Protein AF-A0A1E3JL50-F1 (afdb_monomer)

InterPro domains:
  IPR012908 GPI inositol-deacylase PGAP1-like alpha/beta domain [PF07819] (330-552)
  IPR021867 S-adenosylmethionine-dependent methyltransferase Bmt2-like [PF11968] (70-241)
  IPR029058 Alpha/Beta hydrolase fold [G3DSA:3.40.50.1820] (331-553)
  IPR029058 Alpha/Beta hydrolase fold [SSF53474] (331-548)
  IPR029063 S-adenosyl-L-methionine-dependent methyltransferase superfamily [SSF53335] (150-244)
  IPR039529 GPI inositol-deacylase [PTHR15495] (253-560)
  IPR056824 GPI inositol-deacylase, transmembrane domain [PF25140] (822-1119)

Nearest PDB structures (foldseek):
  8k9t-assembly1_A  TM=7.770E-01  e=9.477E-48  Thermochaetoides thermophila DSM 1495
  8k9r-assembly1_A  TM=7.714E-01  e=1.806E-47  Thermochaetoides thermophila DSM 1495
  8k9q-assembly1_A  TM=7.915E-01  e=1.194E-46  Thermochaetoides thermophila DSM 1495
  4qes-assembly1_A  TM=4.962E-01  e=5.708E-03  Kitasatospora aureofaciens
  1bro-assembly1_A  TM=5.068E-01  e=2.381E-02  Kitasatospora aureofaciens

Mean predicted aligned error: 16.33 Å

Solvent-accessible surface area (backbone atoms only — not comparable to full-atom values): 60916 Å² total; per-residue (Å²): 140,87,84,90,82,88,85,81,89,82,87,87,89,86,82,88,79,95,73,83,77,82,74,83,80,79,52,71,68,57,41,52,48,52,52,54,50,51,57,51,43,55,54,50,42,55,50,33,51,52,50,43,76,69,47,90,45,72,73,59,32,52,56,36,51,53,55,36,53,54,42,53,48,55,42,49,75,61,44,38,71,65,35,48,51,56,42,49,62,60,40,39,34,82,92,58,77,37,55,69,57,58,57,53,54,50,47,36,63,73,70,63,55,68,97,53,78,39,40,30,37,32,44,59,47,90,60,75,61,77,52,68,92,40,86,48,50,50,72,48,38,26,13,74,78,50,94,45,91,79,27,45,65,43,55,76,90,74,54,76,74,49,92,46,72,86,68,25,19,47,29,40,35,36,57,56,44,71,81,66,53,85,46,74,67,59,39,52,50,50,57,48,51,54,55,60,42,34,34,99,50,95,81,43,44,78,46,78,44,74,67,64,57,67,36,75,68,38,96,87,42,38,61,69,57,48,52,53,51,37,44,73,76,66,43,80,91,87,79,89,87,79,68,94,65,69,78,72,56,68,66,58,59,53,48,32,51,52,53,40,50,51,37,22,52,48,24,52,52,52,50,49,51,30,49,54,39,26,53,54,46,48,58,79,46,34,44,71,19,58,24,86,64,87,74,51,79,43,75,47,74,66,84,62,99,62,78,60,91,79,75,83,57,51,48,28,36,57,37,40,64,96,75,52,69,98,63,84,72,83,44,44,46,31,42,32,31,37,25,51,53,25,50,40,70,55,49,46,45,26,53,38,36,33,54,53,55,57,70,46,46,76,48,101,83,38,92,50,74,93,57,50,53,72,41,39,30,28,36,28,62,80,38,43,54,42,64,68,33,50,67,53,32,55,53,48,9,56,50,50,51,56,45,54,61,54,57,49,54,64,33,67,84,48,58,81,93,72,37,69,77,50,35,33,40,42,15,29,26,53,17,28,56,20,51,53,64,33,34,45,72,75,53,16,74,39,32,68,33,36,39,25,38,47,21,49,65,68,46,70,87,53,46,64,51,68,63,43,59,55,52,52,53,49,39,52,50,41,51,72,70,63,42,50,48,39,36,40,31,42,25,27,31,83,23,10,70,71,48,50,50,40,25,30,42,73,84,65,47,94,92,43,59,82,43,49,40,36,35,19,33,21,37,17,56,47,33,41,28,31,21,27,71,70,42,58,45,41,19,37,39,52,16,44,53,53,21,50,53,54,37,56,52,54,58,48,82,92,56,68,62,54,57,57,47,41,37,60,38,69,41,56,87,62,73,90,55,77,81,66,92,46,53,75,46,78,42,85,41,79,37,87,84,54,53,42,30,25,38,38,29,55,60,86,63,60,59,37,47,28,43,22,40,84,85,68,59,66,44,79,52,69,52,40,52,44,76,40,79,43,70,91,55,51,92,50,74,61,32,39,64,83,48,25,74,47,68,83,30,31,27,30,41,30,47,31,70,52,87,64,52,51,32,35,39,38,41,26,21,71,72,70,69,59,72,91,55,60,46,75,24,34,45,46,81,44,79,34,74,49,46,57,49,67,65,58,94,85,67,68,52,45,21,29,37,42,40,34,28,58,59,45,76,37,35,56,51,44,29,31,37,36,40,52,42,63,56,79,67,60,82,58,67,29,36,38,38,41,46,29,58,62,51,85,80,43,62,98,33,57,49,49,29,46,60,42,61,51,52,96,60,81,52,76,41,82,44,66,36,36,36,82,39,45,70,49,42,88,71,79,94,54,69,24,52,47,36,38,39,41,35,36,67,53,15,39,70,42,36,42,38,48,45,81,36,74,65,48,31,45,20,45,45,60,69,73,38,47,48,36,68,56,29,36,26,44,17,47,38,30,49,30,42,37,46,25,54,53,42,25,70,76,70,74,46,50,50,45,55,62,55,27,44,39,49,38,62,71,60,46,47,64,54,51,51,53,50,54,48,51,49,46,54,49,32,34,76,37,39,89,48,87,68,38,31,39,33,44,76,13,67,52,57,76,87,52,50,66,51,53,58,50,52,56,54,35,26,47,8,46,40,34,40,54,50,51,49,54,52,50,53,34,50,52,49,43,50,52,55,68,71,40,76,64,63,57,59,62,52,57,57,62,69,69,68,69,82,79,92,68,87,85,76,87,84,78,77,83,68,76,67,66,61,52,58,51,52,50,50,51,52,49,49,38,51,50,36,18,55,75,45,57,27,52,58,46,49,52,50,37,45,51,51,53,47,51,50,61,41,67,54,64,96,76,66,86,85,55,76,51,39,75,33,48,50,62,42,54,50,48,44,52,56,53,44,42,78,75,36,47,56,53,44,51,44,50,51,52,38,50,73,72,76,39,86,76,85,55,56,43,72,64,23,34,66,61,28,34,37,51,52,50,43,50,54,37,60,78,67,66,40,48,74,55,94,46,69,69,44,53,49,50,32,45,52,33,27,51,48,38,25,48,46,24,53,40,34,12,36,62,48,37,37,56,48,64,62,38,52,43,52,29,42,43,34,45,41,63,32,40,106

Sequence (1121 aa):
MGPRVKRTKKQPISISSSAIRPSPTVSHKLTQAKIATFHTLLKKRATLRRQLDSSSSATASEAVSSSLRDVELEIAELGGLDGYQKASTLGQAKERGGDSSKVLVDWIKTMGYGKGDISLLEIGALRPNNYSSHKWIHNTPIDLHSQHPDILEQDFFERPLPASEYEAFDIVSCSLVLNFVDEPLRRGEMLYAMRSQLKQRDSSLLFLVLPLPCLRNSRYLTIPAFVQLMKVVGFDLVQERYKPNGKQPLRRRKYSWAVIVSFGCLAIALSWVAFSIYQEDVRVSGSWGCEMSWMSPSYAPLQWPQRPMRQRYGLYRYLEQGIDTDSPPRGHPVIFVPGNAGSYQQVRSIASAASRQHQHQGGPTAVHSKSNHIDFYTVDFNEEFSAFHAQTLREQSKFLQLSIERVLAEYGHLPEHSKPTQVTFVSHSMGGIATLLALDSKWASMVDAVVTLSTPHMMPPVTIEYDMDAIYTTISRYSQLGIHPPIVSICGGISDTQIVSESCVLSNTPGSEERRLTAFTSAIPMVWTGVDHQAMVWCHQVRWTVASLLLDWANANGVDRIDFARERLVGPRAAPLSLPDGNILTFPISSATSPTMTLLRRRTDALSLQECDERGNCVPVEFRSDLLPLPRNTSAPFPSPGEGVNLDDAILSSDLNITVSKGTLEVRSVQGAKKDWVVFGRHVYRSVRGGSWEREENDENVTHYTLRFTSPLSNSLLTYDLEASIGQCEGQYPIIKHTSISVPSLQDTALEARFYPITSIPSVLRLHSHVPLGPFLSSEHVRGVEIEVFQSPTCPIQKIRMSPWHMGVLGKIVTRYRMVAMAWPVGWASAVVLRQVASFHGTGTIPSYDQALTDVAVDWLPKSLVGIVLMGFLQTALSSYGRSHTLILGNTDLAFIPLLFFFWVWSFGVTCLVWCCVLVTVSLYRKLLATLPLRWISSTERNRIKPSEGPEEPHRRPSTGRSNATVLGVIALIAIASFFVPHEVVHVAAFMILWTISANEDCASPTAPSLSAALPGILVILAVLLPFKAPHLLVWGRNLYSHRERPVYFMENLWYAGPPIAVVALFLRGAVYRRRTSRLLLCKVSLIWLSFSVALAGGRWTWIIPPLANLFICTLVGLLW

Secondary structure (DSSP, 8-state):
-------------------PPPPP---HHHHHHHHHHHHHHHHHHHHHHHHHHH---HHHHHHHHHHHHHHHHHHHHTTHHHHHHHHHHHHTSTTTT--THHHHHHHHHHTT--SS-EEEEEET-S-TTTTTT-TTEEEEEEESS-SSTTSEE--GGGPPPPSSTTTSBSEEEEES-GGG---HHHHHHHHHHHHHTB-SSTT-EEEEE--THHHHS-SS--HHHHHHHHHHHT---------SS----HHHHHHHHHHHHHHHHHHHHHHHHHHHHHHHHHHHHS-TT-------EEEEEPP-SS--SS--SEEEEEEETTTS-SSPP-SEEEEEE--TT--GGGGHHHHHHHHHHHHTTTSTT--SSS---EEEEEEE-TT--TTS-HHHHHHHHHHHHHHHHHHHHGGGGS-GGGS---EEEEEETHHHHHHHHH--HHHHTTEEEEEEES---SS-S----HHHHHHHHHHHHHHHTT-SPPEEEEE-GGG-SSS-HHHHSPPPPTT-GGGEEEEETTTSTTT-----TTGGGT-HHHHHHHHHHHHHHHH-SSS-HHHHHHHHHT--S---------EEEEEEEE-SS-SEEEEEEETT--EEEEEEETT--EEEPPEEEEEEE--S-TTSPSSPTT-SSSGGGEEEEEEEE---SEEEEEEEESS---GGG-EEEEEEEEEESSSEEE--TT-TTEEEEEEEEEEEE--TT-EEEEEEEE-S--SPPPEEEEEPPPPGGGTTT---EEEEE--SS--EEEEE---S--TTS-----EEEEEEEE--TTS-EEEEEEEE-TTHHHHHHHHHSHHHHHHHHHHHHHHHHHHHHHHHHHHS-PPPHHHHHHHIIIIIHHHHHHHHHHHHHHHHHTTTSTTGGGSTTS---GGGHHHHHHHHHHHHHHHHHHHHHHHHHHHHHHHHHHHSTHHHHHHHHHTT-PPP--PPPP-PPPPTHHHHHHHHHHHHHHHHHHHHS-HHHHHHHHHHHHHHHHHHS-TT-TT-TTTTTTHHHHHHHHHHHHHHHHHHHHHHHHHHHTT-PPP--HHHHHHHHHHHHHHHHHHHTT------HHHHHHHHHHHHHHHHHHHHHTTT-GGGHHHHHHHHHHHHHHHH-

pLDDT: mean 80.34, std 16.09, range [27.34, 98.69]

Foldseek 3Di:
DDDDDDDDDDDDDDDDDDDDDDDPDDDLVRLVVLLVLLLVLLLLLLVLVVQLVPDPDPVSNVVSVVVNVVSVVVCVVCVHPVSNLVSVVSCCDPVRPHDCLVVVVVVCVVVVAPPAAFEEEEEQDSDLCSCVVPPSYNYQAEYCDHPDPNHHNDDLLPDDQDPDLVQAGLEYEDAAPLSSPNDPVVSLVSLLSRVSRHRPDPSRYYHYHHDPCVAVVDPPHHPVNVQVSNVVSPDHDDDDDDDPDPDPDPVLVVVLVVLLVVLLVVLVVLVVLLVVLLVVVLVQQAQFAFAFADFAKDWAWFDDPDDPVDPQKTKTWIDTPPQGDPDQDQFAEEEEFEAQLGALCLQGQLLRLLSVLQVCDPPPPNPDDNFTRYTYMTMGNVNFGCLQDLVSLVVLLVVVLVVLVRRQVSQVPDDPVRRQQAYEYEYAECRLLSPLLNQDQVSQVRYAEYEYFLYQLAARLDQLDPCRVVSSVSSVVCLLVVRHAQYEFEHLAPSALSRHQLRRDDFDDVPCVLRYFYAYQCQFALRNGRHYRSSRSGGNSNSNLSSVLVRVVSHDDPDRSVQSVLCRRRHNPFDQDDDDAADKDKDWAAQPDDQKKKKKAQPPWDKWKWWAEPVGDTDTWGKDKDKDFQDPDQPDFPPHHPGRNDSRRIMIIIITRHPYNTTIMIIGTDPPDDPQGIAMAHEEEDEDEAFKDFDDPPRARYFKYKYKYFAAFAAQLWKKWKWWAKDQADHAFKKKKWWADEDPSCPSHRINIHIHGDDNDTDTRIDGNDYSDAFLRQDDGDGITIMMMGDHSRMDIGMMGMDIPVSSSSSSCVSRFVLLLLQQLLLLLLQLLLQQLVCCLPPVAGAASSSSLSCCSVPVLVVVLVVLLVLLQVLLVCSVPDSSCQWFRSDNDPVCSVVSVVSSSSSSSVLSVLLVVLVVVLVVVLVVVVPDCVVVVVVVVVVVDDDDDDDDDDDDDPDPVPVVVLVVVLVVVLQCCLFPNALLVLLVVLLVLLSVLLSPDDPPDPPANALNRSSSSVSSSSSSCNVSSVSVVVSCVSCVVVVHDDGRPNVVRSLRNSLSSLSSSLVVVSFGFDNDPVLSVQLSVLSVCLSVCSSINSRPNVNVNSNSSSSNSVSVSVRRD

Organism: NCBI:txid1296118

Radius of gyration: 44.15 Å; Cα contacts (8 Å, |Δi|>4): 1923; chains: 1; bounding box: 108×101×129 Å

Structure (mmCIF, N/CA/C/O backbone):
data_AF-A0A1E3JL50-F1
#
_entry.id   AF-A0A1E3JL50-F1
#
loop_
_atom_site.group_PDB
_atom_site.id
_atom_site.type_symbol
_atom_site.label_atom_id
_atom_site.label_alt_id
_atom_site.label_comp_id
_atom_site.label_asym_id
_atom_site.label_entity_id
_atom_site.label_seq_id
_atom_site.pdbx_PDB_ins_code
_atom_site.Cartn_x
_atom_site.Cartn_y
_atom_site.Cartn_z
_atom_site.occupancy
_atom_site.B_iso_or_equiv
_atom_site.auth_seq_id
_atom_site.auth_comp_id
_atom_site.auth_asym_id
_atom_site.auth_atom_id
_atom_site.pdbx_PDB_model_num
ATOM 1 N N . MET A 1 1 ? -28.908 59.997 -0.693 1.00 44.28 1 MET A N 1
ATOM 2 C CA . MET A 1 1 ? -28.664 61.073 0.301 1.00 44.28 1 MET A CA 1
ATOM 3 C C . MET A 1 1 ? -29.831 61.040 1.287 1.00 44.28 1 MET A C 1
ATOM 5 O O . MET A 1 1 ? -30.943 60.923 0.812 1.00 44.28 1 MET A O 1
ATOM 9 N N . GLY A 1 2 ? -29.704 61.044 2.615 1.00 29.81 2 GLY A N 1
ATOM 10 C CA . GLY A 1 2 ? -28.594 61.430 3.491 1.00 29.81 2 GLY A CA 1
ATOM 11 C C . GLY A 1 2 ? -28.466 60.543 4.759 1.00 29.81 2 GLY A C 1
ATOM 12 O O . GLY A 1 2 ? -28.848 59.378 4.702 1.00 29.81 2 GLY A O 1
ATOM 13 N N . PRO A 1 3 ? -27.836 61.015 5.855 1.00 38.12 3 PRO A N 1
ATOM 14 C CA . PRO A 1 3 ? -26.657 60.343 6.415 1.00 38.12 3 PRO A CA 1
ATOM 15 C C . PRO A 1 3 ? -26.763 59.845 7.877 1.00 38.12 3 PRO A C 1
ATOM 17 O O . PRO A 1 3 ? -27.666 60.193 8.632 1.00 38.12 3 PRO A O 1
ATOM 20 N N . ARG A 1 4 ? -25.758 59.037 8.262 1.00 42.03 4 ARG A N 1
ATOM 21 C CA . ARG A 1 4 ? -25.415 58.525 9.611 1.00 42.03 4 ARG A CA 1
ATOM 22 C C . ARG A 1 4 ? -25.401 59.600 10.710 1.00 42.03 4 ARG A C 1
ATOM 24 O O . ARG A 1 4 ? -24.739 60.611 10.513 1.00 42.03 4 ARG A O 1
ATOM 31 N N . VAL A 1 5 ? -25.863 59.263 11.928 1.00 33.06 5 VAL A N 1
ATOM 32 C CA . VAL A 1 5 ? -25.364 59.861 13.194 1.00 33.06 5 VAL A CA 1
ATOM 33 C C . VAL A 1 5 ? -25.366 58.844 14.359 1.00 33.06 5 VAL A C 1
ATOM 35 O O . VAL A 1 5 ? -26.352 58.156 14.610 1.00 33.06 5 VAL A O 1
ATOM 38 N N . LYS A 1 6 ? -24.229 58.769 15.073 1.00 35.62 6 LYS A N 1
ATOM 39 C CA . LYS A 1 6 ? -23.977 58.039 16.337 1.00 35.62 6 LYS A CA 1
ATOM 40 C C . LYS A 1 6 ? -24.788 58.631 17.503 1.00 35.62 6 LYS A C 1
ATOM 42 O O . LYS A 1 6 ? -24.921 59.846 17.582 1.00 35.62 6 LYS A O 1
ATOM 47 N N . ARG A 1 7 ? -25.189 57.824 18.496 1.00 30.83 7 ARG A N 1
ATOM 48 C CA . ARG A 1 7 ? -25.632 58.338 19.809 1.00 30.83 7 ARG A CA 1
ATOM 49 C C . ARG A 1 7 ? -24.779 57.806 20.961 1.00 30.83 7 ARG A C 1
ATOM 51 O O . ARG A 1 7 ? -24.675 56.606 21.189 1.00 30.83 7 ARG A O 1
ATOM 58 N N . THR A 1 8 ? -24.159 58.758 21.647 1.00 29.41 8 THR A N 1
ATOM 59 C CA . THR A 1 8 ? -23.376 58.685 22.882 1.00 29.41 8 THR A CA 1
ATOM 60 C C . THR A 1 8 ? -24.264 58.555 24.129 1.00 29.41 8 THR A C 1
ATOM 62 O O . THR A 1 8 ? -25.455 58.866 24.106 1.00 29.41 8 THR A O 1
ATOM 65 N N . LYS A 1 9 ? -23.649 58.068 25.218 1.00 28.77 9 LYS A N 1
ATOM 66 C CA . LYS A 1 9 ? -24.218 57.822 26.556 1.00 28.77 9 LYS A CA 1
ATOM 67 C C . LYS A 1 9 ? -24.944 59.037 27.153 1.00 28.77 9 LYS A C 1
ATOM 69 O O . LYS A 1 9 ? -24.432 60.150 27.095 1.00 28.77 9 LYS A O 1
ATOM 74 N N . LYS A 1 10 ? -26.042 58.772 27.870 1.00 30.16 10 LYS A N 1
ATOM 75 C CA . LYS A 1 10 ? -26.590 59.653 28.912 1.00 30.16 10 LYS A CA 1
ATOM 76 C C . LYS A 1 10 ? -26.315 59.047 30.293 1.00 30.16 10 LYS A C 1
ATOM 78 O O . LYS A 1 10 ? -26.640 57.885 30.519 1.00 30.16 10 LYS A O 1
ATOM 83 N N . GLN A 1 11 ? -25.738 59.838 31.193 1.00 34.06 11 GLN A N 1
ATOM 84 C CA . GLN A 1 11 ? -25.909 59.676 32.640 1.00 34.06 11 GLN A CA 1
ATOM 85 C C . GLN A 1 11 ? -27.118 60.503 33.099 1.00 34.06 11 GLN A C 1
ATOM 87 O O . GLN A 1 11 ? -27.425 61.518 32.468 1.00 34.06 11 GLN A O 1
ATOM 92 N N . PRO A 1 12 ? -27.738 60.136 34.229 1.00 31.05 12 PRO A N 1
ATOM 93 C CA . PRO A 1 12 ? -28.327 61.119 35.125 1.00 31.05 12 PRO A CA 1
ATOM 94 C C . PRO A 1 12 ? -27.688 61.092 36.522 1.00 31.05 12 PRO A C 1
ATOM 96 O O . PRO A 1 12 ? -27.324 60.046 37.057 1.00 31.05 12 PRO A O 1
ATOM 99 N N . ILE A 1 13 ? -27.591 62.299 37.071 1.00 31.27 13 ILE A N 1
ATOM 100 C CA . ILE A 1 13 ? -27.150 62.707 38.406 1.00 31.27 13 ILE A CA 1
ATOM 101 C C . ILE A 1 13 ? -28.367 62.708 39.343 1.00 31.27 13 ILE A C 1
ATOM 103 O O . ILE A 1 13 ? -29.385 63.281 38.962 1.00 31.27 13 ILE A O 1
ATOM 107 N N . SER A 1 14 ? -28.247 62.167 40.562 1.00 28.64 14 SER A N 1
ATOM 108 C CA . SER A 1 14 ? -28.666 62.831 41.816 1.00 28.64 14 SER A CA 1
ATOM 109 C C . SER A 1 14 ? -28.402 61.963 43.058 1.00 28.64 14 SER A C 1
ATOM 111 O O . SER A 1 14 ? -28.164 60.760 42.986 1.00 28.64 14 SER A O 1
ATOM 113 N N . ILE A 1 15 ? -28.349 62.654 44.193 1.00 30.27 15 ILE A N 1
ATOM 114 C CA . ILE A 1 15 ? -27.695 62.330 45.459 1.00 30.27 15 ILE A CA 1
ATOM 115 C C . ILE A 1 15 ? -28.694 61.761 46.491 1.00 30.27 15 ILE A C 1
ATOM 117 O O . ILE A 1 15 ? -29.836 62.195 46.568 1.00 30.27 15 ILE A O 1
ATOM 121 N N . SER A 1 16 ? -28.200 60.788 47.266 1.00 27.73 16 SER A N 1
ATOM 122 C CA . SER A 1 16 ? -28.607 60.270 48.589 1.00 27.73 16 SER A CA 1
ATOM 123 C C . SER A 1 16 ? -30.089 60.234 49.018 1.00 27.73 16 SER A C 1
ATOM 125 O O . SER A 1 16 ? -30.647 61.214 49.503 1.00 27.73 16 SER A O 1
ATOM 127 N N . SER A 1 17 ? -30.620 59.014 49.119 1.00 27.34 17 SER A N 1
ATOM 128 C CA . SER A 1 17 ? -31.232 58.533 50.366 1.00 27.34 17 SER A CA 1
ATOM 129 C C . SER A 1 17 ? -30.736 57.105 50.620 1.00 27.34 17 SER A C 1
ATOM 131 O O . SER A 1 17 ? -30.533 56.318 49.695 1.00 27.34 17 SER A O 1
ATOM 133 N N . SER A 1 18 ? -30.406 56.808 51.870 1.00 36.69 18 SER A N 1
ATOM 134 C CA . SER A 1 18 ? -29.817 55.553 52.331 1.00 36.69 18 SER A CA 1
ATOM 135 C C . SER A 1 18 ? -30.733 54.351 52.068 1.00 36.69 18 SER A C 1
ATOM 137 O O . SER A 1 18 ? -31.648 54.085 52.845 1.00 36.69 18 SER A O 1
ATOM 139 N N . ALA A 1 19 ? -30.455 53.588 51.008 1.00 30.62 19 ALA A N 1
ATOM 140 C CA . ALA A 1 19 ? -31.019 52.258 50.801 1.00 30.62 19 ALA A CA 1
ATOM 141 C C . ALA A 1 19 ? -29.966 51.197 51.151 1.00 30.62 19 ALA A C 1
ATOM 143 O O . ALA A 1 19 ? -28.906 51.094 50.530 1.00 30.62 19 ALA A O 1
ATOM 144 N N . ILE A 1 20 ? -30.276 50.433 52.194 1.00 33.53 20 ILE A N 1
ATOM 145 C CA . ILE A 1 20 ? -29.542 49.273 52.698 1.00 33.53 20 ILE A CA 1
ATOM 146 C C . ILE A 1 20 ? -29.178 48.342 51.527 1.00 33.53 20 ILE A C 1
ATOM 148 O O . ILE A 1 20 ? -30.050 47.873 50.796 1.00 33.53 20 ILE A O 1
ATOM 152 N N . ARG A 1 21 ? -27.879 48.067 51.341 1.00 28.89 21 ARG A N 1
ATOM 153 C CA . ARG A 1 21 ? -27.400 47.052 50.387 1.00 28.89 21 ARG A CA 1
ATOM 154 C C . ARG A 1 21 ? -27.999 45.685 50.765 1.00 28.89 21 ARG A C 1
ATOM 156 O O . ARG A 1 21 ? -27.825 45.282 51.916 1.00 28.89 21 ARG A O 1
ATOM 163 N N . PRO A 1 22 ? -28.621 44.927 49.841 1.00 34.72 22 PRO A N 1
ATOM 164 C CA . PRO A 1 22 ? -28.932 43.530 50.104 1.00 34.72 22 PRO A CA 1
ATOM 165 C C . PRO A 1 22 ? -27.617 42.762 50.277 1.00 34.72 22 PRO A C 1
ATOM 167 O O . PRO A 1 22 ? -26.689 42.879 49.472 1.00 34.72 22 PRO A O 1
ATOM 170 N N . SER A 1 23 ? -27.525 42.013 51.370 1.00 33.00 23 SER A N 1
ATOM 171 C CA . SER A 1 23 ? -26.392 41.159 51.707 1.00 33.00 23 SER A CA 1
ATOM 172 C C . SER A 1 23 ? -26.113 40.128 50.597 1.00 33.00 23 SER A C 1
ATOM 174 O O . SER A 1 23 ? -27.034 39.690 49.902 1.00 33.00 23 SER A O 1
ATOM 176 N N . PRO A 1 24 ? -24.847 39.717 50.391 1.00 38.84 24 PRO A N 1
ATOM 177 C CA . PRO A 1 24 ? -24.501 38.753 49.353 1.00 38.84 24 PRO A CA 1
ATOM 178 C C . PRO A 1 24 ? -25.195 37.411 49.627 1.00 38.84 24 PRO A C 1
ATOM 180 O O . PRO A 1 24 ? -24.937 36.750 50.632 1.00 38.84 24 PRO A O 1
ATOM 183 N N . THR A 1 25 ? -26.073 36.981 48.718 1.00 52.56 25 THR A N 1
ATOM 184 C CA . THR A 1 25 ? -26.732 35.670 48.783 1.00 52.56 25 THR A CA 1
ATOM 185 C C . THR A 1 25 ? -25.696 34.547 48.786 1.00 52.56 25 THR A C 1
ATOM 187 O O . THR A 1 25 ? -25.030 34.296 47.781 1.00 52.56 25 THR A O 1
ATOM 190 N N . VAL A 1 26 ? -25.593 33.830 49.908 1.00 60.91 26 VAL A N 1
ATOM 191 C CA . VAL A 1 26 ? -24.710 32.666 50.081 1.00 60.91 26 VAL A CA 1
ATOM 192 C C . VAL A 1 26 ? -24.965 31.626 48.978 1.00 60.91 26 VAL A C 1
ATOM 194 O O . VAL A 1 26 ? -26.115 31.266 48.692 1.00 60.91 26 VAL A O 1
ATOM 197 N N . SER A 1 27 ? -23.881 31.154 48.350 1.00 60.78 27 SER A N 1
ATOM 198 C CA . SER A 1 27 ? -23.880 30.149 47.276 1.00 60.78 27 SER A CA 1
ATOM 199 C C . SER A 1 27 ? -24.475 28.811 47.741 1.00 60.78 27 SER A C 1
ATOM 201 O O . SER A 1 27 ? -24.118 28.302 48.800 1.00 60.78 27 SER A O 1
ATOM 203 N N . HIS A 1 28 ? -25.318 28.190 46.905 1.00 59.94 28 HIS A N 1
ATOM 204 C CA . HIS A 1 28 ? -25.947 26.883 47.166 1.00 59.94 28 HIS A CA 1
ATOM 205 C C . HIS A 1 28 ? -24.932 25.779 47.519 1.00 59.94 28 HIS A C 1
ATOM 207 O O . HIS A 1 28 ? -25.198 24.939 48.375 1.00 59.94 28 HIS A O 1
ATOM 213 N N . LYS A 1 29 ? -23.748 25.784 46.888 1.00 61.97 29 LYS A N 1
ATOM 214 C CA . LYS A 1 29 ? -22.677 24.824 47.208 1.00 61.97 29 LYS A CA 1
ATOM 215 C C . LYS A 1 29 ? -22.096 25.062 48.599 1.00 61.97 29 LYS A C 1
ATOM 217 O O . LYS A 1 29 ? -21.778 24.098 49.280 1.00 61.97 29 LYS A O 1
ATOM 222 N N . LEU A 1 30 ? -21.975 26.325 49.008 1.00 68.38 30 LEU A N 1
ATOM 223 C CA . LEU A 1 30 ? -21.442 26.695 50.316 1.00 68.38 30 LEU A CA 1
ATOM 224 C C . LEU A 1 30 ? -22.412 26.281 51.433 1.00 68.38 30 LEU A C 1
ATOM 226 O O . LEU A 1 30 ? -21.987 25.719 52.432 1.00 68.38 30 LEU A O 1
ATOM 230 N N . THR A 1 31 ? -23.720 26.485 51.233 1.00 68.25 31 THR A N 1
ATOM 231 C CA . THR A 1 31 ? -24.768 26.054 52.175 1.00 68.25 31 THR A CA 1
ATOM 232 C C . THR A 1 31 ? -24.826 24.528 52.309 1.00 68.25 31 THR A C 1
ATOM 234 O O . THR A 1 31 ? -24.857 24.015 53.423 1.00 68.25 31 THR A O 1
ATOM 237 N N . GLN A 1 32 ? -24.771 23.786 51.195 1.00 66.00 32 GLN A N 1
ATOM 238 C CA . GLN A 1 32 ? -24.735 22.318 51.231 1.00 66.00 32 GLN A CA 1
ATOM 239 C C . GLN A 1 32 ? -23.451 21.768 51.859 1.00 66.00 32 GLN A C 1
ATOM 241 O O . GLN A 1 32 ? -23.518 20.795 52.606 1.00 66.00 32 GLN A O 1
ATOM 246 N N . ALA A 1 33 ? -22.299 22.386 51.581 1.00 71.06 33 ALA A N 1
ATOM 247 C CA . ALA A 1 33 ? -21.037 22.019 52.212 1.00 71.06 33 ALA A CA 1
ATOM 248 C C . ALA A 1 33 ? -21.100 22.242 53.728 1.00 71.06 33 ALA A C 1
ATOM 250 O O . ALA A 1 33 ? -20.786 21.321 54.469 1.00 71.06 33 ALA A O 1
ATOM 251 N N . LYS A 1 34 ? -21.609 23.396 54.188 1.00 77.12 34 LYS A N 1
ATOM 252 C CA . LYS A 1 34 ? -21.817 23.670 55.621 1.00 77.12 34 LYS A CA 1
ATOM 253 C C . LYS A 1 34 ? -22.694 22.609 56.294 1.00 77.12 34 LYS A C 1
ATOM 255 O O . LYS A 1 34 ? -22.301 22.078 57.325 1.00 77.12 34 LYS A O 1
ATOM 260 N N . ILE A 1 35 ? -23.827 22.246 55.685 1.00 70.69 35 ILE A N 1
ATOM 261 C CA . ILE A 1 35 ? -24.718 21.188 56.196 1.00 70.69 35 ILE A CA 1
ATOM 262 C C . ILE A 1 35 ? -23.990 19.834 56.274 1.00 70.69 35 ILE A C 1
ATOM 264 O O . ILE A 1 35 ? -24.055 19.150 57.293 1.00 70.69 35 ILE A O 1
ATOM 268 N N . ALA A 1 36 ? -23.267 19.445 55.220 1.00 69.19 36 ALA A N 1
ATOM 269 C CA . ALA A 1 36 ? -22.540 18.175 55.180 1.00 69.19 36 ALA A CA 1
ATOM 270 C C . ALA A 1 36 ? -21.392 18.109 56.206 1.00 69.19 36 ALA A C 1
ATOM 272 O O . ALA A 1 36 ? -21.210 17.077 56.860 1.00 69.19 36 ALA A O 1
ATOM 273 N N . THR A 1 37 ? -20.645 19.203 56.377 1.00 77.06 37 THR A N 1
ATOM 274 C CA . THR A 1 37 ? -19.599 19.322 57.400 1.00 77.06 37 THR A CA 1
ATOM 275 C C . THR A 1 37 ? -20.203 19.195 58.796 1.00 77.06 37 THR A C 1
ATOM 277 O O . THR A 1 37 ? -19.724 18.383 59.584 1.00 77.06 37 THR A O 1
ATOM 280 N N . PHE A 1 38 ? -21.321 19.875 59.068 1.00 80.00 38 PHE A N 1
ATOM 281 C CA . PHE A 1 38 ? -22.009 19.808 60.360 1.00 80.00 38 PHE A CA 1
ATOM 282 C C . PHE A 1 38 ? -22.409 18.371 60.739 1.00 80.00 38 PHE A C 1
ATOM 284 O O . PHE A 1 38 ? -22.104 17.901 61.834 1.00 80.00 38 PHE A O 1
ATOM 291 N N . HIS A 1 39 ? -22.992 17.610 59.804 1.00 70.44 39 HIS A N 1
ATOM 292 C CA . HIS A 1 39 ? -23.312 16.192 60.025 1.00 70.44 39 HIS A CA 1
ATOM 293 C C . HIS A 1 39 ? -22.078 15.316 60.281 1.00 70.44 39 HIS A C 1
ATOM 295 O O . HIS A 1 39 ? -22.137 14.362 61.061 1.00 70.44 39 HIS A O 1
ATOM 301 N N . THR A 1 40 ? -20.963 15.620 59.617 1.00 78.31 40 THR A N 1
ATOM 302 C CA . THR A 1 40 ? -19.707 14.879 59.786 1.00 78.31 40 THR A CA 1
ATOM 303 C C . THR A 1 40 ? -19.134 15.108 61.183 1.00 78.31 40 THR A C 1
ATOM 305 O O . THR A 1 40 ? -18.757 14.147 61.856 1.00 78.31 40 THR A O 1
ATOM 308 N N . LEU A 1 41 ? -19.143 16.360 61.645 1.00 81.88 41 LEU A N 1
ATOM 309 C CA . LEU A 1 41 ? -18.651 16.741 62.965 1.00 81.88 41 LEU A CA 1
ATOM 310 C C . LEU A 1 41 ? -19.523 16.187 64.091 1.00 81.88 41 LEU A C 1
ATOM 312 O O . LEU A 1 41 ? -18.980 15.617 65.032 1.00 81.88 41 LEU A O 1
ATOM 316 N N . LEU A 1 42 ? -20.855 16.226 63.966 1.00 78.94 42 LEU A N 1
ATOM 317 C CA . LEU A 1 42 ? -21.753 15.608 64.953 1.00 78.94 42 LEU A CA 1
ATOM 318 C C . LEU A 1 42 ? -21.488 14.106 65.118 1.00 78.94 42 LEU A C 1
ATOM 320 O O . LEU A 1 42 ? -21.431 13.595 66.237 1.00 78.94 42 LEU A O 1
ATOM 324 N N . LYS A 1 43 ? -21.256 13.392 64.009 1.00 74.69 43 LYS A N 1
ATOM 325 C CA . LYS A 1 43 ? -20.923 11.963 64.049 1.00 74.69 43 LYS A CA 1
ATOM 326 C C . LYS A 1 43 ? -19.553 11.708 64.682 1.00 74.69 43 LYS A C 1
ATOM 328 O O . LYS A 1 43 ? -19.397 10.745 65.438 1.00 74.69 43 LYS A O 1
ATOM 333 N N . LYS A 1 44 ? -18.564 12.555 64.377 1.00 80.00 44 LYS A N 1
ATOM 334 C CA . LYS A 1 44 ? -17.222 12.482 64.971 1.00 80.00 44 LYS A CA 1
ATOM 335 C C . LYS A 1 44 ? -17.286 12.741 66.482 1.00 80.00 44 LYS A C 1
ATOM 337 O O . LYS A 1 44 ? -16.750 11.937 67.236 1.00 80.00 44 LYS A O 1
ATOM 342 N N . ARG A 1 45 ? -18.048 13.752 66.921 1.00 83.88 45 ARG A N 1
ATOM 343 C CA . ARG A 1 45 ? -18.312 14.072 68.335 1.00 83.88 45 ARG A CA 1
ATOM 344 C C . ARG A 1 45 ? -18.907 12.883 69.091 1.00 83.88 45 ARG A C 1
ATOM 346 O O . ARG A 1 45 ? -18.368 12.482 70.114 1.00 83.88 45 ARG A O 1
ATOM 353 N N . ALA A 1 46 ? -19.964 12.267 68.557 1.00 75.56 46 ALA A N 1
ATOM 354 C CA . ALA A 1 46 ? -20.601 11.103 69.183 1.00 75.56 46 ALA A CA 1
ATOM 355 C C . ALA A 1 46 ? -19.670 9.877 69.273 1.00 75.56 46 ALA A C 1
ATOM 357 O O . ALA A 1 46 ? -19.756 9.091 70.212 1.00 75.56 46 ALA A O 1
ATOM 358 N N . THR A 1 47 ? -18.768 9.708 68.300 1.00 80.94 47 THR A N 1
ATOM 359 C CA . THR A 1 47 ? -17.778 8.617 68.311 1.00 80.94 47 THR A CA 1
ATOM 360 C C . THR A 1 47 ? -16.709 8.853 69.376 1.00 80.94 47 THR A C 1
ATOM 362 O O . THR A 1 47 ? -16.384 7.931 70.117 1.00 80.94 47 THR A O 1
ATOM 365 N N . LEU A 1 48 ? -16.198 10.083 69.470 1.00 83.88 48 LEU A N 1
ATOM 366 C CA . LEU A 1 48 ? -15.181 10.465 70.450 1.00 83.88 48 LEU A CA 1
ATOM 367 C C . LEU A 1 48 ? -15.714 10.397 71.886 1.00 83.88 48 LEU A C 1
ATOM 369 O O . LEU A 1 48 ? -15.010 9.889 72.747 1.00 83.88 48 LEU A O 1
ATOM 373 N N . ARG A 1 49 ? -16.970 10.800 72.135 1.00 82.06 49 ARG A N 1
ATOM 374 C CA . ARG A 1 49 ? -17.617 10.631 73.453 1.00 82.06 49 ARG A CA 1
ATOM 375 C C . ARG A 1 49 ? -17.663 9.165 73.882 1.00 82.06 49 ARG A C 1
ATOM 377 O O . ARG A 1 49 ? -17.163 8.831 74.942 1.00 82.06 49 ARG A O 1
ATOM 384 N N . ARG A 1 50 ? -18.109 8.265 72.998 1.00 78.88 50 ARG A N 1
ATOM 385 C CA . ARG A 1 50 ? -18.099 6.820 73.287 1.00 78.88 50 ARG A CA 1
ATOM 386 C C . ARG A 1 50 ? -16.698 6.262 73.526 1.00 78.88 50 ARG A C 1
ATOM 388 O O . ARG A 1 50 ? -16.516 5.396 74.374 1.00 78.88 50 ARG A O 1
ATOM 395 N N . GLN A 1 51 ? -15.707 6.725 72.767 1.00 81.31 51 GLN A N 1
ATOM 396 C CA . GLN A 1 51 ? -14.317 6.328 72.993 1.00 81.31 51 GLN A CA 1
ATOM 397 C C . GLN A 1 51 ? -13.826 6.794 74.362 1.00 81.31 51 GLN A C 1
ATOM 399 O O . GLN A 1 51 ? -13.168 6.013 75.034 1.00 81.31 51 GLN A O 1
ATOM 404 N N . LEU A 1 52 ? -14.201 7.999 74.792 1.00 82.56 52 LEU A N 1
ATOM 405 C CA . LEU A 1 52 ? -13.887 8.526 76.116 1.00 82.56 52 LEU A CA 1
ATOM 406 C C . LEU A 1 52 ? -14.542 7.685 77.223 1.00 82.56 52 LE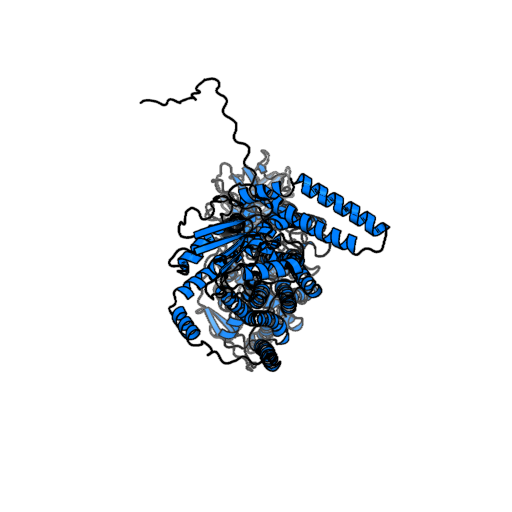U A C 1
ATOM 408 O O . LEU A 1 52 ? -13.848 7.256 78.139 1.00 82.56 52 LEU A O 1
ATOM 412 N N . ASP A 1 53 ? -15.830 7.361 77.074 1.00 77.44 53 ASP A N 1
ATOM 413 C CA . ASP A 1 53 ? -16.598 6.566 78.046 1.00 77.44 53 ASP A CA 1
ATOM 414 C C . ASP A 1 53 ? -16.105 5.109 78.155 1.00 77.44 53 ASP A C 1
ATOM 416 O O . ASP A 1 53 ? -16.264 4.462 79.187 1.00 77.44 53 ASP A O 1
ATOM 420 N N . SER A 1 54 ? -15.499 4.576 77.087 1.00 74.12 54 SER A N 1
ATOM 421 C CA . SER A 1 54 ? -15.005 3.189 77.016 1.00 74.12 54 SER A CA 1
ATOM 422 C C . SER A 1 54 ? -13.506 3.019 77.304 1.00 74.12 54 SER A C 1
ATOM 424 O O . SER A 1 54 ? -13.021 1.885 77.328 1.00 74.12 54 SER A O 1
ATOM 426 N N . SER A 1 55 ? -12.750 4.106 77.501 1.00 70.12 55 SER A N 1
ATOM 427 C CA . SER A 1 55 ? -11.288 4.042 77.620 1.00 70.12 55 SER A CA 1
ATOM 428 C C . SER A 1 55 ? -10.834 3.888 79.072 1.00 70.12 55 SER A C 1
ATOM 430 O O . SER A 1 55 ? -11.050 4.765 79.902 1.00 70.12 55 SER A O 1
ATOM 432 N N . SER A 1 56 ? -10.133 2.794 79.376 1.00 60.78 56 SER A N 1
ATOM 433 C CA . SER A 1 56 ? -9.542 2.517 80.697 1.00 60.78 56 SER A CA 1
ATOM 434 C C . SER A 1 56 ? -8.114 3.062 80.873 1.00 60.78 56 SER A C 1
ATOM 436 O O . SER A 1 56 ? -7.529 2.931 81.946 1.00 60.78 56 SER A O 1
ATOM 438 N N . SER A 1 57 ? -7.534 3.676 79.833 1.00 68.25 57 SER A N 1
ATOM 439 C CA . SER A 1 57 ? -6.168 4.221 79.826 1.00 68.25 57 SER A CA 1
ATOM 440 C C . SER A 1 57 ? -6.174 5.751 79.928 1.00 68.25 57 SER A C 1
ATOM 442 O O . SER A 1 57 ? -6.766 6.430 79.088 1.00 68.25 57 SER A O 1
ATOM 444 N N . ALA A 1 58 ? -5.467 6.299 80.924 1.00 68.25 58 ALA A N 1
ATOM 445 C CA . ALA A 1 58 ? -5.406 7.741 81.188 1.00 68.25 58 ALA A CA 1
ATOM 446 C C . ALA A 1 58 ? -4.825 8.552 80.011 1.00 68.25 58 ALA A C 1
ATOM 448 O O . ALA A 1 58 ? -5.378 9.584 79.640 1.00 68.25 58 ALA A O 1
ATOM 449 N N . THR A 1 59 ? -3.772 8.051 79.357 1.00 69.19 59 THR A N 1
ATOM 450 C CA . THR A 1 59 ? -3.130 8.724 78.212 1.00 69.19 59 THR A CA 1
ATOM 451 C C . THR A 1 59 ? -3.988 8.686 76.946 1.00 69.19 59 THR A C 1
ATOM 453 O O . THR A 1 59 ? -4.014 9.652 76.183 1.00 69.19 59 THR A O 1
ATOM 456 N N . ALA A 1 60 ? -4.736 7.601 76.725 1.00 66.25 60 ALA A N 1
ATOM 457 C CA . ALA A 1 60 ? -5.691 7.517 75.621 1.00 66.25 60 ALA A CA 1
ATOM 458 C C . ALA A 1 60 ? -6.923 8.408 75.862 1.00 66.25 60 ALA A C 1
ATOM 460 O O . ALA A 1 60 ? -7.430 9.016 74.921 1.00 66.25 60 ALA A O 1
ATOM 461 N N . SER A 1 61 ? -7.384 8.516 77.113 1.00 75.50 61 SER A N 1
ATOM 462 C CA . SER A 1 61 ? -8.507 9.379 77.501 1.00 75.50 61 SER A CA 1
ATOM 463 C C . SER A 1 61 ? -8.197 10.864 77.268 1.00 75.50 61 SER A C 1
ATOM 465 O O . SER A 1 61 ? -9.015 11.591 76.707 1.00 75.50 61 SER A O 1
ATOM 467 N N . GLU A 1 62 ? -6.974 11.307 77.572 1.00 80.69 62 GLU A N 1
ATOM 468 C CA . GLU A 1 62 ? -6.555 12.700 77.373 1.00 80.69 62 GLU A CA 1
ATOM 469 C C . GLU A 1 62 ? -6.468 13.089 75.883 1.00 80.69 62 GLU A C 1
ATOM 471 O O . GLU A 1 62 ? -6.983 14.133 75.476 1.00 80.69 62 GLU A O 1
ATOM 476 N N . ALA A 1 63 ? -5.934 12.207 75.030 1.00 80.88 63 ALA A N 1
ATOM 477 C CA . ALA A 1 63 ? -5.887 12.424 73.580 1.00 80.88 63 ALA A CA 1
ATOM 478 C C . ALA A 1 63 ? -7.287 12.455 72.927 1.00 80.88 63 ALA A C 1
ATOM 480 O O . ALA A 1 63 ? -7.552 13.263 72.026 1.00 80.88 63 ALA A O 1
ATOM 481 N N . VAL A 1 64 ? -8.201 11.592 73.388 1.00 83.44 64 VAL A N 1
ATOM 482 C CA . VAL A 1 64 ? -9.601 11.565 72.928 1.00 83.44 64 VAL A CA 1
ATOM 483 C C . VAL A 1 64 ? -10.354 12.807 73.409 1.00 83.44 64 VAL A C 1
ATOM 485 O O . VAL A 1 64 ? -11.098 13.397 72.624 1.00 83.44 64 VAL A O 1
ATOM 488 N N . SER A 1 65 ? -10.116 13.253 74.646 1.00 84.81 65 SER A N 1
ATOM 489 C CA . SER A 1 65 ? -10.692 14.480 75.211 1.00 84.81 65 SER A CA 1
ATOM 490 C C . SER A 1 65 ? -10.242 15.733 74.449 1.00 84.81 65 SER A C 1
ATOM 492 O O . SER A 1 65 ? -11.075 16.561 74.076 1.00 84.81 65 SER A O 1
ATOM 494 N N . SER A 1 66 ? -8.952 15.831 74.097 1.00 86.56 66 SER A N 1
ATOM 495 C CA . SER A 1 66 ? -8.439 16.908 73.233 1.00 86.56 66 SER A CA 1
ATOM 496 C C . SER A 1 66 ? -9.134 16.910 71.869 1.00 86.56 66 SER A C 1
ATOM 498 O O . SER A 1 66 ? -9.656 17.933 71.434 1.00 86.56 66 SER A O 1
ATOM 500 N N . SER A 1 67 ? -9.218 15.743 71.223 1.00 85.75 67 SER A N 1
ATOM 501 C CA . SER A 1 67 ? -9.866 15.608 69.911 1.00 85.75 67 SER A CA 1
ATOM 502 C C . SER A 1 67 ? -11.362 15.940 69.955 1.00 85.75 67 SER A C 1
ATOM 504 O O . SER A 1 67 ? -11.922 16.427 68.971 1.00 85.75 67 SER A O 1
ATOM 506 N N . LEU A 1 68 ? -12.034 15.647 71.074 1.00 88.50 68 LEU A N 1
ATOM 507 C CA . LEU A 1 68 ? -13.437 15.991 71.292 1.00 88.50 68 LEU A CA 1
ATOM 508 C C . LEU A 1 68 ? -13.611 17.510 71.388 1.00 88.50 68 LEU A C 1
ATOM 510 O O . LEU A 1 68 ? -14.518 18.052 70.756 1.00 88.50 68 LEU A O 1
ATOM 514 N N . ARG A 1 69 ? -12.707 18.186 72.106 1.00 87.75 69 ARG A N 1
ATOM 515 C CA . ARG A 1 69 ? -12.706 19.642 72.274 1.00 87.75 69 ARG A CA 1
ATOM 516 C C . ARG A 1 69 ? -12.486 20.376 70.951 1.00 87.75 69 ARG A C 1
ATOM 518 O O . ARG A 1 69 ? -13.203 21.334 70.676 1.00 87.75 69 ARG A O 1
ATOM 525 N N . ASP A 1 70 ? -11.596 19.874 70.094 1.00 89.00 70 ASP A N 1
ATOM 526 C CA . ASP A 1 70 ? -11.374 20.421 68.746 1.00 89.00 70 ASP A CA 1
ATOM 527 C C . ASP A 1 70 ? -12.635 20.329 67.873 1.00 89.00 70 ASP A C 1
ATOM 529 O O . ASP A 1 70 ? -13.012 21.281 67.193 1.00 89.00 70 ASP A O 1
ATOM 533 N N . VAL A 1 71 ? -13.331 19.188 67.917 1.00 87.50 71 VAL A N 1
ATOM 534 C CA . VAL A 1 71 ? -14.580 18.993 67.164 1.00 87.50 71 VAL A CA 1
ATOM 535 C C . VAL A 1 71 ? -15.701 19.887 67.698 1.00 87.50 71 VAL A C 1
ATOM 537 O O . VAL A 1 71 ? -16.511 20.385 66.917 1.00 87.50 71 VAL A O 1
ATOM 540 N N . GLU A 1 72 ? -15.774 20.099 69.013 1.00 87.12 72 GLU A N 1
ATOM 541 C CA . GLU A 1 72 ? -16.752 21.007 69.621 1.00 87.12 72 GLU A CA 1
ATOM 542 C C . GLU A 1 72 ? -16.479 22.475 69.261 1.00 87.12 72 GLU A C 1
ATOM 544 O O . GLU A 1 72 ? -17.429 23.201 68.957 1.00 87.12 72 GLU A O 1
ATOM 549 N N . LEU A 1 73 ? -15.208 22.884 69.188 1.00 89.31 73 LEU A N 1
ATOM 550 C CA . LEU A 1 73 ? -14.806 24.201 68.684 1.00 89.31 73 LEU A CA 1
ATOM 551 C C . LEU A 1 73 ? -15.185 24.386 67.209 1.00 89.31 73 LEU A C 1
ATOM 553 O O . LEU A 1 73 ? -15.806 25.387 66.863 1.00 89.31 73 LEU A O 1
ATOM 557 N N . GLU A 1 74 ? -14.912 23.401 66.350 1.00 86.06 74 GLU A N 1
ATOM 558 C CA . GLU A 1 74 ? -15.250 23.471 64.920 1.00 86.06 74 GLU A CA 1
ATOM 559 C C . GLU A 1 74 ? -16.775 23.569 64.690 1.00 86.06 74 GLU A C 1
ATOM 561 O O . GLU A 1 74 ? -17.250 24.289 63.809 1.00 86.06 74 GLU A O 1
ATOM 566 N N . ILE A 1 75 ? -17.582 22.894 65.521 1.00 84.62 75 ILE A N 1
ATOM 567 C CA . ILE A 1 75 ? -19.050 23.029 65.505 1.00 84.62 75 ILE A CA 1
ATOM 568 C C . ILE A 1 75 ? -19.481 24.441 65.933 1.00 84.62 75 ILE A C 1
ATOM 570 O O . ILE A 1 75 ? -20.393 25.008 65.322 1.00 84.62 75 ILE A O 1
ATOM 574 N N . ALA A 1 76 ? -18.842 25.014 66.958 1.00 84.56 76 ALA A N 1
ATOM 575 C CA . ALA A 1 76 ? -19.122 26.372 67.417 1.00 84.56 76 ALA A CA 1
ATOM 576 C C . ALA A 1 76 ? -18.762 27.422 66.348 1.00 84.56 76 ALA A C 1
ATOM 578 O O . ALA A 1 76 ? -19.569 28.310 66.072 1.00 84.56 76 ALA A O 1
ATOM 579 N N . GLU A 1 77 ? -17.621 27.272 65.665 1.00 85.38 77 GLU A N 1
ATOM 580 C CA . GLU A 1 77 ? -17.191 28.144 64.558 1.00 85.38 77 GLU A CA 1
ATOM 581 C C . GLU A 1 77 ? -18.151 28.113 63.359 1.00 85.38 77 GLU A C 1
ATOM 583 O O . GLU A 1 77 ? -18.364 29.124 62.683 1.00 85.38 77 GLU A O 1
ATOM 588 N N . LEU A 1 78 ? -18.794 26.970 63.105 1.00 79.69 78 LEU A N 1
ATOM 589 C CA . LEU A 1 78 ? -19.833 26.844 62.078 1.00 79.69 78 LEU A CA 1
ATOM 590 C C . LEU A 1 78 ? -21.166 27.514 62.462 1.00 79.69 78 LEU A C 1
ATOM 592 O O . LEU A 1 78 ? -22.094 27.532 61.645 1.00 79.69 78 LEU A O 1
ATOM 596 N N . GLY A 1 79 ? -21.248 28.106 63.656 1.00 78.50 79 GLY A N 1
ATOM 597 C CA . GLY A 1 79 ? -22.424 28.788 64.191 1.00 78.50 79 GLY A CA 1
ATOM 598 C C . GLY A 1 79 ? -23.328 27.890 65.033 1.00 78.50 79 GLY A C 1
ATOM 599 O O . GLY A 1 79 ? -24.481 28.252 65.255 1.00 78.50 79 GLY A O 1
ATOM 600 N N . GLY A 1 80 ? -22.845 26.719 65.466 1.00 81.44 80 GLY A N 1
ATOM 601 C CA . GLY A 1 80 ? -23.618 25.781 66.276 1.00 81.44 80 GLY A CA 1
ATOM 602 C C . GLY A 1 80 ? -24.919 25.329 65.603 1.00 81.44 80 GLY A C 1
ATOM 603 O O . GLY A 1 80 ? -25.045 25.318 64.374 1.00 81.44 80 GLY A O 1
ATOM 604 N N . LEU A 1 81 ? -25.899 24.937 66.419 1.00 74.50 81 LEU A N 1
ATOM 605 C CA . LEU A 1 81 ? -27.196 24.465 65.930 1.00 74.50 81 LEU A CA 1
ATOM 606 C C . LEU A 1 81 ? -27.964 25.561 65.166 1.00 74.50 81 LEU A C 1
ATOM 608 O O . LEU A 1 81 ? -28.526 25.281 64.106 1.00 74.50 81 LEU A O 1
ATOM 612 N N . ASP A 1 82 ? -27.883 26.814 65.619 1.00 75.81 82 ASP A N 1
ATOM 613 C CA . ASP A 1 82 ? -28.478 27.978 64.946 1.00 75.81 82 ASP A CA 1
ATOM 614 C C . ASP A 1 82 ? -27.926 28.177 63.527 1.00 75.81 82 ASP A C 1
ATOM 616 O O . ASP A 1 82 ? -28.660 28.477 62.578 1.00 75.81 82 ASP A O 1
ATOM 620 N N . GLY A 1 83 ? -26.610 28.013 63.356 1.00 76.00 83 GLY A N 1
ATOM 621 C CA . GLY A 1 83 ? -25.932 28.100 62.064 1.00 76.00 83 GLY A CA 1
ATOM 622 C C . GLY A 1 83 ? -26.414 27.024 61.091 1.00 76.00 83 GLY A C 1
ATOM 623 O O . GLY A 1 83 ? -26.637 27.306 59.906 1.00 76.00 83 GLY A O 1
ATOM 624 N N . TYR A 1 84 ? -26.645 25.811 61.600 1.00 77.12 84 TYR A N 1
ATOM 625 C CA . TYR A 1 84 ? -27.249 24.719 60.843 1.00 77.12 84 TYR A CA 1
ATOM 626 C C . TYR A 1 84 ? -28.708 25.017 60.456 1.00 77.12 84 TYR A C 1
ATOM 628 O O . TYR A 1 84 ? -29.046 24.921 59.272 1.00 77.12 84 TYR A O 1
ATOM 636 N N . GLN A 1 85 ? -29.556 25.434 61.405 1.00 74.25 85 GLN A N 1
ATOM 637 C CA . GLN A 1 85 ? -30.968 25.751 61.153 1.00 74.25 85 GLN A CA 1
ATOM 638 C C . GLN A 1 85 ? -31.105 26.867 60.102 1.00 74.25 85 GLN A C 1
ATOM 640 O O . GLN A 1 85 ? -31.830 26.706 59.119 1.00 74.25 85 GLN A O 1
ATOM 645 N N . LYS A 1 86 ? -30.308 27.943 60.196 1.00 76.00 86 LYS A N 1
ATOM 646 C CA . LYS A 1 86 ? -30.262 29.021 59.182 1.00 76.00 86 LYS A CA 1
ATOM 647 C C . LYS A 1 86 ? -29.839 28.512 57.800 1.00 76.00 86 LYS A C 1
ATOM 649 O O . LYS A 1 86 ? -30.425 28.903 56.785 1.00 76.00 86 LYS A O 1
ATOM 654 N N . ALA A 1 87 ? -28.839 27.630 57.732 1.00 73.56 87 ALA A N 1
ATOM 655 C CA . ALA A 1 87 ? -28.413 27.009 56.477 1.00 73.56 87 ALA A CA 1
ATOM 656 C C . ALA A 1 87 ? -29.505 26.101 55.878 1.00 73.56 87 ALA A C 1
ATOM 658 O O . ALA A 1 87 ? -29.699 26.099 54.659 1.00 73.56 87 ALA A O 1
ATOM 659 N N . SER A 1 88 ? -30.248 25.381 56.719 1.00 70.38 88 SER A N 1
ATOM 660 C CA . SER A 1 88 ? -31.346 24.496 56.318 1.00 70.38 88 SER A CA 1
ATOM 661 C C . SER A 1 88 ? -32.567 25.279 55.803 1.00 70.38 88 SER A C 1
ATOM 663 O O . SER A 1 88 ? -33.071 24.992 54.714 1.00 70.38 88 SER A O 1
ATOM 665 N N . THR A 1 89 ? -32.953 26.372 56.473 1.00 72.31 89 THR A N 1
ATOM 666 C CA . THR A 1 89 ? -34.037 27.279 56.041 1.00 72.31 89 THR A CA 1
ATOM 667 C C . THR A 1 89 ? -33.754 27.931 54.682 1.00 72.31 89 THR A C 1
ATOM 669 O O . THR A 1 89 ? -34.669 28.118 53.872 1.00 72.31 89 THR A O 1
ATOM 672 N N . LEU A 1 90 ? -32.482 28.237 54.386 1.00 71.38 90 LEU A N 1
ATOM 673 C CA . LEU A 1 90 ? -32.031 28.697 53.064 1.00 71.38 90 LEU A CA 1
ATOM 674 C C . LEU A 1 90 ? -32.097 27.589 51.996 1.00 71.38 90 LEU A C 1
ATOM 676 O O . LEU A 1 90 ? -32.297 27.886 50.815 1.00 71.38 90 LEU A O 1
ATOM 680 N N . GLY A 1 91 ? -31.928 26.324 52.392 1.00 62.66 91 GLY A N 1
ATOM 681 C CA . GLY A 1 91 ? -32.058 25.148 51.525 1.00 62.66 91 GLY A CA 1
ATOM 682 C C . GLY A 1 91 ? -33.499 24.866 51.081 1.00 62.66 91 GLY A C 1
ATOM 683 O O . GLY A 1 91 ? -33.710 24.420 49.954 1.00 62.66 91 GLY A O 1
ATOM 684 N N . GLN A 1 92 ? -34.490 25.212 51.910 1.00 67.06 92 GLN A N 1
ATOM 685 C CA . GLN A 1 92 ? -35.926 25.054 51.616 1.00 67.06 92 GLN A CA 1
ATOM 686 C C . GLN A 1 92 ? -36.487 26.079 50.605 1.00 67.06 92 GLN A C 1
ATOM 688 O O . GLN A 1 92 ? -37.653 26.000 50.210 1.00 67.06 92 GLN A O 1
ATOM 693 N N . ALA A 1 93 ? -35.689 27.053 50.148 1.00 62.31 93 ALA A N 1
ATOM 694 C CA . ALA A 1 93 ? -36.144 28.047 49.177 1.00 62.31 93 ALA A CA 1
ATOM 695 C C . ALA A 1 93 ? -36.603 27.403 47.849 1.00 62.31 93 ALA A C 1
ATOM 697 O O . ALA A 1 93 ? -36.030 26.419 47.371 1.00 62.31 93 ALA A O 1
ATOM 698 N N . LYS A 1 94 ? -37.617 28.003 47.206 1.00 53.62 94 LYS A N 1
ATOM 699 C CA . LYS A 1 94 ? -38.248 27.500 45.965 1.00 53.62 94 LYS A CA 1
ATOM 700 C C . LYS A 1 94 ? -37.240 27.293 44.820 1.00 53.62 94 LYS A C 1
ATOM 702 O O . LYS A 1 94 ? -37.416 26.395 44.004 1.00 53.62 94 LYS A O 1
ATOM 707 N N . GLU A 1 95 ? -36.160 28.072 44.806 1.00 47.38 95 GLU A N 1
ATOM 708 C CA . GLU A 1 95 ? -35.066 28.000 43.825 1.00 47.38 95 GLU A CA 1
ATOM 709 C C . GLU A 1 95 ? -33.981 26.953 44.160 1.00 47.38 95 GLU A C 1
ATOM 711 O O . GLU A 1 95 ? -33.116 26.674 43.329 1.00 47.38 95 GLU A O 1
ATOM 716 N N . ARG A 1 96 ? -33.990 26.374 45.373 1.00 52.66 96 ARG A N 1
ATOM 717 C CA . ARG A 1 96 ? -32.840 25.657 45.967 1.00 52.66 96 ARG A CA 1
ATOM 718 C C . ARG A 1 96 ? -33.112 24.217 46.417 1.00 52.66 96 ARG A C 1
ATOM 720 O O . ARG A 1 96 ? -32.222 23.579 46.964 1.00 52.66 96 ARG A O 1
ATOM 727 N N . GLY A 1 97 ? -34.283 23.663 46.110 1.00 54.03 97 GLY A N 1
ATOM 728 C CA . GLY A 1 97 ? -34.611 22.267 46.434 1.00 54.03 97 GLY A CA 1
ATOM 729 C C . GLY A 1 97 ? -36.081 22.044 46.759 1.00 54.03 97 GLY A C 1
ATOM 730 O O . GLY A 1 97 ? -36.586 20.954 46.499 1.00 54.03 97 GLY A O 1
ATOM 731 N N . GLY A 1 98 ? -36.766 23.105 47.193 1.00 61.66 98 GLY A N 1
ATOM 732 C CA . GLY A 1 98 ? -38.171 23.073 47.574 1.00 61.66 98 GLY A CA 1
ATOM 733 C C . GLY A 1 98 ? -38.402 22.457 48.954 1.00 61.66 98 GLY A C 1
ATOM 734 O O . GLY A 1 98 ? -37.540 21.790 49.516 1.00 61.66 98 GLY A O 1
ATOM 735 N N . ASP A 1 99 ? -39.589 22.718 49.478 1.00 71.75 99 ASP A N 1
ATOM 736 C CA . ASP A 1 99 ? -40.088 22.225 50.758 1.00 71.75 99 ASP A CA 1
ATOM 737 C C . ASP A 1 99 ? -40.661 20.801 50.599 1.00 71.75 99 ASP A C 1
ATOM 739 O O . ASP A 1 99 ? -41.415 20.541 49.650 1.00 71.75 99 ASP A O 1
ATOM 743 N N . SER A 1 100 ? -40.277 19.877 51.488 1.00 79.00 100 SER A N 1
ATOM 744 C CA . SER A 1 100 ? -40.746 18.484 51.489 1.00 79.00 100 SER A CA 1
ATOM 745 C C . SER A 1 100 ? -42.244 18.373 51.776 1.00 79.00 100 SER A C 1
ATOM 747 O O . SER A 1 100 ? -42.867 17.434 51.276 1.00 79.00 100 SER A O 1
ATOM 749 N N . SER A 1 101 ? -42.839 19.362 52.456 1.00 84.38 101 SER A N 1
ATOM 750 C CA . SER A 1 101 ? -44.285 19.450 52.716 1.00 84.38 101 SER A CA 1
ATOM 751 C C . SER A 1 101 ? -45.119 19.343 51.433 1.00 84.38 101 SER A C 1
ATOM 753 O O . SER A 1 101 ? -46.152 18.680 51.395 1.00 84.38 101 SER A O 1
ATOM 755 N N . LYS A 1 102 ? -44.629 19.904 50.318 1.00 85.25 102 LYS A N 1
ATOM 756 C CA . LYS A 1 102 ? -45.310 19.855 49.014 1.00 85.25 102 LYS A CA 1
ATOM 757 C C . LYS A 1 102 ? -45.403 18.446 48.455 1.00 85.25 102 LYS A C 1
ATOM 759 O O . LYS A 1 102 ? -46.359 18.147 47.754 1.00 85.25 102 LYS A O 1
ATOM 764 N N . VAL A 1 103 ? -44.401 17.607 48.726 1.00 86.12 103 VAL A N 1
ATOM 765 C CA . VAL A 1 103 ? -44.405 16.203 48.297 1.00 86.12 103 VAL A CA 1
ATOM 766 C C . VAL A 1 103 ? -45.455 15.433 49.083 1.00 86.12 103 VAL A C 1
ATOM 768 O O . VAL A 1 103 ? -46.235 14.706 48.480 1.00 86.12 103 VAL A O 1
ATOM 771 N N . LEU A 1 104 ? -45.512 15.648 50.400 1.00 89.62 104 LEU A N 1
ATOM 772 C CA . LEU A 1 104 ? -46.525 15.042 51.257 1.00 89.62 104 LEU A CA 1
ATOM 773 C C . LEU A 1 104 ? -47.942 15.454 50.830 1.00 89.62 104 LEU A C 1
ATOM 775 O O . LEU A 1 104 ? -48.791 14.597 50.618 1.00 89.62 104 LEU A O 1
ATOM 779 N N . VAL A 1 105 ? -48.184 16.749 50.618 1.00 88.88 105 VAL A N 1
ATOM 780 C CA . VAL A 1 105 ? -49.490 17.265 50.173 1.00 88.88 105 VAL A CA 1
ATOM 781 C C . VAL A 1 105 ? -49.904 16.703 48.807 1.00 88.88 105 VAL A C 1
ATOM 783 O O . VAL A 1 105 ? -51.069 16.358 48.614 1.00 88.88 105 VAL A O 1
ATOM 786 N N . ASP A 1 106 ? -48.973 16.613 47.855 1.00 87.19 106 ASP A N 1
ATOM 787 C CA . ASP A 1 106 ? -49.216 16.033 46.527 1.00 87.19 106 ASP A CA 1
ATOM 788 C C . ASP A 1 106 ? -49.599 14.548 46.625 1.00 87.19 106 ASP A C 1
ATOM 790 O O . ASP A 1 106 ? -50.562 14.104 45.996 1.00 87.19 106 ASP A O 1
ATOM 794 N N . TRP A 1 107 ? -48.911 13.794 47.487 1.00 90.50 107 TRP A N 1
ATOM 795 C CA . TRP A 1 107 ? -49.242 12.400 47.774 1.00 90.50 107 TRP A CA 1
ATOM 796 C C . TRP A 1 107 ? -50.610 12.244 48.434 1.00 90.50 107 TRP A C 1
ATOM 798 O O . TRP A 1 107 ? -51.405 11.440 47.955 1.00 90.50 107 TRP A O 1
ATOM 808 N N . ILE A 1 108 ? -50.925 13.034 49.463 1.00 87.81 108 ILE A N 1
ATOM 809 C CA . ILE A 1 108 ? -52.230 12.992 50.143 1.00 87.81 108 ILE A CA 1
ATOM 810 C C . ILE A 1 108 ? -53.370 13.222 49.139 1.00 87.81 108 ILE A C 1
ATOM 812 O O . ILE A 1 108 ? -54.316 12.435 49.084 1.00 87.81 108 ILE A O 1
ATOM 816 N N . LYS A 1 109 ? -53.246 14.244 48.278 1.00 85.69 109 LYS A N 1
ATOM 817 C CA . LYS A 1 109 ? -54.240 14.544 47.232 1.00 85.69 109 LYS A CA 1
ATOM 818 C C . LYS A 1 109 ? -54.371 13.417 46.213 1.00 85.69 109 LYS A C 1
ATOM 820 O O . LYS A 1 109 ? -55.485 13.031 45.874 1.00 85.69 109 LYS A O 1
ATOM 825 N N . THR A 1 110 ? -53.247 12.885 45.733 1.00 84.75 110 THR A N 1
ATOM 826 C CA . THR A 1 110 ? -53.231 11.830 44.706 1.00 84.75 110 THR A CA 1
ATOM 827 C C . THR A 1 110 ? -53.816 10.518 45.228 1.00 84.75 110 THR A C 1
ATOM 829 O O . THR A 1 110 ? -54.498 9.813 44.490 1.00 84.75 110 THR A O 1
ATOM 832 N N . MET A 1 111 ? -53.594 10.203 46.505 1.00 83.56 111 MET A N 1
ATOM 833 C CA . MET A 1 111 ? -54.154 9.016 47.156 1.00 83.56 111 MET A CA 1
ATOM 834 C C . MET A 1 111 ? -55.635 9.179 47.533 1.00 83.56 111 MET A C 1
ATOM 836 O O . MET A 1 111 ? -56.258 8.215 47.967 1.00 83.56 111 MET A O 1
ATOM 840 N N . GLY A 1 112 ? -56.209 10.382 47.393 1.00 79.31 112 GLY A N 1
ATOM 841 C CA . GLY A 1 112 ? -57.555 10.682 47.887 1.00 79.31 112 GLY A CA 1
ATOM 842 C C . GLY A 1 112 ? -57.672 10.539 49.409 1.00 79.31 112 GLY A C 1
ATOM 843 O O . GLY A 1 112 ? -58.753 10.238 49.915 1.00 79.31 112 GLY A O 1
ATOM 844 N N . TYR A 1 113 ? -56.556 10.710 50.124 1.00 80.19 113 TYR A N 1
ATOM 845 C CA . TYR A 1 113 ? -56.465 10.525 51.565 1.00 80.19 113 TYR A CA 1
ATOM 846 C C . TYR A 1 113 ? -57.125 11.697 52.299 1.00 80.19 113 TYR A C 1
ATOM 848 O O . TYR A 1 113 ? -56.808 12.850 52.016 1.00 80.19 113 TYR A O 1
ATOM 856 N N . GLY A 1 114 ? -58.035 11.399 53.234 1.00 63.56 114 GLY A N 1
ATOM 857 C CA . GLY A 1 114 ? -58.751 12.406 54.023 1.00 63.56 114 GLY A CA 1
ATOM 858 C C . GLY A 1 114 ? -59.700 13.273 53.187 1.00 63.56 114 GLY A C 1
ATOM 859 O O . GLY A 1 114 ? -59.375 14.398 52.828 1.00 63.56 114 GLY A O 1
ATOM 860 N N . LYS A 1 115 ? -60.930 12.800 52.927 1.00 62.81 115 LYS A N 1
ATOM 861 C CA . LYS A 1 115 ? -62.021 13.628 52.355 1.00 62.81 115 LYS A CA 1
ATOM 862 C C . LYS A 1 115 ? -62.601 14.655 53.359 1.00 62.81 115 LYS A C 1
ATOM 864 O O . LYS A 1 115 ? -63.729 15.107 53.187 1.00 62.81 115 LYS A O 1
ATOM 869 N N . GLY A 1 116 ? -61.842 15.010 54.395 1.00 74.44 116 GLY A N 1
ATOM 870 C CA . GLY A 1 116 ? -62.206 15.912 55.486 1.00 74.44 116 GLY A CA 1
ATOM 871 C C . GLY A 1 116 ? -60.959 16.450 56.193 1.00 74.44 116 GLY A C 1
ATOM 872 O O . GLY A 1 116 ? -59.845 16.268 55.702 1.00 74.44 116 GLY A O 1
ATOM 873 N N . ASP A 1 117 ? -61.156 17.106 57.332 1.00 84.38 117 ASP A N 1
ATOM 874 C CA . ASP A 1 117 ? -60.079 17.694 58.130 1.00 84.38 117 ASP A CA 1
ATOM 875 C C . ASP A 1 117 ? -59.162 16.616 58.737 1.00 84.38 117 ASP A C 1
ATOM 877 O O . ASP A 1 117 ? -59.643 15.677 59.372 1.00 84.38 117 ASP A O 1
ATOM 881 N N . ILE A 1 118 ? -57.844 16.760 58.552 1.00 91.12 118 ILE A N 1
ATOM 882 C CA . ILE A 1 118 ? -56.819 15.837 59.067 1.00 91.12 118 ILE A CA 1
ATOM 883 C C . ILE A 1 118 ? -55.904 16.523 60.084 1.00 91.12 118 ILE A C 1
ATOM 885 O O . ILE A 1 118 ? -55.517 17.676 59.891 1.00 91.12 118 ILE A O 1
ATOM 889 N N . SER A 1 119 ? -55.512 15.810 61.141 1.00 92.69 119 SER A N 1
ATOM 890 C CA . SER A 1 119 ? -54.500 16.273 62.098 1.00 92.69 119 SER A CA 1
ATOM 891 C C . SER A 1 119 ? -53.100 15.799 61.696 1.00 92.69 119 SER A C 1
ATOM 893 O O . SER A 1 119 ? -52.882 14.622 61.401 1.00 92.69 119 SER A O 1
ATOM 895 N N . LEU A 1 120 ? -52.129 16.717 61.681 1.00 94.38 120 LEU A N 1
ATOM 896 C CA . LEU A 1 120 ? -50.744 16.440 61.295 1.00 94.38 120 LEU A CA 1
ATOM 897 C C . LEU A 1 120 ? -49.775 16.913 62.382 1.00 94.38 120 LEU A C 1
ATOM 899 O O . LEU A 1 120 ? -49.849 18.061 62.806 1.00 94.38 120 LEU A O 1
ATOM 903 N N . LEU A 1 121 ? -48.846 16.053 62.799 1.00 95.50 121 LEU A N 1
ATOM 904 C CA . LEU A 1 121 ? -47.714 16.416 63.657 1.00 95.50 121 LEU A CA 1
ATOM 905 C C . LEU A 1 121 ? -46.464 16.603 62.796 1.00 95.50 121 LEU A C 1
ATOM 907 O O . LEU A 1 121 ? -46.021 15.659 62.141 1.00 95.50 121 LEU A O 1
ATOM 911 N N . GLU A 1 122 ? -45.874 17.796 62.800 1.00 94.25 122 GLU A N 1
ATOM 912 C CA . GLU A 1 122 ? -44.646 18.090 62.056 1.00 94.25 122 GLU A CA 1
ATOM 913 C C . GLU A 1 122 ? -43.454 18.189 63.011 1.00 94.25 122 GLU A C 1
ATOM 915 O O . GLU A 1 122 ? -43.320 19.154 63.757 1.00 94.25 122 GLU A O 1
ATOM 920 N N . ILE A 1 123 ? -42.573 17.187 62.968 1.00 93.38 123 ILE A N 1
ATOM 921 C CA . ILE A 1 123 ? -41.369 17.097 63.797 1.00 93.38 123 ILE A CA 1
ATOM 922 C C . ILE A 1 123 ? -40.208 17.793 63.080 1.00 93.38 123 ILE A C 1
ATOM 924 O O . ILE A 1 123 ? -39.848 17.411 61.959 1.00 93.38 123 ILE A O 1
ATOM 928 N N . GLY A 1 124 ? -39.586 18.764 63.751 1.00 87.50 124 GLY A N 1
ATOM 929 C CA . GLY A 1 124 ? -38.454 19.538 63.231 1.00 87.50 124 GLY A CA 1
ATOM 930 C C . GLY A 1 124 ? -38.881 20.665 62.292 1.00 87.50 124 GLY A C 1
ATOM 931 O O . GLY A 1 124 ? -38.262 20.878 61.243 1.00 87.50 124 GLY A O 1
ATOM 932 N N . ALA A 1 125 ? -39.999 21.323 62.602 1.00 88.12 125 ALA A N 1
ATOM 933 C CA . ALA A 1 125 ? -40.545 22.384 61.774 1.00 88.12 125 ALA A CA 1
ATOM 934 C C . ALA A 1 125 ? -39.628 23.621 61.798 1.00 88.12 125 ALA A C 1
ATOM 936 O O . ALA A 1 125 ? -39.338 24.185 62.846 1.00 88.12 125 ALA A O 1
ATOM 937 N N . LEU A 1 126 ? -39.206 24.091 60.618 1.00 83.38 126 LEU A N 1
ATOM 938 C CA . LEU A 1 126 ? -38.415 25.328 60.482 1.00 83.38 126 LEU A CA 1
ATOM 939 C C . LEU A 1 126 ? -39.275 26.562 60.170 1.00 83.38 126 LEU A C 1
ATOM 941 O O . LEU A 1 126 ? -38.782 27.691 60.211 1.00 83.38 126 LEU A O 1
ATOM 945 N N . ARG A 1 127 ? -40.537 26.358 59.776 1.00 83.31 127 ARG A N 1
ATOM 946 C CA . ARG A 1 127 ? -41.494 27.417 59.433 1.00 83.31 127 ARG A CA 1
ATOM 947 C C . ARG A 1 127 ? -42.894 27.000 59.885 1.00 83.31 127 ARG A C 1
ATOM 949 O O . ARG A 1 127 ? -43.282 25.867 59.615 1.00 83.31 127 ARG A O 1
ATOM 956 N N . PRO A 1 128 ? -43.688 27.905 60.474 1.00 82.31 128 PRO A N 1
ATOM 957 C CA . PRO A 1 128 ? -45.026 27.565 60.965 1.00 82.31 128 PRO A CA 1
ATOM 958 C C . PRO A 1 128 ? -46.055 27.385 59.838 1.00 82.31 128 PRO A C 1
ATOM 960 O O . PRO A 1 128 ? -47.116 26.802 60.027 1.00 82.31 128 PRO A O 1
ATOM 963 N N . ASN A 1 129 ? -45.762 27.894 58.638 1.00 84.31 129 ASN A N 1
ATOM 964 C CA . ASN A 1 129 ? -46.727 28.031 57.550 1.00 84.31 129 ASN A CA 1
ATOM 965 C C . ASN A 1 129 ? -46.538 27.028 56.398 1.00 84.31 129 ASN A C 1
ATOM 967 O O . ASN A 1 129 ? -47.068 27.260 55.311 1.00 84.31 129 ASN A O 1
ATOM 971 N N . ASN A 1 130 ? -45.838 25.909 56.618 1.00 83.88 130 ASN A N 1
ATOM 972 C CA . ASN A 1 130 ? -45.604 24.882 55.589 1.00 83.88 130 ASN A CA 1
ATOM 973 C C . ASN A 1 130 ? -46.913 24.341 54.977 1.00 83.88 130 ASN A C 1
ATOM 975 O O . ASN A 1 130 ? -46.984 24.099 53.770 1.00 83.88 130 ASN A O 1
ATOM 979 N N . TYR A 1 131 ? -47.980 24.253 55.779 1.00 86.56 131 TYR A N 1
ATOM 980 C CA . TYR A 1 131 ? -49.291 23.739 55.359 1.00 86.56 131 TYR A CA 1
ATOM 981 C C . TYR A 1 131 ? -50.408 24.796 55.333 1.00 86.56 131 TYR A C 1
ATOM 983 O O . TYR A 1 131 ? -51.537 24.468 54.985 1.00 86.56 131 TYR A O 1
ATOM 991 N N . SER A 1 132 ? -50.123 26.079 55.601 1.00 81.06 132 SER A N 1
ATOM 992 C CA . SER A 1 132 ? -51.155 27.129 55.775 1.00 81.06 132 SER A CA 1
ATOM 993 C C . SER A 1 132 ? -52.057 27.359 54.553 1.00 81.06 132 SER A C 1
ATOM 995 O O . SER A 1 132 ? -53.176 27.851 54.668 1.00 81.06 132 SER A O 1
ATOM 997 N N . SER A 1 133 ? -51.585 26.975 53.365 1.00 83.00 133 SER A N 1
ATOM 998 C CA . SER A 1 133 ? -52.356 27.018 52.115 1.00 83.00 133 SER A CA 1
ATOM 999 C C . SER A 1 133 ? -53.431 25.923 52.008 1.00 83.00 133 SER A C 1
ATOM 1001 O O . SER A 1 133 ? -54.216 25.933 51.061 1.00 83.00 133 SER A O 1
ATOM 1003 N N . HIS A 1 134 ? -53.481 24.986 52.957 1.00 86.69 134 HIS A N 1
ATOM 1004 C CA . HIS A 1 134 ? -54.342 23.807 52.949 1.00 86.69 134 HIS A CA 1
ATOM 1005 C C . HIS A 1 134 ? -55.162 23.767 54.245 1.00 86.69 134 HIS A C 1
ATOM 1007 O O . HIS A 1 134 ? -54.785 23.099 55.197 1.00 86.69 134 HIS A O 1
ATOM 1013 N N . LYS A 1 135 ? -56.299 24.483 54.273 1.00 84.69 135 LYS A N 1
ATOM 1014 C CA . LYS A 1 135 ? -57.147 24.655 55.476 1.00 84.69 135 LYS A CA 1
ATOM 1015 C C . LYS A 1 135 ? -57.665 23.354 56.109 1.00 84.69 135 LYS A C 1
ATOM 1017 O O . LYS A 1 135 ? -58.058 23.376 57.262 1.00 84.69 135 LYS A O 1
ATOM 1022 N N . TRP A 1 136 ? -57.670 22.260 55.352 1.00 87.94 136 TRP A N 1
ATOM 1023 C CA . TRP A 1 136 ? -58.086 20.925 55.790 1.00 87.94 136 TRP A CA 1
ATOM 1024 C C . TRP A 1 136 ? -56.961 20.144 56.498 1.00 87.94 136 TRP A C 1
ATOM 1026 O O . TRP A 1 136 ? -57.175 19.010 56.911 1.00 87.94 136 TRP A O 1
ATOM 1036 N N . ILE A 1 137 ? -55.756 20.716 56.624 1.00 90.88 137 ILE A N 1
ATOM 1037 C CA . ILE A 1 137 ? -54.637 20.142 57.381 1.00 90.88 137 ILE A CA 1
ATOM 1038 C C . ILE A 1 137 ? -54.431 20.964 58.652 1.00 90.88 137 ILE A C 1
ATOM 1040 O O . ILE A 1 137 ? -53.900 22.076 58.609 1.00 90.88 137 ILE A O 1
ATOM 1044 N N . HIS A 1 138 ? -54.790 20.386 59.792 1.00 91.19 138 HIS A N 1
ATOM 1045 C CA . HIS A 1 138 ? -54.533 20.948 61.114 1.00 91.19 138 HIS A CA 1
ATOM 1046 C C . HIS A 1 138 ? -53.129 20.542 61.571 1.00 91.19 138 HIS A C 1
ATOM 1048 O O . HIS A 1 138 ? -52.931 19.482 62.165 1.00 91.19 138 HIS A O 1
ATOM 1054 N N . ASN A 1 139 ? -52.138 21.367 61.222 1.00 93.00 139 ASN A N 1
ATOM 1055 C CA . ASN A 1 139 ? -50.729 21.128 61.543 1.00 93.00 139 ASN A CA 1
ATOM 1056 C C . ASN A 1 139 ? -50.386 21.536 62.984 1.00 93.00 139 ASN A C 1
ATOM 1058 O O . ASN A 1 139 ? -50.664 22.662 63.390 1.00 93.00 139 ASN A O 1
ATOM 1062 N N . THR A 1 140 ? -49.693 20.657 63.703 1.00 93.75 140 THR A N 1
ATOM 1063 C CA . THR A 1 140 ? -49.016 20.923 64.976 1.00 93.75 140 THR A CA 1
ATOM 1064 C C . THR A 1 140 ? -47.502 20.896 64.735 1.00 93.75 140 THR A C 1
ATOM 1066 O O . THR A 1 140 ? -46.908 19.815 64.744 1.00 93.75 140 THR A O 1
ATOM 1069 N N . PRO A 1 141 ? -46.861 22.048 64.462 1.00 93.62 141 PRO A N 1
ATOM 1070 C CA . PRO A 1 141 ? -45.421 22.113 64.246 1.00 93.62 141 PRO A CA 1
ATOM 1071 C C . PRO A 1 141 ? -44.659 22.123 65.575 1.00 93.62 141 PRO A C 1
ATOM 1073 O O . PRO A 1 141 ? -44.933 22.956 66.440 1.00 93.62 141 PRO A O 1
ATOM 1076 N N . ILE A 1 142 ? -43.677 21.230 65.709 1.00 93.31 142 ILE A N 1
ATOM 1077 C CA . ILE A 1 142 ? -42.780 21.157 66.868 1.00 93.31 142 ILE A CA 1
ATOM 1078 C C . ILE A 1 142 ? -41.308 21.215 66.438 1.00 93.31 142 ILE A C 1
ATOM 1080 O O . ILE A 1 142 ? -40.943 20.723 65.365 1.00 93.31 142 ILE A O 1
ATOM 1084 N N . ASP A 1 143 ? -40.446 21.766 67.287 1.00 89.69 143 ASP A N 1
ATOM 1085 C CA . ASP A 1 143 ? -38.985 21.715 67.137 1.00 89.69 143 ASP A CA 1
ATOM 1086 C C . ASP A 1 143 ? -38.305 21.662 68.516 1.00 89.69 143 ASP A C 1
ATOM 1088 O O . ASP A 1 143 ? -38.873 22.127 69.498 1.00 89.69 143 ASP A O 1
ATOM 1092 N N . LEU A 1 144 ? -37.097 21.094 68.604 1.00 85.81 144 LEU A N 1
ATOM 1093 C CA . LEU A 1 144 ? -36.354 21.009 69.871 1.00 85.81 144 LEU A CA 1
ATOM 1094 C C . LEU A 1 144 ? -35.824 22.383 70.324 1.00 85.81 144 LEU A C 1
ATOM 1096 O O . LEU A 1 144 ? -35.689 22.619 71.518 1.00 85.81 144 LEU A O 1
ATOM 1100 N N . HIS A 1 145 ? -35.510 23.269 69.373 1.00 84.12 145 HIS A N 1
ATOM 1101 C CA . HIS A 1 145 ? -34.994 24.618 69.612 1.00 84.12 145 HIS A CA 1
ATOM 1102 C C . HIS A 1 145 ? -35.631 25.576 68.602 1.00 84.12 145 HIS A C 1
ATOM 1104 O O . HIS A 1 145 ? -35.070 25.864 67.535 1.00 84.12 145 HIS A O 1
ATOM 1110 N N . SER A 1 146 ? -36.843 26.021 68.926 1.00 83.56 146 SER A N 1
ATOM 1111 C CA . SER A 1 146 ? -37.706 26.740 68.001 1.00 83.56 146 SER A CA 1
ATOM 1112 C C . SER A 1 146 ? -37.192 28.156 67.745 1.00 83.56 146 SER A C 1
ATOM 1114 O O . SER A 1 146 ? -36.958 28.946 68.653 1.00 83.56 146 SER A O 1
ATOM 1116 N N . GLN A 1 147 ? -37.068 28.519 66.468 1.00 80.38 147 GLN A N 1
ATOM 1117 C CA . GLN A 1 147 ? -36.682 29.872 66.042 1.00 80.38 147 GLN A CA 1
ATOM 1118 C C . GLN A 1 147 ? -37.905 30.759 65.742 1.00 80.38 147 GLN A C 1
ATOM 1120 O O . GLN A 1 147 ? -37.753 31.864 65.216 1.00 80.38 147 GLN A O 1
ATOM 1125 N N . HIS A 1 148 ? -39.126 30.269 65.999 1.00 81.81 148 HIS A N 1
ATOM 1126 C CA . HIS A 1 148 ? -40.365 30.964 65.660 1.00 81.81 148 HIS A CA 1
ATOM 1127 C C . HIS A 1 148 ? -41.445 30.756 66.739 1.00 81.81 148 HIS A C 1
ATOM 1129 O O . HIS A 1 148 ? -41.708 29.612 67.095 1.00 81.81 148 HIS A O 1
ATOM 1135 N N . PRO A 1 149 ? -42.141 31.813 67.207 1.00 84.44 149 PRO A N 1
ATOM 1136 C CA . PRO A 1 149 ? -43.124 31.700 68.294 1.00 84.44 149 PRO A CA 1
ATOM 1137 C C . PRO A 1 149 ? -44.295 30.750 67.984 1.00 84.44 149 PRO A C 1
ATOM 1139 O O . PRO A 1 149 ? -44.783 30.070 68.877 1.00 84.44 149 PRO A O 1
ATOM 1142 N N . ASP A 1 150 ? -44.717 30.667 66.719 1.00 87.38 150 ASP A N 1
ATOM 1143 C CA . ASP A 1 150 ? -45.798 29.764 66.274 1.00 87.38 150 ASP A CA 1
ATOM 1144 C C . ASP A 1 150 ? -45.378 28.283 66.107 1.00 87.38 150 ASP A C 1
ATOM 1146 O O . ASP A 1 150 ? -46.178 27.468 65.648 1.00 87.38 150 ASP A O 1
ATOM 1150 N N . ILE A 1 151 ? -44.124 27.925 66.405 1.00 89.75 151 ILE A N 1
ATOM 1151 C CA . ILE A 1 151 ? -43.646 26.535 66.417 1.00 89.75 151 ILE A CA 1
ATOM 1152 C C . ILE A 1 151 ? -43.387 26.157 67.869 1.00 89.75 151 ILE A C 1
ATOM 1154 O O . ILE A 1 151 ? -42.605 26.821 68.551 1.00 89.75 151 ILE A O 1
ATOM 1158 N N . LEU A 1 152 ? -44.037 25.091 68.331 1.00 90.81 152 LEU A N 1
ATOM 1159 C CA . LEU A 1 152 ? -43.939 24.650 69.715 1.00 90.81 152 LEU A CA 1
ATOM 1160 C C . LEU A 1 152 ? -42.531 24.106 69.991 1.00 90.81 152 LEU A C 1
ATOM 1162 O O . LEU A 1 152 ? -42.124 23.104 69.401 1.00 90.81 152 LEU A O 1
ATOM 1166 N N . GLU A 1 153 ? -41.801 24.753 70.898 1.00 91.75 153 GLU A N 1
ATOM 1167 C CA . GLU A 1 153 ? -40.532 24.224 71.395 1.00 91.75 153 GLU A CA 1
ATOM 1168 C C . GLU A 1 153 ? -40.803 23.033 72.324 1.00 91.75 153 GLU A C 1
ATOM 1170 O O . GLU A 1 153 ? -41.402 23.190 73.388 1.00 91.75 153 GLU A O 1
ATOM 1175 N N . GLN A 1 154 ? -40.437 21.826 71.893 1.00 90.62 154 GLN A N 1
ATOM 1176 C CA . GLN A 1 154 ? -40.691 20.577 72.611 1.00 90.62 154 GLN A CA 1
ATOM 1177 C C . GLN A 1 154 ? -39.694 19.492 72.181 1.00 90.62 154 GLN A C 1
ATOM 1179 O O . GLN A 1 154 ? -39.505 19.254 70.985 1.00 90.62 154 GLN A O 1
ATOM 1184 N N . ASP A 1 155 ? -39.130 18.754 73.145 1.00 88.88 155 ASP A N 1
ATOM 1185 C CA . ASP A 1 155 ? -38.448 17.493 72.841 1.00 88.88 155 ASP A CA 1
ATOM 1186 C C . ASP A 1 155 ? -39.482 16.416 72.484 1.00 88.88 155 ASP A C 1
ATOM 1188 O O . ASP A 1 155 ? -40.374 16.077 73.265 1.00 88.88 155 ASP A O 1
ATOM 1192 N N . PHE A 1 156 ? -39.352 15.853 71.283 1.00 93.00 156 PHE A N 1
ATOM 1193 C CA . PHE A 1 156 ? -40.218 14.781 70.811 1.00 93.00 156 PHE A CA 1
ATOM 1194 C C . PHE A 1 156 ? -40.160 13.530 71.702 1.00 93.00 156 PHE A C 1
ATOM 1196 O O . PHE A 1 156 ? -41.172 12.845 71.833 1.00 93.00 156 PHE A O 1
ATOM 1203 N N . PHE A 1 157 ? -39.015 13.230 72.327 1.00 89.62 157 PHE A N 1
ATOM 1204 C CA . PHE A 1 157 ? -38.887 12.078 73.228 1.00 89.62 157 PHE A CA 1
ATOM 1205 C C . PHE A 1 157 ? -39.637 12.264 74.553 1.00 89.62 157 PHE A C 1
ATOM 1207 O O . PHE A 1 157 ? -40.011 11.275 75.176 1.00 89.62 157 PHE A O 1
ATOM 1214 N N . GLU A 1 158 ? -39.880 13.508 74.966 1.00 89.25 158 GLU A N 1
ATOM 1215 C CA . GLU A 1 158 ? -40.606 13.844 76.197 1.00 89.25 158 GLU A CA 1
ATOM 1216 C C . GLU A 1 158 ? -42.104 14.070 75.950 1.00 89.25 158 GLU A C 1
ATOM 1218 O O . GLU A 1 158 ? -42.876 14.294 76.885 1.00 89.25 158 GLU A O 1
ATOM 1223 N N . ARG A 1 159 ? -42.547 14.008 74.687 1.00 88.69 159 ARG A N 1
ATOM 1224 C CA . ARG A 1 159 ? -43.954 14.189 74.341 1.00 88.69 159 ARG A CA 1
ATOM 1225 C C . ARG A 1 159 ? -44.786 13.033 74.918 1.00 88.69 159 ARG A C 1
ATOM 1227 O O . ARG A 1 159 ? -44.515 11.875 74.588 1.00 88.69 159 ARG A O 1
ATOM 1234 N N . PRO A 1 160 ? -45.831 13.318 75.721 1.00 86.88 160 PRO A N 1
ATOM 1235 C CA . PRO A 1 160 ? -46.671 12.272 76.285 1.00 86.88 160 PRO A CA 1
ATOM 1236 C C . PRO A 1 160 ? -47.375 11.482 75.179 1.00 86.88 160 PRO A C 1
ATOM 1238 O O . PRO A 1 160 ? -47.663 11.998 74.092 1.00 86.88 160 PRO A O 1
ATOM 1241 N N . LEU A 1 161 ? -47.648 10.209 75.460 1.00 86.50 161 LEU A N 1
ATOM 1242 C CA . LEU A 1 161 ? -48.492 9.395 74.594 1.00 86.50 161 LEU A CA 1
ATOM 1243 C C . LEU A 1 161 ? -49.924 9.952 74.615 1.00 86.50 161 LEU A C 1
ATOM 1245 O O . LEU A 1 161 ? -50.387 10.348 75.687 1.00 86.50 161 LEU A O 1
ATOM 1249 N N . PRO A 1 162 ? -50.622 9.984 73.467 1.00 88.69 162 PRO A N 1
ATOM 1250 C CA . PRO A 1 162 ? -51.992 10.477 73.409 1.00 88.69 162 PRO A CA 1
ATOM 1251 C C . PRO A 1 162 ? -52.895 9.629 74.312 1.00 88.69 162 PRO A C 1
ATOM 1253 O O . PRO A 1 162 ? -52.946 8.405 74.175 1.00 88.69 162 PRO A O 1
ATOM 1256 N N . ALA A 1 163 ? -53.607 10.272 75.241 1.00 83.50 163 ALA A N 1
ATOM 1257 C CA . ALA A 1 163 ? -54.487 9.588 76.191 1.00 83.50 163 ALA A CA 1
ATOM 1258 C C . ALA A 1 163 ? -55.808 9.140 75.540 1.00 83.50 163 ALA A C 1
ATOM 1260 O O . ALA A 1 163 ? -56.499 8.257 76.050 1.00 83.50 163 ALA A O 1
ATOM 1261 N N . SER A 1 164 ? -56.159 9.742 74.400 1.00 84.44 164 SER A N 1
ATOM 1262 C CA . SER A 1 164 ? -57.343 9.418 73.608 1.00 84.44 164 SER A CA 1
ATOM 1263 C C . SER A 1 164 ? -57.067 9.530 72.107 1.00 84.44 164 SER A C 1
ATOM 1265 O O . SER A 1 164 ? -56.112 10.176 71.676 1.00 84.44 164 SER A O 1
ATOM 1267 N N . GLU A 1 165 ? -57.936 8.942 71.281 1.00 82.12 165 GLU A N 1
ATOM 1268 C CA . GLU A 1 165 ? -57.811 8.991 69.816 1.00 82.12 165 GLU A CA 1
ATOM 1269 C C . GLU A 1 165 ? -57.891 10.426 69.245 1.00 82.12 165 GLU A C 1
ATOM 1271 O O . GLU A 1 165 ? -57.373 10.686 68.160 1.00 82.12 165 GLU A O 1
ATOM 1276 N N . TYR A 1 166 ? -58.488 11.372 69.984 1.00 82.44 166 TYR A N 1
ATOM 1277 C CA . TYR A 1 166 ? -58.557 12.790 69.606 1.00 82.44 166 TYR A CA 1
ATOM 1278 C C . TYR A 1 166 ? -57.220 13.527 69.763 1.00 82.44 166 TYR A C 1
ATOM 1280 O O . TYR A 1 166 ? -56.993 14.519 69.076 1.00 82.44 166 TYR A O 1
ATOM 1288 N N . GLU A 1 167 ? -56.338 13.043 70.642 1.00 85.56 167 GLU A N 1
ATOM 1289 C CA . GLU A 1 167 ? -54.991 13.595 70.846 1.00 85.56 167 GLU A CA 1
ATOM 1290 C C . GLU A 1 167 ? -53.956 12.995 69.880 1.00 85.56 167 GLU A C 1
ATOM 1292 O O . GLU A 1 167 ? -52.845 13.514 69.757 1.00 85.56 167 GLU A O 1
ATOM 1297 N N . ALA A 1 168 ? -54.314 11.906 69.193 1.00 91.56 168 ALA A N 1
ATOM 1298 C CA . ALA A 1 168 ? -53.474 11.238 68.209 1.00 91.56 168 ALA A CA 1
ATOM 1299 C C . ALA A 1 168 ? -53.615 11.861 66.806 1.00 91.56 168 ALA A C 1
ATOM 1301 O O . ALA A 1 168 ? -54.630 12.468 66.446 1.00 91.56 168 ALA A O 1
ATOM 1302 N N . PHE A 1 169 ? -52.588 11.683 65.976 1.00 94.38 169 PHE A N 1
ATOM 1303 C CA . PHE A 1 169 ? -52.494 12.319 64.661 1.00 94.38 169 PHE A CA 1
ATOM 1304 C C . PHE A 1 169 ? -52.875 11.376 63.517 1.00 94.38 169 PHE A C 1
ATOM 1306 O O . PHE A 1 169 ? -52.597 10.177 63.567 1.00 94.38 169 PHE A O 1
ATOM 1313 N N . ASP A 1 170 ? -53.481 11.917 62.457 1.00 92.69 170 ASP A N 1
ATOM 1314 C CA . ASP A 1 170 ? -53.686 11.174 61.206 1.00 92.69 170 ASP A CA 1
ATOM 1315 C C . ASP A 1 170 ? -52.365 11.004 60.440 1.00 92.69 170 ASP A C 1
ATOM 1317 O O . ASP A 1 170 ? -52.173 10.010 59.735 1.00 92.69 170 ASP A O 1
ATOM 1321 N N . ILE A 1 171 ? -51.458 11.983 60.555 1.00 94.62 171 ILE A N 1
ATOM 1322 C CA . ILE A 1 171 ? -50.153 11.978 59.889 1.00 94.62 171 ILE A CA 1
ATOM 1323 C C . ILE A 1 171 ? -49.056 12.477 60.834 1.00 94.62 171 ILE A C 1
ATOM 1325 O O . ILE A 1 171 ? -49.189 13.529 61.453 1.00 94.62 171 ILE A O 1
ATOM 1329 N N . VAL A 1 172 ? -47.922 11.780 60.870 1.00 96.06 172 VAL A N 1
ATOM 1330 C CA . VAL A 1 172 ? -46.674 12.274 61.470 1.00 96.06 172 VAL A CA 1
ATOM 1331 C C . VAL A 1 172 ? -45.681 12.556 60.345 1.00 96.06 172 VAL A C 1
ATOM 1333 O O . VAL A 1 172 ? -45.380 11.682 59.534 1.00 96.06 172 VAL A O 1
ATOM 1336 N N . SER A 1 173 ? -45.164 13.781 60.274 1.00 94.94 173 SER A N 1
ATOM 1337 C CA . SER A 1 173 ? -44.153 14.216 59.309 1.00 94.94 173 SER A CA 1
ATOM 1338 C C . SER A 1 173 ? -42.813 14.426 60.008 1.00 94.94 173 SER A C 1
ATOM 1340 O O . SER A 1 173 ? -42.676 15.306 60.850 1.00 94.94 173 SER A O 1
ATOM 1342 N N . CYS A 1 174 ? -41.802 13.651 59.618 1.00 93.00 174 CYS A N 1
ATOM 1343 C CA . CYS A 1 174 ? -40.431 13.741 60.107 1.00 93.00 174 CYS A CA 1
ATOM 1344 C C . CYS A 1 174 ? -39.481 13.989 58.929 1.00 93.00 174 CYS A C 1
ATOM 1346 O O . CYS A 1 174 ? -39.105 13.075 58.185 1.00 93.00 174 CYS A O 1
ATOM 1348 N N . SER A 1 175 ? -39.084 15.249 58.739 1.00 88.75 175 SER A N 1
ATOM 1349 C CA . SER A 1 175 ? -38.215 15.642 57.627 1.00 88.75 175 SER A CA 1
ATOM 1350 C C . SER A 1 175 ? -36.779 15.871 58.090 1.00 88.75 175 SER A C 1
ATOM 1352 O O . SER A 1 175 ? -36.477 16.889 58.693 1.00 88.75 175 SER A O 1
ATOM 1354 N N . LEU A 1 176 ? -35.872 14.945 57.762 1.00 84.12 176 LEU A N 1
ATOM 1355 C CA . LEU A 1 176 ? -34.439 15.012 58.085 1.00 84.12 176 LEU A CA 1
ATOM 1356 C C . LEU A 1 176 ? -34.087 15.059 59.587 1.00 84.12 176 LEU A C 1
ATOM 1358 O O . LEU A 1 176 ? -32.933 15.322 59.915 1.00 84.12 176 LEU A O 1
ATOM 1362 N N . VAL A 1 177 ? -35.024 14.774 60.498 1.00 87.88 177 VAL A N 1
ATOM 1363 C CA . VAL A 1 177 ? -34.769 14.792 61.954 1.00 87.88 177 VAL A CA 1
ATOM 1364 C C . VAL A 1 177 ? -34.168 13.476 62.443 1.00 87.88 177 VAL A C 1
ATOM 1366 O O . VAL A 1 177 ? -33.203 13.478 63.202 1.00 87.88 177 VAL A O 1
ATOM 1369 N N . LEU A 1 178 ? -34.649 12.331 61.947 1.00 88.62 178 LEU A N 1
ATOM 1370 C CA . LEU A 1 178 ? -34.168 11.008 62.378 1.00 88.62 178 LEU A CA 1
ATOM 1371 C C . LEU A 1 178 ? -32.644 10.833 62.199 1.00 88.62 178 LEU A C 1
ATOM 1373 O O . LEU A 1 178 ? -31.986 10.143 62.976 1.00 88.62 178 LEU A O 1
ATOM 1377 N N . ASN A 1 179 ? -32.054 11.480 61.188 1.00 82.50 179 ASN A N 1
ATOM 1378 C CA . ASN A 1 179 ? -30.606 11.463 60.951 1.00 82.50 179 ASN A CA 1
ATOM 1379 C C . ASN A 1 179 ? -29.785 12.364 61.898 1.00 82.50 179 ASN A C 1
ATOM 1381 O O . ASN A 1 179 ? -28.557 12.323 61.808 1.00 82.50 179 ASN A O 1
ATOM 1385 N N . PHE A 1 180 ? -30.415 13.169 62.762 1.00 77.00 180 PHE A N 1
ATOM 1386 C CA . PHE A 1 180 ? -29.746 13.952 63.814 1.00 77.00 180 PHE A CA 1
ATOM 1387 C C . PHE A 1 180 ? -29.608 13.214 65.139 1.00 77.00 180 PHE A C 1
ATOM 1389 O O . PHE A 1 180 ? -28.701 13.536 65.901 1.00 77.00 180 PHE A O 1
ATOM 1396 N N . VAL A 1 181 ? -30.440 12.202 65.388 1.00 83.19 181 VAL A N 1
ATOM 1397 C CA . VAL A 1 181 ? -30.296 11.339 66.563 1.00 83.19 181 VAL A CA 1
ATOM 1398 C C . VAL A 1 181 ? -28.973 10.584 66.437 1.00 83.19 181 VAL A C 1
ATOM 1400 O O . VAL A 1 181 ? -28.696 9.961 65.409 1.00 83.19 181 VAL A O 1
ATOM 1403 N N . ASP A 1 182 ? -28.110 10.681 67.435 1.00 73.06 182 ASP A N 1
ATOM 1404 C CA . ASP A 1 182 ? -26.718 10.228 67.413 1.00 73.06 182 ASP A CA 1
ATOM 1405 C C . ASP A 1 182 ? -26.549 8.732 67.722 1.00 73.06 182 ASP A C 1
ATOM 1407 O O . ASP A 1 182 ? -25.598 8.102 67.232 1.00 73.06 182 ASP A O 1
ATOM 1411 N N . GLU A 1 183 ? -27.507 8.141 68.434 1.00 78.50 183 GLU A N 1
ATOM 1412 C CA . GLU A 1 183 ? -27.508 6.727 68.810 1.00 78.50 183 GLU A CA 1
ATOM 1413 C C . GLU A 1 183 ? -28.459 5.857 67.968 1.00 78.50 183 GLU A C 1
ATOM 1415 O O . GLU A 1 183 ? -29.619 6.217 67.754 1.00 78.50 183 GLU A O 1
ATOM 1420 N N . PRO A 1 184 ? -28.011 4.675 67.492 1.00 82.19 184 PRO A N 1
ATOM 1421 C CA . PRO A 1 184 ? -28.871 3.753 66.750 1.00 82.19 184 PRO A CA 1
ATOM 1422 C C . PRO A 1 184 ? -30.098 3.275 67.535 1.00 82.19 184 PRO A C 1
ATOM 1424 O O . PRO A 1 184 ? -31.170 3.181 66.943 1.00 82.19 184 PRO A O 1
ATOM 1427 N N . LEU A 1 185 ? -29.951 3.000 68.839 1.00 83.88 185 LEU A N 1
ATOM 1428 C CA . LEU A 1 185 ? -31.055 2.557 69.697 1.00 83.88 185 LEU A CA 1
ATOM 1429 C C . LEU A 1 185 ? -32.123 3.652 69.803 1.00 83.88 185 LEU A C 1
ATOM 1431 O O . LEU A 1 185 ? -33.275 3.411 69.450 1.00 83.88 185 LEU A O 1
ATOM 1435 N N . ARG A 1 186 ? -31.706 4.886 70.116 1.00 86.69 186 ARG A N 1
ATOM 1436 C CA . ARG A 1 186 ? -32.597 6.055 70.164 1.00 86.69 186 ARG A CA 1
ATOM 1437 C C . ARG A 1 186 ? -33.285 6.359 68.833 1.00 86.69 186 ARG A C 1
ATOM 1439 O O . ARG A 1 186 ? -34.414 6.831 68.824 1.00 86.69 186 ARG A O 1
ATOM 1446 N N . ARG A 1 187 ? -32.659 6.071 67.681 1.00 89.75 187 ARG A N 1
ATOM 1447 C CA . ARG A 1 187 ? -33.345 6.159 66.371 1.00 89.75 187 ARG A CA 1
ATOM 1448 C C . ARG A 1 187 ? -34.482 5.146 66.252 1.00 89.75 187 ARG A C 1
ATOM 1450 O O . ARG A 1 187 ? -35.523 5.481 65.698 1.00 89.75 187 ARG A O 1
ATOM 1457 N N . GLY A 1 188 ? -34.275 3.923 66.741 1.00 89.75 188 GLY A N 1
ATOM 1458 C CA . GLY A 1 188 ? -35.317 2.897 66.801 1.00 89.75 188 GLY A CA 1
ATOM 1459 C C . GLY A 1 188 ? -36.462 3.304 67.728 1.00 89.75 188 GLY A C 1
ATOM 1460 O O . GLY A 1 188 ? -37.621 3.242 67.327 1.00 89.75 188 GLY A O 1
ATOM 1461 N N . GLU A 1 189 ? -36.134 3.811 68.918 1.00 90.69 189 GLU A N 1
ATOM 1462 C CA . GLU A 1 189 ? -37.109 4.365 69.869 1.00 90.69 189 GLU A CA 1
ATOM 1463 C C . GLU A 1 189 ? -37.907 5.518 69.255 1.00 90.69 189 GLU A C 1
ATOM 1465 O O . GLU A 1 189 ? -39.126 5.551 69.379 1.00 90.69 189 GLU A O 1
ATOM 1470 N N . MET A 1 190 ? -37.249 6.422 68.522 1.00 93.50 190 MET A N 1
ATOM 1471 C CA . MET A 1 190 ? -37.914 7.537 67.845 1.00 93.50 190 MET A CA 1
ATOM 1472 C C . MET A 1 190 ? -38.929 7.049 66.799 1.00 93.50 190 MET A C 1
ATOM 1474 O O . MET A 1 190 ? -40.032 7.584 66.718 1.00 93.50 190 MET A O 1
ATOM 1478 N N . LEU A 1 191 ? -38.585 6.018 66.015 1.00 93.62 191 LEU A N 1
ATOM 1479 C CA . LEU A 1 191 ? -39.506 5.406 65.048 1.00 93.62 191 LEU A CA 1
ATOM 1480 C C . LEU A 1 191 ? -40.711 4.754 65.741 1.00 93.62 191 LEU A C 1
ATOM 1482 O O . LEU A 1 191 ? -41.836 4.877 65.257 1.00 93.62 191 LEU A O 1
ATOM 1486 N N . TYR A 1 192 ? -40.488 4.096 66.881 1.00 91.62 192 TYR A N 1
ATOM 1487 C CA . TYR A 1 192 ? -41.560 3.519 67.690 1.00 91.62 192 TYR A CA 1
ATOM 1488 C C . TYR A 1 192 ? -42.458 4.605 68.303 1.00 91.62 192 TYR A C 1
ATOM 1490 O O . TYR A 1 192 ? -43.679 4.518 68.227 1.00 91.62 192 TYR A O 1
ATOM 1498 N N . ALA A 1 193 ? -41.873 5.684 68.826 1.00 91.94 193 ALA A N 1
ATOM 1499 C CA . ALA A 1 193 ? -42.612 6.823 69.361 1.00 91.94 193 ALA A CA 1
ATOM 1500 C C . ALA A 1 193 ? -43.470 7.514 68.287 1.00 91.94 193 ALA A C 1
ATOM 1502 O O . ALA A 1 193 ? -44.622 7.846 68.551 1.00 91.94 193 ALA A O 1
ATOM 1503 N N . MET A 1 194 ? -42.966 7.665 67.053 1.00 94.75 194 MET A N 1
ATOM 1504 C CA . MET A 1 194 ? -43.755 8.194 65.926 1.00 94.75 194 MET A CA 1
ATOM 1505 C C . MET A 1 194 ? -44.993 7.347 65.637 1.00 94.75 194 MET A C 1
ATOM 1507 O O . MET A 1 194 ? -46.056 7.903 65.379 1.00 94.75 194 MET A O 1
ATOM 1511 N N . ARG A 1 195 ? -44.879 6.015 65.714 1.00 92.44 195 ARG A N 1
ATOM 1512 C CA . ARG A 1 195 ? -46.034 5.118 65.594 1.00 92.44 195 ARG A CA 1
ATOM 1513 C C . ARG A 1 195 ? -47.049 5.357 66.705 1.00 92.44 195 ARG A C 1
ATOM 1515 O O . ARG A 1 195 ? -48.240 5.421 66.424 1.00 92.44 195 ARG A O 1
ATOM 1522 N N . SER A 1 196 ? -46.597 5.489 67.947 1.00 91.38 196 SER A N 1
ATOM 1523 C CA . SER A 1 196 ? -47.491 5.644 69.099 1.00 91.38 196 SER A CA 1
ATOM 1524 C C . SER A 1 196 ? -48.239 6.984 69.127 1.00 91.38 196 SER A C 1
ATOM 1526 O O . SER A 1 196 ? -49.245 7.100 69.815 1.00 91.38 196 SER A O 1
ATOM 1528 N N . GLN A 1 197 ? -47.776 7.986 68.372 1.00 93.62 197 GLN A N 1
ATOM 1529 C CA . GLN A 1 197 ? -48.451 9.281 68.204 1.00 93.62 197 GLN A CA 1
ATOM 1530 C C . GLN A 1 197 ? -49.537 9.260 67.111 1.00 93.62 197 GLN A C 1
ATOM 1532 O O . GLN A 1 197 ? -50.301 10.218 66.985 1.00 93.62 197 GLN A O 1
ATOM 1537 N N . LEU A 1 198 ? -49.617 8.196 66.306 1.00 93.81 198 LEU A N 1
ATOM 1538 C CA . LEU A 1 198 ? -50.625 8.051 65.257 1.00 93.81 198 LEU A CA 1
ATOM 1539 C C . LEU A 1 198 ? -51.918 7.430 65.795 1.00 93.81 198 LEU A C 1
ATOM 1541 O O . LEU A 1 198 ? -51.900 6.590 66.699 1.00 93.81 198 LEU A O 1
ATOM 1545 N N . LYS A 1 199 ? -53.052 7.790 65.183 1.00 91.62 199 LYS A N 1
ATOM 1546 C CA . LYS A 1 199 ? -54.324 7.088 65.409 1.00 91.62 199 LYS A CA 1
ATOM 1547 C C . LYS A 1 199 ? -54.166 5.620 65.012 1.00 91.62 199 LYS A C 1
ATOM 1549 O O . LYS A 1 199 ? -53.560 5.321 63.983 1.00 91.62 199 LYS A O 1
ATOM 1554 N N . GLN A 1 200 ? -54.733 4.703 65.793 1.00 84.94 200 GLN A N 1
ATOM 1555 C CA . GLN A 1 200 ? -54.643 3.258 65.547 1.00 84.94 200 GLN A CA 1
ATOM 1556 C C . GLN A 1 200 ? -55.622 2.825 64.439 1.00 84.94 200 GLN A C 1
ATOM 1558 O O . GLN A 1 200 ? -56.608 2.137 64.687 1.00 84.94 200 GLN A O 1
ATOM 1563 N N . ARG A 1 201 ? -55.368 3.287 63.211 1.00 83.56 201 ARG A N 1
ATOM 1564 C CA . ARG A 1 201 ? -56.138 2.995 61.995 1.00 83.56 201 ARG A CA 1
ATOM 1565 C C . ARG A 1 201 ? -55.171 2.688 60.860 1.00 83.56 201 ARG A C 1
ATOM 1567 O O . ARG A 1 201 ? -54.141 3.348 60.750 1.00 83.56 201 ARG A O 1
ATOM 1574 N N . ASP A 1 202 ? -55.557 1.790 59.958 1.00 77.44 202 ASP A N 1
ATOM 1575 C CA . ASP A 1 202 ? -54.754 1.446 58.770 1.00 77.44 202 ASP A CA 1
ATOM 1576 C C . ASP A 1 202 ? -54.544 2.637 57.820 1.00 77.44 202 ASP A C 1
ATOM 1578 O O . ASP A 1 202 ? -53.667 2.622 56.960 1.00 77.44 202 ASP A O 1
ATOM 1582 N N . SER A 1 203 ? -55.351 3.689 57.973 1.00 82.38 203 SER A N 1
ATOM 1583 C CA . SER A 1 203 ? -55.218 4.928 57.219 1.00 82.38 203 SER A CA 1
ATOM 1584 C C . SER A 1 203 ? -54.037 5.790 57.686 1.00 82.38 203 SER A C 1
ATOM 1586 O O . SER A 1 203 ? -53.503 6.538 56.882 1.00 82.38 203 SER A O 1
ATOM 1588 N N . SER A 1 204 ? -53.597 5.710 58.943 1.00 91.75 204 SER A N 1
ATOM 1589 C CA . SER A 1 204 ? -52.609 6.646 59.500 1.00 91.75 204 SER A CA 1
ATOM 1590 C C . SER A 1 204 ? -51.243 6.580 58.800 1.00 91.75 204 SER A C 1
ATOM 1592 O O . SER A 1 204 ? -50.725 5.499 58.524 1.00 91.75 204 SER A O 1
ATOM 1594 N N . LEU A 1 205 ? -50.619 7.737 58.535 1.00 94.06 205 LEU A N 1
ATOM 1595 C CA . LEU A 1 205 ? -49.405 7.817 57.706 1.00 94.06 205 LEU A CA 1
ATOM 1596 C C . LEU A 1 205 ? -48.189 8.378 58.454 1.00 94.06 205 LEU A C 1
ATOM 1598 O O . LEU A 1 205 ? -48.267 9.389 59.149 1.00 94.06 205 LEU A O 1
ATOM 1602 N N . LEU A 1 206 ? -47.020 7.785 58.203 1.00 94.88 206 LEU A N 1
ATOM 1603 C CA . LEU A 1 206 ? -45.718 8.366 58.534 1.00 94.88 206 LEU A CA 1
ATOM 1604 C C . LEU A 1 206 ? -45.046 8.888 57.259 1.00 94.88 206 LEU A C 1
ATOM 1606 O O . LEU A 1 206 ? -44.739 8.124 56.344 1.00 94.88 206 LEU A O 1
ATOM 1610 N N . PHE A 1 207 ? -44.757 10.187 57.216 1.00 95.00 207 PHE A N 1
ATOM 1611 C CA . PHE A 1 207 ? -43.947 10.799 56.169 1.00 95.00 207 PHE A CA 1
ATOM 1612 C C . PHE A 1 207 ? -42.515 10.999 56.663 1.00 95.00 207 PHE A C 1
ATOM 1614 O O . PHE A 1 207 ? -42.260 11.827 57.535 1.00 95.00 207 PHE A O 1
ATOM 1621 N N . LEU A 1 208 ? -41.571 10.246 56.095 1.00 93.12 208 LEU A N 1
ATOM 1622 C CA . LEU A 1 208 ? -40.174 10.245 56.523 1.00 93.12 208 LEU A CA 1
ATOM 1623 C C . LEU A 1 208 ? -39.238 10.692 55.393 1.00 93.12 208 LEU A C 1
ATOM 1625 O O . LEU A 1 208 ? -39.233 10.108 54.308 1.00 93.12 208 LEU A O 1
ATOM 1629 N N . VAL A 1 209 ? -38.390 11.690 55.659 1.00 90.44 209 VAL A N 1
ATOM 1630 C CA . VAL A 1 209 ? -37.366 12.167 54.711 1.00 90.44 209 VAL A CA 1
ATOM 1631 C C . VAL A 1 209 ? -35.972 11.890 55.256 1.00 90.44 209 VAL A C 1
ATOM 1633 O O . VAL A 1 209 ? -35.620 12.360 56.335 1.00 90.44 209 VAL A O 1
ATOM 1636 N N . LEU A 1 210 ? -35.154 11.182 54.474 1.00 86.69 210 LEU A N 1
ATOM 1637 C CA . LEU A 1 210 ? -33.774 10.831 54.820 1.00 86.69 210 LEU A CA 1
ATOM 1638 C C . LEU A 1 210 ? -32.794 11.230 53.702 1.00 86.69 210 LEU A C 1
ATOM 1640 O O . LEU A 1 210 ? -33.147 11.167 52.517 1.00 86.69 210 LEU A O 1
ATOM 1644 N N . PRO A 1 211 ? -31.532 11.575 54.021 1.00 80.62 211 PRO A N 1
ATOM 1645 C CA . PRO A 1 211 ? -30.500 11.749 53.008 1.00 80.62 211 PRO A CA 1
ATOM 1646 C C . PRO A 1 211 ? -30.245 10.439 52.250 1.00 80.62 211 PRO A C 1
ATOM 1648 O O . PRO A 1 211 ? -29.906 9.418 52.844 1.00 80.62 211 PRO A O 1
ATOM 1651 N N . LEU A 1 212 ? -30.324 10.468 50.914 1.00 75.62 212 LEU A N 1
ATOM 1652 C CA . LEU A 1 212 ? -30.133 9.274 50.075 1.00 75.62 212 LEU A CA 1
ATOM 1653 C C . LEU A 1 212 ? -28.815 8.502 50.342 1.00 75.62 212 LEU A C 1
ATOM 1655 O O . LEU A 1 212 ? -28.841 7.268 50.301 1.00 75.62 212 LEU A O 1
ATOM 1659 N N . PRO A 1 213 ? -27.669 9.151 50.653 1.00 71.56 213 PRO A N 1
ATOM 1660 C CA . PRO A 1 213 ? -26.449 8.434 51.029 1.00 71.56 213 PRO A CA 1
ATOM 1661 C C . PRO A 1 213 ? -26.590 7.544 52.273 1.00 71.56 213 PRO A C 1
ATOM 1663 O O . PRO A 1 213 ? -25.900 6.530 52.342 1.00 71.56 213 PRO A O 1
ATOM 1666 N N . CYS A 1 214 ? -27.493 7.855 53.211 1.00 74.94 214 CYS A N 1
ATOM 1667 C CA . CYS A 1 214 ? -27.747 7.028 54.399 1.00 74.94 214 CYS A CA 1
ATOM 1668 C C . CYS A 1 214 ? -28.331 5.650 54.048 1.00 74.94 214 CYS A C 1
ATOM 1670 O O . CYS A 1 214 ? -28.161 4.712 54.821 1.00 74.94 214 CYS A O 1
ATOM 1672 N N . LEU A 1 215 ? -28.971 5.523 52.879 1.00 78.50 215 LEU A N 1
ATOM 1673 C CA . LEU A 1 215 ? -29.605 4.288 52.404 1.00 78.50 215 LEU A CA 1
ATOM 1674 C C . LEU A 1 215 ? -28.869 3.636 51.219 1.00 78.50 215 LEU A C 1
ATOM 1676 O O . LEU A 1 215 ? -28.993 2.432 51.021 1.00 78.50 215 LEU A O 1
ATOM 1680 N N . ARG A 1 216 ? -28.115 4.404 50.409 1.00 70.25 216 ARG A N 1
ATOM 1681 C CA . ARG A 1 216 ? -27.377 3.882 49.231 1.00 70.25 216 ARG A CA 1
ATOM 1682 C C . ARG A 1 216 ? -25.869 3.728 49.429 1.00 70.25 216 ARG A C 1
ATOM 1684 O O . ARG A 1 216 ? -25.263 2.945 48.709 1.00 70.25 216 ARG A O 1
ATOM 1691 N N . ASN A 1 217 ? -25.260 4.483 50.343 1.00 65.56 217 ASN A N 1
ATOM 1692 C CA . ASN A 1 217 ? -23.812 4.463 50.594 1.00 65.56 217 ASN A CA 1
ATOM 1693 C C . ASN A 1 217 ? -23.474 3.962 52.012 1.00 65.56 217 ASN A C 1
ATOM 1695 O O . ASN A 1 217 ? -22.353 4.126 52.493 1.00 65.56 217 ASN A O 1
ATOM 1699 N N . SER A 1 218 ? -24.457 3.387 52.709 1.00 71.69 218 SER A N 1
ATOM 1700 C CA . SER A 1 218 ? -24.254 2.763 54.013 1.00 71.69 218 SER A CA 1
ATOM 1701 C C . SER A 1 218 ? -23.712 1.346 53.839 1.00 71.69 218 SER A C 1
ATOM 1703 O O . SER A 1 218 ? -24.156 0.597 52.974 1.00 71.69 218 SER A O 1
ATOM 1705 N N . ARG A 1 219 ? -22.754 0.967 54.692 1.00 66.31 219 ARG A N 1
ATOM 1706 C CA . ARG A 1 219 ? -22.216 -0.401 54.758 1.00 66.31 219 ARG A CA 1
ATOM 1707 C C . ARG A 1 219 ? -23.223 -1.395 55.356 1.00 66.31 219 ARG A C 1
ATOM 1709 O O . ARG A 1 219 ? -23.110 -2.584 55.090 1.00 66.31 219 ARG A O 1
ATOM 1716 N N . TYR A 1 220 ? -24.173 -0.910 56.161 1.00 71.56 220 TYR A N 1
ATOM 1717 C CA . TYR A 1 220 ? -25.035 -1.740 57.015 1.00 71.56 220 TYR A CA 1
ATOM 1718 C C . TYR A 1 220 ? -26.528 -1.650 56.680 1.00 71.56 220 TYR A C 1
ATOM 1720 O O . TYR A 1 220 ? -27.300 -2.479 57.141 1.00 71.56 220 TYR A O 1
ATOM 1728 N N . LEU A 1 221 ? -26.950 -0.646 55.904 1.00 75.38 221 LEU A N 1
ATOM 1729 C CA . LEU A 1 221 ? -28.360 -0.391 55.610 1.00 75.38 221 LEU A CA 1
ATOM 1730 C C . LEU A 1 221 ? -28.554 -0.203 54.104 1.00 75.38 221 LEU A C 1
ATOM 1732 O O . LEU A 1 221 ? -27.830 0.567 53.476 1.00 75.38 221 LEU A O 1
ATOM 1736 N N . THR A 1 222 ? -29.536 -0.900 53.538 1.00 81.50 222 THR A N 1
ATOM 1737 C CA . THR A 1 222 ? -29.989 -0.754 52.146 1.00 81.50 222 THR A CA 1
ATOM 1738 C C . THR A 1 222 ? -31.460 -0.346 52.136 1.00 81.50 222 THR A C 1
ATOM 1740 O O . THR A 1 222 ? -32.139 -0.497 53.150 1.00 81.50 222 THR A O 1
ATOM 1743 N N . ILE A 1 223 ? -31.979 0.148 51.006 1.00 80.44 223 ILE A N 1
ATOM 1744 C CA . ILE A 1 223 ? -33.410 0.486 50.889 1.00 80.44 223 ILE A CA 1
ATOM 1745 C C . ILE A 1 223 ? -34.305 -0.724 51.249 1.00 80.44 223 ILE A C 1
ATOM 1747 O O . ILE A 1 223 ? -35.161 -0.556 52.114 1.00 80.44 223 ILE A O 1
ATOM 1751 N N . PRO A 1 224 ? -34.084 -1.951 50.722 1.00 82.44 224 PRO A N 1
ATOM 1752 C CA . PRO A 1 224 ? -34.888 -3.114 51.116 1.00 82.44 224 PRO A CA 1
ATOM 1753 C C . PRO A 1 224 ? -34.798 -3.456 52.610 1.00 82.44 224 PRO A C 1
ATOM 1755 O O . PRO A 1 224 ? -35.816 -3.736 53.234 1.00 82.44 224 PRO A O 1
ATOM 1758 N N . ALA A 1 225 ? -33.599 -3.387 53.200 1.00 85.25 225 ALA A N 1
ATOM 1759 C CA . ALA A 1 225 ? -33.413 -3.650 54.629 1.00 85.25 225 ALA A CA 1
ATOM 1760 C C . ALA A 1 225 ? -34.115 -2.598 55.504 1.00 85.25 225 ALA A C 1
ATOM 1762 O O . ALA A 1 225 ? -34.676 -2.927 56.544 1.00 85.25 225 ALA A O 1
ATOM 1763 N N . PHE A 1 226 ? -34.121 -1.335 55.069 1.00 88.31 226 PHE A N 1
ATOM 1764 C CA . PHE A 1 226 ? -34.845 -0.271 55.754 1.00 88.31 226 PHE A CA 1
ATOM 1765 C C . PHE A 1 226 ? -36.362 -0.488 55.695 1.00 88.31 226 PHE A C 1
ATOM 1767 O O . PHE A 1 226 ? -37.026 -0.362 56.716 1.00 88.31 226 PHE A O 1
ATOM 1774 N N . VAL A 1 227 ? -36.905 -0.891 54.541 1.00 89.69 227 VAL A N 1
ATOM 1775 C CA . VAL A 1 227 ? -38.333 -1.232 54.410 1.00 89.69 227 VAL A CA 1
ATOM 1776 C C . VAL A 1 227 ? -38.708 -2.409 55.313 1.00 89.69 227 VAL A C 1
ATOM 1778 O O . VAL A 1 227 ? -39.727 -2.348 55.991 1.00 89.69 227 VAL A O 1
ATOM 1781 N N . GLN A 1 228 ? -37.876 -3.453 55.388 1.00 88.50 228 GLN A N 1
ATOM 1782 C CA . GLN A 1 228 ? -38.098 -4.566 56.322 1.00 88.50 228 GLN A CA 1
ATOM 1783 C C . GLN A 1 228 ? -38.075 -4.112 57.786 1.00 88.50 228 GLN A C 1
ATOM 1785 O O . GLN A 1 228 ? -38.925 -4.530 58.564 1.00 88.50 228 GLN A O 1
ATOM 1790 N N . LEU A 1 229 ? -37.150 -3.225 58.161 1.00 89.44 229 LEU A N 1
ATOM 1791 C CA . LEU A 1 229 ? -37.104 -2.661 59.510 1.00 89.44 229 LEU A CA 1
ATOM 1792 C C . LEU A 1 229 ? -38.370 -1.856 59.824 1.00 89.44 229 LEU A C 1
ATOM 1794 O O . LEU A 1 229 ? -38.942 -2.017 60.898 1.00 89.44 229 LEU A O 1
ATOM 1798 N N . MET A 1 230 ? -38.846 -1.041 58.881 1.00 92.81 230 MET A N 1
ATOM 1799 C CA . MET A 1 230 ? -40.095 -0.293 59.041 1.00 92.81 230 MET A CA 1
ATOM 1800 C C . MET A 1 230 ? -41.303 -1.223 59.190 1.00 92.81 230 MET A C 1
ATOM 1802 O O . MET A 1 230 ? -42.160 -0.940 60.021 1.00 92.81 230 MET A O 1
ATOM 1806 N N . LYS A 1 231 ? -41.323 -2.374 58.503 1.00 92.06 231 LYS A N 1
ATOM 1807 C CA . LYS A 1 231 ? -42.339 -3.418 58.722 1.00 92.06 231 LYS A CA 1
ATOM 1808 C C . LYS A 1 231 ? -42.293 -4.024 60.122 1.00 92.06 231 LYS A C 1
ATOM 1810 O O . LYS A 1 231 ? -43.339 -4.356 60.656 1.00 92.06 231 LYS A O 1
ATOM 1815 N N . VAL A 1 232 ? -41.118 -4.135 60.745 1.00 91.25 232 VAL A N 1
ATOM 1816 C CA . VAL A 1 232 ? -40.996 -4.595 62.145 1.00 91.25 232 VAL A CA 1
ATOM 1817 C C . VAL A 1 232 ? -41.495 -3.534 63.127 1.00 91.25 232 VAL A C 1
ATOM 1819 O O . VAL A 1 232 ? -42.171 -3.866 64.094 1.00 91.25 232 VAL A O 1
ATOM 1822 N N . VAL A 1 233 ? -41.231 -2.251 62.855 1.00 90.50 233 VAL A N 1
ATOM 1823 C CA . VAL A 1 233 ? -41.881 -1.137 63.576 1.00 90.50 233 VAL A CA 1
ATOM 1824 C C . VAL A 1 233 ? -43.396 -1.123 63.293 1.00 90.50 233 VAL A C 1
ATOM 1826 O O . VAL A 1 233 ? -44.169 -0.576 64.070 1.00 90.50 233 VAL A O 1
ATOM 1829 N N . GLY A 1 234 ? -43.821 -1.774 62.207 1.00 89.25 234 GLY A N 1
ATOM 1830 C CA . GLY A 1 234 ? -45.188 -2.035 61.759 1.00 89.25 234 GLY A CA 1
ATOM 1831 C C . GLY A 1 234 ? -45.786 -0.921 60.898 1.00 89.25 234 GLY A C 1
ATOM 1832 O O . GLY A 1 234 ? -46.968 -0.606 61.008 1.00 89.25 234 GLY A O 1
ATOM 1833 N N . PHE A 1 235 ? -44.947 -0.340 60.048 1.00 92.31 235 PHE A N 1
ATOM 1834 C CA . PHE A 1 235 ? -45.342 0.482 58.915 1.00 92.31 235 PHE A CA 1
ATOM 1835 C C . PHE A 1 235 ? -45.123 -0.279 57.608 1.00 92.31 235 PHE A C 1
ATOM 1837 O O . PHE A 1 235 ? -44.054 -0.855 57.393 1.00 92.31 235 PHE A O 1
ATOM 1844 N N . ASP A 1 236 ? -46.085 -0.182 56.696 1.00 90.31 236 ASP A N 1
ATOM 1845 C CA . ASP A 1 236 ? -45.914 -0.600 55.308 1.00 90.31 236 ASP A CA 1
ATOM 1846 C C . ASP A 1 236 ? -45.555 0.585 54.406 1.00 90.31 236 ASP A C 1
ATOM 1848 O O . ASP A 1 236 ? -45.987 1.723 54.606 1.00 90.31 236 ASP A O 1
ATOM 1852 N N . LEU A 1 237 ? -44.723 0.325 53.394 1.00 91.44 237 LEU A N 1
ATOM 1853 C CA . LEU A 1 237 ? -44.308 1.353 52.443 1.00 91.44 237 LEU A CA 1
ATOM 1854 C C . LEU A 1 237 ? -45.446 1.654 51.458 1.00 91.44 237 LEU A C 1
ATOM 1856 O O . LEU A 1 237 ? -45.732 0.842 50.582 1.00 91.44 237 LEU A O 1
ATOM 1860 N N . VAL A 1 238 ? -46.034 2.848 51.564 1.00 88.44 238 VAL A N 1
ATOM 1861 C CA . VAL A 1 238 ? -47.130 3.300 50.682 1.00 88.44 238 VAL A CA 1
ATOM 1862 C C . VAL A 1 238 ? -46.618 4.063 49.454 1.00 88.44 238 VAL A C 1
ATOM 1864 O O . VAL A 1 238 ? -47.085 3.846 48.338 1.00 88.44 238 VAL A O 1
ATOM 1867 N N . GLN A 1 239 ? -45.652 4.966 49.638 1.00 86.19 239 GLN A N 1
ATOM 1868 C CA . GLN A 1 239 ? -45.066 5.788 48.573 1.00 86.19 239 GLN A CA 1
ATOM 1869 C C . GLN A 1 239 ? -43.571 5.990 48.822 1.00 86.19 239 GLN A C 1
ATOM 1871 O O . GLN A 1 239 ? -43.139 6.177 49.959 1.00 86.19 239 GLN A O 1
ATOM 1876 N N . GLU A 1 240 ? -42.779 6.027 47.750 1.00 87.56 240 GLU A N 1
ATOM 1877 C CA . GLU A 1 240 ? -41.373 6.421 47.815 1.00 87.56 240 GLU A CA 1
ATOM 1878 C C . GLU A 1 240 ? -41.005 7.404 46.702 1.00 87.56 240 GLU A C 1
ATOM 1880 O O . GLU A 1 240 ? -41.509 7.357 45.580 1.00 87.56 240 GLU A O 1
ATOM 1885 N N . ARG A 1 241 ? -40.084 8.324 47.006 1.00 82.56 241 ARG A N 1
ATOM 1886 C CA . ARG A 1 241 ? -39.514 9.239 46.016 1.00 82.56 241 ARG A CA 1
ATOM 1887 C C . ARG A 1 241 ? -38.056 9.500 46.317 1.00 82.56 241 ARG A C 1
ATOM 1889 O O . ARG A 1 241 ? -37.692 10.059 47.345 1.00 82.56 241 ARG A O 1
ATOM 1896 N N . TYR A 1 242 ? -37.217 9.210 45.339 1.00 76.38 242 TYR A N 1
ATOM 1897 C CA . TYR A 1 242 ? -35.835 9.661 45.299 1.00 76.38 242 TYR A CA 1
ATOM 1898 C C . TYR A 1 242 ? -35.472 10.024 43.861 1.00 76.38 242 TYR A C 1
ATOM 1900 O O . TYR A 1 242 ? -36.146 9.633 42.912 1.00 76.38 242 TYR A O 1
ATOM 1908 N N . LYS A 1 243 ? -34.409 10.811 43.667 1.00 59.41 243 LYS A N 1
ATOM 1909 C CA . LYS A 1 243 ? -33.848 11.024 42.326 1.00 59.41 243 LYS A CA 1
ATOM 1910 C C . LYS A 1 243 ? -32.883 9.865 42.047 1.00 59.41 243 LYS A C 1
ATOM 1912 O O . LYS A 1 243 ? -31.805 9.867 42.644 1.00 59.41 243 L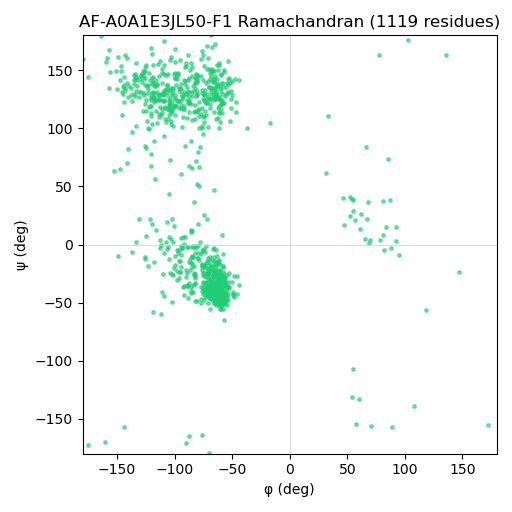YS A O 1
ATOM 1917 N N . PRO A 1 244 ? -33.223 8.891 41.176 1.00 47.84 244 PRO A N 1
ATOM 1918 C CA . PRO A 1 244 ? -32.377 7.717 40.926 1.00 47.84 244 PRO A CA 1
ATOM 1919 C C . PRO A 1 244 ? -30.984 8.108 40.415 1.00 47.84 244 PRO A C 1
ATOM 1921 O O . PRO A 1 244 ? -30.003 7.444 40.751 1.00 47.84 244 PRO A O 1
ATOM 1924 N N . ASN A 1 245 ? -30.908 9.262 39.742 1.00 44.34 245 ASN A N 1
ATOM 1925 C CA . ASN A 1 245 ? -29.695 9.959 39.343 1.00 44.34 245 ASN A CA 1
ATOM 1926 C C . ASN A 1 245 ? -29.729 11.383 39.919 1.00 44.34 245 ASN A C 1
ATOM 1928 O O . ASN A 1 245 ? -30.382 12.269 39.357 1.00 44.34 245 ASN A O 1
ATOM 1932 N N . GLY A 1 246 ? -29.029 11.649 41.027 1.00 41.69 246 GLY A N 1
ATOM 1933 C CA . GLY A 1 246 ? -28.654 13.031 41.345 1.00 41.69 246 GLY A CA 1
ATOM 1934 C C . GLY A 1 246 ? -28.005 13.625 40.095 1.00 41.69 246 GLY A C 1
ATOM 1935 O O . GLY A 1 246 ? -27.177 12.940 39.503 1.00 41.69 246 GLY A O 1
ATOM 1936 N N . LYS A 1 247 ? -28.457 14.802 39.627 1.00 37.56 247 LYS A N 1
ATOM 1937 C CA . LYS A 1 247 ? -28.071 15.398 38.332 1.00 37.56 247 LYS A CA 1
ATOM 1938 C C . LYS A 1 247 ? -26.592 15.116 38.029 1.00 37.56 247 LYS A C 1
ATOM 1940 O O . LYS A 1 247 ? -25.728 15.843 38.515 1.00 37.56 247 LYS A O 1
ATOM 1945 N N . GLN A 1 248 ? -26.291 14.121 37.190 1.00 40.12 248 GLN A N 1
ATOM 1946 C CA . GLN A 1 248 ? -25.047 14.185 36.441 1.00 40.12 248 GLN A CA 1
ATOM 1947 C C . GLN A 1 248 ? -25.172 15.485 35.646 1.00 40.12 248 GLN A C 1
ATOM 1949 O O . GLN A 1 248 ? -26.194 15.683 34.979 1.00 40.12 248 GLN A O 1
ATOM 1954 N N . PRO A 1 249 ? -24.248 16.444 35.796 1.00 40.75 249 PRO A N 1
ATOM 1955 C CA . PRO A 1 249 ? -24.438 17.751 35.200 1.00 40.75 249 PRO A CA 1
ATOM 1956 C C . PRO A 1 249 ? -24.575 17.559 33.687 1.00 40.75 249 PRO A C 1
ATOM 1958 O O . PRO A 1 249 ? -23.628 17.131 33.038 1.00 40.75 249 PRO A O 1
ATOM 1961 N N . LEU A 1 250 ? -25.739 17.894 33.115 1.00 46.69 250 LEU A N 1
ATOM 1962 C CA . LEU A 1 250 ? -25.994 17.925 31.663 1.00 46.69 250 LEU A CA 1
ATOM 1963 C C . LEU A 1 250 ? -24.863 18.636 30.891 1.00 46.69 250 LEU A C 1
ATOM 1965 O O . LEU A 1 250 ? -24.593 18.316 29.738 1.00 46.69 250 LEU A O 1
ATOM 1969 N N . ARG A 1 251 ? -24.159 19.560 31.559 1.00 51.47 251 ARG A N 1
ATOM 1970 C CA . ARG A 1 251 ? -22.948 20.236 31.082 1.00 51.47 251 ARG A CA 1
ATOM 1971 C C . ARG A 1 251 ? -21.790 19.277 30.759 1.00 51.47 251 ARG A C 1
ATOM 1973 O O . ARG A 1 251 ? -21.119 19.490 29.760 1.00 51.47 251 ARG A O 1
ATOM 1980 N N . ARG A 1 252 ? -21.574 18.219 31.551 1.00 54.81 252 ARG A N 1
ATOM 1981 C CA . ARG A 1 252 ? -20.479 17.248 31.363 1.00 54.81 252 ARG A CA 1
ATOM 1982 C C . ARG A 1 252 ? -20.745 16.310 30.184 1.00 54.81 252 ARG A C 1
ATOM 1984 O O . ARG A 1 252 ? -19.854 16.117 29.374 1.00 54.81 252 ARG A O 1
ATOM 1991 N N . ARG A 1 253 ? -21.988 15.841 30.009 1.00 59.81 253 ARG A N 1
ATOM 1992 C CA . ARG A 1 253 ? -22.379 15.034 28.835 1.00 59.81 253 ARG A CA 1
ATOM 1993 C C . ARG A 1 253 ? -22.321 15.845 27.534 1.00 59.81 253 ARG A C 1
ATOM 1995 O O . ARG A 1 253 ? -21.790 15.360 26.546 1.00 59.81 253 ARG A O 1
ATOM 2002 N N . LYS A 1 254 ? -22.809 17.095 27.533 1.00 68.31 254 LYS A N 1
ATOM 2003 C CA . LYS A 1 254 ? -22.680 17.998 26.370 1.00 68.31 254 LYS A CA 1
ATOM 2004 C C . LYS A 1 254 ? -21.214 18.279 26.013 1.00 68.31 254 LYS A C 1
ATOM 2006 O O . LYS A 1 254 ? -20.881 18.306 24.836 1.00 68.31 254 LYS A O 1
ATOM 2011 N N . TYR A 1 255 ? -20.352 18.447 27.018 1.00 77.31 255 TYR A N 1
ATOM 2012 C CA . TYR A 1 255 ? -18.914 18.634 26.820 1.00 77.31 255 TYR A CA 1
ATOM 2013 C C . TYR A 1 255 ? -18.247 17.401 26.192 1.00 77.31 255 TYR A C 1
ATOM 2015 O O . TYR A 1 255 ? -17.544 17.546 25.199 1.00 77.31 255 TYR A O 1
ATOM 2023 N N . SER A 1 256 ? -18.533 16.196 26.698 1.00 81.56 256 SER A N 1
ATOM 2024 C CA . SER A 1 256 ? -18.023 14.946 26.116 1.00 81.56 256 SER A CA 1
ATOM 2025 C C . SER A 1 256 ? -18.374 14.800 24.636 1.00 81.56 256 SER A C 1
ATOM 2027 O O . SER A 1 256 ? -17.507 14.526 23.812 1.00 81.56 256 SER A O 1
ATOM 2029 N N . TRP A 1 257 ? -19.628 15.071 24.273 1.00 87.31 257 TRP A N 1
ATOM 2030 C CA . TRP A 1 257 ? -20.058 15.028 22.875 1.00 87.31 257 TRP A CA 1
ATOM 2031 C C . TRP A 1 257 ? -19.378 16.077 21.999 1.00 87.31 257 TRP A C 1
ATOM 2033 O O . TRP A 1 257 ? -18.982 15.755 20.883 1.00 87.31 257 TRP A O 1
ATOM 2043 N N . ALA A 1 258 ? -19.204 17.303 22.498 1.00 89.81 258 ALA A N 1
ATOM 2044 C CA . ALA A 1 258 ? -18.496 18.342 21.757 1.00 89.81 258 ALA A CA 1
ATOM 2045 C C . ALA A 1 258 ? -17.053 17.920 21.437 1.00 89.81 258 ALA A C 1
ATOM 2047 O O . ALA A 1 258 ? -16.616 18.083 20.301 1.00 89.81 258 ALA A O 1
ATOM 2048 N N . VAL A 1 259 ? -16.339 17.320 22.397 1.00 92.00 259 VAL A N 1
ATOM 2049 C CA . VAL A 1 259 ? -14.970 16.817 22.195 1.00 92.00 259 VAL A CA 1
ATOM 2050 C C . VAL A 1 259 ? -14.939 15.687 21.161 1.00 92.00 259 VAL A C 1
ATOM 2052 O O . VAL A 1 259 ? -14.195 15.775 20.187 1.00 92.00 259 VAL A O 1
ATOM 2055 N N . ILE A 1 260 ? -15.776 14.658 21.329 1.00 93.75 260 ILE A N 1
ATOM 2056 C CA . ILE A 1 260 ? -15.806 13.482 20.441 1.00 93.75 260 ILE A CA 1
ATOM 2057 C C . ILE A 1 260 ? -16.142 13.887 19.001 1.00 93.75 260 ILE A C 1
ATOM 2059 O O . ILE A 1 260 ? -15.450 13.481 18.069 1.00 93.75 260 ILE A O 1
ATOM 2063 N N . VAL A 1 261 ? -17.174 14.718 18.814 1.00 94.69 261 VAL A N 1
ATOM 2064 C CA . VAL A 1 261 ? -17.578 15.198 17.485 1.00 94.69 261 VAL A CA 1
ATOM 2065 C C . VAL A 1 261 ? -16.495 16.081 16.875 1.00 94.69 261 VAL A C 1
ATOM 2067 O O . VAL A 1 261 ? -16.223 15.941 15.691 1.00 94.69 261 VAL A O 1
ATOM 2070 N N . SER A 1 262 ? -15.824 16.931 17.659 1.00 95.50 262 SER A N 1
ATOM 2071 C CA . SER A 1 262 ? -14.739 17.780 17.142 1.00 95.50 262 SER A CA 1
ATOM 2072 C C . SER A 1 262 ? -13.579 16.951 16.589 1.00 95.50 262 SER A C 1
ATOM 2074 O O . SER A 1 262 ? -13.142 17.191 15.466 1.00 95.50 262 SER A O 1
ATOM 2076 N N . PHE A 1 263 ? -13.118 15.935 17.330 1.00 97.25 263 PHE A N 1
ATOM 2077 C CA . PHE A 1 263 ? -12.067 15.030 16.849 1.00 97.25 263 PHE A CA 1
ATOM 2078 C C . PHE A 1 263 ? -12.526 14.168 15.668 1.00 97.25 263 PHE A C 1
ATOM 2080 O O . PHE A 1 263 ? -11.743 13.932 14.751 1.00 97.25 263 PHE A O 1
ATOM 2087 N N . GLY A 1 264 ? -13.788 13.728 15.660 1.00 96.69 264 GLY A N 1
ATOM 2088 C CA . GLY A 1 264 ? -14.359 13.004 14.526 1.00 96.69 264 GLY A CA 1
ATOM 2089 C C . GLY A 1 264 ? -14.412 13.857 13.254 1.00 96.69 264 GLY A C 1
ATOM 2090 O O . GLY A 1 264 ? -13.928 13.432 12.209 1.00 96.69 264 GLY A O 1
ATOM 2091 N N . CYS A 1 265 ? -14.926 15.086 13.342 1.00 97.12 265 CYS A N 1
ATOM 2092 C CA . CYS A 1 265 ? -14.949 16.038 12.229 1.00 97.12 265 CYS A CA 1
ATOM 2093 C C . CYS A 1 265 ? -13.538 16.390 11.750 1.00 97.12 265 CYS A C 1
ATOM 2095 O O . CYS A 1 265 ? -13.317 16.475 10.545 1.00 97.12 265 CYS A O 1
ATOM 2097 N N . LEU A 1 266 ? -12.579 16.548 12.671 1.00 96.38 266 LEU A N 1
ATOM 2098 C CA . LEU A 1 266 ? -11.179 16.760 12.317 1.00 96.38 266 LEU A CA 1
ATOM 2099 C C . LEU A 1 266 ? -10.626 15.570 11.526 1.00 96.38 266 LEU A C 1
ATOM 2101 O O . LEU A 1 266 ? -10.041 15.781 10.473 1.00 96.38 266 LEU A O 1
ATOM 2105 N N . ALA A 1 267 ? -10.855 14.329 11.968 1.00 96.56 267 ALA A N 1
ATOM 2106 C CA . ALA A 1 267 ? -10.417 13.149 11.222 1.00 96.56 267 ALA A CA 1
ATOM 2107 C C . ALA A 1 267 ? -11.050 13.068 9.824 1.00 96.56 267 ALA A C 1
ATOM 2109 O O . ALA A 1 267 ? -10.330 12.794 8.869 1.00 96.56 267 ALA A O 1
ATOM 2110 N N . ILE A 1 268 ? -12.347 13.378 9.679 1.00 96.81 268 ILE A N 1
ATOM 2111 C CA . ILE A 1 268 ? -13.009 13.457 8.362 1.00 96.81 268 ILE A CA 1
ATOM 2112 C C . ILE A 1 268 ? -12.345 14.523 7.486 1.00 96.81 268 ILE A C 1
ATOM 2114 O O . ILE A 1 268 ? -12.022 14.242 6.336 1.00 96.81 268 ILE A O 1
ATOM 2118 N N . ALA A 1 269 ? -12.117 15.728 8.017 1.00 95.94 269 ALA A N 1
ATOM 2119 C CA . ALA A 1 269 ? -11.501 16.821 7.270 1.00 95.94 269 ALA A CA 1
ATOM 2120 C C . ALA A 1 269 ? -10.071 16.473 6.831 1.00 95.94 269 ALA A C 1
ATOM 2122 O O . ALA A 1 269 ? -9.729 16.653 5.666 1.00 95.94 269 ALA A O 1
ATOM 2123 N N . LEU A 1 270 ? -9.255 15.911 7.730 1.00 92.88 270 LEU A N 1
ATOM 2124 C CA . LEU A 1 270 ? -7.895 15.468 7.418 1.00 92.88 270 LEU A CA 1
ATOM 2125 C C . LEU A 1 270 ? -7.888 14.334 6.382 1.00 92.88 270 LEU A C 1
ATOM 2127 O O . LEU A 1 270 ? -7.090 14.375 5.449 1.00 92.88 270 LEU A O 1
ATOM 2131 N N . SER A 1 271 ? -8.796 13.359 6.502 1.00 93.44 271 SER A N 1
ATOM 2132 C CA . SER A 1 271 ? -8.971 12.299 5.503 1.00 93.44 271 SER A CA 1
ATOM 2133 C C . SER A 1 271 ? -9.400 12.853 4.147 1.00 93.44 271 SER A C 1
ATOM 2135 O O . SER A 1 271 ? -8.869 12.421 3.131 1.00 93.44 271 SER A O 1
ATOM 2137 N N . TRP A 1 272 ? -10.323 13.817 4.114 1.00 94.62 272 TRP A N 1
ATOM 2138 C CA . TRP A 1 272 ? -10.779 14.443 2.874 1.00 94.62 272 TRP A CA 1
ATOM 2139 C C . TRP A 1 272 ? -9.666 15.245 2.197 1.00 94.62 272 TRP A C 1
ATOM 2141 O O . TRP A 1 272 ? -9.485 15.120 0.989 1.00 94.62 272 TRP A O 1
ATOM 2151 N N . VAL A 1 273 ? -8.876 16.004 2.962 1.00 93.06 273 VAL A N 1
ATOM 2152 C CA . VAL A 1 273 ? -7.703 16.722 2.440 1.00 93.06 273 VAL A CA 1
ATOM 2153 C C . VAL A 1 273 ? -6.672 15.737 1.886 1.00 93.06 273 VAL A C 1
ATOM 2155 O O . VAL A 1 273 ? -6.263 15.882 0.737 1.00 93.06 273 VAL A O 1
ATOM 2158 N N . ALA A 1 274 ? -6.298 14.706 2.651 1.00 90.94 274 ALA A N 1
ATOM 2159 C CA . ALA A 1 274 ? -5.338 13.696 2.201 1.00 90.94 274 ALA A CA 1
ATOM 2160 C C . ALA A 1 274 ? -5.822 12.963 0.939 1.00 90.94 274 ALA A C 1
ATOM 2162 O O . ALA A 1 274 ? -5.057 12.787 -0.003 1.00 90.94 274 ALA A O 1
ATOM 2163 N N . PHE A 1 275 ? -7.106 12.594 0.884 1.00 91.81 275 PHE A N 1
ATOM 2164 C CA . PHE A 1 275 ? -7.696 11.934 -0.278 1.00 91.81 275 PHE A CA 1
ATOM 2165 C C . PHE A 1 275 ? -7.772 12.853 -1.502 1.00 91.81 275 PHE A C 1
ATOM 2167 O O . PHE A 1 275 ? -7.454 12.416 -2.602 1.00 91.81 275 PHE A O 1
ATOM 2174 N N . SER A 1 276 ? -8.135 14.126 -1.323 1.00 92.50 276 SER A N 1
ATOM 2175 C CA . SER A 1 276 ? -8.199 15.101 -2.422 1.00 92.50 276 SER A CA 1
ATOM 2176 C C . SER A 1 276 ? -6.815 15.343 -3.030 1.00 92.50 276 SER A C 1
ATOM 2178 O O . SER A 1 276 ? -6.665 15.363 -4.248 1.00 92.50 276 SER A O 1
ATOM 2180 N N . ILE A 1 277 ? -5.786 15.459 -2.184 1.00 90.88 277 ILE A N 1
ATOM 2181 C CA . ILE A 1 277 ? -4.395 15.585 -2.633 1.00 90.88 277 ILE A CA 1
ATOM 2182 C C . ILE A 1 277 ? -3.923 14.294 -3.301 1.00 90.88 277 ILE A C 1
ATOM 2184 O O . ILE A 1 277 ? -3.269 14.357 -4.333 1.00 90.88 277 ILE A O 1
ATOM 2188 N N . TYR A 1 278 ? -4.263 13.127 -2.748 1.00 88.81 278 TYR A N 1
ATOM 2189 C CA . TYR A 1 278 ? -3.950 11.837 -3.362 1.00 88.81 278 TYR A CA 1
ATOM 2190 C C . TYR A 1 278 ? -4.575 11.700 -4.755 1.00 88.81 278 TYR A C 1
ATOM 2192 O O . TYR A 1 278 ? -3.893 11.281 -5.682 1.00 88.81 278 TYR A O 1
ATOM 2200 N N . GLN A 1 279 ? -5.837 12.096 -4.940 1.00 89.12 279 GLN A N 1
ATOM 2201 C CA . GLN A 1 279 ? -6.475 12.082 -6.259 1.00 89.12 279 GLN A CA 1
ATOM 2202 C C . GLN A 1 279 ? -5.767 13.006 -7.252 1.00 89.12 279 GLN A C 1
ATOM 2204 O O . GLN A 1 279 ? -5.564 12.627 -8.402 1.00 89.12 279 GLN A O 1
ATOM 2209 N N . GLU A 1 280 ? -5.372 14.197 -6.812 1.00 85.12 280 GLU A N 1
ATOM 2210 C CA . GLU A 1 280 ? -4.625 15.149 -7.633 1.00 85.12 280 GLU A CA 1
ATOM 2211 C C . GLU A 1 280 ? -3.209 14.643 -7.972 1.00 85.12 280 GLU A C 1
ATOM 2213 O O . GLU A 1 280 ? -2.733 14.803 -9.096 1.00 85.12 280 GLU A O 1
ATOM 2218 N N . ASP A 1 281 ? -2.548 13.974 -7.029 1.00 81.75 281 ASP A N 1
ATOM 2219 C CA . ASP A 1 281 ? -1.247 13.337 -7.226 1.00 81.75 281 ASP A CA 1
ATOM 2220 C C . ASP A 1 281 ? -1.323 12.140 -8.186 1.00 81.75 281 ASP A C 1
ATOM 2222 O O . ASP A 1 281 ? -0.484 12.038 -9.080 1.00 81.75 281 ASP A O 1
ATOM 2226 N N . VAL A 1 282 ? -2.340 11.279 -8.060 1.00 80.50 282 VAL A N 1
ATOM 2227 C CA . VAL A 1 282 ? -2.600 10.164 -8.990 1.00 80.50 282 VAL A CA 1
ATOM 2228 C C . VAL A 1 282 ? -2.977 10.677 -10.365 1.00 80.50 282 VAL A C 1
ATOM 2230 O O . VAL A 1 282 ? -2.542 10.094 -11.351 1.00 80.50 282 VAL A O 1
ATOM 2233 N N . ARG A 1 283 ? -3.746 11.771 -10.445 1.00 79.25 283 ARG A N 1
ATOM 2234 C CA . ARG A 1 283 ? -4.019 12.443 -11.711 1.00 79.25 283 ARG A CA 1
ATOM 2235 C C . ARG A 1 283 ? -2.685 12.823 -12.333 1.00 79.25 283 ARG A C 1
ATOM 2237 O O . ARG A 1 283 ? -2.308 12.217 -13.315 1.00 79.25 283 ARG A O 1
ATOM 2244 N N . VAL A 1 284 ? -1.903 13.714 -11.729 1.00 74.12 284 VAL A N 1
ATOM 2245 C CA . VAL A 1 284 ? -0.652 14.198 -12.344 1.00 74.12 284 VAL A CA 1
ATOM 2246 C C . VAL A 1 284 ? 0.394 13.100 -12.571 1.00 74.12 284 VAL A C 1
ATOM 2248 O O . VAL A 1 284 ? 1.094 13.133 -13.578 1.00 74.12 284 VAL A O 1
ATOM 2251 N N . SER A 1 285 ? 0.473 12.097 -11.700 1.00 67.94 285 SER A N 1
ATOM 2252 C CA . SER A 1 285 ? 1.456 11.010 -11.793 1.00 67.94 285 SER A CA 1
ATOM 2253 C C . SER A 1 285 ? 0.969 9.777 -12.561 1.00 67.94 285 SER A C 1
ATOM 2255 O O . SER A 1 285 ? 1.727 8.810 -12.630 1.00 67.94 285 SER A O 1
ATOM 2257 N N . GLY A 1 286 ? -0.263 9.776 -13.077 1.00 62.56 286 GLY A N 1
ATOM 2258 C CA . GLY A 1 286 ? -0.940 8.610 -13.652 1.00 62.56 286 GLY A CA 1
ATOM 2259 C C . GLY A 1 286 ? -0.356 8.091 -14.971 1.00 62.56 286 GLY A C 1
ATOM 2260 O O . GLY A 1 286 ? 0.612 8.629 -15.505 1.00 62.56 286 GLY A O 1
ATOM 2261 N N . SER A 1 287 ? -0.967 7.028 -15.499 1.00 66.12 287 SER A N 1
ATOM 2262 C CA . SER A 1 287 ? -0.557 6.284 -16.701 1.00 66.12 287 SER A CA 1
ATOM 2263 C C . SER A 1 287 ? -0.937 6.974 -18.024 1.00 66.12 287 SER A C 1
ATOM 2265 O O . SER A 1 287 ? -1.521 6.369 -18.919 1.00 66.12 287 SER A O 1
ATOM 2267 N N . TRP A 1 288 ? -0.607 8.264 -18.158 1.00 69.75 288 TRP A N 1
ATOM 2268 C CA . TRP A 1 288 ? -1.078 9.149 -19.236 1.00 69.75 288 TRP A CA 1
ATOM 2269 C C . TRP A 1 288 ? -0.770 8.685 -20.663 1.00 69.75 288 TRP A C 1
ATOM 2271 O O . TRP A 1 288 ? -1.570 8.926 -21.565 1.00 69.75 288 TRP A O 1
ATOM 2281 N N . GLY A 1 289 ? 0.373 8.032 -20.870 1.00 75.94 289 GLY A N 1
ATOM 2282 C CA . GLY A 1 289 ? 0.825 7.638 -22.206 1.00 75.94 289 GLY A CA 1
ATOM 2283 C C . GLY A 1 289 ? 0.449 6.230 -22.616 1.00 75.94 289 GLY A C 1
ATOM 2284 O O . GLY A 1 289 ? 0.780 5.808 -23.718 1.00 75.94 289 GLY A O 1
ATOM 2285 N N . CYS A 1 290 ? -0.213 5.485 -21.737 1.00 87.31 290 CYS A N 1
ATOM 2286 C CA . CYS A 1 290 ? -0.424 4.073 -21.954 1.00 87.31 290 CYS A CA 1
ATOM 2287 C C . CYS A 1 290 ? -1.503 3.818 -23.015 1.00 87.31 290 CYS A C 1
ATOM 2289 O O . CYS A 1 290 ? -2.690 4.054 -22.786 1.00 87.31 290 CYS A O 1
ATOM 2291 N N . GLU A 1 291 ? -1.098 3.326 -24.186 1.00 89.94 291 GLU A N 1
ATOM 2292 C CA . GLU A 1 291 ? -2.029 3.044 -25.278 1.00 89.94 291 GLU A CA 1
ATOM 2293 C C . GLU A 1 291 ? -2.699 1.673 -25.096 1.00 89.94 291 GLU A C 1
ATOM 2295 O O . GLU A 1 291 ? -2.067 0.683 -24.704 1.00 89.94 291 GLU A O 1
ATOM 2300 N N . MET A 1 292 ? -4.002 1.616 -25.390 1.00 88.56 292 MET A N 1
ATOM 2301 C CA . MET A 1 292 ? -4.775 0.376 -25.359 1.00 88.56 292 MET A CA 1
ATOM 2302 C C . MET A 1 292 ? -4.298 -0.604 -26.431 1.00 88.56 292 MET A C 1
ATOM 2304 O O . MET A 1 292 ? -3.990 -0.232 -27.559 1.00 88.56 292 MET A O 1
ATOM 2308 N N . SER A 1 293 ? -4.291 -1.888 -26.087 1.00 87.19 293 SER A N 1
ATOM 2309 C CA . SER A 1 293 ? -3.917 -2.964 -26.999 1.00 87.19 293 SER A CA 1
ATOM 2310 C C . SER A 1 293 ? -5.116 -3.808 -27.422 1.00 87.19 293 SER A C 1
ATOM 2312 O O . SER A 1 293 ? -6.045 -4.034 -26.646 1.00 87.19 293 SER A O 1
ATOM 2314 N N . TRP A 1 294 ? -5.073 -4.304 -28.660 1.00 87.50 294 TRP A N 1
ATOM 2315 C CA . TRP A 1 294 ? -6.104 -5.157 -29.254 1.00 87.50 294 TRP A CA 1
ATOM 2316 C C . TRP A 1 294 ? -5.513 -6.507 -29.653 1.00 87.50 294 TRP A C 1
ATOM 2318 O O . TRP A 1 294 ? -4.367 -6.583 -30.099 1.00 87.50 294 TRP A O 1
ATOM 2328 N N . MET A 1 295 ? -6.298 -7.566 -29.475 1.00 93.06 295 MET A N 1
ATOM 2329 C CA . MET A 1 295 ? -5.884 -8.957 -29.674 1.00 93.06 295 MET A CA 1
ATOM 2330 C C . MET A 1 295 ? -7.095 -9.861 -29.903 1.00 93.06 295 MET A C 1
ATOM 2332 O O . MET A 1 295 ? -8.208 -9.495 -29.523 1.00 93.06 295 MET A O 1
ATOM 2336 N N . SER A 1 296 ? -6.870 -11.042 -30.479 1.00 94.38 296 SER A N 1
ATOM 2337 C CA . SER A 1 296 ? -7.896 -12.078 -30.674 1.00 94.38 296 SER A CA 1
ATOM 2338 C C . SER A 1 296 ? -7.478 -13.369 -29.958 1.00 94.38 296 SER A C 1
ATOM 2340 O O . SER A 1 296 ? -6.956 -14.285 -30.594 1.00 94.38 296 SER A O 1
ATOM 2342 N N . PRO A 1 297 ? -7.638 -13.435 -28.623 1.00 95.50 297 PRO A N 1
ATOM 2343 C CA . PRO A 1 297 ? -7.068 -14.504 -27.818 1.00 95.50 297 PRO A CA 1
ATOM 2344 C C . PRO A 1 297 ? -7.919 -15.780 -27.869 1.00 95.50 297 PRO A C 1
ATOM 2346 O O . PRO A 1 297 ? -9.145 -15.731 -27.772 1.00 95.50 297 PRO A O 1
ATOM 2349 N N . SER A 1 298 ? -7.261 -16.932 -27.929 1.00 95.12 298 SER A N 1
ATOM 2350 C CA . SER A 1 298 ? -7.845 -18.258 -27.717 1.00 95.12 298 SER A CA 1
ATOM 2351 C C . SER A 1 298 ? -7.018 -19.025 -26.683 1.00 95.12 298 SER A C 1
ATOM 2353 O O . SER A 1 298 ? -5.803 -18.848 -26.600 1.00 95.12 298 SER A O 1
ATOM 2355 N N . TYR A 1 299 ? -7.665 -19.865 -25.872 1.00 95.62 299 TYR A N 1
ATOM 2356 C CA . TYR A 1 299 ? -7.013 -20.609 -24.791 1.00 95.62 299 TYR A CA 1
ATOM 2357 C C . TYR A 1 299 ? -7.327 -22.099 -24.905 1.00 95.62 299 TYR A C 1
ATOM 2359 O O . TYR A 1 299 ? -8.472 -22.514 -24.724 1.00 95.62 299 TYR A O 1
ATOM 2367 N N . ALA A 1 300 ? -6.303 -22.906 -25.169 1.00 94.12 300 ALA A N 1
ATOM 2368 C CA . ALA A 1 300 ? -6.408 -24.357 -25.246 1.00 94.12 300 ALA A CA 1
ATOM 2369 C C . ALA A 1 300 ? -5.999 -24.989 -23.898 1.00 94.12 300 ALA A C 1
ATOM 2371 O O . ALA A 1 300 ? -4.853 -24.821 -23.478 1.00 94.12 300 ALA A O 1
ATOM 2372 N N . PRO A 1 301 ? -6.890 -25.696 -23.179 1.00 93.50 301 PRO A N 1
ATOM 2373 C CA . PRO A 1 301 ? -6.550 -26.319 -21.899 1.00 93.50 301 PRO A CA 1
ATOM 2374 C C . PRO A 1 301 ? -5.596 -27.507 -22.079 1.00 93.50 301 PRO A C 1
ATOM 2376 O O . PRO A 1 301 ? -5.825 -28.371 -22.927 1.00 93.50 301 PRO A O 1
ATOM 2379 N N . LEU A 1 302 ? -4.565 -27.606 -21.235 1.00 91.38 302 LEU A N 1
ATOM 2380 C CA . LEU A 1 302 ? -3.654 -28.753 -21.237 1.00 91.38 302 LEU A CA 1
ATOM 2381 C C . LEU A 1 302 ? -4.256 -29.924 -20.453 1.00 91.38 302 LEU A C 1
ATOM 2383 O O . LEU A 1 302 ? -4.637 -29.793 -19.287 1.00 91.38 302 LEU A O 1
ATOM 2387 N N . GLN A 1 303 ? -4.294 -31.100 -21.080 1.00 85.75 303 GLN A N 1
ATOM 2388 C CA . GLN A 1 303 ? -4.726 -32.339 -20.427 1.00 85.75 303 GLN A CA 1
ATOM 2389 C C . GLN A 1 303 ? -3.606 -32.922 -19.568 1.00 85.75 303 GLN A C 1
ATOM 2391 O O . GLN A 1 303 ? -2.441 -32.853 -19.945 1.00 85.75 303 GLN A O 1
ATOM 2396 N N . TRP A 1 304 ? -3.930 -33.531 -18.429 1.00 82.31 304 TRP A N 1
ATOM 2397 C CA . TRP A 1 304 ? -2.932 -34.104 -17.522 1.00 82.31 304 TRP A CA 1
ATOM 2398 C C . TRP A 1 304 ? -2.949 -35.640 -17.596 1.00 82.31 304 TRP A C 1
ATOM 2400 O O . TRP A 1 304 ? -4.036 -36.211 -17.493 1.00 82.31 304 TRP A O 1
ATOM 2410 N N . PRO A 1 305 ? -1.788 -36.318 -17.751 1.00 66.94 305 PRO A N 1
ATOM 2411 C CA . PRO A 1 305 ? -1.722 -37.775 -17.955 1.00 66.94 305 PRO A CA 1
ATOM 2412 C C . PRO A 1 305 ? -2.333 -38.591 -16.810 1.00 66.94 305 PRO A C 1
ATOM 2414 O O . PRO A 1 305 ? -2.971 -39.616 -17.025 1.00 66.94 305 PRO A O 1
ATOM 2417 N N . GLN A 1 306 ? -2.163 -38.111 -15.580 1.00 65.75 306 GLN A N 1
ATOM 2418 C CA . GLN A 1 306 ? -2.893 -38.566 -14.405 1.00 65.75 306 GLN A CA 1
ATOM 2419 C C . GLN A 1 306 ? -3.639 -37.350 -13.878 1.00 65.75 306 GLN A C 1
ATOM 2421 O O . GLN A 1 306 ? -3.015 -36.304 -13.712 1.00 65.75 306 GLN A O 1
ATOM 2426 N N . ARG A 1 307 ? -4.950 -37.449 -13.610 1.00 55.94 307 ARG A N 1
ATOM 2427 C CA . ARG A 1 307 ? -5.630 -36.404 -12.831 1.00 55.94 307 ARG A CA 1
ATOM 2428 C C . ARG A 1 307 ? -4.962 -36.412 -11.457 1.00 55.94 307 ARG A C 1
ATOM 2430 O O . ARG A 1 307 ? -5.195 -37.377 -10.724 1.00 55.94 307 ARG A O 1
ATOM 2437 N N . PRO A 1 308 ? -4.158 -35.402 -11.070 1.00 55.03 308 PRO A N 1
ATOM 2438 C CA . PRO A 1 308 ? -3.750 -35.305 -9.681 1.00 55.03 308 PRO A CA 1
ATOM 2439 C C . PRO A 1 308 ? -5.062 -35.236 -8.905 1.00 55.03 308 PRO A C 1
ATOM 2441 O O . PRO A 1 308 ? -5.917 -34.407 -9.232 1.00 55.03 308 PRO A O 1
ATOM 2444 N N . MET A 1 309 ? -5.295 -36.164 -7.974 1.00 43.97 309 MET A N 1
ATOM 2445 C CA . MET A 1 309 ? -6.506 -36.147 -7.156 1.00 43.97 309 MET A CA 1
ATOM 2446 C C . MET A 1 309 ? -6.618 -34.746 -6.536 1.00 43.97 309 MET A C 1
ATOM 2448 O O . MET A 1 309 ? -5.862 -34.426 -5.625 1.00 43.97 309 MET A O 1
ATOM 2452 N N . ARG A 1 310 ? -7.557 -33.932 -7.053 1.00 53.56 310 ARG A N 1
ATOM 2453 C CA . ARG A 1 310 ? -7.798 -32.497 -6.766 1.00 53.56 310 ARG A CA 1
ATOM 2454 C C . ARG A 1 310 ? -6.956 -31.504 -7.580 1.00 53.56 310 ARG A C 1
ATOM 2456 O O . ARG A 1 310 ? -6.096 -30.809 -7.044 1.00 53.56 310 ARG A O 1
ATOM 2463 N N . GLN A 1 311 ? -7.279 -31.333 -8.860 1.00 65.38 311 GLN A N 1
ATOM 2464 C CA . GLN A 1 311 ? -6.696 -30.249 -9.647 1.00 65.38 311 GLN A CA 1
ATOM 2465 C C . GLN A 1 311 ? -7.342 -28.905 -9.281 1.00 65.38 311 GLN A C 1
ATOM 2467 O O . GLN A 1 311 ? -8.435 -28.559 -9.729 1.00 65.38 311 GLN A O 1
ATOM 2472 N N . ARG A 1 312 ? -6.680 -28.182 -8.370 1.00 80.19 312 ARG A N 1
ATOM 2473 C CA . ARG A 1 312 ? -7.112 -26.862 -7.901 1.00 80.19 312 ARG A CA 1
ATOM 2474 C C . ARG A 1 312 ? -6.934 -25.798 -8.988 1.00 80.19 312 ARG A C 1
ATOM 2476 O O . ARG A 1 312 ? -7.791 -24.939 -9.146 1.00 80.19 312 ARG A O 1
ATOM 2483 N N . TYR A 1 313 ? -5.860 -25.866 -9.759 1.00 90.25 313 TYR A N 1
ATOM 2484 C CA . TYR A 1 313 ? -5.482 -24.835 -10.724 1.00 90.25 313 TYR A CA 1
ATOM 2485 C C . TYR A 1 313 ? -5.448 -25.383 -12.151 1.00 90.25 313 TYR A C 1
ATOM 2487 O O . TYR A 1 313 ? -5.292 -26.590 -12.350 1.00 90.25 313 TYR A O 1
ATOM 2495 N N . GLY A 1 314 ? -5.638 -24.498 -13.127 1.00 92.06 314 GLY A N 1
ATOM 2496 C CA . GLY A 1 314 ? -5.635 -24.818 -14.554 1.00 92.06 314 GLY A CA 1
ATOM 2497 C C . GLY A 1 314 ? -4.337 -24.403 -15.243 1.00 92.06 314 GLY A C 1
ATOM 2498 O O . GLY A 1 314 ? -3.586 -23.571 -14.735 1.00 92.06 314 GLY A O 1
ATOM 2499 N N . LEU A 1 315 ? -4.082 -24.978 -16.416 1.00 95.19 315 LEU A N 1
ATOM 2500 C CA . LEU A 1 315 ? -2.968 -24.614 -17.289 1.00 95.19 315 LEU A CA 1
ATOM 2501 C C . LEU A 1 315 ? -3.476 -24.592 -18.732 1.00 95.19 315 LEU A C 1
ATOM 2503 O O . LEU A 1 315 ? -4.090 -25.560 -19.184 1.00 95.19 315 LEU A O 1
ATOM 2507 N N . TYR A 1 316 ? -3.225 -23.493 -19.435 1.00 96.62 316 TYR A N 1
ATOM 2508 C CA . TYR A 1 316 ? -3.716 -23.253 -20.789 1.00 96.62 316 TYR A CA 1
ATOM 2509 C C . TYR A 1 316 ? -2.570 -22.831 -21.705 1.00 96.62 316 TYR A C 1
ATOM 2511 O O . TYR A 1 316 ? -1.677 -22.110 -21.274 1.00 96.62 316 TYR A O 1
ATOM 2519 N N . ARG A 1 317 ? -2.618 -23.234 -22.972 1.00 96.25 317 ARG A N 1
ATOM 2520 C CA . ARG A 1 317 ? -1.811 -22.670 -24.056 1.00 96.25 317 ARG A CA 1
ATOM 2521 C C . ARG A 1 317 ? -2.576 -21.510 -24.685 1.00 96.25 317 ARG A C 1
ATOM 2523 O O . ARG A 1 317 ? -3.754 -21.657 -25.010 1.00 96.25 317 ARG A O 1
ATOM 2530 N N . TYR A 1 318 ? -1.922 -20.367 -24.829 1.00 96.44 318 TYR A N 1
ATOM 2531 C CA . TYR A 1 318 ? -2.451 -19.213 -25.549 1.00 96.44 318 TYR A CA 1
ATOM 2532 C C . TYR A 1 318 ? -2.256 -19.400 -27.055 1.00 96.44 318 TYR A C 1
ATOM 2534 O O . TYR A 1 318 ? -1.198 -19.858 -27.473 1.00 96.44 318 TYR A O 1
ATOM 2542 N N . LEU A 1 319 ? -3.252 -19.014 -27.851 1.00 94.62 319 LEU A N 1
ATOM 2543 C CA . LEU A 1 319 ? -3.188 -18.969 -29.312 1.00 94.62 319 LEU A CA 1
ATOM 2544 C C . LEU A 1 319 ? -3.784 -17.642 -29.801 1.00 94.62 319 LEU A C 1
ATOM 2546 O O . LEU A 1 319 ? -4.917 -17.305 -29.446 1.00 94.62 319 LEU A O 1
ATOM 2550 N N . GLU A 1 320 ? -3.056 -16.893 -30.627 1.00 94.44 320 GLU A N 1
ATOM 2551 C CA . GLU A 1 320 ? -3.581 -15.721 -31.326 1.00 94.44 320 GLU A CA 1
ATOM 2552 C C . GLU A 1 320 ? -4.358 -16.165 -32.569 1.00 94.44 320 GLU A C 1
ATOM 2554 O O . GLU A 1 320 ? -3.796 -16.682 -33.536 1.00 94.44 320 GLU A O 1
ATOM 2559 N N . GLN A 1 321 ? -5.670 -15.934 -32.573 1.00 92.31 321 GLN A N 1
ATOM 2560 C CA . GLN A 1 321 ? -6.520 -16.316 -33.696 1.00 92.31 321 GLN A CA 1
ATOM 2561 C C . GLN A 1 321 ? -6.093 -15.612 -34.990 1.00 92.31 321 GLN A C 1
ATOM 2563 O O . GLN A 1 321 ? -5.868 -14.403 -35.021 1.00 92.31 321 GLN A O 1
ATOM 2568 N N . GLY A 1 322 ? -6.022 -16.385 -36.075 1.00 86.88 322 GLY A N 1
ATOM 2569 C CA . GLY A 1 322 ? -5.611 -15.902 -37.395 1.00 86.88 322 GLY A CA 1
ATOM 2570 C C . GLY A 1 322 ? -4.096 -15.801 -37.596 1.00 86.88 322 GLY A C 1
ATOM 2571 O O . GLY A 1 322 ? -3.671 -15.522 -38.715 1.00 86.88 322 GLY A O 1
ATOM 2572 N N . ILE A 1 323 ? -3.293 -16.052 -36.555 1.00 87.19 323 ILE A N 1
ATOM 2573 C CA . ILE A 1 323 ? -1.825 -16.112 -36.633 1.00 87.19 323 ILE A CA 1
ATOM 2574 C C . ILE A 1 323 ? -1.352 -17.506 -36.231 1.00 87.19 323 ILE A C 1
ATOM 2576 O O . ILE A 1 323 ? -0.735 -18.205 -37.035 1.00 87.19 323 ILE A O 1
ATOM 2580 N N . ASP A 1 324 ? -1.701 -17.930 -35.019 1.00 85.88 324 ASP A N 1
ATOM 2581 C CA . ASP A 1 324 ? -1.306 -19.226 -34.494 1.00 85.88 324 ASP A CA 1
ATOM 2582 C C . ASP A 1 324 ? -2.286 -20.299 -34.971 1.00 85.88 324 ASP A C 1
ATOM 2584 O O . ASP A 1 324 ? -3.509 -20.123 -34.969 1.00 85.88 324 ASP A O 1
ATOM 2588 N N . THR A 1 325 ? -1.739 -21.435 -35.392 1.00 78.44 325 THR A N 1
ATOM 2589 C CA . THR A 1 325 ? -2.529 -22.609 -35.782 1.00 78.44 325 THR A CA 1
ATOM 2590 C C . THR A 1 325 ? -2.555 -23.619 -34.643 1.00 78.44 325 THR A C 1
ATOM 2592 O O . THR A 1 325 ? -1.655 -23.643 -33.806 1.00 78.44 325 THR A O 1
ATOM 2595 N N . ASP A 1 326 ? -3.559 -24.498 -34.612 1.00 68.19 326 ASP A N 1
ATOM 2596 C CA . ASP A 1 326 ? -3.702 -25.513 -33.555 1.00 68.19 326 ASP A CA 1
ATOM 2597 C C . ASP A 1 326 ? -2.697 -26.684 -33.683 1.00 68.19 326 ASP A C 1
ATOM 2599 O O . ASP A 1 326 ? -2.935 -27.803 -33.234 1.00 68.19 326 ASP A O 1
ATOM 2603 N N . SER A 1 327 ? -1.548 -26.452 -34.325 1.00 78.88 327 SER A N 1
ATOM 2604 C CA . SER A 1 327 ? -0.479 -27.437 -34.460 1.00 78.88 327 SER A CA 1
ATOM 2605 C C . SER A 1 327 ? 0.246 -27.688 -33.126 1.00 78.88 327 SER A C 1
ATOM 2607 O O . SER A 1 327 ? 0.197 -26.850 -32.216 1.00 78.88 327 SER A O 1
ATOM 2609 N N . PRO A 1 328 ? 0.960 -28.821 -32.990 1.00 85.12 328 PRO A N 1
ATOM 2610 C CA . PRO A 1 328 ? 1.856 -29.051 -31.860 1.00 85.12 328 PRO A CA 1
ATOM 2611 C C . PRO A 1 328 ? 2.876 -27.906 -31.694 1.00 85.12 328 PRO A C 1
ATOM 2613 O O . PRO A 1 328 ? 3.334 -27.367 -32.707 1.00 85.12 328 PRO A O 1
ATOM 2616 N N . PRO A 1 329 ? 3.220 -27.523 -30.450 1.00 90.44 329 PRO A N 1
ATOM 2617 C CA . PRO A 1 329 ? 4.105 -26.390 -30.174 1.00 90.44 329 PRO A CA 1
ATOM 2618 C C . PRO A 1 329 ? 5.549 -26.683 -30.608 1.00 90.44 329 PRO A C 1
ATOM 2620 O O . PRO A 1 329 ? 6.027 -27.810 -30.479 1.00 90.44 329 PRO A O 1
ATOM 2623 N N . ARG A 1 330 ? 6.251 -25.677 -31.137 1.00 88.56 330 ARG A N 1
ATOM 2624 C CA . ARG A 1 330 ? 7.623 -25.815 -31.680 1.00 88.56 330 ARG A CA 1
ATOM 2625 C C . ARG A 1 330 ? 8.569 -24.681 -31.283 1.00 88.56 330 ARG A C 1
ATOM 2627 O O . ARG A 1 330 ? 9.741 -24.720 -31.644 1.00 88.56 330 ARG A O 1
ATOM 2634 N N . GLY A 1 331 ? 8.045 -23.657 -30.624 1.00 89.25 331 GLY A N 1
ATOM 2635 C CA . GLY A 1 331 ? 8.767 -22.471 -30.205 1.00 89.25 331 GLY A CA 1
ATOM 2636 C C . GLY A 1 331 ? 9.370 -22.597 -28.810 1.00 89.25 331 GLY A C 1
ATOM 2637 O O . GLY A 1 331 ? 9.372 -23.660 -28.186 1.00 89.25 331 GLY A O 1
ATOM 2638 N N . HIS A 1 332 ? 9.879 -21.472 -28.311 1.00 92.06 332 HIS A N 1
ATOM 2639 C CA . HIS A 1 332 ? 10.393 -21.373 -26.947 1.00 92.06 332 HIS A CA 1
ATOM 2640 C C . HIS A 1 332 ? 9.235 -21.306 -25.936 1.00 92.06 332 HIS A C 1
ATOM 2642 O O . HIS A 1 332 ? 8.387 -20.417 -26.070 1.00 92.06 332 HIS A O 1
ATOM 2648 N N . PRO A 1 333 ? 9.168 -22.191 -24.924 1.00 96.31 333 PRO A N 1
ATOM 2649 C CA . PRO A 1 333 ? 8.080 -22.186 -23.951 1.00 96.31 333 PRO A CA 1
ATOM 2650 C C . PRO A 1 333 ? 8.203 -21.037 -22.941 1.00 96.31 333 PRO A C 1
ATOM 2652 O O . PRO A 1 333 ? 9.180 -20.929 -22.194 1.00 96.31 333 PRO A O 1
ATOM 2655 N N . VAL A 1 334 ? 7.153 -20.216 -22.850 1.00 97.88 334 VAL A N 1
ATOM 2656 C CA . VAL A 1 334 ? 7.013 -19.153 -21.842 1.00 97.88 334 VAL A CA 1
ATOM 2657 C C . VAL A 1 334 ? 5.797 -19.425 -20.964 1.00 97.88 334 VAL A C 1
ATOM 2659 O O . VAL A 1 334 ? 4.688 -19.568 -21.469 1.00 97.88 334 VAL A O 1
ATOM 2662 N N . ILE A 1 335 ? 5.972 -19.446 -19.642 1.00 98.56 335 ILE A N 1
ATOM 2663 C CA . ILE A 1 335 ? 4.876 -19.615 -18.680 1.00 98.56 335 ILE A CA 1
ATOM 2664 C C . ILE A 1 335 ? 4.525 -18.265 -18.052 1.00 98.56 335 ILE A C 1
ATOM 2666 O O . ILE A 1 335 ? 5.317 -17.669 -17.317 1.00 98.56 335 ILE A O 1
ATOM 2670 N N . PHE A 1 336 ? 3.304 -17.800 -18.303 1.00 98.69 336 PHE A N 1
ATOM 2671 C CA . PHE A 1 336 ? 2.731 -16.630 -17.658 1.00 98.69 336 PHE A CA 1
ATOM 2672 C C . PHE A 1 336 ? 2.034 -16.977 -16.342 1.00 98.69 336 PHE A C 1
ATOM 2674 O O . PHE A 1 336 ? 1.164 -17.855 -16.293 1.00 98.69 336 PHE A O 1
ATOM 2681 N N . VAL A 1 337 ? 2.359 -16.219 -15.295 1.00 98.62 337 VAL A N 1
ATOM 2682 C CA . VAL A 1 337 ? 1.838 -16.412 -13.937 1.00 98.62 337 VAL A CA 1
ATOM 2683 C C . VAL A 1 337 ? 1.095 -15.151 -13.473 1.00 98.62 337 VAL A C 1
ATOM 2685 O O . VAL A 1 337 ? 1.733 -14.108 -13.285 1.00 98.62 337 VAL A O 1
ATOM 2688 N N . PRO A 1 338 ? -0.237 -15.214 -13.273 1.00 97.81 338 PRO A N 1
ATOM 2689 C CA . PRO A 1 338 ? -1.022 -14.060 -12.849 1.00 97.81 338 PRO A CA 1
ATOM 2690 C C . PRO A 1 338 ? -0.822 -13.725 -11.365 1.00 97.81 338 PRO A C 1
ATOM 2692 O O . PRO A 1 338 ? -0.345 -14.533 -10.564 1.00 97.81 338 PRO A O 1
ATOM 2695 N N . GLY A 1 339 ? -1.222 -12.505 -11.007 1.00 95.31 339 GLY A N 1
ATOM 2696 C CA . GLY A 1 339 ? -1.115 -11.957 -9.658 1.00 95.31 339 GLY A CA 1
ATOM 2697 C C . GLY A 1 339 ? -2.287 -12.263 -8.721 1.00 95.31 339 GLY A C 1
ATOM 2698 O O . GLY A 1 339 ? -3.139 -13.113 -8.971 1.00 95.31 339 GLY A O 1
ATOM 2699 N N . ASN A 1 340 ? -2.346 -11.507 -7.621 1.00 94.31 340 ASN A N 1
ATOM 2700 C CA . ASN A 1 340 ? -3.445 -11.550 -6.655 1.00 94.31 340 ASN A CA 1
ATOM 2701 C C . ASN A 1 340 ? -4.786 -11.214 -7.321 1.00 94.31 340 ASN A C 1
ATOM 2703 O O . ASN A 1 340 ? -4.920 -10.131 -7.889 1.00 94.31 340 ASN A O 1
ATOM 2707 N N . ALA A 1 341 ? -5.772 -12.112 -7.209 1.00 93.06 341 ALA A N 1
ATOM 2708 C CA . ALA A 1 341 ? -7.061 -11.995 -7.899 1.00 93.06 341 ALA A CA 1
ATOM 2709 C C . ALA A 1 341 ? -6.940 -11.769 -9.424 1.00 93.06 341 ALA A C 1
ATOM 2711 O O . ALA A 1 341 ? -7.836 -11.205 -10.049 1.00 93.06 341 ALA A O 1
ATOM 2712 N N . GLY A 1 342 ? -5.816 -12.187 -10.017 1.00 93.50 342 GLY A N 1
ATOM 2713 C CA . GLY A 1 342 ? -5.544 -12.070 -11.444 1.00 93.50 342 GLY A CA 1
ATOM 2714 C C . GLY A 1 342 ? -6.067 -13.272 -12.223 1.00 93.50 342 GLY A C 1
ATOM 2715 O O . GLY A 1 342 ? -5.973 -14.415 -11.769 1.00 93.50 342 GLY A O 1
ATOM 2716 N N . SER A 1 343 ? -6.598 -13.006 -13.413 1.00 95.06 343 SER A N 1
ATOM 2717 C CA . SER A 1 343 ? -6.990 -14.040 -14.370 1.00 95.06 343 SER A CA 1
ATOM 2718 C C . SER A 1 343 ? -5.790 -14.468 -15.216 1.00 95.06 343 SER A C 1
ATOM 2720 O O . SER A 1 343 ? -4.987 -13.626 -15.626 1.00 95.06 343 SER A O 1
ATOM 2722 N N . TYR A 1 344 ? -5.721 -15.752 -15.577 1.00 95.94 344 TYR A N 1
ATOM 2723 C CA . TYR A 1 344 ? -4.775 -16.268 -16.580 1.00 95.94 344 TYR A CA 1
ATOM 2724 C C . TYR A 1 344 ? -4.851 -15.491 -17.906 1.00 95.94 344 TYR A C 1
ATOM 2726 O O . TYR A 1 344 ? -3.880 -15.375 -18.651 1.00 95.94 344 TYR A O 1
ATOM 2734 N N . GLN A 1 345 ? -5.999 -14.867 -18.183 1.00 96.31 345 GLN A N 1
ATOM 2735 C CA . GLN A 1 345 ? -6.206 -14.094 -19.396 1.00 96.31 345 GLN A CA 1
ATOM 2736 C C . GLN A 1 345 ? -5.359 -12.822 -19.474 1.00 96.31 345 GLN A C 1
ATOM 2738 O O . GLN A 1 345 ? -5.248 -12.268 -20.559 1.00 96.31 345 GLN A O 1
ATOM 2743 N N . GLN A 1 346 ? -4.735 -12.361 -18.383 1.00 95.88 346 GLN A N 1
ATOM 2744 C CA . GLN A 1 346 ? -3.874 -11.169 -18.376 1.00 95.88 346 GLN A CA 1
ATOM 2745 C C . GLN A 1 346 ? -2.704 -11.255 -19.373 1.00 95.88 346 GLN A C 1
ATOM 2747 O O . GLN A 1 346 ? -2.261 -10.221 -19.869 1.00 95.88 346 GLN A O 1
ATOM 2752 N N . VAL A 1 347 ? -2.256 -12.467 -19.728 1.00 96.31 347 VAL A N 1
ATOM 2753 C CA . VAL A 1 347 ? -1.161 -12.697 -20.689 1.00 96.31 347 VAL A CA 1
ATOM 2754 C C . VAL A 1 347 ? -1.453 -12.179 -22.101 1.00 96.31 347 VAL A C 1
ATOM 2756 O O . VAL A 1 347 ? -0.525 -11.883 -22.854 1.00 96.31 347 VAL A O 1
ATOM 2759 N N . ARG A 1 348 ? -2.737 -12.063 -22.469 1.00 96.19 348 ARG A N 1
ATOM 2760 C CA . ARG A 1 348 ? -3.199 -11.881 -23.855 1.00 96.19 348 ARG A CA 1
ATOM 2761 C C . ARG A 1 348 ? -2.477 -10.783 -24.625 1.00 96.19 348 ARG A C 1
ATOM 2763 O O . ARG A 1 348 ? -2.094 -10.984 -25.770 1.00 96.19 348 ARG A O 1
ATOM 2770 N N . SER A 1 349 ? -2.234 -9.644 -23.987 1.00 96.12 349 SER A N 1
ATOM 2771 C CA . SER A 1 349 ? -1.667 -8.472 -24.653 1.00 96.12 349 SER A CA 1
ATOM 2772 C C . SER A 1 349 ? -0.201 -8.691 -25.026 1.00 96.12 349 SER A C 1
ATOM 2774 O O . SER A 1 349 ? 0.231 -8.271 -26.102 1.00 96.12 349 SER A O 1
ATOM 2776 N N . ILE A 1 350 ? 0.548 -9.361 -24.143 1.00 96.81 350 ILE A N 1
ATOM 2777 C CA . ILE A 1 350 ? 1.969 -9.686 -24.318 1.00 96.81 350 ILE A CA 1
ATOM 2778 C C . ILE A 1 350 ? 2.114 -10.826 -25.331 1.00 96.81 350 ILE A C 1
ATOM 2780 O O . ILE A 1 350 ? 2.878 -10.692 -26.283 1.00 96.81 350 ILE A O 1
ATOM 2784 N N . ALA A 1 351 ? 1.335 -11.902 -25.185 1.00 96.12 351 ALA A N 1
ATOM 2785 C CA . ALA A 1 351 ? 1.388 -13.039 -26.105 1.00 96.12 351 ALA A CA 1
ATOM 2786 C C . ALA A 1 351 ? 0.964 -12.657 -27.533 1.00 96.12 351 ALA A C 1
ATOM 2788 O O . ALA A 1 351 ? 1.630 -13.015 -28.505 1.00 96.12 351 ALA A O 1
ATOM 2789 N N . SER A 1 352 ? -0.086 -11.841 -27.671 1.00 95.44 352 SER A N 1
ATOM 2790 C CA . SER A 1 352 ? -0.497 -11.285 -28.965 1.00 95.44 352 SER A CA 1
ATOM 2791 C C . SER A 1 352 ? 0.585 -10.390 -29.576 1.00 95.44 352 SER A C 1
ATOM 2793 O O . SER A 1 352 ? 0.841 -10.459 -30.777 1.00 95.44 352 SER A O 1
ATOM 2795 N N . ALA A 1 353 ? 1.255 -9.559 -28.761 1.00 93.56 353 ALA A N 1
ATOM 2796 C CA . ALA A 1 353 ? 2.362 -8.725 -29.235 1.00 93.56 353 ALA A CA 1
ATOM 2797 C C . ALA A 1 353 ? 3.508 -9.578 -29.791 1.00 93.56 353 ALA A C 1
ATOM 2799 O O . ALA A 1 353 ? 3.990 -9.289 -30.882 1.00 93.56 353 ALA A O 1
ATOM 2800 N N . ALA A 1 354 ? 3.898 -10.637 -29.080 1.00 93.31 354 ALA A N 1
ATOM 2801 C CA . ALA A 1 354 ? 4.957 -11.544 -29.512 1.00 93.31 354 ALA A CA 1
ATOM 2802 C C . ALA A 1 354 ? 4.603 -12.264 -30.821 1.00 93.31 354 ALA A C 1
ATOM 2804 O O . ALA A 1 354 ? 5.402 -12.261 -31.755 1.00 93.31 354 ALA A O 1
ATOM 2805 N N . SER A 1 355 ? 3.383 -12.797 -30.928 1.00 92.12 355 SER A N 1
ATOM 2806 C CA . SER A 1 355 ? 2.914 -13.521 -32.120 1.00 92.12 355 SER A CA 1
ATOM 2807 C C . SER A 1 355 ? 2.869 -12.613 -33.355 1.00 92.12 355 SER A C 1
ATOM 2809 O O . SER A 1 355 ? 3.378 -12.965 -34.419 1.00 92.12 355 SER A O 1
ATOM 2811 N N . ARG A 1 356 ? 2.347 -11.386 -33.203 1.00 90.44 356 ARG A N 1
ATOM 2812 C CA . ARG A 1 356 ? 2.299 -10.378 -34.279 1.00 90.44 356 ARG A CA 1
ATOM 2813 C C . ARG A 1 356 ? 3.689 -9.881 -34.677 1.00 90.44 356 ARG A C 1
ATOM 2815 O O . ARG A 1 356 ? 3.968 -9.754 -35.866 1.00 90.44 356 ARG A O 1
ATOM 2822 N N . GLN A 1 357 ? 4.568 -9.606 -33.709 1.00 88.06 357 GLN A N 1
ATOM 2823 C CA . GLN A 1 357 ? 5.950 -9.202 -33.998 1.00 88.06 357 GLN A CA 1
ATOM 2824 C C . GLN A 1 357 ? 6.710 -10.301 -34.741 1.00 88.06 357 GLN A C 1
ATOM 2826 O O . GLN A 1 357 ? 7.441 -9.992 -35.678 1.00 88.06 357 GLN A O 1
ATOM 2831 N N . HIS A 1 358 ? 6.504 -11.567 -34.370 1.00 86.75 358 HIS A N 1
ATOM 2832 C CA . HIS A 1 358 ? 7.090 -12.708 -35.064 1.00 86.75 358 HIS A CA 1
ATOM 2833 C C . HIS A 1 358 ? 6.569 -12.850 -36.505 1.00 86.75 358 HIS A C 1
ATOM 2835 O O . HIS A 1 358 ? 7.366 -13.008 -37.426 1.00 86.75 358 HIS A O 1
ATOM 2841 N N . GLN A 1 359 ? 5.256 -12.707 -36.732 1.00 84.12 359 GLN A N 1
ATOM 2842 C CA . GLN A 1 359 ? 4.662 -12.788 -38.075 1.00 84.12 359 GLN A CA 1
ATOM 2843 C C . GLN A 1 359 ? 5.209 -11.722 -39.039 1.00 84.12 359 GLN A C 1
ATOM 2845 O O . GLN A 1 359 ? 5.390 -11.990 -40.226 1.00 84.12 359 GLN A O 1
ATOM 2850 N N . HIS A 1 360 ? 5.478 -10.512 -38.542 1.00 74.88 360 HIS A N 1
ATOM 2851 C CA . HIS A 1 360 ? 5.982 -9.396 -39.346 1.00 74.88 360 HIS A CA 1
ATOM 2852 C C . HIS A 1 360 ? 7.513 -9.380 -39.519 1.00 74.88 360 HIS A C 1
ATOM 2854 O O . HIS A 1 360 ? 8.062 -8.402 -40.037 1.00 74.88 360 HIS A O 1
ATOM 2860 N N . GLN A 1 361 ? 8.222 -10.445 -39.132 1.00 66.88 361 GLN A N 1
ATOM 2861 C CA . GLN A 1 361 ? 9.664 -10.560 -39.359 1.00 66.88 361 GLN A CA 1
ATOM 2862 C C . GLN A 1 361 ? 9.993 -10.607 -40.859 1.00 66.88 361 GLN A C 1
ATOM 2864 O O . GLN A 1 361 ? 9.445 -11.411 -41.608 1.00 66.88 361 GLN A O 1
ATOM 2869 N N . GLY A 1 362 ? 10.911 -9.743 -41.302 1.00 49.25 362 GLY A N 1
ATOM 2870 C CA . GLY A 1 362 ? 11.360 -9.652 -42.698 1.00 49.25 362 GLY A CA 1
ATOM 2871 C C . GLY A 1 362 ? 10.615 -8.656 -43.602 1.00 49.25 362 GLY A C 1
ATOM 2872 O O . GLY A 1 362 ? 10.945 -8.574 -44.782 1.00 49.25 362 GLY A O 1
ATOM 2873 N N . GLY A 1 363 ? 9.646 -7.883 -43.094 1.00 44.25 363 GLY A N 1
ATOM 2874 C CA . GLY A 1 363 ? 9.099 -6.715 -43.807 1.00 44.25 363 GLY A CA 1
ATOM 2875 C C . GLY A 1 363 ? 10.038 -5.490 -43.773 1.00 44.25 363 GLY A C 1
ATOM 2876 O O . GLY A 1 363 ? 10.953 -5.452 -42.954 1.00 44.25 363 GLY A O 1
ATOM 2877 N N . PRO A 1 364 ? 9.813 -4.442 -44.592 1.00 34.66 364 PRO A N 1
ATOM 2878 C CA . PRO A 1 364 ? 10.627 -3.213 -44.581 1.00 34.66 364 PRO A CA 1
ATOM 2879 C C . PRO A 1 364 ? 10.587 -2.442 -43.245 1.00 34.66 364 PRO A C 1
ATOM 2881 O O . PRO A 1 364 ? 11.428 -1.583 -43.005 1.00 34.66 364 PRO A O 1
ATOM 2884 N N . THR A 1 365 ? 9.632 -2.763 -42.367 1.00 41.28 365 THR A N 1
ATOM 2885 C CA . THR A 1 365 ? 9.493 -2.242 -40.996 1.00 41.28 365 THR A CA 1
ATOM 2886 C C . THR A 1 365 ? 9.907 -3.258 -39.923 1.00 41.28 365 THR A C 1
ATOM 2888 O O . THR A 1 365 ? 9.670 -3.029 -38.737 1.00 41.28 365 THR A O 1
ATOM 2891 N N . ALA A 1 366 ? 10.461 -4.414 -40.307 1.00 47.03 366 ALA A N 1
ATOM 2892 C CA . ALA A 1 366 ? 10.861 -5.448 -39.363 1.00 47.03 366 ALA A CA 1
ATOM 2893 C C . ALA A 1 366 ? 12.101 -5.007 -38.582 1.00 47.03 366 ALA A C 1
ATOM 2895 O O . ALA A 1 366 ? 13.156 -4.746 -39.151 1.00 47.03 366 ALA A O 1
ATOM 2896 N N . VAL A 1 367 ? 11.969 -4.969 -37.259 1.00 49.81 367 VAL A N 1
ATOM 2897 C CA . VAL A 1 367 ? 13.058 -4.604 -36.341 1.00 49.81 367 VAL A CA 1
ATOM 2898 C C . VAL A 1 367 ? 14.033 -5.776 -36.115 1.00 49.81 367 VAL A C 1
ATOM 2900 O O . VAL A 1 367 ? 15.127 -5.564 -35.604 1.00 49.81 367 VAL A O 1
ATOM 2903 N N . HIS A 1 368 ? 13.672 -7.006 -36.509 1.00 52.19 368 HIS A N 1
ATOM 2904 C CA . HIS A 1 368 ? 14.371 -8.232 -36.103 1.00 52.19 368 HIS A CA 1
ATOM 2905 C C . HIS A 1 368 ? 14.782 -9.134 -37.281 1.00 52.19 368 HIS A C 1
ATOM 2907 O O . HIS A 1 368 ? 14.040 -9.294 -38.256 1.00 52.19 368 HIS A O 1
ATOM 2913 N N . SER A 1 369 ? 15.935 -9.795 -37.128 1.00 54.22 369 SER A N 1
ATOM 2914 C CA . SER A 1 369 ? 16.305 -11.023 -37.850 1.00 54.22 369 SER A CA 1
ATOM 2915 C C . SER A 1 369 ? 15.310 -12.151 -37.530 1.00 54.22 369 SER A C 1
ATOM 2917 O O . SER A 1 369 ? 14.684 -12.122 -36.472 1.00 54.22 369 SER A O 1
ATOM 2919 N N . LYS A 1 370 ? 15.163 -13.153 -38.414 1.00 61.09 370 LYS A N 1
ATOM 2920 C CA . LYS A 1 370 ? 14.276 -14.320 -38.195 1.00 61.09 370 LYS A CA 1
ATOM 2921 C C . LYS A 1 370 ? 14.477 -14.891 -36.783 1.00 61.09 370 LYS A C 1
ATOM 2923 O O . LYS A 1 370 ? 15.566 -15.382 -36.492 1.00 61.09 370 LYS A O 1
ATOM 2928 N N . SER A 1 371 ? 13.458 -14.808 -35.925 1.00 64.44 371 SER A N 1
ATOM 2929 C CA . SER A 1 371 ? 13.472 -15.379 -34.578 1.00 64.44 371 SER A CA 1
ATOM 2930 C C . SER A 1 371 ? 12.652 -16.647 -34.480 1.00 64.44 371 SER A C 1
ATOM 2932 O O . SER A 1 371 ? 11.740 -16.863 -35.273 1.00 64.44 371 SER A O 1
ATOM 2934 N N . ASN A 1 372 ? 12.940 -17.465 -33.473 1.00 75.69 372 ASN A N 1
ATOM 2935 C CA . ASN A 1 372 ? 12.047 -18.551 -33.101 1.00 75.69 372 ASN A CA 1
ATOM 2936 C C . ASN A 1 372 ? 10.715 -17.993 -32.579 1.00 75.69 372 ASN A C 1
ATOM 2938 O O . ASN A 1 372 ? 10.668 -16.942 -31.932 1.00 75.69 372 ASN A O 1
ATOM 2942 N N . HIS A 1 373 ? 9.634 -18.711 -32.883 1.00 86.12 373 HIS A N 1
ATOM 2943 C CA . HIS A 1 373 ? 8.312 -18.465 -32.317 1.00 86.12 373 HIS A CA 1
ATOM 2944 C C . HIS A 1 373 ? 8.333 -18.690 -30.794 1.00 86.12 373 HIS A C 1
ATOM 2946 O O . HIS A 1 373 ? 9.154 -19.459 -30.288 1.00 86.12 373 HIS A O 1
ATOM 2952 N N . ILE A 1 374 ? 7.426 -18.042 -30.063 1.00 92.44 374 ILE A N 1
ATOM 2953 C CA . ILE A 1 374 ? 7.265 -18.221 -28.617 1.00 92.44 374 ILE A CA 1
ATOM 2954 C C . ILE A 1 374 ? 5.920 -18.878 -28.358 1.00 92.44 374 ILE A C 1
ATOM 2956 O O . ILE A 1 374 ? 4.886 -18.310 -28.699 1.00 92.44 374 ILE A O 1
ATOM 2960 N N . ASP A 1 375 ? 5.935 -20.007 -27.661 1.00 95.00 375 ASP A N 1
ATOM 2961 C CA . ASP A 1 375 ? 4.713 -20.667 -27.224 1.00 95.00 375 ASP A CA 1
ATOM 2962 C C . ASP A 1 375 ? 4.355 -20.194 -25.808 1.00 95.00 375 ASP A C 1
ATOM 2964 O O . ASP A 1 375 ? 5.026 -20.529 -24.824 1.00 95.00 375 ASP A O 1
ATOM 2968 N N . PHE A 1 376 ? 3.281 -19.414 -25.688 1.00 97.19 376 PHE A N 1
ATOM 2969 C CA . PHE A 1 376 ? 2.802 -18.940 -24.391 1.00 97.19 376 PHE A CA 1
ATOM 2970 C C . PHE A 1 376 ? 1.883 -19.961 -23.720 1.00 97.19 376 PHE A C 1
ATOM 2972 O O . PHE A 1 376 ? 0.845 -20.359 -24.249 1.00 97.19 376 PHE A O 1
ATOM 2979 N N . TYR A 1 377 ? 2.211 -20.292 -22.480 1.00 98.19 377 TYR A N 1
ATOM 2980 C CA . TYR A 1 377 ? 1.363 -21.008 -21.541 1.00 98.19 377 TYR A CA 1
ATOM 2981 C C . TYR A 1 377 ? 0.957 -20.063 -20.420 1.00 98.19 377 TYR A C 1
ATOM 2983 O O . TYR A 1 377 ? 1.678 -19.130 -20.079 1.00 98.19 377 TYR A O 1
ATOM 2991 N N . THR A 1 378 ? -0.202 -20.282 -19.818 1.00 98.19 378 THR A N 1
ATOM 2992 C CA . THR A 1 378 ? -0.686 -19.464 -18.714 1.00 98.19 378 THR A CA 1
ATOM 2993 C C . THR A 1 378 ? -1.393 -20.299 -17.665 1.00 98.19 378 THR A C 1
ATOM 2995 O O . THR A 1 378 ? -2.141 -21.233 -17.967 1.00 98.19 378 THR A O 1
ATOM 2998 N N . VAL A 1 379 ? -1.113 -19.964 -16.412 1.00 97.19 379 VAL A N 1
ATOM 2999 C CA . VAL A 1 379 ? -1.631 -20.658 -15.241 1.00 97.19 379 VAL A CA 1
ATOM 3000 C C . VAL A 1 379 ? -2.890 -19.969 -14.730 1.00 97.19 379 VAL A C 1
ATOM 3002 O O . VAL A 1 379 ? -2.916 -18.754 -14.548 1.00 97.19 379 VAL A O 1
ATOM 3005 N N . ASP A 1 380 ? -3.919 -20.759 -14.440 1.00 95.50 380 ASP A N 1
ATOM 3006 C CA . ASP A 1 380 ? -5.167 -20.300 -13.842 1.00 95.50 380 ASP A CA 1
ATOM 3007 C C . ASP A 1 380 ? -5.235 -20.644 -12.358 1.00 95.50 380 ASP A C 1
ATOM 3009 O O . ASP A 1 380 ? -5.515 -21.779 -11.957 1.00 95.50 380 ASP A O 1
ATOM 3013 N N . PHE A 1 381 ? -5.011 -19.622 -11.535 1.00 93.50 381 PHE A N 1
ATOM 3014 C CA . PHE A 1 381 ? -5.126 -19.709 -10.086 1.00 93.50 381 PHE A CA 1
ATOM 3015 C C . PHE A 1 381 ? -6.553 -19.488 -9.550 1.00 93.50 381 PHE A C 1
ATOM 3017 O O . PHE A 1 381 ? -6.722 -19.324 -8.343 1.00 93.50 381 PHE A O 1
ATOM 3024 N N . ASN A 1 382 ? -7.583 -19.485 -10.404 1.00 90.94 382 ASN A N 1
ATOM 3025 C CA . ASN A 1 382 ? -8.978 -19.144 -10.076 1.00 90.94 382 ASN A CA 1
ATOM 3026 C C . ASN A 1 382 ? -9.147 -17.767 -9.410 1.00 90.94 382 ASN A C 1
ATOM 3028 O O . ASN A 1 382 ? -10.072 -17.564 -8.611 1.00 90.94 382 ASN A O 1
ATOM 3032 N N . GLU A 1 383 ? -8.249 -16.825 -9.712 1.00 91.94 383 GLU A N 1
ATOM 3033 C CA . GLU A 1 383 ? -8.249 -15.469 -9.148 1.00 91.94 383 GLU A CA 1
ATOM 3034 C C . GLU A 1 383 ? -8.257 -15.483 -7.604 1.00 91.94 383 GLU A C 1
ATOM 3036 O O . GLU A 1 383 ? -8.960 -14.712 -6.948 1.00 91.94 383 GLU A O 1
ATOM 3041 N N . GLU A 1 384 ? -7.510 -16.403 -6.992 1.00 90.62 384 GLU A N 1
ATOM 3042 C CA . GLU A 1 384 ? -7.372 -16.444 -5.537 1.00 90.62 384 GLU A CA 1
ATOM 3043 C C . GLU A 1 384 ? -6.586 -15.232 -4.995 1.00 90.62 384 GLU A C 1
ATOM 3045 O O . GLU A 1 384 ? -5.685 -14.686 -5.640 1.00 90.62 384 GLU A O 1
ATOM 3050 N N . PHE A 1 385 ? -6.918 -14.811 -3.771 1.00 89.94 385 PHE A N 1
ATOM 3051 C CA . PHE A 1 385 ? -6.328 -13.636 -3.121 1.00 89.94 385 PHE A CA 1
ATOM 3052 C C . PHE A 1 385 ? -4.960 -13.933 -2.479 1.00 89.94 385 PHE A C 1
ATOM 3054 O O . PHE A 1 385 ? -4.816 -13.988 -1.254 1.00 89.94 385 PHE A O 1
ATOM 3061 N N . SER A 1 386 ? -3.938 -14.131 -3.309 1.00 91.19 386 SER A N 1
ATOM 3062 C CA . SER A 1 386 ? -2.581 -14.478 -2.872 1.00 91.19 386 SER A CA 1
ATOM 3063 C C . SER A 1 386 ? -1.850 -13.378 -2.089 1.00 91.19 386 SER A C 1
ATOM 3065 O O . SER A 1 386 ? -0.923 -13.691 -1.351 1.00 91.19 386 SER A O 1
ATOM 3067 N N . ALA A 1 387 ? -2.270 -12.109 -2.164 1.00 90.12 387 ALA A N 1
ATOM 3068 C CA . ALA A 1 387 ? -1.664 -11.018 -1.387 1.00 90.12 387 ALA A CA 1
ATOM 3069 C C . ALA A 1 387 ? -2.026 -11.050 0.109 1.00 90.12 387 ALA A C 1
ATOM 3071 O O . ALA A 1 387 ? -1.353 -10.407 0.913 1.00 90.12 387 ALA A O 1
ATOM 3072 N N . PHE A 1 388 ? -3.087 -11.772 0.485 1.00 88.88 388 PHE A N 1
ATOM 3073 C CA . PHE A 1 388 ? -3.605 -11.819 1.858 1.00 88.88 388 PHE A CA 1
ATOM 3074 C C . PHE A 1 388 ? -3.427 -13.182 2.535 1.00 88.88 388 PHE A C 1
ATOM 3076 O O . PHE A 1 388 ? -3.849 -13.332 3.680 1.00 88.88 388 PHE A O 1
ATOM 3083 N N . HIS A 1 389 ? -2.892 -14.180 1.820 1.00 87.44 389 HIS A N 1
ATOM 3084 C CA . HIS A 1 389 ? -2.823 -15.554 2.311 1.00 87.44 389 HIS A CA 1
ATOM 3085 C C . HIS A 1 389 ? -1.564 -16.314 1.848 1.00 87.44 389 HIS A C 1
ATOM 3087 O O . HIS A 1 389 ? -1.412 -16.674 0.678 1.00 87.44 389 HIS A O 1
ATOM 3093 N N . ALA A 1 390 ? -0.670 -16.610 2.785 1.00 90.62 390 ALA A N 1
ATOM 3094 C CA . ALA A 1 390 ? 0.654 -17.177 2.567 1.00 90.62 390 ALA A CA 1
ATOM 3095 C C . ALA A 1 390 ? 0.591 -18.655 2.164 1.00 90.62 390 ALA A C 1
ATOM 3097 O O . ALA A 1 390 ? 1.415 -19.137 1.382 1.00 90.62 390 ALA A O 1
ATOM 3098 N N . GLN A 1 391 ? -0.394 -19.392 2.679 1.00 88.25 391 GLN A N 1
ATOM 3099 C CA . GLN A 1 391 ? -0.618 -20.781 2.287 1.00 88.25 391 GLN A CA 1
ATOM 3100 C C . GLN A 1 391 ? -1.087 -20.885 0.826 1.00 88.25 391 GLN A C 1
ATOM 3102 O O . GLN A 1 391 ? -0.641 -21.785 0.118 1.00 88.25 391 GLN A O 1
ATOM 3107 N N . THR A 1 392 ? -1.893 -19.930 0.337 1.00 89.12 392 THR A N 1
ATOM 3108 C CA . THR A 1 392 ? -2.278 -19.871 -1.087 1.00 89.12 392 THR A CA 1
ATOM 3109 C C . THR A 1 392 ? -1.043 -19.735 -1.977 1.00 89.12 392 THR A C 1
ATOM 3111 O O . THR A 1 392 ? -0.904 -20.493 -2.929 1.00 89.12 392 THR A O 1
ATOM 3114 N N . LEU A 1 393 ? -0.093 -18.855 -1.641 1.00 93.19 393 LEU A N 1
ATOM 3115 C CA . LEU A 1 393 ? 1.157 -18.720 -2.406 1.00 93.19 393 LEU A CA 1
ATOM 3116 C C . LEU A 1 393 ? 1.990 -20.010 -2.442 1.00 93.19 393 LEU A C 1
ATOM 3118 O O . LEU A 1 393 ? 2.573 -20.326 -3.474 1.00 93.19 393 LEU A O 1
ATOM 3122 N N . ARG A 1 394 ? 2.038 -20.776 -1.343 1.00 93.75 394 ARG A N 1
ATOM 3123 C CA . ARG A 1 394 ? 2.744 -22.074 -1.292 1.00 93.75 394 ARG A CA 1
ATOM 3124 C C . ARG A 1 394 ? 2.075 -23.142 -2.151 1.00 93.75 394 ARG A C 1
ATOM 3126 O O . ARG A 1 394 ? 2.738 -24.029 -2.677 1.00 93.75 394 ARG A O 1
ATOM 3133 N N . GLU A 1 395 ? 0.754 -23.108 -2.255 1.00 91.44 395 GLU A N 1
ATOM 3134 C CA . GLU A 1 395 ? 0.006 -24.026 -3.116 1.00 91.44 395 GLU A CA 1
ATOM 3135 C C . GLU A 1 395 ? 0.170 -23.646 -4.588 1.00 91.44 395 GLU A C 1
ATOM 3137 O O . GLU A 1 395 ? 0.389 -24.522 -5.425 1.00 91.44 395 GLU A O 1
ATOM 3142 N N . GLN A 1 396 ? 0.143 -22.345 -4.886 1.00 94.69 396 GLN A N 1
ATOM 3143 C CA . GLN A 1 396 ? 0.459 -21.806 -6.206 1.00 94.69 396 GLN A CA 1
ATOM 3144 C C . GLN A 1 396 ? 1.884 -22.186 -6.624 1.00 94.69 396 GLN A C 1
ATOM 3146 O O . GLN A 1 396 ? 2.061 -22.723 -7.713 1.00 94.69 396 GLN A O 1
ATOM 3151 N N . SER A 1 397 ? 2.887 -22.022 -5.753 1.00 96.31 397 SER A N 1
ATOM 3152 C CA . SER A 1 397 ? 4.278 -22.372 -6.072 1.00 96.31 397 SER A CA 1
ATOM 3153 C C . SER A 1 397 ? 4.457 -23.862 -6.387 1.00 96.31 397 SER A C 1
ATOM 3155 O O . SER A 1 397 ? 5.085 -24.209 -7.384 1.00 96.31 397 SER A O 1
ATOM 3157 N N . LYS A 1 398 ? 3.824 -24.761 -5.620 1.00 94.44 398 LYS A N 1
ATOM 3158 C CA . LYS A 1 398 ? 3.810 -26.208 -5.919 1.00 94.44 398 LYS A CA 1
ATOM 3159 C C . LYS A 1 398 ? 3.157 -26.527 -7.263 1.00 94.44 398 LYS A C 1
ATOM 3161 O O . LYS A 1 398 ? 3.589 -27.439 -7.960 1.00 94.44 398 LYS A O 1
ATOM 3166 N N . PHE A 1 399 ? 2.109 -25.800 -7.641 1.00 94.00 399 PHE A N 1
ATOM 3167 C CA . PHE A 1 399 ? 1.485 -25.989 -8.947 1.00 94.00 399 PHE A CA 1
ATOM 3168 C C . PHE A 1 399 ? 2.372 -25.496 -10.095 1.00 94.00 399 PHE A C 1
ATOM 3170 O O . PHE A 1 399 ? 2.404 -26.126 -11.151 1.00 94.00 399 PHE A O 1
ATOM 3177 N N . LEU A 1 400 ? 3.134 -24.418 -9.888 1.00 96.69 400 LEU A N 1
ATOM 3178 C CA . LEU A 1 400 ? 4.112 -23.942 -10.868 1.00 96.69 400 LEU A CA 1
ATOM 3179 C C . LEU A 1 400 ? 5.213 -24.974 -11.118 1.00 96.69 400 LEU A C 1
ATOM 3181 O O . LEU A 1 400 ? 5.548 -25.217 -12.272 1.00 96.69 400 LEU A O 1
ATOM 3185 N N . GLN A 1 401 ? 5.692 -25.650 -10.072 1.00 95.44 401 GLN A N 1
ATOM 3186 C CA . GLN A 1 401 ? 6.628 -26.773 -10.201 1.00 95.44 401 GLN A CA 1
ATOM 3187 C C . GLN A 1 401 ? 6.077 -27.859 -11.142 1.00 95.44 401 GLN A C 1
ATOM 3189 O O . GLN A 1 401 ? 6.700 -28.199 -12.144 1.00 95.44 401 GLN A O 1
ATOM 3194 N N . LEU A 1 402 ? 4.845 -28.323 -10.904 1.00 92.81 402 LEU A N 1
ATOM 3195 C CA . LEU A 1 402 ? 4.179 -29.299 -11.781 1.00 92.81 402 LEU A CA 1
ATOM 3196 C C . LEU A 1 402 ? 3.957 -28.773 -13.209 1.00 92.81 402 LEU A C 1
ATOM 3198 O O . LEU A 1 402 ? 3.964 -29.545 -14.167 1.00 92.81 402 LEU A O 1
ATOM 3202 N N . SER A 1 403 ? 3.747 -27.464 -13.356 1.00 95.00 403 SER A N 1
ATOM 3203 C CA . SER A 1 403 ? 3.530 -26.827 -14.656 1.00 95.00 403 SER A CA 1
ATOM 3204 C C . SER A 1 403 ? 4.789 -26.852 -15.526 1.00 95.00 403 SER A C 1
ATOM 3206 O O . SER A 1 403 ? 4.658 -27.037 -16.730 1.00 95.00 403 SER A O 1
ATOM 3208 N N . ILE A 1 404 ? 5.990 -26.744 -14.942 1.00 96.31 404 ILE A N 1
ATOM 3209 C CA . ILE A 1 404 ? 7.267 -26.823 -15.679 1.00 96.31 404 ILE A CA 1
ATOM 3210 C C . ILE A 1 404 ? 7.389 -28.179 -16.389 1.00 96.31 404 ILE A C 1
ATOM 3212 O O . ILE A 1 404 ? 7.523 -28.234 -17.610 1.00 96.31 404 ILE A O 1
ATOM 3216 N N . GLU A 1 405 ? 7.268 -29.278 -15.636 1.00 93.00 405 GLU A N 1
ATOM 3217 C CA . GLU A 1 405 ? 7.328 -30.643 -16.183 1.00 93.00 405 GLU A CA 1
ATOM 3218 C C . GLU A 1 405 ? 6.227 -30.872 -17.229 1.00 93.00 405 GLU A C 1
ATOM 3220 O O . GLU A 1 405 ? 6.470 -31.459 -18.287 1.00 93.00 405 GLU A O 1
ATOM 3225 N N . ARG A 1 406 ? 5.013 -30.369 -16.967 1.00 93.31 406 ARG A N 1
ATOM 3226 C CA . ARG A 1 406 ? 3.885 -30.526 -17.886 1.00 93.31 406 ARG A CA 1
ATOM 3227 C C . ARG A 1 406 ? 4.089 -29.777 -19.200 1.00 93.31 406 ARG A C 1
ATOM 3229 O O . ARG A 1 406 ? 3.770 -30.350 -20.238 1.00 93.31 406 ARG A O 1
ATOM 3236 N N . VAL A 1 407 ? 4.585 -28.541 -19.175 1.00 95.81 407 VAL A N 1
ATOM 3237 C CA . VAL A 1 407 ? 4.839 -27.747 -20.390 1.00 95.81 407 VAL A CA 1
ATOM 3238 C C . VAL A 1 407 ? 5.938 -28.389 -21.230 1.00 95.81 407 VAL A C 1
ATOM 3240 O O . VAL A 1 407 ? 5.739 -28.599 -22.422 1.00 95.81 407 VAL A O 1
ATOM 3243 N N . LEU A 1 408 ? 7.054 -28.793 -20.617 1.00 95.31 408 LEU A N 1
ATOM 3244 C CA . LEU A 1 408 ? 8.156 -29.446 -21.336 1.00 95.31 408 LEU A CA 1
ATOM 3245 C C . LEU A 1 408 ? 7.730 -30.775 -21.992 1.00 95.31 408 LEU A C 1
ATOM 3247 O O . LEU A 1 408 ? 8.254 -31.146 -23.044 1.00 95.31 408 LEU A O 1
ATOM 3251 N N . ALA A 1 409 ? 6.743 -31.475 -21.423 1.00 93.69 409 ALA A N 1
ATOM 3252 C CA . ALA A 1 409 ? 6.197 -32.700 -22.006 1.00 93.69 409 ALA A CA 1
ATOM 3253 C C . ALA A 1 409 ? 5.455 -32.483 -23.342 1.00 93.69 409 ALA A C 1
ATOM 3255 O O . ALA A 1 409 ? 5.431 -33.404 -24.159 1.00 93.69 409 ALA A O 1
ATOM 3256 N N . GLU A 1 410 ? 4.904 -31.289 -23.611 1.00 93.31 410 GLU A N 1
ATOM 3257 C CA . GLU A 1 410 ? 4.233 -30.988 -24.894 1.00 93.31 410 GLU A CA 1
ATOM 3258 C C . GLU A 1 410 ? 5.191 -31.081 -26.091 1.00 93.31 410 GLU A C 1
ATOM 3260 O O . GLU A 1 410 ? 4.781 -31.395 -27.210 1.00 93.31 410 GLU A O 1
ATOM 3265 N N . TYR A 1 411 ? 6.487 -30.894 -25.847 1.00 94.88 411 TYR A N 1
ATOM 3266 C CA . TYR A 1 411 ? 7.537 -30.929 -26.860 1.00 94.88 411 TYR A CA 1
ATOM 3267 C C . TYR A 1 411 ? 8.148 -32.319 -27.063 1.00 94.88 411 TYR A C 1
ATOM 3269 O O . TYR A 1 411 ? 9.110 -32.469 -27.810 1.00 94.88 411 TYR A O 1
ATOM 3277 N N . GLY A 1 412 ? 7.599 -33.364 -26.432 1.00 92.38 412 GLY A N 1
ATOM 3278 C CA . GLY A 1 412 ? 8.095 -34.738 -26.582 1.00 92.38 412 GLY A CA 1
ATOM 3279 C C . GLY A 1 412 ? 8.003 -35.301 -28.007 1.00 92.38 412 GLY A C 1
ATOM 3280 O O . GLY A 1 412 ? 8.635 -36.307 -28.303 1.00 92.38 412 GLY A O 1
ATOM 3281 N N . HIS A 1 413 ? 7.234 -34.654 -28.885 1.00 92.88 413 HIS A N 1
ATOM 3282 C CA . HIS A 1 413 ? 7.113 -35.006 -30.299 1.00 92.88 413 HIS A CA 1
ATOM 3283 C C . HIS A 1 413 ? 8.274 -34.476 -31.165 1.00 92.88 413 HIS A C 1
ATOM 3285 O O . HIS A 1 413 ? 8.380 -34.859 -32.331 1.00 92.88 413 HIS A O 1
ATOM 3291 N N . LEU A 1 414 ? 9.115 -33.581 -30.632 1.00 92.94 414 LEU A N 1
ATOM 3292 C CA . LEU A 1 414 ? 10.273 -33.041 -31.340 1.00 92.94 414 LEU A CA 1
ATOM 3293 C C . LEU A 1 414 ? 11.497 -33.958 -31.206 1.00 92.94 414 LEU A C 1
ATOM 3295 O O . LEU A 1 414 ? 11.631 -34.665 -30.206 1.00 92.94 414 LEU A O 1
ATOM 3299 N N . PRO A 1 415 ? 12.422 -33.927 -32.183 1.00 92.19 415 PRO A N 1
ATOM 3300 C CA . PRO A 1 415 ? 13.725 -34.570 -32.048 1.00 92.19 415 PRO A CA 1
ATOM 3301 C C . PRO A 1 415 ? 14.498 -34.044 -30.831 1.00 92.19 415 PRO A C 1
ATOM 3303 O O . PRO A 1 415 ? 14.402 -32.863 -30.503 1.00 92.19 415 PRO A O 1
ATOM 3306 N N . GLU A 1 416 ? 15.343 -34.884 -30.228 1.00 88.94 416 GLU A N 1
ATOM 3307 C CA . GLU A 1 416 ? 16.064 -34.564 -28.981 1.00 88.94 416 GLU A CA 1
ATOM 3308 C C . GLU A 1 416 ? 16.875 -33.254 -29.050 1.00 88.94 416 GLU A C 1
ATOM 3310 O O . GLU A 1 416 ? 16.921 -32.500 -28.087 1.00 88.94 416 GLU A O 1
ATOM 3315 N N . HIS A 1 417 ? 17.459 -32.934 -30.209 1.00 86.19 417 HIS A N 1
ATOM 3316 C CA . HIS A 1 417 ? 18.247 -31.712 -30.421 1.00 86.19 417 HIS A CA 1
ATOM 3317 C C . HIS A 1 417 ? 17.407 -30.431 -30.572 1.00 86.19 417 HIS A C 1
ATOM 3319 O O . HIS A 1 417 ? 17.950 -29.335 -30.477 1.00 86.19 417 HIS A O 1
ATOM 3325 N N . SER A 1 418 ? 16.106 -30.554 -30.847 1.00 85.38 418 SER A N 1
ATOM 3326 C CA . SER A 1 418 ? 15.169 -29.429 -31.000 1.00 85.38 418 SER A CA 1
ATOM 3327 C C . SER A 1 418 ? 14.221 -29.291 -29.811 1.00 85.38 418 SER A C 1
ATOM 3329 O O . SER A 1 418 ? 13.399 -28.378 -29.783 1.00 85.38 418 SER A O 1
ATOM 3331 N N . LYS A 1 419 ? 14.287 -30.216 -28.852 1.00 90.12 419 LYS A N 1
ATOM 3332 C CA . LYS A 1 419 ? 13.403 -30.240 -27.695 1.00 90.12 419 LYS A CA 1
ATOM 3333 C C . LYS A 1 419 ? 13.872 -29.208 -26.658 1.00 90.12 419 LYS A C 1
ATOM 3335 O O . LYS A 1 419 ? 15.009 -29.306 -26.195 1.00 90.12 419 LYS A O 1
ATOM 3340 N N . PRO A 1 420 ? 13.024 -28.249 -26.247 1.00 91.19 420 PRO A N 1
ATOM 3341 C CA . PRO A 1 420 ? 13.369 -27.332 -25.172 1.00 91.19 420 PRO A CA 1
ATOM 3342 C C . PRO A 1 420 ? 13.537 -28.102 -23.858 1.00 91.19 420 PRO A C 1
ATOM 3344 O O . PRO A 1 420 ? 12.733 -28.971 -23.516 1.00 91.19 420 PRO A O 1
ATOM 3347 N N . THR A 1 421 ? 14.592 -27.771 -23.115 1.00 91.44 421 THR A N 1
ATOM 3348 C CA . THR A 1 421 ? 14.893 -28.330 -21.786 1.00 91.44 421 THR A CA 1
ATOM 3349 C C . THR A 1 421 ? 14.597 -27.350 -20.652 1.00 91.44 421 THR A C 1
ATOM 3351 O O . THR A 1 421 ? 14.565 -27.752 -19.489 1.00 91.44 421 THR A O 1
ATOM 3354 N N . GLN A 1 422 ? 14.367 -26.076 -20.981 1.00 93.81 422 GLN A N 1
ATOM 3355 C CA . GLN A 1 422 ? 14.123 -24.993 -20.036 1.00 93.81 422 GLN A CA 1
ATOM 3356 C C . GLN A 1 422 ? 12.919 -24.151 -20.467 1.00 93.81 422 GLN A C 1
ATOM 3358 O O . GLN A 1 422 ? 12.566 -24.122 -21.646 1.00 93.81 422 GLN A O 1
ATOM 3363 N N . VAL A 1 423 ? 12.293 -23.477 -19.502 1.00 95.81 423 VAL A N 1
ATOM 3364 C CA . VAL A 1 423 ? 11.166 -22.557 -19.719 1.00 95.81 423 VAL A CA 1
ATOM 3365 C C . VAL A 1 423 ? 11.491 -21.162 -19.187 1.00 95.81 423 VAL A C 1
ATOM 3367 O O . VAL A 1 423 ? 12.139 -21.041 -18.147 1.00 95.81 423 VAL A O 1
ATOM 3370 N N . THR A 1 424 ? 10.954 -20.122 -19.829 1.00 96.56 424 THR A N 1
ATOM 3371 C CA . THR A 1 424 ? 11.008 -18.745 -19.305 1.00 96.56 424 THR A CA 1
ATOM 3372 C C . THR A 1 424 ? 9.737 -18.439 -18.513 1.00 96.56 424 THR A C 1
ATOM 3374 O O . THR A 1 424 ? 8.631 -18.731 -18.971 1.00 96.56 424 THR A O 1
ATOM 3377 N N . PHE A 1 425 ? 9.848 -17.771 -17.363 1.00 98.44 425 PHE A N 1
ATOM 3378 C CA . PHE A 1 425 ? 8.678 -17.260 -16.638 1.00 98.44 425 PHE A CA 1
ATOM 3379 C C . PHE A 1 42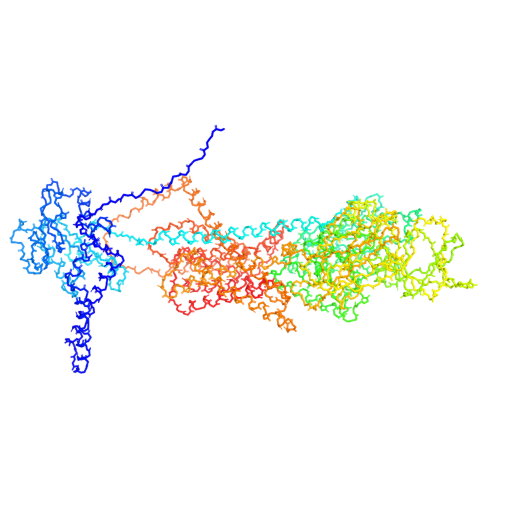5 ? 8.426 -15.775 -16.911 1.00 98.44 425 PHE A C 1
ATOM 3381 O O . PHE A 1 425 ? 9.344 -14.963 -16.840 1.00 98.44 425 PHE A O 1
ATOM 3388 N N . VAL A 1 426 ? 7.159 -15.403 -17.114 1.00 98.56 426 VAL A N 1
ATOM 3389 C CA . VAL A 1 426 ? 6.685 -14.008 -17.082 1.00 98.56 426 VAL A CA 1
ATOM 3390 C C . VAL A 1 426 ? 5.620 -13.900 -15.999 1.00 98.56 426 VAL A C 1
ATOM 3392 O O . VAL A 1 426 ? 4.544 -14.473 -16.113 1.00 98.56 426 VAL A O 1
ATOM 3395 N N . SER A 1 427 ? 5.911 -13.204 -14.909 1.00 98.31 427 SER A N 1
ATOM 3396 C CA . SER A 1 427 ? 5.061 -13.224 -13.715 1.00 98.31 427 SER A CA 1
ATOM 3397 C C . SER A 1 427 ? 4.606 -11.824 -13.326 1.00 98.31 427 SER A C 1
ATOM 3399 O O . SER A 1 427 ? 5.423 -10.911 -13.268 1.00 98.31 427 SER A O 1
ATOM 3401 N N . HIS A 1 428 ? 3.321 -11.640 -13.023 1.00 98.00 428 HIS A N 1
ATOM 3402 C CA . HIS A 1 428 ? 2.764 -10.343 -12.615 1.00 98.00 428 HIS A CA 1
ATOM 3403 C C . HIS A 1 428 ? 2.450 -10.305 -11.118 1.00 98.00 428 HIS A C 1
ATOM 3405 O O . HIS A 1 428 ? 1.857 -11.239 -10.576 1.00 98.00 428 HIS A O 1
ATOM 3411 N N . SER A 1 429 ? 2.789 -9.199 -10.448 1.00 96.75 429 SER A N 1
ATOM 3412 C CA . SER A 1 429 ? 2.410 -8.935 -9.054 1.00 96.75 429 SER A CA 1
ATOM 3413 C C . SER A 1 429 ? 2.820 -10.083 -8.113 1.00 96.75 429 SER A C 1
ATOM 3415 O O . SER A 1 429 ? 3.949 -10.566 -8.163 1.00 96.75 429 SER A O 1
ATOM 3417 N N . MET A 1 430 ? 1.916 -10.566 -7.258 1.00 97.06 430 MET A N 1
ATOM 3418 C CA . MET A 1 430 ? 2.163 -11.716 -6.375 1.00 97.06 430 MET A CA 1
ATOM 3419 C C . MET A 1 430 ? 2.499 -13.024 -7.118 1.00 97.06 430 MET A C 1
ATOM 3421 O O . MET A 1 430 ? 3.060 -13.932 -6.507 1.00 97.06 430 MET A O 1
ATOM 3425 N N . GLY A 1 431 ? 2.219 -13.120 -8.423 1.00 97.81 431 GLY A N 1
ATOM 3426 C CA . GLY A 1 431 ? 2.630 -14.245 -9.261 1.00 97.81 431 GLY A CA 1
ATOM 3427 C C . GLY A 1 431 ? 4.149 -14.388 -9.324 1.00 97.81 431 GLY A C 1
ATOM 3428 O O . GLY A 1 431 ? 4.653 -15.503 -9.280 1.00 97.81 431 GLY A O 1
ATOM 3429 N N . GLY A 1 432 ? 4.897 -13.276 -9.313 1.00 97.69 432 GLY A N 1
ATOM 3430 C CA . GLY A 1 432 ? 6.362 -13.313 -9.248 1.00 97.69 432 GLY A CA 1
ATOM 3431 C C . GLY A 1 432 ? 6.878 -13.894 -7.932 1.00 97.69 432 GLY A C 1
ATOM 3432 O O . GLY A 1 432 ? 7.843 -14.651 -7.930 1.00 97.69 432 GLY A O 1
ATOM 3433 N N . ILE A 1 433 ? 6.183 -13.632 -6.821 1.00 97.88 433 ILE A N 1
ATOM 3434 C CA . ILE A 1 433 ? 6.500 -14.221 -5.512 1.00 97.88 433 ILE A CA 1
ATOM 3435 C C . ILE A 1 433 ? 6.211 -15.723 -5.503 1.00 97.88 433 ILE A C 1
ATOM 3437 O O . ILE A 1 433 ? 7.033 -16.493 -5.009 1.00 97.88 433 ILE A O 1
ATOM 3441 N N . ALA A 1 434 ? 5.088 -16.157 -6.084 1.00 97.88 434 ALA A N 1
ATOM 3442 C CA . ALA A 1 434 ? 4.779 -17.579 -6.234 1.00 97.88 434 ALA A CA 1
ATOM 3443 C C . ALA A 1 434 ? 5.819 -18.302 -7.110 1.00 97.88 434 ALA A C 1
ATOM 3445 O O . ALA A 1 434 ? 6.271 -19.385 -6.737 1.00 97.88 434 ALA A O 1
ATOM 3446 N N . THR A 1 435 ? 6.233 -17.686 -8.224 1.00 98.31 435 THR A N 1
ATOM 3447 C CA . THR A 1 435 ? 7.278 -18.202 -9.119 1.00 98.31 435 THR A CA 1
ATOM 3448 C C . THR A 1 435 ? 8.602 -18.337 -8.385 1.00 98.31 435 THR A C 1
ATOM 3450 O O . THR A 1 435 ? 9.129 -19.437 -8.303 1.00 98.31 435 THR A O 1
ATOM 3453 N N . LEU A 1 436 ? 9.122 -17.272 -7.771 1.00 97.06 436 LEU A N 1
ATOM 3454 C CA . LEU A 1 436 ? 10.412 -17.340 -7.076 1.00 97.06 436 LEU A CA 1
ATOM 3455 C C . LEU A 1 436 ? 10.392 -18.309 -5.884 1.00 97.06 436 LEU A C 1
ATOM 3457 O O . LEU A 1 436 ? 11.383 -18.980 -5.624 1.00 97.06 436 LEU A O 1
ATOM 3461 N N . LEU A 1 437 ? 9.258 -18.448 -5.191 1.00 96.94 437 LEU A N 1
ATOM 3462 C CA . LEU A 1 437 ? 9.100 -19.464 -4.148 1.00 96.94 437 LEU A CA 1
ATOM 3463 C C . LEU A 1 437 ? 9.141 -20.901 -4.703 1.00 96.94 437 LEU A C 1
ATOM 3465 O O . LEU A 1 437 ? 9.515 -21.819 -3.976 1.00 96.94 437 LEU A O 1
ATOM 3469 N N . ALA A 1 438 ? 8.732 -21.112 -5.957 1.00 96.75 438 ALA A N 1
ATOM 3470 C CA . ALA A 1 438 ? 8.733 -22.420 -6.612 1.00 96.75 438 ALA A CA 1
ATOM 3471 C C . ALA A 1 438 ? 10.140 -22.884 -7.029 1.00 96.75 438 ALA A C 1
ATOM 3473 O O . ALA A 1 438 ? 10.371 -24.091 -7.130 1.00 96.75 438 ALA A O 1
ATOM 3474 N N . LEU A 1 439 ? 11.061 -21.945 -7.272 1.00 95.94 439 LEU A N 1
ATOM 3475 C CA . LEU A 1 439 ? 12.383 -22.190 -7.856 1.00 95.94 439 LEU A CA 1
ATOM 3476 C C . LEU A 1 439 ? 13.444 -22.535 -6.801 1.00 95.94 439 LEU A C 1
ATOM 3478 O O . LEU A 1 439 ? 14.400 -21.792 -6.584 1.00 95.94 439 LEU A O 1
ATOM 3482 N N . ASP A 1 440 ? 13.293 -23.698 -6.169 1.00 90.88 440 ASP A N 1
ATOM 3483 C CA . ASP A 1 440 ? 14.405 -24.346 -5.464 1.00 90.88 440 ASP A CA 1
ATOM 3484 C C . ASP A 1 440 ? 15.462 -24.895 -6.450 1.00 90.88 440 ASP A C 1
ATOM 3486 O O . ASP A 1 440 ? 15.323 -24.769 -7.667 1.00 90.88 440 ASP A O 1
ATOM 3490 N N . SER A 1 441 ? 16.531 -25.522 -5.949 1.00 89.12 441 SER A N 1
ATOM 3491 C CA . SER A 1 441 ? 17.649 -25.989 -6.784 1.00 89.12 441 SER A CA 1
ATOM 3492 C C . SER A 1 441 ? 17.255 -26.961 -7.902 1.00 89.12 441 SER A C 1
ATOM 3494 O O . SER A 1 441 ? 17.876 -26.923 -8.964 1.00 89.12 441 SER A O 1
ATOM 3496 N N . LYS A 1 442 ? 16.231 -27.809 -7.709 1.00 93.31 442 LYS A N 1
ATOM 3497 C CA . LYS A 1 442 ? 15.759 -28.729 -8.756 1.00 93.31 442 LYS A CA 1
ATOM 3498 C C . LYS A 1 442 ? 15.091 -27.927 -9.868 1.00 93.31 442 LYS A C 1
ATOM 3500 O O . LYS A 1 442 ? 15.475 -28.039 -11.030 1.00 93.31 442 LYS A O 1
ATOM 3505 N N . TRP A 1 443 ? 14.090 -27.128 -9.513 1.00 95.44 443 TRP A N 1
ATOM 3506 C CA . TRP A 1 443 ? 13.232 -26.453 -10.489 1.00 95.44 443 TRP A CA 1
ATOM 3507 C C . TRP A 1 443 ? 13.918 -25.264 -11.156 1.00 95.44 443 TRP A C 1
ATOM 3509 O O . TRP A 1 443 ? 13.698 -25.031 -12.339 1.00 95.44 443 TRP A O 1
ATOM 3519 N N . ALA A 1 444 ? 14.801 -24.565 -10.440 1.00 94.00 444 ALA A N 1
ATOM 3520 C CA . ALA A 1 444 ? 15.585 -23.467 -10.993 1.00 94.00 444 ALA A CA 1
ATOM 3521 C C . ALA A 1 444 ? 16.461 -23.906 -12.178 1.00 94.00 444 ALA A C 1
ATOM 3523 O O . ALA A 1 444 ? 16.620 -23.139 -13.118 1.00 94.00 444 ALA A O 1
ATOM 3524 N N . SER A 1 445 ? 16.970 -25.146 -12.188 1.00 93.94 445 SER A N 1
ATOM 3525 C CA . SER A 1 445 ? 17.773 -25.669 -13.309 1.00 93.94 445 SER A CA 1
ATOM 3526 C C . SER A 1 445 ? 16.985 -25.832 -14.621 1.00 93.94 445 SER A C 1
ATOM 3528 O O . SER A 1 445 ? 17.568 -25.808 -15.705 1.00 93.94 445 SER A O 1
ATOM 3530 N N . MET A 1 446 ? 15.657 -25.949 -14.528 1.00 96.12 446 MET A N 1
ATOM 3531 C CA . MET A 1 446 ? 14.729 -26.066 -15.661 1.00 96.12 446 MET A CA 1
ATOM 3532 C C . MET A 1 446 ? 14.175 -24.705 -16.107 1.00 96.12 446 MET A C 1
ATOM 3534 O O . MET A 1 446 ? 13.270 -24.647 -16.938 1.00 96.12 446 MET A O 1
ATOM 3538 N N . VAL A 1 447 ? 14.681 -23.608 -15.541 1.00 95.44 447 VAL A N 1
ATOM 3539 C CA . VAL A 1 447 ? 14.264 -22.245 -15.867 1.00 95.44 447 VAL A CA 1
ATOM 3540 C C . VAL A 1 447 ? 15.478 -21.453 -16.308 1.00 95.44 447 VAL A C 1
ATOM 3542 O O . VAL A 1 447 ? 16.507 -21.431 -15.643 1.00 95.44 447 VAL A O 1
ATOM 3545 N N . ASP A 1 448 ? 15.345 -20.787 -17.440 1.00 93.19 448 ASP A N 1
ATOM 3546 C CA . ASP A 1 448 ? 16.432 -20.066 -18.094 1.00 93.19 448 ASP A CA 1
ATOM 3547 C C . ASP A 1 448 ? 16.419 -18.557 -17.784 1.00 93.19 448 ASP A C 1
ATOM 3549 O O . ASP A 1 448 ? 17.477 -17.933 -17.716 1.00 93.19 448 ASP A O 1
ATOM 3553 N N . ALA A 1 449 ? 15.245 -17.962 -17.552 1.00 94.31 449 ALA A N 1
ATOM 3554 C CA . ALA A 1 449 ? 15.072 -16.591 -17.078 1.00 94.31 449 ALA A CA 1
ATOM 3555 C C . ALA A 1 449 ? 13.688 -16.355 -16.444 1.00 94.31 449 ALA A C 1
ATOM 3557 O O . ALA A 1 449 ? 12.701 -17.031 -16.749 1.00 94.31 449 ALA A O 1
ATOM 3558 N N . VAL A 1 450 ? 13.601 -15.334 -15.587 1.00 97.12 450 VAL A N 1
ATOM 3559 C CA . VAL A 1 450 ? 12.347 -14.862 -14.984 1.00 97.12 450 VAL A CA 1
ATOM 3560 C C . VAL A 1 450 ? 12.179 -13.366 -15.241 1.00 97.12 450 VAL A C 1
ATOM 3562 O O . VAL A 1 450 ? 12.982 -12.556 -14.784 1.00 97.12 450 VAL A O 1
ATOM 3565 N N . VAL A 1 451 ? 11.093 -12.984 -15.913 1.00 97.75 451 VAL A N 1
ATOM 3566 C CA . VAL A 1 451 ? 10.629 -11.595 -16.015 1.00 97.75 451 VAL A CA 1
ATOM 3567 C C . VAL A 1 451 ? 9.516 -11.379 -14.999 1.00 97.75 451 VAL A C 1
ATOM 3569 O O . VAL A 1 451 ? 8.476 -12.036 -15.054 1.00 97.75 451 VAL A O 1
ATOM 3572 N N . THR A 1 452 ? 9.702 -10.448 -14.071 1.00 97.81 452 THR A N 1
ATOM 3573 C CA . THR A 1 452 ? 8.672 -10.065 -13.103 1.00 97.81 452 THR A CA 1
ATOM 3574 C C . THR A 1 452 ? 8.134 -8.675 -13.406 1.00 97.81 452 THR A C 1
ATOM 3576 O O . THR A 1 452 ? 8.909 -7.742 -13.574 1.00 97.81 452 THR A O 1
ATOM 3579 N N . LEU A 1 453 ? 6.814 -8.523 -13.429 1.00 97.56 453 LEU A N 1
ATOM 3580 C CA . LEU A 1 453 ? 6.104 -7.288 -13.747 1.00 97.56 453 LEU A CA 1
ATOM 3581 C C . LEU A 1 453 ? 5.393 -6.773 -12.485 1.00 97.56 453 LEU A C 1
ATOM 3583 O O . LEU A 1 453 ? 4.546 -7.482 -11.935 1.00 97.56 453 LEU A O 1
ATOM 3587 N N . SER A 1 454 ? 5.736 -5.576 -11.998 1.00 95.94 454 SER A N 1
ATOM 3588 C CA . SER A 1 454 ? 5.200 -4.981 -10.753 1.00 95.94 454 SER A CA 1
ATOM 3589 C C . SER A 1 454 ? 5.174 -5.958 -9.561 1.00 95.94 454 SER A C 1
ATOM 3591 O O . SER A 1 454 ? 4.200 -6.027 -8.811 1.00 95.94 454 SER A O 1
ATOM 3593 N N . THR A 1 455 ? 6.215 -6.777 -9.401 1.00 96.88 455 THR A N 1
ATOM 3594 C CA . THR A 1 455 ? 6.289 -7.773 -8.320 1.00 96.88 455 THR A CA 1
ATOM 3595 C C . THR A 1 455 ? 6.889 -7.150 -7.059 1.00 96.88 455 THR A C 1
ATOM 3597 O O . THR A 1 455 ? 7.973 -6.584 -7.143 1.00 96.88 455 THR A O 1
ATOM 3600 N N . PRO A 1 456 ? 6.242 -7.257 -5.885 1.00 94.25 456 PRO A N 1
ATOM 3601 C CA . PRO A 1 456 ? 6.769 -6.710 -4.636 1.00 94.25 456 PRO A CA 1
ATOM 3602 C C . PRO A 1 456 ? 7.871 -7.613 -4.062 1.00 94.25 456 PRO A C 1
ATOM 3604 O O . PRO A 1 456 ? 7.575 -8.448 -3.219 1.00 94.25 456 PRO A O 1
ATOM 3607 N N . HIS A 1 457 ? 9.122 -7.480 -4.502 1.00 92.12 457 HIS A N 1
ATOM 3608 C CA . HIS A 1 457 ? 10.268 -8.304 -4.080 1.00 92.12 457 HIS A CA 1
ATOM 3609 C C . HIS A 1 457 ? 10.752 -8.067 -2.642 1.00 92.12 457 HIS A C 1
ATOM 3611 O O . HIS A 1 457 ? 11.178 -9.015 -1.985 1.00 92.12 457 HIS A O 1
ATOM 3617 N N . MET A 1 458 ? 10.694 -6.831 -2.131 1.00 85.75 458 MET A N 1
ATOM 3618 C CA . MET A 1 458 ? 11.308 -6.487 -0.832 1.00 85.75 458 MET A CA 1
ATOM 3619 C C . MET A 1 458 ? 10.384 -6.681 0.372 1.00 85.75 458 MET A C 1
ATOM 3621 O O . MET A 1 458 ? 10.838 -7.028 1.463 1.00 85.75 458 MET A O 1
ATOM 3625 N N . MET A 1 459 ? 9.088 -6.427 0.203 1.00 86.12 459 MET A N 1
ATOM 3626 C CA . MET A 1 459 ? 8.099 -6.551 1.273 1.00 86.12 459 MET A CA 1
ATOM 3627 C C . MET A 1 459 ? 6.701 -6.787 0.703 1.00 86.12 459 MET A C 1
ATOM 3629 O O . MET A 1 459 ? 6.394 -6.251 -0.364 1.00 86.12 459 MET A O 1
ATOM 3633 N N . PRO A 1 460 ? 5.830 -7.530 1.407 1.00 89.69 460 PRO A N 1
ATOM 3634 C CA . PRO A 1 460 ? 4.475 -7.768 0.937 1.00 89.69 460 PRO A CA 1
ATOM 3635 C C . PRO A 1 460 ? 3.648 -6.469 0.925 1.00 89.69 460 PRO A C 1
ATOM 3637 O O . PRO A 1 460 ? 3.834 -5.613 1.797 1.00 89.69 460 PRO A O 1
ATOM 3640 N N . PRO A 1 461 ? 2.674 -6.329 0.003 1.00 87.75 461 PRO A N 1
ATOM 3641 C CA . PRO A 1 461 ? 1.819 -5.138 -0.079 1.00 87.75 461 PRO A CA 1
ATOM 3642 C C . PRO A 1 461 ? 0.977 -4.910 1.182 1.00 87.75 461 PRO A C 1
ATOM 3644 O O . PRO A 1 461 ? 0.582 -3.781 1.479 1.00 87.75 461 PRO A O 1
ATOM 3647 N N . VAL A 1 462 ? 0.690 -5.995 1.908 1.00 87.19 462 VAL A N 1
ATOM 3648 C CA . VAL A 1 462 ? -0.111 -6.031 3.131 1.00 87.19 462 VAL A CA 1
ATOM 3649 C C . VAL A 1 462 ? 0.531 -7.008 4.124 1.00 87.19 462 VAL A C 1
ATOM 3651 O O . VAL A 1 462 ? 0.777 -8.163 3.796 1.00 87.19 462 VAL A O 1
ATOM 3654 N N . THR A 1 463 ? 0.795 -6.559 5.354 1.00 86.00 463 THR A N 1
ATOM 3655 C CA . THR A 1 463 ? 1.551 -7.311 6.383 1.00 86.00 463 THR A CA 1
ATOM 3656 C C . THR A 1 463 ? 0.651 -7.885 7.490 1.00 86.00 463 THR A C 1
ATOM 3658 O O . THR A 1 463 ? 0.959 -7.763 8.681 1.00 86.00 463 THR A O 1
ATOM 3661 N N . ILE A 1 464 ? -0.501 -8.458 7.118 1.00 84.75 464 ILE A N 1
ATOM 3662 C CA . ILE A 1 464 ? -1.536 -8.942 8.064 1.00 84.75 464 ILE A CA 1
ATOM 3663 C C . ILE A 1 464 ? -1.282 -10.380 8.543 1.00 84.75 464 ILE A C 1
ATOM 3665 O O . ILE A 1 464 ? -1.735 -10.747 9.625 1.00 84.75 464 ILE A O 1
ATOM 3669 N N . GLU A 1 465 ? -0.507 -11.171 7.803 1.00 84.81 465 GLU A N 1
ATOM 3670 C CA . GLU A 1 465 ? -0.223 -12.571 8.125 1.00 84.81 465 GLU A CA 1
ATOM 3671 C C . GLU A 1 465 ? 1.261 -12.788 8.437 1.00 84.81 465 GLU A C 1
ATOM 3673 O O . GLU A 1 465 ? 2.137 -12.277 7.739 1.00 84.81 465 GLU A O 1
ATOM 3678 N N . TYR A 1 466 ? 1.540 -13.570 9.480 1.00 85.94 466 TYR A N 1
ATOM 3679 C CA . TYR A 1 466 ? 2.902 -13.872 9.929 1.00 85.94 466 TYR A CA 1
ATOM 3680 C C . TYR A 1 466 ? 3.709 -14.652 8.878 1.00 85.94 466 TYR A C 1
ATOM 3682 O O . TYR A 1 466 ? 4.839 -14.287 8.552 1.00 85.94 466 TYR A O 1
ATOM 3690 N N . ASP A 1 467 ? 3.103 -15.687 8.291 1.00 88.81 467 ASP A N 1
ATOM 3691 C CA . ASP A 1 467 ? 3.775 -16.620 7.378 1.00 88.81 467 ASP A CA 1
ATOM 3692 C C . ASP A 1 467 ? 4.165 -16.005 6.025 1.00 88.81 467 ASP A C 1
ATOM 3694 O O . ASP A 1 467 ? 4.932 -16.620 5.270 1.00 88.81 467 ASP A O 1
ATOM 3698 N N . MET A 1 468 ? 3.673 -14.798 5.716 1.00 90.44 468 MET A N 1
ATOM 3699 C CA . MET A 1 468 ? 4.109 -14.020 4.555 1.00 90.44 468 MET A CA 1
ATOM 3700 C C . MET A 1 468 ? 5.572 -13.594 4.682 1.00 90.44 468 MET A C 1
ATOM 3702 O O . MET A 1 468 ? 6.342 -13.808 3.749 1.00 90.44 468 MET A O 1
ATOM 3706 N N . ASP A 1 469 ? 6.005 -13.078 5.839 1.00 87.81 469 ASP A N 1
ATOM 3707 C CA . ASP A 1 469 ? 7.410 -12.672 6.037 1.00 87.81 469 ASP A CA 1
ATOM 3708 C C . ASP A 1 469 ? 8.367 -13.881 5.893 1.00 87.81 469 ASP A C 1
ATOM 3710 O O . ASP A 1 469 ? 9.499 -13.742 5.414 1.00 87.81 469 ASP A O 1
ATOM 3714 N N . ALA A 1 470 ? 7.908 -15.094 6.230 1.00 91.06 470 ALA A N 1
ATOM 3715 C CA . ALA A 1 470 ? 8.676 -16.328 6.049 1.00 91.06 470 ALA A CA 1
ATOM 3716 C C . ALA A 1 470 ? 8.880 -16.703 4.565 1.00 91.06 470 ALA A C 1
ATOM 3718 O O . ALA A 1 470 ? 9.955 -17.196 4.208 1.00 91.06 470 ALA A O 1
ATOM 3719 N N . ILE A 1 471 ? 7.897 -16.439 3.688 1.00 94.38 471 ILE A N 1
ATOM 3720 C CA . ILE A 1 471 ? 8.046 -16.616 2.228 1.00 94.38 471 ILE A CA 1
ATOM 3721 C C . ILE A 1 471 ? 9.161 -15.710 1.712 1.00 94.38 471 ILE A C 1
ATOM 3723 O O . ILE A 1 471 ? 10.102 -16.184 1.079 1.00 94.38 471 ILE A O 1
ATOM 3727 N N . TYR A 1 472 ? 9.082 -14.419 2.031 1.00 92.94 472 TYR A N 1
ATOM 3728 C CA . TYR A 1 472 ? 10.054 -13.420 1.587 1.00 92.94 472 TYR A CA 1
ATOM 3729 C C . TYR A 1 472 ? 11.467 -13.742 2.077 1.00 92.94 472 TYR A C 1
ATOM 3731 O O . TYR A 1 472 ? 12.428 -13.676 1.313 1.00 92.94 472 TYR A O 1
ATOM 3739 N N . THR A 1 473 ? 11.590 -14.182 3.332 1.00 91.31 473 THR A N 1
ATOM 3740 C CA . THR A 1 473 ? 12.868 -14.640 3.898 1.00 91.31 473 THR A CA 1
ATOM 3741 C C . THR A 1 473 ? 13.426 -15.851 3.140 1.00 91.31 473 THR A C 1
ATOM 3743 O O . THR A 1 473 ? 14.633 -15.940 2.920 1.00 91.31 473 THR A O 1
ATOM 3746 N N . THR A 1 474 ? 12.562 -16.777 2.713 1.00 93.44 474 THR A N 1
ATOM 3747 C CA . THR A 1 474 ? 12.960 -17.965 1.938 1.00 93.44 474 THR A CA 1
ATOM 3748 C C . THR A 1 474 ? 13.463 -17.583 0.546 1.00 93.44 474 THR A C 1
ATOM 3750 O O . THR A 1 474 ? 14.556 -17.992 0.164 1.00 93.44 474 THR A O 1
ATOM 3753 N N . ILE A 1 475 ? 12.726 -16.730 -0.169 1.00 93.38 475 ILE A N 1
ATOM 3754 C CA . ILE A 1 475 ? 13.111 -16.204 -1.490 1.00 93.38 475 ILE A CA 1
ATOM 3755 C C . ILE A 1 475 ? 14.437 -15.439 -1.404 1.00 93.38 475 ILE A C 1
ATOM 3757 O O . ILE A 1 475 ? 15.332 -15.640 -2.226 1.00 93.38 475 ILE A O 1
ATOM 3761 N N . SER A 1 476 ? 14.593 -14.588 -0.385 1.00 89.88 476 SER A N 1
ATOM 3762 C CA . SER A 1 476 ? 15.837 -13.853 -0.142 1.00 89.88 476 SER A CA 1
ATOM 3763 C C . SER A 1 476 ? 17.019 -14.803 0.077 1.00 89.88 476 SER A C 1
ATOM 3765 O O . SER A 1 476 ? 18.081 -14.607 -0.510 1.00 89.88 476 SER A O 1
ATOM 3767 N N . ARG A 1 477 ? 16.821 -15.890 0.837 1.00 90.38 477 ARG A N 1
ATOM 3768 C CA . ARG A 1 477 ? 17.847 -16.919 1.049 1.00 90.38 477 ARG A CA 1
ATOM 3769 C C . ARG A 1 477 ? 18.223 -17.645 -0.245 1.00 90.38 477 ARG A C 1
ATOM 3771 O O . ARG A 1 477 ? 19.409 -17.799 -0.513 1.00 90.38 477 ARG A O 1
ATOM 3778 N N . TYR A 1 478 ? 17.254 -18.082 -1.051 1.00 90.62 478 TYR A N 1
ATOM 3779 C CA . TYR A 1 478 ? 17.538 -18.732 -2.341 1.00 90.62 478 TYR A CA 1
ATOM 3780 C C . TYR A 1 478 ? 18.302 -17.816 -3.287 1.00 90.62 478 TYR A C 1
ATOM 3782 O O . TYR A 1 478 ? 19.242 -18.242 -3.958 1.00 90.62 478 TYR A O 1
ATOM 3790 N N . SER A 1 479 ? 17.953 -16.535 -3.268 1.00 86.88 479 SER A N 1
ATOM 3791 C CA . SER A 1 479 ? 18.679 -15.526 -4.011 1.00 86.88 479 SER A CA 1
ATOM 3792 C C . SER A 1 479 ? 20.124 -15.349 -3.535 1.00 86.88 479 SER A C 1
ATOM 3794 O O . SER A 1 479 ? 21.009 -15.253 -4.377 1.00 86.88 479 SER A O 1
ATOM 3796 N N . GLN A 1 480 ? 20.373 -15.304 -2.222 1.00 86.00 480 GLN A N 1
ATOM 3797 C CA . GLN A 1 480 ? 21.725 -15.186 -1.652 1.00 86.00 480 GLN A CA 1
ATOM 3798 C C . GLN A 1 480 ? 22.605 -16.398 -1.978 1.00 86.00 480 GLN A C 1
ATOM 3800 O O . GLN A 1 480 ? 23.812 -16.260 -2.134 1.00 86.00 480 GLN A O 1
ATOM 3805 N N . LEU A 1 481 ? 21.998 -17.580 -2.097 1.00 88.25 481 LEU A N 1
ATOM 3806 C CA . LEU A 1 481 ? 22.679 -18.816 -2.485 1.00 88.25 481 LEU A CA 1
ATOM 3807 C C . LEU A 1 481 ? 22.922 -18.931 -4.001 1.00 88.25 481 LEU A C 1
ATOM 3809 O O . LEU A 1 481 ? 23.473 -19.935 -4.441 1.00 88.25 481 LEU A O 1
ATOM 3813 N N . GLY A 1 482 ? 22.488 -17.952 -4.804 1.00 87.12 482 GLY A N 1
ATOM 3814 C CA . GLY A 1 482 ? 22.633 -17.988 -6.262 1.00 87.12 482 GLY A CA 1
ATOM 3815 C C . GLY A 1 482 ? 21.805 -19.081 -6.949 1.00 87.12 482 GLY A C 1
ATOM 3816 O O . GLY A 1 482 ? 22.148 -19.480 -8.058 1.00 87.12 482 GLY A O 1
ATOM 3817 N N . ILE A 1 483 ? 20.744 -19.578 -6.295 1.00 90.19 483 ILE A N 1
ATOM 3818 C CA . ILE A 1 483 ? 19.883 -20.651 -6.821 1.00 90.19 483 ILE A CA 1
ATOM 3819 C C . ILE A 1 483 ? 18.992 -20.137 -7.950 1.00 90.19 483 ILE A C 1
ATOM 3821 O O . ILE A 1 483 ? 18.778 -20.843 -8.930 1.00 90.19 483 ILE A O 1
ATOM 3825 N N . HIS A 1 484 ? 18.444 -18.928 -7.807 1.00 91.88 484 HIS A N 1
ATOM 3826 C CA . HIS A 1 484 ? 17.513 -18.399 -8.797 1.00 91.88 484 HIS A CA 1
ATOM 3827 C C . HIS A 1 484 ? 18.198 -18.155 -10.154 1.00 91.88 484 HIS A C 1
ATOM 3829 O O . HIS A 1 484 ? 19.335 -17.671 -10.184 1.00 91.88 484 HIS A O 1
ATOM 3835 N N . PRO A 1 485 ? 17.490 -18.422 -11.267 1.00 92.00 485 PRO A N 1
ATOM 3836 C CA . PRO A 1 485 ? 17.940 -18.051 -12.606 1.00 92.00 485 PRO A CA 1
ATOM 3837 C C . PRO A 1 485 ? 18.003 -16.520 -12.753 1.00 92.00 485 PRO A C 1
ATOM 3839 O O . PRO A 1 485 ? 17.543 -15.801 -11.860 1.00 92.00 485 PRO A O 1
ATOM 3842 N N . PRO A 1 486 ? 18.535 -15.997 -13.871 1.00 91.62 486 PRO A N 1
ATOM 3843 C CA . PRO A 1 486 ? 18.527 -14.566 -14.145 1.00 91.62 486 PRO A CA 1
ATOM 3844 C C . PRO A 1 486 ? 17.136 -13.927 -13.994 1.00 91.62 486 PRO A C 1
ATOM 3846 O O . PRO A 1 486 ? 16.147 -14.451 -14.514 1.00 91.62 486 PRO A O 1
ATOM 3849 N N . ILE A 1 487 ? 17.058 -12.796 -13.281 1.00 93.00 487 ILE A N 1
ATOM 3850 C CA . ILE A 1 487 ? 15.795 -12.110 -12.960 1.00 93.00 487 ILE A CA 1
ATOM 3851 C C . ILE A 1 487 ? 15.795 -10.693 -13.528 1.00 93.00 487 ILE A C 1
ATOM 3853 O O . ILE A 1 487 ? 16.639 -9.870 -13.172 1.00 93.00 487 ILE A O 1
ATOM 3857 N N . VAL A 1 488 ? 14.782 -10.386 -14.334 1.00 94.12 488 VAL A N 1
ATOM 3858 C CA . VAL A 1 488 ? 14.497 -9.044 -14.847 1.00 94.12 488 VAL A CA 1
ATOM 3859 C C . VAL A 1 488 ? 13.209 -8.529 -14.202 1.00 94.12 488 VAL A C 1
ATOM 3861 O O . VAL A 1 488 ? 12.132 -9.071 -14.441 1.00 94.12 488 VAL A O 1
ATOM 3864 N N . SER A 1 489 ? 13.299 -7.488 -13.376 1.00 94.50 489 SER A N 1
ATOM 3865 C CA . SER A 1 489 ? 12.152 -6.845 -12.728 1.00 94.50 489 SER A CA 1
ATOM 3866 C C . SER A 1 489 ? 11.766 -5.557 -13.445 1.00 94.50 489 SER A C 1
ATOM 3868 O O . SER A 1 489 ? 12.547 -4.612 -13.484 1.00 94.50 489 SER A O 1
ATOM 3870 N N . ILE A 1 490 ? 10.554 -5.503 -13.996 1.00 95.00 490 ILE A N 1
ATOM 3871 C CA . ILE A 1 490 ? 9.982 -4.308 -14.621 1.00 95.00 490 ILE A CA 1
ATOM 3872 C C . ILE A 1 490 ? 8.946 -3.703 -13.670 1.00 95.00 490 ILE A C 1
ATOM 3874 O O . ILE A 1 490 ? 7.947 -4.340 -13.326 1.00 95.00 490 ILE A O 1
ATOM 3878 N N . CYS A 1 491 ? 9.178 -2.462 -13.254 1.00 92.50 491 CYS A N 1
ATOM 3879 C CA . CYS A 1 491 ? 8.389 -1.752 -12.252 1.00 92.50 491 CYS A CA 1
ATOM 3880 C C . CYS A 1 491 ? 7.601 -0.597 -12.874 1.00 92.50 491 CYS A C 1
ATOM 3882 O O . CYS A 1 491 ? 8.135 0.153 -13.688 1.00 92.50 491 CYS A O 1
ATOM 3884 N N . GLY A 1 492 ? 6.342 -0.414 -12.459 1.00 89.19 492 GLY A N 1
ATOM 3885 C CA . GLY A 1 492 ? 5.478 0.649 -12.998 1.00 89.19 492 GLY A CA 1
ATOM 3886 C C . GLY A 1 492 ? 5.865 2.066 -12.564 1.00 89.19 492 GLY A C 1
ATOM 3887 O O . GLY A 1 492 ? 5.375 3.049 -13.121 1.00 89.19 492 GLY A O 1
ATOM 3888 N N . GLY A 1 493 ? 6.763 2.172 -11.581 1.00 84.19 493 GLY A N 1
ATOM 3889 C CA . GLY A 1 493 ? 7.140 3.432 -10.954 1.00 84.19 493 GLY A CA 1
ATOM 3890 C C . GLY A 1 493 ? 6.013 3.975 -10.088 1.00 84.19 493 GLY A C 1
ATOM 3891 O O . GLY A 1 493 ? 5.135 3.245 -9.629 1.00 84.19 493 GLY A O 1
ATOM 3892 N N . ILE A 1 494 ? 6.020 5.283 -9.877 1.00 80.19 494 ILE A N 1
ATOM 3893 C CA . ILE A 1 494 ? 5.085 5.933 -8.954 1.00 80.19 494 ILE A CA 1
ATOM 3894 C C . ILE A 1 494 ? 3.602 5.857 -9.362 1.00 80.19 494 ILE A C 1
ATOM 3896 O O . ILE A 1 494 ? 2.714 6.098 -8.541 1.00 80.19 494 ILE A O 1
ATOM 3900 N N . SER A 1 495 ? 3.320 5.540 -10.626 1.00 85.44 495 SER A N 1
ATOM 3901 C CA . SER A 1 495 ? 1.959 5.336 -11.126 1.00 85.44 495 SER A CA 1
ATOM 3902 C C . SER A 1 495 ? 1.327 4.056 -10.555 1.00 85.44 495 SER A C 1
ATOM 3904 O O . SER A 1 495 ? 0.100 3.959 -10.472 1.00 85.44 495 SER A O 1
ATOM 3906 N N . ASP A 1 496 ? 2.136 3.093 -10.095 1.00 89.75 496 ASP A N 1
ATOM 3907 C CA . ASP A 1 496 ? 1.665 1.894 -9.402 1.00 89.75 496 ASP A CA 1
ATOM 3908 C C . ASP A 1 496 ? 1.333 2.213 -7.933 1.00 89.75 496 ASP A C 1
ATOM 3910 O O . ASP A 1 496 ? 2.183 2.306 -7.048 1.00 89.75 496 ASP A O 1
ATOM 3914 N N . THR A 1 497 ? 0.041 2.395 -7.660 1.00 86.56 497 THR A N 1
ATOM 3915 C CA . THR A 1 497 ? -0.457 2.699 -6.309 1.00 86.56 497 THR A CA 1
ATOM 3916 C C . THR A 1 497 ? -0.685 1.455 -5.445 1.00 86.56 497 THR A C 1
ATOM 3918 O O . THR A 1 497 ? -0.913 1.588 -4.239 1.00 86.56 497 THR A O 1
ATOM 3921 N N . GLN A 1 498 ? -0.625 0.247 -6.022 1.00 89.19 498 GLN A N 1
ATOM 3922 C CA . GLN A 1 498 ? -0.780 -1.003 -5.273 1.00 89.19 498 GLN A CA 1
ATOM 3923 C C . GLN A 1 498 ? 0.569 -1.487 -4.738 1.00 89.19 498 GLN A C 1
ATOM 3925 O O . GLN A 1 498 ? 0.667 -1.834 -3.551 1.00 89.19 498 GLN A O 1
ATOM 3930 N N . ILE A 1 499 ? 1.588 -1.459 -5.600 1.00 90.06 499 ILE A N 1
ATOM 3931 C CA . ILE A 1 499 ? 2.964 -1.880 -5.342 1.00 90.06 499 ILE A CA 1
ATOM 3932 C C . ILE A 1 499 ? 3.867 -0.657 -5.444 1.00 90.06 499 ILE A C 1
ATOM 3934 O O . ILE A 1 499 ? 4.176 -0.179 -6.528 1.00 90.06 499 ILE A O 1
ATOM 3938 N N . VAL A 1 500 ? 4.300 -0.147 -4.291 1.00 84.75 500 VAL A N 1
ATOM 3939 C CA . VAL A 1 500 ? 5.181 1.026 -4.240 1.00 84.75 500 VAL A CA 1
ATOM 3940 C C . VAL A 1 500 ? 6.528 0.719 -4.903 1.00 84.75 500 VAL A C 1
ATOM 3942 O O . VAL A 1 500 ? 7.048 -0.390 -4.730 1.00 84.75 500 VAL A O 1
ATOM 3945 N N . SER A 1 501 ? 7.107 1.695 -5.614 1.00 82.06 501 SER A N 1
ATOM 3946 C CA . SER A 1 501 ? 8.352 1.549 -6.389 1.00 82.06 501 SER A CA 1
ATOM 3947 C C . SER A 1 501 ? 9.461 0.828 -5.622 1.00 82.06 501 SER A C 1
ATOM 3949 O O . SER A 1 501 ? 10.099 -0.073 -6.155 1.00 82.06 501 SER A O 1
ATOM 3951 N N . GLU A 1 502 ? 9.646 1.154 -4.341 1.00 81.38 502 GLU A N 1
ATOM 3952 C CA . GLU A 1 502 ? 10.738 0.618 -3.519 1.00 81.38 502 GLU A CA 1
ATOM 3953 C C . GLU A 1 502 ? 10.549 -0.862 -3.174 1.00 81.38 502 GLU A C 1
ATOM 3955 O O . GLU A 1 502 ? 11.516 -1.582 -2.951 1.00 81.38 502 GLU A O 1
ATOM 3960 N N . SER A 1 503 ? 9.301 -1.337 -3.158 1.00 86.31 503 SER A N 1
ATOM 3961 C CA . SER A 1 503 ? 9.015 -2.755 -2.949 1.00 86.31 503 SER A CA 1
ATOM 3962 C C . SER A 1 503 ? 9.290 -3.600 -4.193 1.00 86.31 503 SER A C 1
ATOM 3964 O O . SER A 1 503 ? 9.503 -4.798 -4.048 1.00 86.31 503 SER A O 1
ATOM 3966 N N . CYS A 1 504 ? 9.311 -2.991 -5.386 1.00 89.44 504 CYS A N 1
ATOM 3967 C CA . CYS A 1 504 ? 9.485 -3.672 -6.672 1.00 89.44 504 CYS A CA 1
ATOM 3968 C C . CYS A 1 504 ? 10.955 -3.859 -7.093 1.00 89.44 504 CYS A C 1
ATOM 3970 O O . CYS A 1 504 ? 11.264 -4.663 -7.975 1.00 89.44 504 CYS A O 1
ATOM 3972 N N . VAL A 1 505 ? 11.880 -3.147 -6.454 1.00 86.44 505 VAL A N 1
ATOM 3973 C CA . VAL A 1 505 ? 13.312 -3.253 -6.753 1.00 86.44 505 VAL A CA 1
ATOM 3974 C C . VAL A 1 505 ? 13.874 -4.580 -6.238 1.00 86.44 505 VAL A C 1
ATOM 3976 O O . VAL A 1 505 ? 13.536 -5.032 -5.143 1.00 86.44 505 VAL A O 1
ATOM 3979 N N . LEU A 1 506 ? 14.744 -5.210 -7.027 1.00 85.69 506 LEU A N 1
ATOM 3980 C CA . LEU A 1 506 ? 15.506 -6.381 -6.595 1.00 85.69 506 LEU A CA 1
ATOM 3981 C C . LEU A 1 506 ? 16.648 -5.948 -5.666 1.00 85.69 506 LEU A C 1
ATOM 3983 O O . LEU A 1 506 ? 17.393 -5.027 -5.979 1.00 85.69 506 LEU A O 1
ATOM 3987 N N . SER A 1 507 ? 16.826 -6.630 -4.534 1.00 74.44 507 SER A N 1
ATOM 3988 C CA . SER A 1 507 ? 18.007 -6.411 -3.691 1.00 74.44 507 SER A CA 1
ATOM 3989 C C . SER A 1 507 ? 19.256 -6.976 -4.371 1.00 74.44 507 SER A C 1
ATOM 3991 O O . SER A 1 507 ? 19.303 -8.167 -4.700 1.00 74.44 507 SER A O 1
ATOM 3993 N N . ASN A 1 508 ? 20.281 -6.142 -4.537 1.00 66.50 508 ASN A N 1
ATOM 3994 C CA . ASN A 1 508 ? 21.594 -6.597 -4.973 1.00 66.50 508 ASN A CA 1
ATOM 3995 C C . ASN A 1 508 ? 22.335 -7.217 -3.788 1.00 66.50 508 ASN A C 1
ATOM 3997 O O . ASN A 1 508 ? 22.614 -6.564 -2.783 1.00 66.50 508 ASN A O 1
ATOM 4001 N N . THR A 1 509 ? 22.629 -8.510 -3.896 1.00 64.94 509 THR A N 1
ATOM 4002 C CA . THR A 1 509 ? 23.563 -9.193 -2.997 1.00 64.94 509 THR A CA 1
ATOM 4003 C C . THR A 1 509 ? 24.936 -9.278 -3.668 1.00 64.94 509 THR A C 1
ATOM 4005 O O . THR A 1 509 ? 24.979 -9.494 -4.885 1.00 64.94 509 THR A O 1
ATOM 4008 N N . PRO A 1 510 ? 26.052 -9.128 -2.929 1.00 59.28 510 PRO A N 1
ATOM 4009 C CA . PRO A 1 510 ? 27.393 -9.235 -3.505 1.00 59.28 510 PRO A CA 1
ATOM 4010 C C . PRO A 1 510 ? 27.546 -10.534 -4.313 1.00 59.28 510 PRO A C 1
ATOM 4012 O O . PRO A 1 510 ? 27.245 -11.610 -3.800 1.00 59.28 510 PRO A O 1
ATOM 4015 N N . GLY A 1 511 ? 27.953 -10.434 -5.582 1.00 59.00 511 GLY A N 1
ATOM 4016 C CA . GLY A 1 511 ? 28.088 -11.575 -6.505 1.00 59.00 511 GLY A CA 1
ATOM 4017 C C . GLY A 1 511 ? 26.830 -11.955 -7.305 1.00 59.00 511 GLY A C 1
ATOM 4018 O O . GLY A 1 511 ? 26.901 -12.839 -8.150 1.00 59.00 511 GLY A O 1
ATOM 4019 N N . SER A 1 512 ? 25.685 -11.295 -7.083 1.00 62.88 512 SER A N 1
ATOM 4020 C CA . SER A 1 512 ? 24.437 -11.526 -7.845 1.00 62.88 512 SER A CA 1
ATOM 4021 C C . SER A 1 512 ? 24.098 -10.426 -8.859 1.00 62.88 512 SER A C 1
ATOM 4023 O O . SER A 1 512 ? 23.102 -10.541 -9.572 1.00 62.88 512 SER A O 1
ATOM 4025 N N . GLU A 1 513 ? 24.910 -9.369 -8.929 1.00 64.88 513 GLU A N 1
ATOM 4026 C CA . GLU A 1 513 ? 24.624 -8.160 -9.721 1.00 64.88 513 GLU A CA 1
ATOM 4027 C C . GLU A 1 513 ? 24.610 -8.409 -11.234 1.00 64.88 513 GLU A C 1
ATOM 4029 O O . GLU A 1 513 ? 23.894 -7.745 -11.976 1.00 64.88 513 GLU A O 1
ATOM 4034 N N . GLU A 1 514 ? 25.335 -9.424 -11.698 1.00 71.06 514 GLU A N 1
ATOM 4035 C CA . GLU A 1 514 ? 25.373 -9.802 -13.114 1.00 71.06 514 GLU A CA 1
ATOM 4036 C C . GLU A 1 514 ? 24.114 -10.563 -13.558 1.00 71.06 514 GLU A C 1
ATOM 4038 O O . GLU A 1 514 ? 23.815 -10.615 -14.743 1.00 71.06 514 GLU A O 1
ATOM 4043 N N . ARG A 1 515 ? 23.329 -11.112 -12.618 1.00 81.25 515 ARG A N 1
ATOM 4044 C CA . ARG A 1 515 ? 22.145 -11.946 -12.905 1.00 81.25 515 ARG A CA 1
ATOM 4045 C C . ARG A 1 515 ? 20.812 -11.255 -12.627 1.00 81.25 515 ARG A C 1
ATOM 4047 O O . ARG A 1 515 ? 19.758 -11.884 -12.738 1.00 81.25 515 ARG A O 1
ATOM 4054 N N . ARG A 1 516 ? 20.831 -9.991 -12.206 1.00 87.31 516 ARG A N 1
ATOM 4055 C CA . ARG A 1 516 ? 19.636 -9.268 -11.763 1.00 87.31 516 ARG A CA 1
ATOM 4056 C C . ARG A 1 516 ? 19.588 -7.889 -12.389 1.00 87.31 516 ARG A C 1
ATOM 4058 O O . ARG A 1 516 ? 20.559 -7.146 -12.343 1.00 87.31 516 ARG A O 1
ATOM 4065 N N . LEU A 1 517 ? 18.433 -7.542 -12.936 1.00 88.31 517 LEU A N 1
ATOM 4066 C CA . LEU A 1 517 ? 18.200 -6.246 -13.558 1.00 88.31 517 LEU A CA 1
ATOM 4067 C C . LEU A 1 517 ? 16.851 -5.705 -13.099 1.00 88.31 517 LEU A C 1
ATOM 4069 O O . LEU A 1 517 ? 15.851 -6.412 -13.192 1.00 88.31 517 LEU A O 1
ATOM 4073 N N . THR A 1 518 ? 16.808 -4.462 -12.626 1.00 89.31 518 THR A N 1
ATOM 4074 C CA . THR A 1 518 ? 15.547 -3.738 -12.432 1.00 89.31 518 THR A CA 1
ATOM 4075 C C . THR A 1 518 ? 15.407 -2.680 -13.536 1.00 89.31 518 THR A C 1
ATOM 4077 O O . THR A 1 518 ? 16.383 -2.139 -14.045 1.00 89.31 518 THR A O 1
ATOM 4080 N N . ALA A 1 519 ? 14.189 -2.407 -13.980 1.00 89.62 519 ALA A N 1
ATOM 4081 C CA . ALA A 1 519 ? 13.908 -1.344 -14.934 1.00 89.62 519 ALA A CA 1
ATOM 4082 C C . ALA A 1 519 ? 12.552 -0.722 -14.610 1.00 89.62 519 ALA A C 1
ATOM 4084 O O . ALA A 1 519 ? 11.579 -1.426 -14.347 1.00 89.62 519 ALA A O 1
ATOM 4085 N N . PHE A 1 520 ? 12.469 0.604 -14.630 1.00 90.00 520 PHE A N 1
ATOM 4086 C CA . PHE A 1 520 ? 11.206 1.314 -14.457 1.00 90.00 520 PHE A CA 1
ATOM 4087 C C . PHE A 1 520 ? 10.621 1.652 -15.820 1.00 90.00 520 PHE A C 1
ATOM 4089 O O . PHE A 1 520 ? 11.334 2.155 -16.682 1.00 90.00 520 PHE A O 1
ATOM 4096 N N . THR A 1 521 ? 9.325 1.430 -16.026 1.00 90.88 521 THR A N 1
ATOM 4097 C CA . THR A 1 521 ? 8.675 1.679 -17.327 1.00 90.88 521 THR A CA 1
ATOM 4098 C C . THR A 1 521 ? 8.808 3.123 -17.803 1.00 90.88 521 THR A C 1
ATOM 4100 O O . THR A 1 521 ? 8.872 3.375 -19.002 1.00 90.88 521 THR A O 1
ATOM 4103 N N . SER A 1 522 ? 8.933 4.066 -16.874 1.00 87.06 522 SER A N 1
ATOM 4104 C CA . SER A 1 522 ? 9.201 5.477 -17.150 1.00 87.06 522 SER A CA 1
ATOM 4105 C C . SER A 1 522 ? 10.622 5.759 -17.669 1.00 87.06 522 SER A C 1
ATOM 4107 O O . SER A 1 522 ? 10.824 6.743 -18.374 1.00 87.06 522 SER A O 1
ATOM 4109 N N . ALA A 1 523 ? 11.592 4.886 -17.382 1.00 86.25 523 ALA A N 1
ATOM 4110 C CA . ALA A 1 523 ? 12.969 4.986 -17.867 1.00 86.25 523 ALA A CA 1
ATOM 4111 C C . ALA A 1 523 ? 13.255 4.114 -19.095 1.00 86.25 523 ALA A C 1
ATOM 4113 O O . ALA A 1 523 ? 14.187 4.415 -19.836 1.00 86.25 523 ALA A O 1
ATOM 4114 N N . ILE A 1 524 ? 12.471 3.052 -19.312 1.00 88.44 524 ILE A N 1
ATOM 4115 C CA . ILE A 1 524 ? 12.689 2.123 -20.425 1.00 88.44 524 ILE A CA 1
ATOM 4116 C C . ILE A 1 524 ? 12.605 2.889 -21.763 1.00 88.44 524 ILE A C 1
ATOM 4118 O O . ILE A 1 524 ? 11.569 3.515 -22.036 1.00 88.44 524 ILE A O 1
ATOM 4122 N N . PRO A 1 525 ? 13.648 2.822 -22.618 1.00 85.25 525 PRO A N 1
ATOM 4123 C CA . PRO A 1 525 ? 13.633 3.438 -23.941 1.00 85.25 525 PRO A CA 1
ATOM 4124 C C . PRO A 1 525 ? 12.431 2.979 -24.768 1.00 85.25 525 PRO A C 1
ATOM 4126 O O . PRO A 1 525 ? 12.082 1.799 -24.755 1.00 85.25 525 PRO A O 1
ATOM 4129 N N . MET A 1 526 ? 11.802 3.900 -25.506 1.00 84.75 526 MET A N 1
ATOM 4130 C CA . MET A 1 526 ? 10.590 3.634 -26.307 1.00 84.75 526 MET A CA 1
ATOM 4131 C C . MET A 1 526 ? 9.337 3.265 -25.489 1.00 84.75 526 MET A C 1
ATOM 4133 O O . MET A 1 526 ? 8.288 2.969 -26.061 1.00 84.75 526 MET A O 1
ATOM 4137 N N . VAL A 1 527 ? 9.417 3.314 -24.154 1.00 88.88 527 VAL A N 1
ATOM 4138 C CA . VAL A 1 527 ? 8.267 3.160 -23.255 1.00 88.88 527 VAL A CA 1
ATOM 4139 C C . VAL A 1 527 ? 7.972 4.472 -22.549 1.00 88.88 527 VAL A C 1
ATOM 4141 O O . VAL A 1 527 ? 6.876 5.001 -22.710 1.00 88.88 527 VAL A O 1
ATOM 4144 N N . TRP A 1 528 ? 8.938 4.990 -21.785 1.00 86.12 528 TRP A N 1
ATOM 4145 C CA . TRP A 1 528 ? 8.918 6.289 -21.093 1.00 86.12 528 TRP A CA 1
ATOM 4146 C C . TRP A 1 528 ? 7.655 6.643 -20.296 1.00 86.12 528 TRP A C 1
ATOM 4148 O O . TRP A 1 528 ? 7.438 7.796 -19.928 1.00 86.12 528 TRP A O 1
ATOM 4158 N N . THR A 1 529 ? 6.814 5.658 -19.991 1.00 86.38 529 THR A N 1
ATOM 4159 C CA . THR A 1 529 ? 5.511 5.861 -19.368 1.00 86.38 529 THR A CA 1
ATOM 4160 C C . THR A 1 529 ? 5.468 5.153 -18.025 1.00 86.38 529 THR A C 1
ATOM 4162 O O . THR A 1 529 ? 5.772 3.964 -17.919 1.00 86.38 529 THR A O 1
ATOM 4165 N N . GLY A 1 530 ? 5.118 5.886 -16.968 1.00 86.81 530 GLY A N 1
ATOM 4166 C CA . GLY A 1 530 ? 4.737 5.258 -15.705 1.00 86.81 530 GLY A CA 1
ATOM 4167 C C . GLY A 1 530 ? 3.426 4.508 -15.911 1.00 86.81 530 GLY A C 1
ATOM 4168 O O . GLY A 1 530 ? 2.508 5.038 -16.533 1.00 86.81 530 GLY A O 1
ATOM 4169 N N . VAL A 1 531 ? 3.328 3.275 -15.424 1.00 90.12 531 VAL A N 1
ATOM 4170 C CA . VAL A 1 531 ? 2.109 2.468 -15.569 1.00 90.12 531 VAL A CA 1
ATOM 4171 C C . VAL A 1 531 ? 1.534 2.131 -14.208 1.00 90.12 531 VAL A C 1
ATOM 4173 O O . VAL A 1 531 ? 2.262 1.821 -13.266 1.00 90.12 531 VAL A O 1
ATOM 4176 N N . ASP A 1 532 ? 0.210 2.204 -14.097 1.00 91.31 532 ASP A N 1
ATOM 4177 C CA . ASP A 1 532 ? -0.470 1.667 -12.927 1.00 91.31 532 ASP A CA 1
ATOM 4178 C C . ASP A 1 532 ? -0.368 0.132 -12.880 1.00 91.31 532 ASP A C 1
ATOM 4180 O O . ASP A 1 532 ? 0.055 -0.533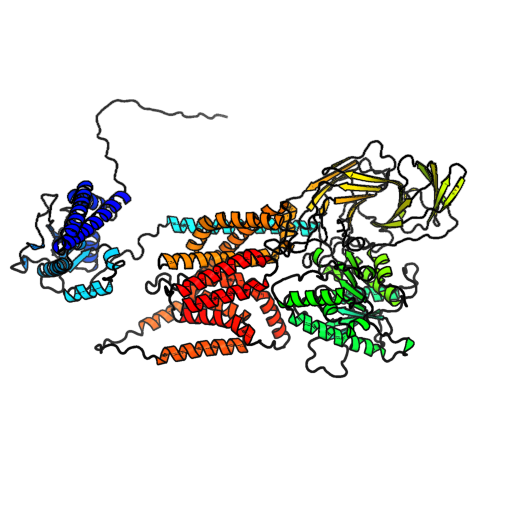 -13.834 1.00 91.31 532 ASP A O 1
ATOM 4184 N N . HIS A 1 533 ? -0.779 -0.436 -11.745 1.00 93.31 533 HIS A N 1
ATOM 4185 C CA . HIS A 1 533 ? -0.616 -1.859 -11.469 1.00 93.31 533 HIS A CA 1
ATOM 4186 C C . HIS A 1 533 ? -1.263 -2.778 -12.515 1.00 93.31 533 HIS A C 1
ATOM 4188 O O . HIS A 1 533 ? -0.751 -3.866 -12.790 1.00 93.31 533 HIS A O 1
ATOM 4194 N N . GLN A 1 534 ? -2.410 -2.368 -13.069 1.00 91.69 534 GLN A N 1
ATOM 4195 C CA . GLN A 1 534 ? -3.142 -3.157 -14.058 1.00 91.69 534 GLN A CA 1
ATOM 4196 C C . GLN A 1 534 ? -2.612 -2.891 -15.465 1.00 91.69 534 GLN A C 1
ATOM 4198 O O . GLN A 1 534 ? -2.440 -3.840 -16.229 1.00 91.69 534 GLN A O 1
ATOM 4203 N N . ALA A 1 535 ? -2.317 -1.631 -15.792 1.00 92.69 535 ALA A N 1
ATOM 4204 C CA . ALA A 1 535 ? -1.730 -1.224 -17.065 1.00 92.69 535 ALA A CA 1
ATOM 4205 C C . ALA A 1 535 ? -0.444 -1.974 -17.396 1.00 92.69 535 ALA A C 1
ATOM 4207 O O . ALA A 1 535 ? -0.229 -2.310 -18.557 1.00 92.69 535 ALA A O 1
ATOM 4208 N N . MET A 1 536 ? 0.344 -2.350 -16.389 1.00 94.81 536 MET A N 1
ATOM 4209 C CA . MET A 1 536 ? 1.570 -3.135 -16.549 1.00 94.81 536 MET A CA 1
ATOM 4210 C C . MET A 1 536 ? 1.458 -4.334 -17.519 1.00 94.81 536 MET A C 1
ATOM 4212 O O . MET A 1 536 ? 2.411 -4.624 -18.236 1.00 94.81 536 MET A O 1
ATOM 4216 N N . VAL A 1 537 ? 0.310 -5.021 -17.584 1.00 94.44 537 VAL A N 1
ATOM 4217 C CA . VAL A 1 537 ? 0.136 -6.217 -18.440 1.00 94.44 537 VAL A CA 1
ATOM 4218 C C . VAL A 1 537 ? -0.575 -5.959 -19.774 1.00 94.44 537 VAL A C 1
ATOM 4220 O O . VAL A 1 537 ? -0.620 -6.851 -20.621 1.00 94.44 537 VAL A O 1
ATOM 4223 N N . TRP A 1 538 ? -1.148 -4.772 -19.997 1.00 93.75 538 TRP A N 1
ATOM 4224 C CA . TRP A 1 538 ? -1.883 -4.462 -21.236 1.00 93.75 538 TRP A CA 1
ATOM 4225 C C . TRP A 1 538 ? -1.402 -3.220 -21.977 1.00 93.75 538 TRP A C 1
ATOM 4227 O O . TRP A 1 538 ? -1.757 -3.052 -23.147 1.00 93.75 538 TRP A O 1
ATOM 4237 N N . CYS A 1 539 ? -0.570 -2.397 -21.343 1.00 94.12 539 CYS A N 1
ATOM 4238 C CA . CYS A 1 539 ? -0.019 -1.195 -21.936 1.00 94.12 539 CYS A CA 1
ATOM 4239 C C . CYS A 1 539 ? 0.722 -1.507 -23.227 1.00 94.12 539 CYS A C 1
ATOM 4241 O O . CYS A 1 539 ? 1.603 -2.372 -23.227 1.00 94.12 539 CYS A O 1
ATOM 4243 N N . HIS A 1 540 ? 0.396 -0.818 -24.322 1.00 92.38 540 HIS A N 1
ATOM 4244 C CA . HIS A 1 540 ? 0.992 -1.135 -25.613 1.00 92.38 540 HIS A CA 1
ATOM 4245 C C . HIS A 1 540 ? 2.515 -0.992 -25.612 1.00 92.38 540 HIS A C 1
ATOM 4247 O O . HIS A 1 540 ? 3.199 -1.891 -26.100 1.00 92.38 540 HIS A O 1
ATOM 4253 N N . GLN A 1 541 ? 3.040 0.082 -25.030 1.00 91.12 541 GLN A N 1
ATOM 4254 C CA . GLN A 1 541 ? 4.474 0.328 -24.953 1.00 91.12 541 GLN A CA 1
ATOM 4255 C C . GLN A 1 541 ? 5.190 -0.779 -24.166 1.00 91.12 541 GLN A C 1
ATOM 4257 O O . GLN A 1 541 ? 6.140 -1.390 -24.652 1.00 91.12 541 GLN A O 1
ATOM 4262 N N . VAL A 1 542 ? 4.688 -1.101 -22.968 1.00 93.62 542 VAL A N 1
ATOM 4263 C CA . VAL A 1 542 ? 5.292 -2.118 -22.091 1.00 93.62 542 VAL A CA 1
ATOM 4264 C C . VAL A 1 542 ? 5.199 -3.508 -22.716 1.00 93.62 542 VAL A C 1
ATOM 4266 O O . VAL A 1 542 ? 6.213 -4.196 -22.826 1.00 93.62 542 VAL A O 1
ATOM 4269 N N . ARG A 1 543 ? 4.007 -3.923 -23.173 1.00 93.50 543 ARG A N 1
ATOM 4270 C CA . ARG A 1 543 ? 3.810 -5.253 -23.777 1.00 93.50 543 ARG A CA 1
ATOM 4271 C C . ARG A 1 543 ? 4.684 -5.431 -25.019 1.00 93.50 543 ARG A C 1
ATOM 4273 O O . ARG A 1 543 ? 5.163 -6.533 -25.254 1.00 93.50 543 ARG A O 1
ATOM 4280 N N . TRP A 1 544 ? 4.874 -4.366 -25.806 1.00 92.00 544 TRP A N 1
ATOM 4281 C CA . TRP A 1 544 ? 5.691 -4.398 -27.015 1.00 92.00 544 TRP A CA 1
ATOM 4282 C C . TRP A 1 544 ? 7.147 -4.678 -26.665 1.00 92.00 544 TRP A C 1
ATOM 4284 O O . TRP A 1 544 ? 7.735 -5.598 -27.226 1.00 92.00 544 TRP A O 1
ATOM 4294 N N . THR A 1 545 ? 7.693 -3.948 -25.690 1.00 91.44 545 THR A N 1
ATOM 4295 C CA . THR A 1 545 ? 9.070 -4.136 -25.222 1.00 91.44 545 THR A CA 1
ATOM 4296 C C . THR A 1 545 ? 9.287 -5.507 -24.591 1.00 91.44 545 THR A C 1
ATOM 4298 O O . THR A 1 545 ? 10.280 -6.159 -24.908 1.00 91.44 545 THR A O 1
ATOM 4301 N N . VAL A 1 546 ? 8.361 -5.977 -23.746 1.00 94.94 546 VAL A N 1
ATOM 4302 C CA . VAL A 1 546 ? 8.448 -7.312 -23.129 1.00 94.94 546 VAL A CA 1
ATOM 4303 C C . VAL A 1 546 ? 8.392 -8.410 -24.191 1.00 94.94 546 VAL A C 1
ATOM 4305 O O . VAL A 1 546 ? 9.200 -9.330 -24.150 1.00 94.94 546 VAL A O 1
ATOM 4308 N N . ALA A 1 547 ? 7.485 -8.309 -25.165 1.00 93.62 547 ALA A N 1
ATOM 4309 C CA . ALA A 1 547 ? 7.399 -9.274 -26.257 1.00 93.62 547 ALA A CA 1
ATOM 4310 C C . ALA A 1 547 ? 8.687 -9.327 -27.090 1.00 93.62 547 ALA A C 1
ATOM 4312 O O . ALA A 1 547 ? 9.184 -10.417 -27.359 1.00 93.62 547 ALA A O 1
ATOM 4313 N N . SER A 1 548 ? 9.258 -8.170 -27.439 1.00 89.31 548 SER A N 1
ATOM 4314 C CA . SER A 1 548 ? 10.525 -8.125 -28.173 1.00 89.31 548 SER A CA 1
ATOM 4315 C C . SER A 1 548 ? 11.675 -8.741 -27.377 1.00 89.31 548 SER A C 1
ATOM 4317 O O . SER A 1 548 ? 12.421 -9.538 -27.930 1.00 89.31 548 SER A O 1
ATOM 4319 N N . LEU A 1 549 ? 11.781 -8.438 -26.076 1.00 91.00 549 LEU A N 1
ATOM 4320 C CA . LEU A 1 549 ? 12.799 -9.028 -25.199 1.00 91.00 549 LEU A CA 1
ATOM 4321 C C . LEU A 1 549 ? 12.727 -10.562 -25.202 1.00 91.00 549 LEU A C 1
ATOM 4323 O O . LEU A 1 549 ? 13.750 -11.236 -25.291 1.00 91.00 549 LEU A O 1
ATOM 4327 N N . LEU A 1 550 ? 11.516 -11.119 -25.122 1.00 92.69 550 LEU A N 1
ATOM 4328 C CA . LEU A 1 550 ? 11.321 -12.568 -25.145 1.00 92.69 550 LEU A CA 1
ATOM 4329 C C . LEU A 1 550 ? 11.702 -13.179 -26.503 1.00 92.69 550 LEU A C 1
ATOM 4331 O O . LEU A 1 550 ? 12.250 -14.280 -26.530 1.00 92.69 550 LEU A O 1
ATOM 4335 N N . LEU A 1 551 ? 11.436 -12.483 -27.617 1.00 89.75 551 LEU A N 1
ATOM 4336 C CA . LEU A 1 551 ? 11.811 -12.940 -28.964 1.00 89.75 551 LEU A CA 1
ATOM 4337 C C . LEU A 1 551 ? 13.332 -12.929 -29.152 1.00 89.75 551 LEU A C 1
ATOM 4339 O O . LEU A 1 551 ? 13.883 -13.876 -29.712 1.00 89.75 551 LEU A O 1
ATOM 4343 N N . ASP A 1 552 ? 14.007 -11.901 -28.635 1.00 85.81 552 ASP A N 1
ATOM 4344 C CA . ASP A 1 552 ? 15.468 -11.804 -28.654 1.00 85.81 552 ASP A CA 1
ATOM 4345 C C . ASP A 1 552 ? 16.099 -12.947 -27.827 1.00 85.81 552 ASP A C 1
ATOM 4347 O O . ASP A 1 552 ? 17.037 -13.608 -28.278 1.00 85.81 552 ASP A O 1
ATOM 4351 N N . TRP A 1 553 ? 15.528 -13.279 -26.661 1.00 88.12 553 TRP A N 1
ATOM 4352 C CA . TRP A 1 553 ? 15.970 -14.421 -25.848 1.00 88.12 553 TRP A CA 1
ATOM 4353 C C . TRP A 1 553 ? 15.733 -15.786 -26.496 1.00 88.12 553 TRP A C 1
ATOM 4355 O O . TRP A 1 553 ? 16.569 -16.673 -26.333 1.00 88.12 553 TRP A O 1
ATOM 4365 N N . ALA A 1 554 ? 14.643 -15.963 -27.247 1.00 85.12 554 ALA A N 1
ATOM 4366 C CA . ALA A 1 554 ? 14.350 -17.217 -27.949 1.00 85.12 554 ALA A CA 1
ATOM 4367 C C . ALA A 1 554 ? 15.386 -17.560 -29.046 1.00 85.12 554 ALA A C 1
ATOM 4369 O O . ALA A 1 554 ? 15.446 -18.702 -29.507 1.00 85.12 554 ALA A O 1
ATOM 4370 N N . ASN A 1 555 ? 16.208 -16.585 -29.450 1.00 74.81 555 ASN A N 1
ATOM 4371 C CA . ASN A 1 555 ? 17.300 -16.740 -30.416 1.00 74.81 555 ASN A CA 1
ATOM 4372 C C . ASN A 1 555 ? 18.689 -16.878 -29.784 1.00 74.81 555 ASN A C 1
ATOM 4374 O O . ASN A 1 555 ? 19.640 -17.273 -30.464 1.00 74.81 555 ASN A O 1
ATOM 4378 N N . ALA A 1 556 ? 18.834 -16.502 -28.516 1.00 69.12 556 ALA A N 1
ATOM 4379 C CA . ALA A 1 556 ? 20.119 -16.374 -27.847 1.00 69.12 556 ALA A CA 1
ATOM 4380 C C . ALA A 1 556 ? 20.657 -17.747 -27.402 1.00 69.12 556 ALA A C 1
ATOM 4382 O O . ALA A 1 556 ? 20.570 -18.122 -26.233 1.00 69.12 556 ALA A O 1
ATOM 4383 N N . ASN A 1 557 ? 21.242 -18.513 -28.327 1.00 60.44 557 ASN A N 1
ATOM 4384 C CA . ASN A 1 557 ? 21.953 -19.748 -27.986 1.00 60.44 557 ASN A CA 1
ATOM 4385 C C . ASN A 1 557 ? 23.309 -19.415 -27.333 1.00 60.44 557 ASN A C 1
ATOM 4387 O O . ASN A 1 557 ? 24.245 -19.013 -28.018 1.00 60.44 557 ASN A O 1
ATOM 4391 N N . GLY A 1 558 ? 23.421 -19.596 -26.012 1.00 56.72 558 GLY A N 1
ATOM 4392 C CA . GLY A 1 558 ? 24.688 -19.479 -25.270 1.00 56.72 558 GLY A CA 1
ATOM 4393 C C . GLY A 1 558 ? 25.144 -18.056 -24.910 1.00 56.72 558 GLY A C 1
ATOM 4394 O O . GLY A 1 558 ? 26.260 -17.901 -24.421 1.00 56.72 558 GLY A O 1
ATOM 4395 N N . VAL A 1 559 ? 24.308 -17.034 -25.126 1.00 61.84 559 VAL A N 1
ATOM 4396 C CA . VAL A 1 559 ? 24.583 -15.623 -24.781 1.00 61.84 559 VAL A CA 1
ATOM 4397 C C . VAL A 1 559 ? 23.886 -15.246 -23.468 1.00 61.84 559 VAL A C 1
ATOM 4399 O O . VAL A 1 559 ? 22.800 -15.754 -23.178 1.00 61.84 559 VAL A O 1
ATOM 4402 N N . ASP A 1 560 ? 24.487 -14.351 -22.675 1.00 76.44 560 ASP A N 1
ATOM 4403 C CA . ASP A 1 560 ? 23.891 -13.874 -21.424 1.00 76.44 560 ASP A CA 1
ATOM 4404 C C . ASP A 1 560 ? 22.613 -13.056 -21.690 1.00 76.44 560 ASP A C 1
ATOM 4406 O O . ASP A 1 560 ? 22.620 -11.967 -22.267 1.00 76.44 560 ASP A O 1
ATOM 4410 N N . ARG A 1 561 ? 21.481 -13.599 -21.241 1.00 85.56 561 ARG A N 1
ATOM 4411 C CA . ARG A 1 561 ? 20.153 -12.988 -21.361 1.00 85.56 561 ARG A CA 1
ATOM 4412 C C . ARG A 1 561 ? 20.046 -11.647 -20.645 1.00 85.56 561 ARG A C 1
ATOM 4414 O O . ARG A 1 561 ? 19.249 -10.805 -21.068 1.00 85.56 561 ARG A O 1
ATOM 4421 N N . ILE A 1 562 ? 20.816 -11.437 -19.578 1.00 86.00 562 ILE A N 1
ATOM 4422 C CA . ILE A 1 562 ? 20.805 -10.168 -18.847 1.00 86.00 562 ILE A CA 1
ATOM 4423 C C . ILE A 1 562 ? 21.410 -9.051 -19.681 1.00 86.00 562 ILE A C 1
ATOM 4425 O O . ILE A 1 562 ? 20.908 -7.932 -19.608 1.00 86.00 562 ILE A O 1
ATOM 4429 N N . ASP A 1 563 ? 22.411 -9.328 -20.513 1.00 82.62 563 ASP A N 1
ATOM 4430 C CA . ASP A 1 563 ? 22.989 -8.297 -21.372 1.00 82.62 563 ASP A CA 1
ATOM 4431 C C . ASP A 1 563 ? 21.999 -7.837 -22.447 1.00 82.62 563 ASP A C 1
ATOM 4433 O O . ASP A 1 563 ? 21.812 -6.629 -22.603 1.00 82.62 563 ASP A O 1
ATOM 4437 N N . PHE A 1 564 ? 21.254 -8.759 -23.072 1.00 82.12 564 PHE A N 1
ATOM 4438 C CA . PHE A 1 564 ? 20.133 -8.399 -23.954 1.00 82.12 564 PHE A CA 1
ATOM 4439 C C . PHE A 1 564 ? 19.065 -7.575 -23.226 1.00 82.12 564 PHE A C 1
ATOM 4441 O O . PHE A 1 564 ? 18.582 -6.563 -23.739 1.00 82.12 564 PHE A O 1
ATOM 4448 N N . ALA A 1 565 ? 18.700 -7.982 -22.007 1.00 88.00 565 ALA A N 1
ATOM 4449 C CA . ALA A 1 565 ? 17.729 -7.240 -21.211 1.00 88.00 565 ALA A CA 1
ATOM 4450 C C . ALA A 1 565 ? 18.236 -5.841 -20.854 1.00 88.00 565 ALA A C 1
ATOM 4452 O O . ALA A 1 565 ? 17.470 -4.882 -20.897 1.00 88.00 565 ALA A O 1
ATOM 4453 N N . ARG A 1 566 ? 19.522 -5.701 -20.535 1.00 85.62 566 ARG A N 1
ATOM 4454 C CA . ARG A 1 566 ? 20.143 -4.422 -20.197 1.00 85.62 566 ARG A CA 1
ATOM 4455 C C . ARG A 1 566 ? 20.178 -3.493 -21.407 1.00 85.62 566 ARG A C 1
ATOM 4457 O O . ARG A 1 566 ? 19.760 -2.345 -21.288 1.00 85.62 566 ARG A O 1
ATOM 4464 N N . GLU A 1 567 ? 20.585 -4.001 -22.567 1.00 80.50 567 GLU A N 1
ATOM 4465 C CA . GLU A 1 567 ? 20.567 -3.247 -23.822 1.00 80.50 567 GLU A CA 1
ATOM 4466 C C . GLU A 1 567 ? 19.158 -2.737 -24.157 1.00 80.50 567 GLU A C 1
ATOM 4468 O O . GLU A 1 567 ? 18.979 -1.566 -24.495 1.00 80.50 567 GLU A O 1
ATOM 4473 N N . ARG A 1 568 ? 18.137 -3.590 -24.004 1.00 82.94 568 ARG A N 1
ATOM 4474 C CA . ARG A 1 568 ? 16.751 -3.251 -24.347 1.00 82.94 568 ARG A CA 1
ATOM 4475 C C . ARG A 1 568 ? 16.077 -2.328 -23.331 1.00 82.94 568 ARG A C 1
ATOM 4477 O O . ARG A 1 568 ? 15.327 -1.438 -23.725 1.00 82.94 568 ARG A O 1
ATOM 4484 N N . LEU A 1 569 ? 16.270 -2.583 -22.037 1.00 86.75 569 LEU A N 1
ATOM 4485 C CA . LEU A 1 569 ? 15.504 -1.945 -20.960 1.00 86.75 569 LEU A CA 1
ATOM 4486 C C . LEU A 1 569 ? 16.193 -0.722 -20.357 1.00 86.75 569 LEU A C 1
ATOM 4488 O O . LEU A 1 569 ? 15.510 0.119 -19.781 1.00 86.75 569 LEU A O 1
ATOM 4492 N N . VAL A 1 570 ? 17.517 -0.623 -20.471 1.00 80.56 570 VAL A N 1
ATOM 4493 C CA . VAL A 1 570 ? 18.296 0.510 -19.947 1.00 80.56 570 VAL A CA 1
ATOM 4494 C C . VAL A 1 570 ? 18.859 1.347 -21.093 1.00 80.56 570 VAL A C 1
ATOM 4496 O O . VAL A 1 570 ? 18.796 2.571 -21.036 1.00 80.56 570 VAL A O 1
ATOM 4499 N N . GLY A 1 571 ? 19.345 0.699 -22.153 1.00 70.19 571 GLY A N 1
ATOM 4500 C CA . GLY A 1 571 ? 19.879 1.352 -23.348 1.00 70.19 571 GLY A CA 1
ATOM 4501 C C . GLY A 1 571 ? 21.189 0.716 -23.835 1.00 70.19 571 GLY A C 1
ATOM 4502 O O . GLY A 1 571 ? 21.839 -0.023 -23.087 1.00 70.19 571 GLY A O 1
ATOM 4503 N N . PRO A 1 572 ? 21.590 0.979 -25.090 1.00 60.94 572 PRO A N 1
ATOM 4504 C CA . PRO A 1 572 ? 22.779 0.381 -25.693 1.00 60.94 572 PRO A CA 1
ATOM 4505 C C . PRO A 1 572 ? 24.077 0.842 -25.012 1.00 60.94 572 PRO A C 1
ATOM 4507 O O . PRO A 1 572 ? 24.240 2.012 -24.673 1.00 60.94 572 PRO A O 1
ATOM 4510 N N . ARG A 1 573 ? 25.034 -0.081 -24.826 1.00 48.62 573 ARG A N 1
ATOM 4511 C CA . ARG A 1 573 ? 26.325 0.201 -24.162 1.00 48.62 573 ARG A CA 1
ATOM 4512 C C . ARG A 1 573 ? 27.378 0.835 -25.076 1.00 48.62 573 ARG A C 1
ATOM 4514 O O . ARG A 1 573 ? 28.221 1.567 -24.574 1.00 48.62 573 ARG A O 1
ATOM 4521 N N . ALA A 1 574 ? 27.317 0.589 -26.380 1.00 43.66 574 ALA A N 1
ATOM 4522 C CA . ALA A 1 574 ? 28.097 1.256 -27.420 1.00 43.66 574 ALA A CA 1
ATOM 4523 C C . ALA A 1 574 ? 27.621 0.736 -28.780 1.00 43.66 574 ALA A C 1
ATOM 4525 O O . ALA A 1 574 ? 27.338 -0.454 -28.914 1.00 43.66 574 ALA A O 1
ATOM 4526 N N . ALA A 1 575 ? 27.581 1.590 -29.799 1.00 42.09 575 ALA A N 1
ATOM 4527 C CA . ALA A 1 575 ? 27.543 1.124 -31.181 1.00 42.09 575 ALA A CA 1
ATOM 4528 C C . ALA A 1 575 ? 28.492 1.984 -32.024 1.00 42.09 575 ALA A C 1
ATOM 4530 O O . ALA A 1 575 ? 28.100 3.062 -32.472 1.00 42.09 575 ALA A O 1
ATOM 4531 N N . PRO A 1 576 ? 29.732 1.529 -32.264 1.00 42.53 576 PRO A N 1
ATOM 4532 C CA . PRO A 1 576 ? 30.539 2.062 -33.342 1.00 42.53 576 PRO A CA 1
ATOM 4533 C C . PRO A 1 576 ? 30.004 1.463 -34.646 1.00 42.53 576 PRO A C 1
ATOM 4535 O O . PRO A 1 576 ? 30.279 0.311 -34.982 1.00 42.53 576 PRO A O 1
ATOM 4538 N N . LEU A 1 577 ? 29.194 2.225 -35.378 1.00 44.34 577 LEU A N 1
ATOM 4539 C CA . LEU A 1 577 ? 28.858 1.857 -36.750 1.00 44.34 577 LEU A CA 1
ATOM 4540 C C . LEU A 1 577 ? 30.026 2.263 -37.653 1.00 44.34 577 LEU A C 1
ATOM 4542 O O . LEU A 1 577 ? 30.370 3.439 -37.769 1.00 44.34 577 LEU A O 1
ATOM 4546 N N . SER A 1 578 ? 30.655 1.259 -38.261 1.00 43.34 578 SER A N 1
ATOM 4547 C CA . SER A 1 578 ? 31.644 1.438 -39.320 1.00 43.34 578 SER A CA 1
ATOM 4548 C C . SER A 1 578 ? 30.981 1.944 -40.611 1.00 43.34 578 SER A C 1
ATOM 4550 O O . SER A 1 578 ? 29.797 1.726 -40.863 1.00 43.34 578 SER A O 1
ATOM 4552 N N . LEU A 1 579 ? 31.795 2.689 -41.362 1.00 56.06 579 LEU A N 1
ATOM 4553 C CA . LEU A 1 579 ? 31.508 3.682 -42.407 1.00 56.06 579 LEU A CA 1
ATOM 4554 C C . LEU A 1 579 ? 30.432 3.350 -43.450 1.00 56.06 579 LEU A C 1
ATOM 4556 O O . LEU A 1 579 ? 30.439 2.272 -44.044 1.00 56.06 579 LEU A O 1
ATOM 4560 N N . PRO A 1 580 ? 29.650 4.381 -43.816 1.00 53.16 580 PRO A N 1
ATOM 4561 C CA . PRO A 1 580 ? 29.250 4.558 -45.214 1.00 53.16 580 PRO A CA 1
ATOM 4562 C C . PRO A 1 580 ? 29.708 5.914 -45.782 1.00 53.16 580 PRO A C 1
ATOM 4564 O O . PRO A 1 580 ? 29.640 6.945 -45.110 1.00 53.16 580 PRO A O 1
ATOM 4567 N N . ASP A 1 581 ? 30.136 5.908 -47.046 1.00 55.06 581 ASP A N 1
ATOM 4568 C CA . ASP A 1 581 ? 30.404 7.107 -47.845 1.00 55.06 581 ASP A CA 1
ATOM 4569 C C . ASP A 1 581 ? 29.120 7.936 -48.007 1.00 55.06 581 ASP A C 1
ATOM 4571 O O . ASP A 1 581 ? 28.118 7.464 -48.546 1.00 55.06 581 ASP A O 1
ATOM 4575 N N . GLY A 1 582 ? 29.134 9.177 -47.522 1.00 58.50 582 GLY A N 1
ATOM 4576 C CA . GLY A 1 582 ? 27.957 10.042 -47.493 1.00 58.50 582 GLY A CA 1
ATOM 4577 C C . GLY A 1 582 ? 28.303 11.513 -47.263 1.00 58.50 582 GLY A C 1
ATOM 4578 O O . GLY A 1 582 ? 29.470 11.878 -47.120 1.00 58.50 582 GLY A O 1
ATOM 4579 N N . ASN A 1 583 ? 27.283 12.375 -47.238 1.00 65.19 583 ASN A N 1
ATOM 4580 C CA . ASN A 1 583 ? 27.459 13.822 -47.076 1.00 65.19 583 ASN A CA 1
ATOM 4581 C C . ASN A 1 583 ? 28.090 14.154 -45.712 1.00 65.19 583 ASN A C 1
ATOM 4583 O O . ASN A 1 583 ? 27.674 13.614 -44.683 1.00 65.19 583 ASN A O 1
ATOM 4587 N N . ILE A 1 584 ? 29.062 15.071 -45.716 1.00 72.88 584 ILE A N 1
ATOM 4588 C CA . ILE A 1 584 ? 29.806 15.507 -44.527 1.00 72.88 584 ILE A CA 1
ATOM 4589 C C . ILE A 1 584 ? 29.181 16.797 -43.983 1.00 72.88 584 ILE A C 1
ATOM 4591 O O . ILE A 1 584 ? 29.089 17.800 -44.691 1.00 72.88 584 ILE A O 1
ATOM 4595 N N . LEU A 1 585 ? 28.769 16.778 -42.717 1.00 77.62 585 LEU A N 1
ATOM 4596 C CA . LEU A 1 585 ? 28.436 17.970 -41.939 1.00 77.62 585 LEU A CA 1
ATOM 4597 C C . LEU A 1 585 ? 29.601 18.281 -40.993 1.00 77.62 585 LEU A C 1
ATOM 4599 O O . LEU A 1 585 ? 30.043 17.406 -40.255 1.00 77.62 585 LEU A O 1
ATOM 4603 N N . THR A 1 586 ? 30.087 19.521 -40.998 1.00 80.00 586 THR A N 1
ATOM 4604 C CA . THR A 1 586 ? 31.208 19.962 -40.153 1.00 80.00 586 THR A CA 1
ATOM 4605 C C . THR A 1 586 ? 30.730 20.912 -39.061 1.00 80.00 586 THR A C 1
ATOM 4607 O O . THR A 1 586 ? 30.089 21.925 -39.363 1.00 80.00 586 THR A O 1
ATOM 4610 N N . PHE A 1 587 ? 31.093 20.635 -37.810 1.00 84.31 587 PHE A N 1
ATOM 4611 C CA . PHE A 1 587 ? 30.814 21.505 -36.666 1.00 84.31 587 PHE A CA 1
ATOM 4612 C C . PHE A 1 587 ? 32.120 22.007 -36.035 1.00 84.31 587 PHE A C 1
ATOM 4614 O O . PHE A 1 587 ? 33.049 21.218 -35.871 1.00 84.31 587 PHE A O 1
ATOM 4621 N N . PRO A 1 588 ? 32.234 23.297 -35.676 1.00 83.25 588 PRO A N 1
ATOM 4622 C CA . PRO A 1 588 ? 33.447 23.820 -35.055 1.00 83.25 588 PRO A CA 1
ATOM 4623 C C . PRO A 1 588 ? 33.621 23.289 -33.625 1.00 83.25 588 PRO A C 1
ATOM 4625 O O . PRO A 1 588 ? 32.683 23.310 -32.827 1.00 83.25 588 PRO A O 1
ATOM 4628 N N . ILE A 1 589 ? 34.841 22.867 -33.286 1.00 80.88 589 ILE A N 1
ATOM 4629 C CA . ILE A 1 589 ? 35.247 22.480 -31.931 1.00 80.88 589 ILE A CA 1
ATOM 4630 C C . ILE A 1 589 ? 36.005 23.654 -31.307 1.00 80.88 589 ILE A C 1
ATOM 4632 O O . ILE A 1 589 ? 37.064 24.054 -31.790 1.00 80.88 589 ILE A O 1
ATOM 4636 N N . SER A 1 590 ? 35.475 24.184 -30.205 1.00 68.81 590 SER A N 1
ATOM 4637 C CA . SER A 1 590 ? 36.139 25.194 -29.375 1.00 68.81 590 SER A CA 1
ATOM 4638 C C . SER A 1 590 ? 36.209 24.686 -27.933 1.00 68.81 590 SER A C 1
ATOM 4640 O O . SER A 1 590 ? 35.346 24.973 -27.102 1.00 68.81 590 SER A O 1
ATOM 4642 N N . SER A 1 591 ? 37.216 23.860 -27.640 1.00 60.94 591 SER A N 1
ATOM 4643 C CA . SER A 1 591 ? 37.401 23.194 -26.344 1.00 60.94 591 SER A CA 1
ATOM 4644 C C . SER A 1 591 ? 38.341 24.003 -25.440 1.00 60.94 591 SER A C 1
ATOM 4646 O O . SER A 1 591 ? 39.402 23.541 -25.020 1.00 60.94 591 SER A O 1
ATOM 4648 N N . ALA A 1 592 ? 37.965 25.241 -25.112 1.00 54.59 592 ALA A N 1
ATOM 4649 C CA . ALA A 1 592 ? 38.757 26.044 -24.177 1.00 54.59 592 ALA A CA 1
ATOM 4650 C C . ALA A 1 592 ? 38.642 25.562 -22.711 1.00 54.59 592 ALA A C 1
ATOM 4652 O O . ALA A 1 592 ? 39.494 25.911 -21.900 1.00 54.59 592 ALA A O 1
ATOM 4653 N N . THR A 1 593 ? 37.594 24.802 -22.343 1.00 56.22 593 THR A N 1
ATOM 4654 C CA . THR A 1 593 ? 37.270 24.529 -20.922 1.00 56.22 593 THR A CA 1
ATOM 4655 C C . THR A 1 593 ? 36.606 23.177 -20.582 1.00 56.22 593 THR A C 1
ATOM 4657 O O . THR A 1 593 ? 36.532 22.863 -19.398 1.00 56.22 593 THR A O 1
ATOM 4660 N N . SER A 1 594 ? 36.139 22.353 -21.537 1.00 59.72 594 SER A N 1
ATOM 4661 C CA . SER A 1 594 ? 35.632 20.987 -21.255 1.00 59.72 594 SER A CA 1
ATOM 4662 C C . SER A 1 594 ? 35.851 20.048 -22.453 1.00 59.72 594 SER A C 1
ATOM 4664 O O . SER A 1 594 ? 35.508 20.459 -23.562 1.00 59.72 594 SER A O 1
ATOM 4666 N N . PRO A 1 595 ? 36.366 18.816 -22.254 1.00 71.56 595 PRO A N 1
ATOM 4667 C CA . PRO A 1 595 ? 36.567 17.831 -23.324 1.00 71.56 595 PRO A CA 1
ATOM 4668 C C . PRO A 1 595 ? 35.282 17.081 -23.724 1.00 71.56 595 PRO A C 1
ATOM 4670 O O . PRO A 1 595 ? 35.271 16.385 -24.735 1.00 71.56 595 PRO A O 1
ATOM 4673 N N . THR A 1 596 ? 34.201 17.196 -22.943 1.00 84.31 596 THR A N 1
ATOM 4674 C CA . THR A 1 596 ? 32.930 16.496 -23.189 1.00 84.31 596 THR A CA 1
ATOM 4675 C C . THR A 1 596 ? 31.958 17.359 -23.993 1.00 84.31 596 THR A C 1
ATOM 4677 O O . THR A 1 596 ? 31.628 18.491 -23.619 1.00 84.31 596 THR A O 1
ATOM 4680 N N . MET A 1 597 ? 31.489 16.817 -25.112 1.00 85.94 597 MET A N 1
ATOM 4681 C CA . MET A 1 597 ? 30.533 17.452 -26.019 1.00 85.94 597 MET A CA 1
ATOM 4682 C C . MET A 1 597 ? 29.349 16.513 -26.259 1.00 85.94 597 MET A C 1
ATOM 4684 O O . MET A 1 597 ? 29.533 15.302 -26.286 1.00 85.94 597 MET A O 1
ATOM 4688 N N . THR A 1 598 ? 28.153 17.050 -26.484 1.00 88.56 598 THR A N 1
ATOM 4689 C CA . THR A 1 598 ? 26.944 16.251 -26.729 1.00 88.56 598 THR A CA 1
ATOM 4690 C C . THR A 1 598 ? 26.371 16.557 -28.109 1.00 88.56 598 THR A C 1
ATOM 4692 O O . THR A 1 598 ? 26.176 17.722 -28.478 1.00 88.56 598 THR A O 1
ATOM 4695 N N . LEU A 1 599 ? 26.073 15.495 -28.856 1.00 87.06 599 LEU A N 1
ATOM 4696 C CA . LEU A 1 599 ? 25.441 15.517 -30.171 1.00 87.06 599 LEU A CA 1
ATOM 4697 C C . LEU A 1 599 ? 24.001 14.995 -30.073 1.00 87.06 599 LEU A C 1
ATOM 4699 O O . LEU A 1 599 ? 23.790 13.830 -29.742 1.00 87.06 599 LEU A O 1
ATOM 4703 N N . LEU A 1 600 ? 23.021 15.831 -30.415 1.00 86.31 600 LEU A N 1
ATOM 4704 C CA . LEU A 1 600 ? 21.608 15.460 -30.511 1.00 86.31 600 LEU A CA 1
ATOM 4705 C C . LEU A 1 600 ? 21.218 15.244 -31.975 1.00 86.31 600 LEU A C 1
ATOM 4707 O O . LEU A 1 600 ? 21.539 16.070 -32.834 1.00 86.31 600 LEU A O 1
ATOM 4711 N N . ARG A 1 601 ? 20.522 14.140 -32.265 1.00 81.12 601 ARG A N 1
ATOM 4712 C CA . ARG A 1 601 ? 20.129 13.761 -33.636 1.00 81.12 601 ARG A CA 1
ATOM 4713 C C . ARG A 1 601 ? 18.930 12.822 -33.679 1.00 81.12 601 ARG A C 1
ATOM 4715 O O . ARG A 1 601 ? 18.603 12.198 -32.675 1.00 81.12 601 ARG A O 1
ATOM 4722 N N . ARG A 1 602 ? 18.322 12.616 -34.850 1.00 75.69 602 ARG A N 1
ATOM 4723 C CA . ARG A 1 602 ? 17.309 11.559 -35.014 1.00 75.69 602 ARG A CA 1
ATOM 4724 C C . ARG A 1 602 ? 17.942 10.168 -34.997 1.00 75.69 602 ARG A C 1
ATOM 4726 O O . ARG A 1 602 ? 19.091 9.975 -35.402 1.00 75.69 602 ARG A O 1
ATOM 4733 N N . ARG A 1 603 ? 17.167 9.181 -34.538 1.00 70.50 603 ARG A N 1
ATOM 4734 C CA . ARG A 1 603 ? 17.603 7.778 -34.466 1.00 70.50 603 ARG A CA 1
ATOM 4735 C C . ARG A 1 603 ? 17.897 7.167 -35.842 1.00 70.50 603 ARG A C 1
ATOM 4737 O O . ARG A 1 603 ? 18.784 6.328 -35.947 1.00 70.50 603 ARG A O 1
ATOM 4744 N N . THR A 1 604 ? 17.161 7.573 -36.875 1.00 61.25 604 THR A N 1
ATOM 4745 C CA . THR A 1 604 ? 17.225 7.012 -38.237 1.00 61.25 604 THR A CA 1
ATOM 4746 C C . THR A 1 604 ? 18.493 7.377 -39.011 1.00 61.25 604 THR A C 1
ATOM 4748 O O . THR A 1 604 ? 18.799 6.732 -40.012 1.00 61.25 604 THR A O 1
ATOM 4751 N N . ASP A 1 605 ? 19.260 8.363 -38.546 1.00 62.62 605 ASP A N 1
ATOM 4752 C CA . ASP A 1 605 ? 20.477 8.813 -39.217 1.00 62.62 605 ASP A CA 1
ATOM 4753 C C . ASP A 1 605 ? 21.654 7.885 -38.853 1.00 62.62 605 ASP A C 1
ATOM 4755 O O . ASP A 1 605 ? 22.146 7.903 -37.728 1.00 62.62 605 ASP A O 1
ATOM 4759 N N . ALA A 1 606 ? 22.138 7.037 -39.760 1.00 56.69 606 ALA A N 1
ATOM 4760 C CA . ALA A 1 606 ? 23.385 6.298 -39.518 1.00 56.69 606 ALA A CA 1
ATOM 4761 C C . ALA A 1 606 ? 24.587 7.247 -39.680 1.00 56.69 606 ALA A C 1
ATOM 4763 O O . ALA A 1 606 ? 24.656 7.958 -40.685 1.00 56.69 606 ALA A O 1
ATOM 4764 N N . LEU A 1 607 ? 25.507 7.275 -38.701 1.00 66.00 607 LEU A N 1
ATOM 4765 C CA . LEU A 1 607 ? 26.617 8.234 -38.668 1.00 66.00 607 LEU A CA 1
ATOM 4766 C C . LEU A 1 607 ? 27.967 7.603 -38.326 1.00 66.00 607 LEU A C 1
ATOM 4768 O O . LEU A 1 607 ? 28.050 6.787 -37.410 1.00 66.00 607 LEU A O 1
ATOM 4772 N N . SER A 1 608 ? 29.024 8.089 -38.983 1.00 72.31 608 SER A N 1
ATOM 4773 C CA . SER A 1 608 ? 30.404 7.988 -38.490 1.00 72.31 608 SER A CA 1
ATOM 4774 C C . SER A 1 608 ? 30.880 9.362 -38.014 1.00 72.31 608 SER A C 1
ATOM 4776 O O . SER A 1 608 ? 30.688 10.349 -38.731 1.00 72.31 608 SER A O 1
ATOM 4778 N N . LEU A 1 609 ? 31.508 9.418 -36.837 1.00 78.44 609 LEU A N 1
ATOM 4779 C CA . LEU A 1 609 ? 32.017 10.648 -36.222 1.00 78.44 609 LEU A CA 1
ATOM 4780 C C . LEU A 1 609 ? 33.548 10.658 -36.243 1.00 78.44 609 LEU A C 1
ATOM 4782 O O . LEU A 1 609 ? 34.171 9.682 -35.822 1.00 78.44 609 LEU A O 1
ATOM 4786 N N . GLN A 1 610 ? 34.145 11.750 -36.719 1.00 84.88 610 GLN A N 1
ATOM 4787 C CA . GLN A 1 610 ? 35.596 11.960 -36.699 1.00 84.88 610 GLN A CA 1
ATOM 4788 C C . GLN A 1 610 ? 35.923 13.363 -36.179 1.00 84.88 610 GLN A C 1
ATOM 4790 O O . GLN A 1 610 ? 35.276 14.333 -36.568 1.00 84.88 610 GLN A O 1
ATOM 4795 N N . GLU A 1 611 ? 36.918 13.479 -35.303 1.00 86.50 611 GLU A N 1
ATOM 4796 C CA . GLU A 1 611 ? 37.490 14.761 -34.891 1.00 86.50 611 GLU A CA 1
ATOM 4797 C C . GLU A 1 611 ? 38.703 15.076 -35.764 1.00 86.50 611 GLU A C 1
ATOM 4799 O O . GLU A 1 611 ? 39.578 14.231 -35.928 1.00 86.50 611 GLU A O 1
ATOM 4804 N N . CYS A 1 612 ? 38.752 16.279 -36.332 1.00 85.88 612 CYS A N 1
ATOM 4805 C CA . CYS A 1 612 ? 39.830 16.729 -37.204 1.00 85.88 612 CYS A CA 1
ATOM 4806 C C . CYS A 1 612 ? 40.540 17.941 -36.595 1.00 85.88 612 CYS A C 1
ATOM 4808 O O . CYS A 1 612 ? 39.886 18.916 -36.207 1.00 85.88 612 CYS A O 1
ATOM 4810 N N . ASP A 1 613 ? 41.871 17.898 -36.526 1.00 85.19 613 ASP A N 1
ATOM 4811 C CA . ASP A 1 613 ? 42.687 19.044 -36.110 1.00 85.19 613 ASP A CA 1
ATOM 4812 C C . ASP A 1 613 ? 42.720 20.158 -37.184 1.00 85.19 613 ASP A C 1
ATOM 4814 O O . ASP A 1 613 ? 42.277 19.979 -38.319 1.00 85.19 613 ASP A O 1
ATOM 4818 N N . GLU A 1 614 ? 43.268 21.333 -36.850 1.00 83.25 614 GLU A N 1
ATOM 4819 C CA . GLU A 1 614 ? 43.427 22.452 -37.804 1.00 83.25 614 GLU A CA 1
ATOM 4820 C C . GLU A 1 614 ? 44.328 22.111 -39.013 1.00 83.25 614 GLU A C 1
ATOM 4822 O O . GLU A 1 614 ? 44.353 22.853 -39.994 1.00 83.25 614 GLU A O 1
ATOM 4827 N N . ARG A 1 615 ? 45.078 21.000 -38.957 1.00 82.69 615 ARG A N 1
ATOM 4828 C CA . ARG A 1 615 ? 45.949 20.510 -40.036 1.00 82.69 615 ARG A CA 1
ATOM 4829 C C . ARG A 1 615 ? 45.241 19.494 -40.941 1.00 82.69 615 ARG A C 1
ATOM 4831 O O . ARG A 1 615 ? 45.840 19.068 -41.926 1.00 82.69 615 ARG A O 1
ATOM 4838 N N . GLY A 1 616 ? 43.992 19.134 -40.634 1.00 79.31 616 GLY A N 1
ATOM 4839 C CA . GLY A 1 616 ? 43.185 18.178 -41.391 1.00 79.31 616 GLY A CA 1
ATOM 4840 C C . GLY A 1 616 ? 43.439 16.708 -41.045 1.00 79.31 616 GLY A C 1
ATOM 4841 O O . GLY A 1 616 ? 43.025 15.836 -41.806 1.00 79.31 616 GLY A O 1
ATOM 4842 N N . ASN A 1 617 ? 44.110 16.401 -39.929 1.00 84.75 617 ASN A N 1
ATOM 4843 C CA . ASN A 1 617 ? 44.258 15.026 -39.450 1.00 84.75 617 ASN A CA 1
ATOM 4844 C C . ASN A 1 617 ? 43.000 14.616 -38.681 1.00 84.75 617 ASN A C 1
ATOM 4846 O O . ASN A 1 617 ? 42.729 15.177 -37.619 1.00 84.75 617 ASN A O 1
ATOM 4850 N N . CYS A 1 618 ? 42.261 13.635 -39.204 1.00 83.69 618 CYS A N 1
ATOM 4851 C CA . CYS A 1 618 ? 40.999 13.171 -38.633 1.00 83.69 618 CYS A CA 1
ATOM 4852 C C . CYS A 1 618 ? 41.143 11.821 -37.917 1.00 83.69 618 CYS A C 1
ATOM 4854 O O . CYS A 1 618 ? 41.723 10.881 -38.464 1.00 83.69 618 CYS A O 1
ATOM 4856 N N . VAL A 1 619 ? 40.580 11.707 -36.713 1.00 85.12 619 VAL A N 1
ATOM 4857 C CA . VAL A 1 619 ? 40.562 10.487 -35.890 1.00 85.12 619 VAL A CA 1
ATOM 4858 C C . VAL A 1 619 ? 39.108 10.134 -35.550 1.00 85.12 619 VAL A C 1
ATOM 4860 O O . VAL A 1 619 ? 38.330 11.033 -35.233 1.00 85.12 619 VAL A O 1
ATOM 4863 N N . PRO A 1 620 ? 38.688 8.857 -35.631 1.00 81.62 620 PRO A N 1
ATOM 4864 C CA . PRO A 1 620 ? 37.343 8.457 -35.224 1.00 81.62 620 PRO A CA 1
ATOM 4865 C C . PRO A 1 620 ? 37.110 8.705 -33.730 1.00 81.62 620 PRO A C 1
ATOM 4867 O O . PRO A 1 620 ? 37.967 8.401 -32.904 1.00 81.62 620 PRO A O 1
ATOM 4870 N N . VAL A 1 621 ? 35.927 9.220 -33.390 1.00 79.19 621 VAL A N 1
ATOM 4871 C CA . VAL A 1 621 ? 35.533 9.508 -32.003 1.00 79.19 621 VAL A CA 1
ATOM 4872 C C . VAL A 1 621 ? 34.643 8.383 -31.497 1.00 79.19 621 VAL A C 1
ATOM 4874 O O . VAL A 1 621 ? 33.617 8.075 -32.106 1.00 79.19 621 VAL A O 1
ATOM 4877 N N . GLU A 1 622 ? 35.016 7.780 -30.371 1.00 74.94 622 GLU A N 1
ATOM 4878 C CA . GLU A 1 622 ? 34.132 6.862 -29.658 1.00 74.94 622 GLU A CA 1
ATOM 4879 C C . GLU A 1 622 ? 33.042 7.631 -28.915 1.00 74.94 622 GLU A C 1
ATOM 4881 O O . GLU A 1 622 ? 33.275 8.700 -28.345 1.00 74.94 622 GLU A O 1
ATOM 4886 N N . PHE A 1 623 ? 31.835 7.075 -28.918 1.00 75.69 623 PHE A N 1
ATOM 4887 C CA . PHE A 1 623 ? 30.681 7.734 -28.335 1.00 75.69 623 PHE A CA 1
ATOM 4888 C C . PHE A 1 623 ? 29.706 6.748 -27.720 1.00 75.69 623 PHE A C 1
ATOM 4890 O O . PHE A 1 623 ? 29.539 5.619 -28.189 1.00 75.69 623 PHE A O 1
ATOM 4897 N N . ARG A 1 624 ? 29.019 7.219 -26.682 1.00 72.81 624 ARG A N 1
ATOM 4898 C CA . ARG A 1 624 ? 27.892 6.520 -26.072 1.00 72.81 624 ARG A CA 1
ATOM 4899 C C . ARG A 1 624 ? 26.618 7.267 -26.417 1.00 72.81 624 ARG A C 1
ATOM 4901 O O . ARG A 1 624 ? 26.575 8.479 -26.246 1.00 72.81 624 ARG A O 1
ATOM 4908 N N . SER A 1 625 ? 25.603 6.548 -26.889 1.00 77.56 625 SER A N 1
ATOM 4909 C CA . SER A 1 625 ? 24.309 7.128 -27.244 1.00 77.56 625 SER A CA 1
ATOM 4910 C C . SER A 1 625 ? 23.208 6.670 -26.299 1.00 77.56 625 SER A C 1
ATOM 4912 O O . SER A 1 625 ? 22.991 5.469 -26.154 1.00 77.56 625 SER A O 1
ATOM 4914 N N . ASP A 1 626 ? 22.451 7.622 -25.771 1.00 78.94 626 ASP A N 1
ATOM 4915 C CA . ASP A 1 626 ? 21.217 7.379 -25.035 1.00 78.94 626 ASP A CA 1
ATOM 4916 C C . ASP A 1 626 ? 20.002 7.798 -25.877 1.00 78.94 626 ASP A C 1
ATOM 4918 O O . ASP A 1 626 ? 20.046 8.752 -26.659 1.00 78.94 626 ASP A O 1
ATOM 4922 N N . LEU A 1 627 ? 18.897 7.066 -25.730 1.00 82.69 627 LEU A N 1
ATOM 4923 C CA . LEU A 1 627 ? 17.626 7.373 -26.386 1.00 82.69 627 LEU A CA 1
ATOM 4924 C C . LEU A 1 627 ? 16.829 8.363 -25.540 1.00 82.69 627 LEU A C 1
ATOM 4926 O O . LEU A 1 627 ? 16.446 8.056 -24.410 1.00 82.69 627 LEU A O 1
ATOM 4930 N N . LEU A 1 628 ? 16.518 9.517 -26.123 1.00 85.00 628 LEU A N 1
ATOM 4931 C CA . LEU A 1 628 ? 15.642 10.517 -25.528 1.00 85.00 628 LEU A CA 1
ATOM 4932 C C . LEU A 1 628 ? 14.326 10.593 -26.307 1.00 85.00 628 LEU A C 1
ATOM 4934 O O . LEU A 1 628 ? 14.315 10.398 -27.526 1.00 85.00 628 LEU A O 1
ATOM 4938 N N . PRO A 1 629 ? 13.215 10.899 -25.630 1.00 85.56 629 PRO A N 1
ATOM 4939 C CA . PRO A 1 629 ? 11.944 11.080 -26.304 1.00 85.56 629 PRO A CA 1
ATOM 4940 C C . PRO A 1 629 ? 11.904 12.341 -27.157 1.00 85.56 629 PRO A C 1
ATOM 4942 O O . PRO A 1 629 ? 12.466 13.368 -26.790 1.00 85.56 629 PRO A O 1
ATOM 4945 N N . LEU A 1 630 ? 11.160 12.274 -28.259 1.00 82.31 630 LEU A N 1
ATOM 4946 C CA . LEU A 1 630 ? 10.805 13.407 -29.104 1.00 82.31 630 LEU A CA 1
ATOM 4947 C C . LEU A 1 630 ? 9.278 13.576 -29.109 1.00 82.31 630 LEU A C 1
ATOM 4949 O O . LEU A 1 630 ? 8.598 12.986 -29.949 1.00 82.31 630 LEU A O 1
ATOM 4953 N N . PRO A 1 631 ? 8.714 14.353 -28.168 1.00 78.12 631 PRO A N 1
ATOM 4954 C CA . PRO A 1 631 ? 7.268 14.530 -28.067 1.00 78.12 631 PRO A CA 1
ATOM 4955 C C . PRO A 1 631 ? 6.712 15.220 -29.317 1.00 78.12 631 PRO A C 1
ATOM 4957 O O . PRO A 1 631 ? 7.210 16.275 -29.717 1.00 78.12 631 PRO A O 1
ATOM 4960 N N . ARG A 1 632 ? 5.646 14.676 -29.913 1.00 77.06 632 ARG A N 1
ATOM 4961 C CA . ARG A 1 632 ? 4.957 15.285 -31.066 1.00 77.06 632 ARG A CA 1
ATOM 4962 C C . ARG A 1 632 ? 4.196 16.537 -30.653 1.00 77.06 632 ARG A C 1
ATOM 4964 O O . ARG A 1 632 ? 4.106 17.492 -31.422 1.00 77.06 632 ARG A O 1
ATOM 4971 N N . ASN A 1 633 ? 3.643 16.527 -29.440 1.00 75.06 633 ASN A N 1
ATOM 4972 C CA . ASN A 1 633 ? 2.959 17.663 -28.839 1.00 75.06 633 ASN A CA 1
ATOM 4973 C C . ASN A 1 633 ? 3.654 18.078 -27.540 1.00 75.06 633 ASN A C 1
ATOM 4975 O O . ASN A 1 633 ? 3.462 17.464 -26.495 1.00 75.06 633 ASN A O 1
ATOM 4979 N N . THR A 1 634 ? 4.413 19.170 -27.590 1.00 69.62 634 THR A N 1
ATOM 4980 C CA . THR A 1 634 ? 5.113 19.707 -26.416 1.00 69.62 634 THR A CA 1
ATOM 4981 C C . THR A 1 634 ? 4.166 20.316 -25.381 1.00 69.62 634 THR A C 1
ATOM 4983 O O . THR A 1 634 ? 4.546 20.446 -24.226 1.00 69.62 634 THR A O 1
ATOM 4986 N N . SER A 1 635 ? 2.920 20.641 -25.753 1.00 68.50 635 SER A N 1
ATOM 4987 C CA . SER A 1 635 ? 1.909 21.218 -24.849 1.00 68.50 635 SER A CA 1
ATOM 4988 C C . SER A 1 635 ? 1.133 20.178 -24.032 1.00 68.50 635 SER A C 1
ATOM 4990 O O . SER A 1 635 ? 0.280 20.552 -23.227 1.00 68.50 635 SER A O 1
ATOM 4992 N N . ALA A 1 636 ? 1.394 18.884 -24.236 1.00 66.94 636 ALA A N 1
ATOM 4993 C CA . ALA A 1 636 ? 0.771 17.786 -23.502 1.00 66.94 636 ALA A CA 1
ATOM 4994 C C . ALA A 1 636 ? 1.810 17.025 -22.651 1.00 66.94 636 ALA A C 1
ATOM 4996 O O . ALA A 1 636 ? 2.998 17.042 -22.979 1.00 66.94 636 ALA A O 1
ATOM 4997 N N . PRO A 1 637 ? 1.394 16.340 -21.565 1.00 66.56 637 PRO A N 1
ATOM 4998 C CA . PRO A 1 637 ? 2.270 15.426 -20.840 1.00 66.56 637 PRO A CA 1
ATOM 4999 C C . PRO A 1 637 ? 2.803 14.336 -21.773 1.00 66.56 637 PRO A C 1
ATOM 5001 O O . PRO A 1 637 ? 2.037 13.747 -22.535 1.00 66.56 637 PRO A O 1
ATOM 5004 N N . PHE A 1 638 ? 4.100 14.058 -21.679 1.00 74.06 638 PHE A N 1
ATOM 5005 C CA . PHE A 1 638 ? 4.745 12.997 -22.439 1.00 74.06 638 PHE A CA 1
ATOM 5006 C C . PHE A 1 638 ? 4.923 11.729 -21.580 1.00 74.06 638 PHE A C 1
ATOM 5008 O O . PHE A 1 638 ? 5.269 11.846 -20.399 1.00 74.06 638 PHE A O 1
ATOM 5015 N N . PRO A 1 639 ? 4.772 10.525 -22.160 1.00 75.88 639 PRO A N 1
ATOM 5016 C CA . PRO A 1 639 ? 4.228 10.258 -23.494 1.00 75.88 639 PRO A CA 1
ATOM 5017 C C . PRO A 1 639 ? 2.709 10.420 -23.538 1.00 75.88 639 PRO A C 1
ATOM 5019 O O . PRO A 1 639 ? 2.030 10.237 -22.528 1.00 75.88 639 PRO A O 1
ATOM 5022 N N . SER A 1 640 ? 2.182 10.741 -24.717 1.00 79.06 640 SER A N 1
ATOM 5023 C CA . SER A 1 640 ? 0.755 10.651 -25.035 1.00 79.06 640 SER A CA 1
ATOM 5024 C C . SER A 1 640 ? 0.432 9.311 -25.726 1.00 79.06 640 SER A C 1
ATOM 5026 O O . SER A 1 640 ? 1.341 8.655 -26.244 1.00 79.06 640 SER A O 1
ATOM 5028 N N . PRO A 1 641 ? -0.832 8.835 -25.715 1.00 79.94 641 PRO A N 1
ATOM 5029 C CA . PRO A 1 641 ? -1.186 7.578 -26.378 1.00 79.94 641 PRO A CA 1
ATOM 5030 C C . PRO A 1 641 ? -0.777 7.585 -27.861 1.00 79.94 641 PRO A C 1
ATOM 5032 O O . PRO A 1 641 ? -1.103 8.526 -28.583 1.00 79.94 641 PRO A O 1
ATOM 5035 N N . GLY A 1 642 ? -0.074 6.541 -28.312 1.00 77.50 642 GLY A N 1
ATOM 5036 C CA . GLY A 1 642 ? 0.502 6.459 -29.662 1.00 77.50 642 GLY A CA 1
ATOM 5037 C C . GLY A 1 642 ? 1.967 6.897 -29.777 1.00 77.50 642 GLY A C 1
ATOM 5038 O O . GLY A 1 642 ? 2.573 6.683 -30.828 1.00 77.50 642 GLY A O 1
ATOM 5039 N N . GLU A 1 643 ? 2.550 7.480 -28.724 1.00 82.06 643 GLU A N 1
ATOM 5040 C CA . GLU A 1 643 ? 3.975 7.825 -28.660 1.00 82.06 643 GLU A CA 1
ATOM 5041 C C . GLU A 1 643 ? 4.794 6.748 -27.924 1.00 82.06 643 GLU A C 1
ATOM 5043 O O . GLU A 1 643 ? 4.318 6.094 -26.988 1.00 82.06 643 GLU A O 1
ATOM 5048 N N . GLY A 1 644 ? 6.051 6.576 -28.341 1.00 78.69 644 GLY A N 1
ATOM 5049 C CA . GLY A 1 644 ? 7.055 5.739 -27.675 1.00 78.69 644 GLY A CA 1
ATOM 5050 C C . GLY A 1 644 ? 7.544 4.586 -28.548 1.00 78.69 644 GLY A C 1
ATOM 5051 O O . GLY A 1 644 ? 8.736 4.497 -28.809 1.00 78.69 644 GLY A O 1
ATOM 5052 N N . VAL A 1 645 ? 6.641 3.732 -29.044 1.00 78.31 645 VAL A N 1
ATOM 5053 C CA . VAL A 1 645 ? 7.010 2.519 -29.811 1.00 78.31 645 VAL A CA 1
ATOM 5054 C C . VAL A 1 645 ? 7.570 2.843 -31.205 1.00 78.31 645 VAL A C 1
ATOM 5056 O O . VAL A 1 645 ? 8.314 2.037 -31.769 1.00 78.31 645 VAL A O 1
ATOM 5059 N N . ASN A 1 646 ? 7.244 4.010 -31.772 1.00 78.44 646 ASN A N 1
ATOM 5060 C CA . ASN A 1 646 ? 7.733 4.397 -33.094 1.00 78.44 646 ASN A CA 1
ATOM 5061 C C . ASN A 1 646 ? 9.151 4.967 -33.011 1.00 78.44 646 ASN A C 1
ATOM 5063 O O . ASN A 1 646 ? 9.465 5.785 -32.150 1.00 78.44 646 ASN A O 1
ATOM 5067 N N . LEU A 1 647 ? 9.990 4.601 -33.981 1.00 73.75 647 LEU A N 1
ATOM 5068 C CA . LEU A 1 647 ? 11.376 5.075 -34.058 1.00 73.75 647 LEU A CA 1
ATOM 5069 C C . LEU A 1 647 ? 11.484 6.600 -34.236 1.00 73.75 647 LEU A C 1
ATOM 5071 O O . LEU A 1 647 ? 12.469 7.184 -33.792 1.00 73.75 647 LEU A O 1
ATOM 5075 N N . ASP A 1 648 ? 10.475 7.227 -34.848 1.00 76.62 648 ASP A N 1
ATOM 5076 C CA . ASP A 1 648 ? 10.398 8.679 -35.056 1.00 76.62 648 ASP A CA 1
ATOM 5077 C C . ASP A 1 648 ? 10.104 9.465 -33.768 1.00 76.62 648 ASP A C 1
ATOM 5079 O O . ASP A 1 648 ? 10.332 10.673 -33.722 1.00 76.62 648 ASP A O 1
ATOM 5083 N N . ASP A 1 649 ? 9.644 8.790 -32.709 1.00 78.06 649 ASP A N 1
ATOM 5084 C CA . ASP A 1 649 ? 9.373 9.399 -31.402 1.00 78.06 649 ASP A CA 1
ATOM 5085 C C . ASP A 1 649 ? 10.651 9.472 -30.531 1.00 78.06 649 ASP A C 1
ATOM 5087 O O . ASP A 1 649 ? 10.575 9.735 -29.329 1.00 78.06 649 ASP A O 1
ATOM 5091 N N . ALA A 1 650 ? 11.832 9.219 -31.114 1.00 81.88 650 ALA A N 1
ATOM 5092 C CA . ALA A 1 650 ? 13.134 9.225 -30.446 1.00 81.88 650 ALA A CA 1
ATOM 5093 C C . ALA A 1 650 ? 14.163 10.135 -31.123 1.00 81.88 650 ALA A C 1
ATOM 5095 O O . ALA A 1 650 ? 14.339 10.134 -32.345 1.00 81.88 650 ALA A O 1
ATOM 5096 N N . ILE A 1 651 ? 14.975 10.774 -30.287 1.00 83.06 651 ILE A N 1
ATOM 5097 C CA . ILE A 1 651 ? 16.291 11.297 -30.655 1.00 83.06 651 ILE A CA 1
ATOM 5098 C C . ILE A 1 651 ? 17.382 10.516 -29.917 1.00 83.06 651 ILE A C 1
ATOM 5100 O O . ILE A 1 651 ? 17.145 9.886 -28.888 1.00 83.06 651 ILE A O 1
ATOM 5104 N N . LEU A 1 652 ? 18.590 10.546 -30.462 1.00 83.88 652 LEU A N 1
ATOM 5105 C CA . LEU A 1 652 ? 19.792 10.040 -29.821 1.00 83.88 652 LEU A CA 1
ATOM 5106 C C . LEU A 1 652 ? 20.587 11.217 -29.269 1.00 83.88 652 LEU A C 1
ATOM 5108 O O . LEU A 1 652 ? 20.842 12.181 -29.992 1.00 83.88 652 LEU A O 1
ATOM 5112 N N . SER A 1 653 ? 20.981 11.102 -28.006 1.00 87.25 653 SER A N 1
ATOM 5113 C CA . SER A 1 653 ? 21.979 11.954 -27.371 1.00 87.25 653 SER A CA 1
ATOM 5114 C C . SER A 1 653 ? 23.280 11.185 -27.285 1.00 87.25 653 SER A C 1
ATOM 5116 O O . SER A 1 653 ? 23.343 10.185 -26.577 1.00 87.25 653 SER A O 1
ATOM 5118 N N . SER A 1 654 ? 24.295 11.622 -28.023 1.00 85.69 654 SER A N 1
ATOM 5119 C CA . SER A 1 654 ? 25.626 11.026 -27.984 1.00 85.69 654 SER A CA 1
ATOM 5120 C C . SER A 1 654 ? 26.594 11.921 -27.231 1.00 85.69 654 SER A C 1
ATOM 5122 O O . SER A 1 654 ? 26.890 13.016 -27.710 1.00 85.69 654 SER A O 1
ATOM 5124 N N . ASP A 1 655 ? 27.129 11.438 -26.114 1.00 85.75 655 ASP A N 1
ATOM 5125 C CA . ASP A 1 655 ? 28.228 12.109 -25.423 1.00 85.75 655 ASP A CA 1
ATOM 5126 C C . ASP A 1 655 ? 29.568 11.682 -26.046 1.00 85.75 655 ASP A C 1
ATOM 5128 O O . ASP A 1 655 ? 29.827 10.497 -26.285 1.00 85.75 655 ASP A O 1
ATOM 5132 N N . LEU A 1 656 ? 30.393 12.682 -26.351 1.00 85.88 656 LEU A N 1
ATOM 5133 C CA . LEU A 1 656 ? 31.635 12.609 -27.114 1.00 85.88 656 LEU A CA 1
ATOM 5134 C C . LEU A 1 656 ? 32.788 13.113 -26.249 1.00 85.88 656 LEU A C 1
ATOM 5136 O O . LEU A 1 656 ? 32.738 14.234 -25.740 1.00 85.88 656 LEU A O 1
ATOM 5140 N N . ASN A 1 657 ? 33.845 12.311 -26.134 1.00 83.88 657 ASN A N 1
ATOM 5141 C CA . ASN A 1 657 ? 35.107 12.739 -25.536 1.00 83.88 657 ASN A CA 1
ATOM 5142 C C . ASN A 1 657 ? 36.032 13.238 -26.645 1.00 83.88 657 ASN A C 1
ATOM 5144 O O . ASN A 1 657 ? 36.633 12.440 -27.360 1.00 83.88 657 ASN A O 1
ATOM 5148 N N . ILE A 1 658 ? 36.122 14.556 -26.791 1.00 81.75 658 ILE A N 1
ATOM 5149 C CA . ILE A 1 658 ? 36.936 15.221 -27.808 1.00 81.75 658 ILE A CA 1
ATOM 5150 C C . ILE A 1 658 ? 38.338 15.469 -27.246 1.00 81.75 658 ILE A C 1
ATOM 5152 O O . ILE A 1 658 ? 38.488 16.019 -26.151 1.00 81.75 658 ILE A O 1
ATOM 5156 N N . THR A 1 659 ? 39.369 15.068 -27.989 1.00 82.00 659 THR A N 1
ATOM 5157 C CA . THR A 1 659 ? 40.774 15.229 -27.582 1.00 82.00 659 THR A CA 1
ATOM 5158 C C . THR A 1 659 ? 41.407 16.493 -28.161 1.00 82.00 659 THR A C 1
ATOM 5160 O O . THR A 1 659 ? 42.346 17.049 -27.584 1.00 82.00 659 THR A O 1
ATOM 5163 N N . VAL A 1 660 ? 40.867 16.992 -29.275 1.00 80.44 660 VAL A N 1
ATOM 5164 C CA . VAL A 1 660 ? 41.374 18.177 -29.969 1.00 80.44 660 VAL A CA 1
ATOM 5165 C C . VAL A 1 660 ? 40.880 19.472 -29.301 1.00 80.44 660 VAL A C 1
ATOM 5167 O O . VAL A 1 660 ? 39.688 19.681 -29.087 1.00 80.44 660 VAL A O 1
ATOM 5170 N N . SER A 1 661 ? 41.798 20.402 -29.008 1.00 77.44 661 SER A N 1
ATOM 5171 C CA . SER A 1 661 ? 41.473 21.686 -28.361 1.00 77.44 661 SER A CA 1
ATOM 5172 C C . SER A 1 661 ? 40.810 22.705 -29.303 1.00 77.44 661 SER A C 1
ATOM 5174 O O . SER A 1 661 ? 39.945 23.476 -28.873 1.00 77.44 661 SER A O 1
ATOM 5176 N N . LYS A 1 662 ? 41.192 22.697 -30.587 1.00 80.50 662 LYS A N 1
ATOM 5177 C CA . LYS A 1 662 ? 40.610 23.487 -31.683 1.00 80.50 662 LYS A CA 1
ATOM 5178 C C . LYS A 1 662 ? 40.626 22.679 -32.977 1.00 80.50 662 LYS A C 1
ATOM 5180 O O . LYS A 1 662 ? 41.665 22.140 -33.348 1.00 80.50 662 LYS A O 1
ATOM 5185 N N . GLY A 1 663 ? 39.485 22.599 -33.651 1.00 85.00 663 GLY A N 1
ATOM 5186 C CA . GLY A 1 663 ? 39.330 21.766 -34.840 1.00 85.00 663 GLY A CA 1
ATOM 5187 C C . GLY A 1 663 ? 37.885 21.708 -35.320 1.00 85.00 663 GLY A C 1
ATOM 5188 O O . GLY A 1 663 ? 37.087 22.602 -35.027 1.00 85.00 663 GLY A O 1
ATOM 5189 N N . THR A 1 664 ? 37.533 20.644 -36.037 1.00 85.62 664 THR A N 1
ATOM 5190 C CA . THR A 1 664 ? 36.158 20.403 -36.498 1.00 85.62 664 THR A CA 1
ATOM 5191 C C . THR A 1 664 ? 35.723 18.967 -36.230 1.00 85.62 664 THR A C 1
ATOM 5193 O O . THR A 1 664 ? 36.529 18.045 -36.302 1.00 85.62 664 THR A O 1
ATOM 5196 N N . LEU A 1 665 ? 34.447 18.782 -35.895 1.00 85.75 665 LEU A N 1
ATOM 5197 C CA . LEU A 1 665 ? 33.802 17.476 -35.844 1.00 85.75 665 LEU A CA 1
ATOM 5198 C C . LEU A 1 665 ? 33.155 17.214 -37.205 1.00 85.75 665 LEU A C 1
ATOM 5200 O O . LEU A 1 665 ? 32.235 17.938 -37.600 1.00 85.75 665 LEU A O 1
ATOM 5204 N N . GLU A 1 666 ? 33.619 16.182 -37.900 1.00 84.81 666 GLU A N 1
ATOM 5205 C CA . GLU A 1 666 ? 32.994 15.666 -39.112 1.00 84.81 666 GLU A CA 1
ATOM 5206 C C . GLU A 1 666 ? 31.938 14.619 -38.760 1.00 84.81 666 GLU A C 1
ATOM 5208 O O . GLU A 1 666 ? 32.215 13.585 -38.147 1.00 84.81 666 GLU A O 1
ATOM 5213 N N . VAL A 1 667 ? 30.711 14.882 -39.199 1.00 79.50 667 VAL A N 1
ATOM 5214 C CA . VAL A 1 667 ? 29.553 14.009 -39.046 1.00 79.50 667 VAL A CA 1
ATOM 5215 C C . VAL A 1 667 ? 29.144 13.527 -40.434 1.00 79.50 667 VAL A C 1
ATOM 5217 O O . VAL A 1 667 ? 28.647 14.312 -41.242 1.00 79.50 667 VAL A O 1
ATOM 5220 N N . ARG A 1 668 ? 29.361 12.243 -40.738 1.00 75.56 668 ARG A N 1
ATOM 5221 C CA . ARG A 1 668 ? 29.038 11.669 -42.061 1.00 75.56 668 ARG A CA 1
ATOM 5222 C C . ARG A 1 668 ? 27.720 10.919 -42.017 1.00 75.56 668 ARG A C 1
ATOM 5224 O O . ARG A 1 668 ? 27.577 10.064 -41.153 1.00 75.56 668 ARG A O 1
ATOM 5231 N N . SER A 1 669 ? 26.795 11.208 -42.937 1.00 67.94 669 SER A N 1
ATOM 5232 C CA . SER A 1 669 ? 25.451 10.601 -42.977 1.00 67.94 669 SER A CA 1
ATOM 5233 C C . SER A 1 669 ? 25.090 9.989 -44.334 1.00 67.94 669 SER A C 1
ATOM 5235 O O . SER A 1 669 ? 25.386 10.562 -45.383 1.00 67.94 669 SER A O 1
ATOM 5237 N N . VAL A 1 670 ? 24.374 8.858 -44.299 1.00 57.59 670 VAL A N 1
ATOM 5238 C CA . VAL A 1 670 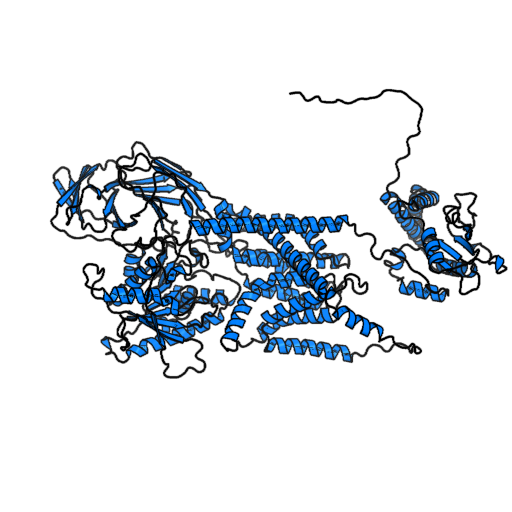? 23.938 8.055 -45.465 1.00 57.59 670 VAL A CA 1
ATOM 5239 C C . VAL A 1 670 ? 22.794 8.700 -46.252 1.00 57.59 670 VAL A C 1
ATOM 5241 O O . VAL A 1 670 ? 22.708 8.554 -47.467 1.00 57.59 670 VAL A O 1
ATOM 5244 N N . GLN A 1 671 ? 21.898 9.419 -45.574 1.00 55.22 671 GLN A N 1
ATOM 5245 C CA . GLN A 1 671 ? 20.681 9.979 -46.166 1.00 55.22 671 GLN A CA 1
ATOM 5246 C C . GLN A 1 671 ? 20.682 11.494 -46.017 1.00 55.22 671 GLN A C 1
ATOM 5248 O O . GLN A 1 671 ? 19.893 12.026 -45.248 1.00 55.22 671 GLN A O 1
ATOM 5253 N N . GLY A 1 672 ? 21.602 12.177 -46.713 1.00 49.06 672 GLY A N 1
ATOM 5254 C CA . GLY A 1 672 ? 21.625 13.638 -46.856 1.00 49.06 672 GLY A CA 1
ATOM 5255 C C . GLY A 1 672 ? 21.063 14.384 -45.645 1.00 49.06 672 GLY A C 1
ATOM 5256 O O . GLY A 1 672 ? 20.021 15.027 -45.767 1.00 49.06 672 GLY A O 1
ATOM 5257 N N . ALA A 1 673 ? 21.697 14.211 -44.477 1.00 48.50 673 ALA A N 1
ATOM 5258 C CA . ALA A 1 673 ? 21.195 14.762 -43.226 1.00 48.50 673 ALA A CA 1
ATOM 5259 C C . ALA A 1 673 ? 20.903 16.255 -43.411 1.00 48.50 673 ALA A C 1
ATOM 5261 O O . ALA A 1 673 ? 21.796 17.047 -43.726 1.00 48.50 673 ALA A O 1
ATOM 5262 N N . LYS A 1 674 ? 19.635 16.647 -43.251 1.00 52.06 674 LY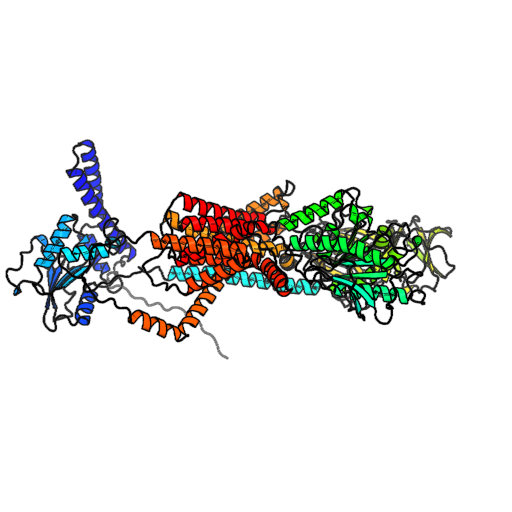S A N 1
ATOM 5263 C CA . LYS A 1 674 ? 19.285 18.066 -43.208 1.00 52.06 674 LYS A CA 1
ATOM 5264 C C . LYS A 1 674 ? 19.944 18.649 -41.963 1.00 52.06 674 LYS A C 1
ATOM 5266 O O . LYS A 1 674 ? 19.723 18.148 -40.862 1.00 52.06 674 LYS A O 1
ATOM 5271 N N . LYS A 1 675 ? 20.727 19.715 -42.149 1.00 53.56 675 LYS A N 1
ATOM 5272 C CA . LYS A 1 675 ? 21.447 20.436 -41.086 1.00 53.56 675 LYS A CA 1
ATOM 5273 C C . LYS A 1 675 ? 20.551 20.782 -39.881 1.00 53.56 675 LYS A C 1
ATOM 5275 O O . LYS A 1 675 ? 21.046 20.841 -38.765 1.00 53.56 675 LYS A O 1
ATOM 5280 N N . ASP A 1 676 ? 19.243 20.923 -40.099 1.00 55.75 676 ASP A N 1
ATOM 5281 C CA . ASP A 1 676 ? 18.234 21.300 -39.100 1.00 55.75 676 ASP A CA 1
ATOM 5282 C C . ASP A 1 676 ? 18.031 20.296 -37.944 1.00 55.75 676 ASP A C 1
ATOM 5284 O O . ASP A 1 676 ? 17.449 20.667 -36.928 1.00 55.75 676 ASP A O 1
ATOM 5288 N N . TRP A 1 677 ? 18.465 19.033 -38.074 1.00 67.19 677 TRP A N 1
ATOM 5289 C CA . TRP A 1 677 ? 18.205 17.981 -37.068 1.00 67.19 677 TRP A CA 1
ATOM 5290 C C . TRP A 1 677 ? 19.437 17.492 -36.305 1.00 67.19 677 TRP A C 1
ATOM 5292 O O . TRP A 1 677 ? 19.296 16.628 -35.441 1.00 67.19 677 TRP A O 1
ATOM 5302 N N . VAL A 1 678 ? 20.621 18.035 -36.596 1.00 77.50 678 VAL A N 1
ATOM 5303 C CA . VAL A 1 678 ? 21.871 17.666 -35.921 1.00 77.50 678 VAL A CA 1
ATOM 5304 C C . VAL A 1 678 ? 22.365 18.859 -35.116 1.00 77.50 678 VAL A C 1
ATOM 5306 O O . VAL A 1 678 ? 22.757 19.880 -35.681 1.00 77.50 678 VAL A O 1
ATOM 5309 N N . VAL A 1 679 ? 22.346 18.727 -33.791 1.00 83.69 679 VAL A N 1
ATOM 5310 C CA . VAL A 1 679 ? 22.750 19.788 -32.866 1.00 83.69 679 VAL A CA 1
ATOM 5311 C C . VAL A 1 679 ? 23.978 19.335 -32.090 1.00 83.69 679 VAL A C 1
ATOM 5313 O O . VAL A 1 679 ? 23.951 18.295 -31.439 1.00 83.69 679 VAL A O 1
ATOM 5316 N N . PHE A 1 680 ? 25.052 20.120 -32.146 1.00 86.19 680 PHE A N 1
ATOM 5317 C CA . PHE A 1 680 ? 26.313 19.838 -31.464 1.00 86.19 680 PHE A CA 1
ATOM 5318 C C . PHE A 1 680 ? 26.688 20.989 -30.534 1.00 86.19 680 PHE A C 1
ATOM 5320 O O . PHE A 1 680 ? 26.570 22.160 -30.902 1.00 86.19 680 PHE A O 1
ATOM 5327 N N . GLY A 1 681 ? 27.150 20.652 -29.335 1.00 87.56 681 GLY A N 1
ATOM 5328 C CA . GLY A 1 681 ? 27.565 21.637 -28.350 1.00 87.56 681 GLY A CA 1
ATOM 5329 C C . GLY A 1 681 ? 28.171 21.008 -27.107 1.00 87.56 681 GLY A C 1
ATOM 5330 O O . GLY A 1 681 ? 28.427 19.807 -27.047 1.00 87.56 681 GLY A O 1
ATOM 5331 N N . ARG A 1 682 ? 28.429 21.852 -26.112 1.00 87.31 682 ARG A N 1
ATOM 5332 C CA . ARG A 1 682 ? 29.129 21.469 -24.884 1.00 87.31 682 ARG A CA 1
ATOM 5333 C C . ARG A 1 682 ? 28.219 20.703 -23.929 1.00 87.31 682 ARG A C 1
ATOM 5335 O O . ARG A 1 682 ? 27.047 21.058 -23.781 1.00 87.31 682 ARG A O 1
ATOM 5342 N N . HIS A 1 683 ? 28.804 19.737 -23.221 1.00 88.88 683 HIS A N 1
ATOM 5343 C CA . HIS A 1 683 ? 28.230 19.147 -22.014 1.00 88.88 683 HIS A CA 1
ATOM 5344 C C . HIS A 1 683 ? 28.782 19.876 -20.787 1.00 88.88 683 HIS A C 1
ATOM 5346 O O . HIS A 1 683 ? 29.995 19.932 -20.571 1.00 88.88 683 HIS A O 1
ATOM 5352 N N . VAL A 1 684 ? 27.903 20.485 -19.993 1.00 89.12 684 VAL A N 1
ATOM 5353 C CA . VAL A 1 684 ? 28.287 21.286 -18.828 1.00 89.12 684 VAL A CA 1
ATOM 5354 C C . VAL A 1 684 ? 27.731 20.677 -17.545 1.00 89.12 684 VAL A C 1
ATOM 5356 O O . VAL A 1 684 ? 26.522 20.548 -17.363 1.00 89.12 684 VAL A O 1
ATOM 5359 N N . TYR A 1 685 ? 28.628 20.374 -16.609 1.00 89.94 685 TYR A N 1
ATOM 5360 C CA . TYR A 1 685 ? 28.291 19.875 -15.278 1.00 89.94 685 TYR A CA 1
ATOM 5361 C C . TYR A 1 685 ? 28.280 21.030 -14.276 1.00 89.94 685 TYR A C 1
ATOM 5363 O O . TYR A 1 685 ? 29.286 21.726 -14.111 1.00 89.94 685 TYR A O 1
ATOM 5371 N N . ARG A 1 686 ? 27.164 21.234 -13.569 1.00 90.25 686 ARG A N 1
ATOM 5372 C CA . ARG A 1 686 ? 27.043 22.264 -12.525 1.00 90.25 686 ARG A CA 1
ATOM 5373 C C . ARG A 1 686 ? 26.501 21.666 -11.233 1.00 90.25 686 ARG A C 1
ATOM 5375 O O . ARG A 1 686 ? 25.470 20.998 -11.210 1.00 90.25 686 ARG A O 1
ATOM 5382 N N . SER A 1 687 ? 27.171 21.974 -10.126 1.00 90.44 687 SER A N 1
ATOM 5383 C CA . SER A 1 687 ? 26.657 21.710 -8.782 1.00 90.44 687 SER A CA 1
ATOM 5384 C C . SER A 1 687 ? 25.954 22.959 -8.263 1.00 90.44 687 SER A C 1
ATOM 5386 O O . SER A 1 687 ? 26.574 24.011 -8.111 1.00 90.44 687 SER A O 1
ATOM 5388 N N . VAL A 1 688 ? 24.655 22.851 -8.004 1.00 90.38 688 VAL A N 1
ATOM 5389 C CA . VAL A 1 688 ? 23.807 23.971 -7.596 1.00 90.38 688 VAL A CA 1
ATOM 5390 C C . VAL A 1 688 ? 23.579 23.896 -6.089 1.00 90.38 688 VAL A C 1
ATOM 5392 O O . VAL A 1 688 ? 23.081 22.895 -5.557 1.00 90.38 688 VAL A O 1
ATOM 5395 N N . ARG A 1 689 ? 23.952 24.962 -5.373 1.00 87.12 689 ARG A N 1
ATOM 5396 C CA . ARG A 1 689 ? 23.583 25.153 -3.962 1.00 87.12 689 ARG A CA 1
ATOM 5397 C C . ARG A 1 689 ? 22.239 25.879 -3.899 1.00 87.12 689 ARG A C 1
ATOM 5399 O O . ARG A 1 689 ? 22.054 26.895 -4.557 1.00 87.12 689 ARG A O 1
ATOM 5406 N N . GLY A 1 690 ? 21.312 25.379 -3.089 1.00 85.62 690 GLY A N 1
ATOM 5407 C CA . GLY A 1 690 ? 19.934 25.867 -3.028 1.00 85.62 690 GLY A CA 1
ATOM 5408 C C . GLY A 1 690 ? 19.009 25.165 -4.026 1.00 85.62 690 GLY A C 1
ATOM 5409 O O . GLY A 1 690 ? 19.253 24.026 -4.420 1.00 85.62 690 GLY A O 1
ATOM 5410 N N . GLY A 1 691 ? 17.914 25.838 -4.382 1.00 86.19 691 GLY A N 1
ATOM 5411 C CA . GLY A 1 691 ? 16.875 25.331 -5.286 1.00 86.19 691 GLY A CA 1
ATOM 5412 C C . GLY A 1 691 ? 16.664 26.210 -6.516 1.00 86.19 691 GLY A C 1
ATOM 5413 O O . GLY A 1 691 ? 15.579 26.205 -7.071 1.00 86.19 691 GLY A O 1
ATOM 5414 N N . SER A 1 692 ? 17.636 27.027 -6.920 1.00 91.50 692 SER A N 1
ATOM 5415 C CA . SER A 1 692 ? 17.516 27.847 -8.129 1.00 91.50 692 SER A CA 1
ATOM 5416 C C . SER A 1 692 ? 18.835 27.848 -8.876 1.00 91.50 692 SER A C 1
ATOM 5418 O O . SER A 1 692 ? 19.887 28.007 -8.264 1.00 91.50 692 SER A O 1
ATOM 5420 N N . TRP A 1 693 ? 18.755 27.694 -10.188 1.00 93.25 693 TRP A N 1
ATOM 5421 C CA . TRP A 1 693 ? 19.860 27.826 -11.119 1.00 93.25 693 TRP A CA 1
ATOM 5422 C C . TRP A 1 693 ? 19.453 28.789 -12.233 1.00 93.25 693 TRP A C 1
ATOM 5424 O O . TRP A 1 693 ? 18.305 28.779 -12.677 1.00 93.25 693 TRP A O 1
ATOM 5434 N N . GLU A 1 694 ? 20.389 29.632 -12.645 1.00 92.25 694 GLU A N 1
ATOM 5435 C CA . GLU A 1 694 ? 20.239 30.591 -13.735 1.00 92.25 694 GLU A CA 1
ATOM 5436 C C . GLU A 1 694 ? 21.420 30.414 -14.685 1.00 92.25 694 GLU A C 1
ATOM 5438 O O . GLU A 1 694 ? 22.523 30.066 -14.253 1.00 92.25 694 GLU A O 1
ATOM 5443 N N . ARG A 1 695 ? 21.168 30.616 -15.977 1.00 89.50 695 ARG A N 1
ATOM 5444 C CA . ARG A 1 695 ? 22.185 30.498 -17.018 1.00 89.50 695 ARG A CA 1
ATOM 5445 C C . ARG A 1 695 ? 23.258 31.578 -16.846 1.00 89.50 695 ARG A C 1
ATOM 5447 O O . ARG A 1 695 ? 22.939 32.749 -16.664 1.00 89.50 695 ARG A O 1
ATOM 5454 N N . GLU A 1 696 ? 24.526 31.184 -16.944 1.00 85.94 696 GLU A N 1
ATOM 5455 C CA . GLU A 1 696 ? 25.662 32.114 -16.947 1.00 85.94 696 GLU A CA 1
ATOM 5456 C C . GLU A 1 696 ? 25.870 32.714 -18.349 1.00 85.94 696 GLU A C 1
ATOM 5458 O O . GLU A 1 696 ? 25.675 32.033 -19.356 1.00 85.94 696 GLU A O 1
ATOM 5463 N N . GLU A 1 697 ? 26.328 33.968 -18.433 1.00 77.94 697 GLU A N 1
ATOM 5464 C CA . GLU A 1 697 ? 26.600 34.645 -19.717 1.00 77.94 697 GLU A CA 1
ATOM 5465 C C . GLU A 1 697 ? 27.651 33.907 -20.573 1.00 77.94 697 GLU A C 1
ATOM 5467 O O . GLU A 1 697 ? 27.577 33.937 -21.796 1.00 77.94 697 GLU A O 1
ATOM 5472 N N . ASN A 1 698 ? 28.576 33.172 -19.943 1.00 75.88 698 ASN A N 1
ATOM 5473 C CA . ASN A 1 698 ? 29.648 32.422 -20.615 1.00 75.88 698 ASN A CA 1
ATOM 5474 C C . ASN A 1 698 ? 29.219 31.041 -21.160 1.00 75.88 698 ASN A C 1
ATOM 5476 O O . ASN A 1 698 ? 30.032 30.336 -21.767 1.00 75.88 698 ASN A O 1
ATOM 5480 N N . ASP A 1 699 ? 27.973 30.616 -20.931 1.00 77.00 699 ASP A N 1
ATOM 5481 C CA . ASP A 1 699 ? 27.459 29.330 -21.406 1.00 77.00 699 ASP A CA 1
ATOM 5482 C C . ASP A 1 699 ? 26.933 29.441 -22.856 1.00 77.00 699 ASP A C 1
ATOM 5484 O O . ASP A 1 699 ? 25.734 29.308 -23.137 1.00 77.00 699 ASP A O 1
ATOM 5488 N N . GLU A 1 700 ? 27.832 29.710 -23.804 1.00 75.94 700 GLU A N 1
ATOM 5489 C CA . GLU A 1 700 ? 27.534 29.683 -25.242 1.00 75.94 700 GLU A CA 1
ATOM 5490 C C . GLU A 1 700 ? 27.600 28.251 -25.808 1.00 75.94 700 GLU A C 1
ATOM 5492 O O . GLU A 1 700 ? 28.444 27.446 -25.407 1.00 75.94 700 GLU A O 1
ATOM 5497 N N . ASN A 1 701 ? 26.709 27.933 -26.758 1.00 82.56 701 ASN A N 1
ATOM 5498 C CA . ASN A 1 701 ? 26.631 26.638 -27.457 1.00 82.56 701 ASN A CA 1
ATOM 5499 C C . ASN A 1 701 ? 26.579 25.400 -26.535 1.00 82.56 701 ASN A C 1
ATOM 5501 O O . ASN A 1 701 ? 27.211 24.380 -26.812 1.00 82.56 701 ASN A O 1
ATOM 5505 N N . VAL A 1 702 ? 25.823 25.471 -25.435 1.00 88.06 702 VAL A N 1
ATOM 5506 C CA . VAL A 1 702 ? 25.571 24.322 -24.547 1.00 88.06 702 VAL A CA 1
ATOM 5507 C C . VAL A 1 702 ? 24.355 23.537 -25.031 1.00 88.06 702 VAL A C 1
ATOM 5509 O O . VAL A 1 702 ? 23.260 24.096 -25.131 1.00 88.06 702 VAL A O 1
ATOM 5512 N N . THR A 1 703 ? 24.543 22.245 -25.301 1.00 89.50 703 THR A N 1
ATOM 5513 C CA . THR A 1 703 ? 23.477 21.313 -25.713 1.00 89.50 703 THR A CA 1
ATOM 5514 C C . THR A 1 703 ? 23.006 20.414 -24.581 1.00 89.50 703 THR A C 1
ATOM 5516 O O . THR A 1 703 ? 21.854 19.983 -24.595 1.00 89.50 703 THR A O 1
ATOM 5519 N N . HIS A 1 704 ? 23.861 20.160 -23.588 1.00 91.62 704 HIS A N 1
ATOM 5520 C CA . HIS A 1 704 ? 23.552 19.292 -22.459 1.00 91.62 704 HIS A CA 1
ATOM 5521 C C . HIS A 1 704 ? 24.039 19.919 -21.147 1.00 91.62 704 HIS A C 1
ATOM 5523 O O . HIS A 1 704 ? 25.223 20.216 -20.981 1.00 91.62 704 HIS A O 1
ATOM 5529 N N . TYR A 1 705 ? 23.126 20.107 -20.195 1.00 92.38 705 TYR A N 1
ATOM 5530 C CA . TYR A 1 705 ? 23.458 20.439 -18.811 1.00 92.38 705 TYR A CA 1
ATOM 5531 C C . TYR A 1 705 ? 23.188 19.260 -17.887 1.00 92.38 705 TYR A C 1
ATOM 5533 O O . TYR A 1 705 ? 22.078 18.738 -17.879 1.00 92.38 705 TYR A O 1
ATOM 5541 N N . THR A 1 706 ? 24.140 18.939 -17.015 1.00 91.69 706 THR A N 1
ATOM 5542 C CA . THR A 1 706 ? 23.906 18.084 -15.845 1.00 91.69 706 THR A CA 1
ATOM 5543 C C . THR A 1 706 ? 23.935 18.953 -14.594 1.00 91.69 706 THR A C 1
ATOM 5545 O O . THR A 1 706 ? 24.990 19.425 -14.159 1.00 91.69 706 THR A O 1
ATOM 5548 N N . LEU A 1 707 ? 22.755 19.199 -14.029 1.00 91.50 707 LEU A N 1
ATOM 5549 C CA . LEU A 1 707 ? 22.545 20.062 -12.873 1.00 91.50 707 LEU A CA 1
ATOM 5550 C C . LEU A 1 707 ? 22.292 19.208 -11.632 1.00 91.50 707 LEU A C 1
ATOM 5552 O O . LEU A 1 707 ? 21.241 18.583 -11.485 1.00 91.50 707 LEU A O 1
ATOM 5556 N N . ARG A 1 708 ? 23.239 19.222 -10.693 1.00 89.94 708 ARG A N 1
ATOM 5557 C CA . ARG A 1 708 ? 23.098 18.529 -9.409 1.00 89.94 708 ARG A CA 1
ATOM 5558 C C . ARG A 1 708 ? 22.744 19.518 -8.311 1.00 89.94 708 ARG A C 1
ATOM 5560 O O . ARG A 1 708 ? 23.609 20.221 -7.788 1.00 89.94 708 ARG A O 1
ATOM 5567 N N . PHE A 1 709 ? 21.474 19.558 -7.925 1.00 88.94 709 PHE A N 1
ATOM 5568 C CA . PHE A 1 709 ? 21.015 20.340 -6.781 1.00 88.94 709 PHE A CA 1
ATOM 5569 C C . PHE A 1 709 ? 21.407 19.612 -5.501 1.00 88.94 709 PHE A C 1
ATOM 5571 O O . PHE A 1 709 ? 20.959 18.499 -5.266 1.00 88.94 709 PHE A O 1
ATOM 5578 N N . THR A 1 710 ? 22.244 20.216 -4.661 1.00 87.06 710 THR A N 1
ATOM 5579 C CA . THR A 1 710 ? 22.829 19.537 -3.482 1.00 87.06 710 THR A CA 1
ATOM 5580 C C . THR A 1 710 ? 22.054 19.754 -2.181 1.00 87.06 710 THR A C 1
ATOM 5582 O O . THR A 1 710 ? 22.215 19.001 -1.223 1.00 87.06 710 THR A O 1
ATOM 5585 N N . SER A 1 711 ? 21.218 20.792 -2.122 1.00 84.44 711 SER A N 1
ATOM 5586 C CA . SER A 1 711 ? 20.454 21.171 -0.925 1.00 84.44 711 SER A CA 1
ATOM 5587 C C . SER A 1 711 ? 19.123 20.428 -0.704 1.00 84.44 711 SER A C 1
ATOM 5589 O O . SER A 1 711 ? 18.790 20.208 0.462 1.00 84.44 711 SER A O 1
ATOM 5591 N N . PRO A 1 712 ? 18.344 20.057 -1.740 1.00 82.31 712 PRO A N 1
ATOM 5592 C CA . PRO A 1 712 ? 17.095 19.314 -1.564 1.00 82.31 712 PRO A CA 1
ATOM 5593 C C . PRO A 1 712 ? 17.299 17.963 -0.865 1.00 82.31 712 PRO A C 1
ATOM 5595 O O . PRO A 1 712 ? 18.322 17.297 -1.036 1.00 82.31 712 PRO A O 1
ATOM 5598 N N . LEU A 1 713 ? 16.304 17.556 -0.078 1.00 79.38 713 LEU A N 1
ATOM 5599 C CA . LEU A 1 713 ? 16.260 16.238 0.549 1.00 79.38 713 LEU A CA 1
ATOM 5600 C C . LEU A 1 713 ? 15.755 15.210 -0.469 1.00 79.38 713 LEU A C 1
ATOM 5602 O O . LEU A 1 713 ? 14.893 15.519 -1.286 1.00 79.38 713 LEU A O 1
ATOM 5606 N N . SER A 1 714 ? 16.265 13.985 -0.393 1.00 77.00 714 SER A N 1
ATOM 5607 C CA . SER A 1 714 ? 15.791 12.880 -1.221 1.00 77.00 714 SER A CA 1
ATOM 5608 C C . SER A 1 714 ? 15.089 11.866 -0.326 1.00 77.00 714 SER A C 1
ATOM 5610 O O . SER A 1 714 ? 15.710 11.272 0.551 1.00 77.00 714 SER A O 1
ATOM 5612 N N . ASN A 1 715 ? 13.771 11.734 -0.469 1.00 79.56 715 ASN A N 1
ATOM 5613 C CA . ASN A 1 715 ? 12.968 10.781 0.295 1.00 79.56 715 ASN A CA 1
ATOM 5614 C C . ASN A 1 715 ? 11.753 10.348 -0.534 1.00 79.56 715 ASN A C 1
ATOM 5616 O O . ASN A 1 715 ? 11.197 11.135 -1.301 1.00 79.56 715 ASN A O 1
ATOM 5620 N N . SER A 1 716 ? 11.293 9.114 -0.337 1.00 78.25 716 SER A N 1
ATOM 5621 C CA . SER A 1 716 ? 10.139 8.558 -1.045 1.00 78.25 716 SER A CA 1
ATOM 5622 C C . SER A 1 716 ? 8.790 9.227 -0.741 1.00 78.25 716 SER A C 1
ATOM 5624 O O . SER A 1 716 ? 7.796 8.968 -1.419 1.00 78.25 716 SER A O 1
ATOM 5626 N N . LEU A 1 717 ? 8.722 10.091 0.272 1.00 81.94 717 LEU A N 1
ATOM 5627 C CA . LEU A 1 717 ? 7.543 10.900 0.589 1.00 81.94 717 LEU A CA 1
ATOM 5628 C C . LEU A 1 717 ? 7.589 12.315 0.002 1.00 81.94 717 LEU A C 1
ATOM 5630 O O . LEU A 1 717 ? 6.563 12.992 0.032 1.00 81.94 717 LEU A O 1
ATOM 5634 N N . LEU A 1 718 ? 8.747 12.788 -0.470 1.00 82.38 718 LEU A N 1
ATOM 5635 C CA . LEU A 1 718 ? 8.920 14.175 -0.896 1.00 82.38 718 LEU A CA 1
ATOM 5636 C C . LEU A 1 718 ? 8.633 14.364 -2.382 1.00 82.38 718 LEU A C 1
ATOM 5638 O O . LEU A 1 718 ? 8.989 13.560 -3.244 1.00 82.38 718 LEU A O 1
ATOM 5642 N N . THR A 1 719 ? 8.009 15.502 -2.649 1.00 83.75 719 THR A N 1
ATOM 5643 C CA . THR A 1 719 ? 7.642 15.972 -3.976 1.00 83.75 719 THR A CA 1
ATOM 5644 C C . THR A 1 719 ? 8.114 17.408 -4.135 1.00 83.75 719 THR A C 1
ATOM 5646 O O . THR A 1 719 ? 8.032 18.198 -3.188 1.00 83.75 719 THR A O 1
ATOM 5649 N N . TYR A 1 720 ? 8.583 17.752 -5.325 1.00 85.38 720 TYR A N 1
ATOM 5650 C CA . TYR A 1 720 ? 9.133 19.059 -5.651 1.00 85.38 720 TYR A CA 1
ATOM 5651 C C . TYR A 1 720 ? 8.412 19.650 -6.856 1.00 85.38 720 TYR A C 1
ATOM 5653 O O . TYR A 1 720 ? 8.167 18.955 -7.836 1.00 85.38 720 TYR A O 1
ATOM 5661 N N . ASP A 1 721 ? 8.107 20.938 -6.781 1.00 87.44 721 ASP A N 1
ATOM 5662 C CA . ASP A 1 721 ? 7.655 21.730 -7.916 1.00 87.44 721 ASP A CA 1
ATOM 5663 C C . ASP A 1 721 ? 8.888 22.290 -8.630 1.00 87.44 721 ASP A C 1
ATOM 5665 O O . ASP A 1 721 ? 9.730 22.949 -8.008 1.00 87.44 721 ASP A O 1
ATOM 5669 N N . LEU A 1 722 ? 8.999 22.005 -9.924 1.00 86.44 722 LEU A N 1
ATOM 5670 C CA . LEU A 1 722 ? 10.050 22.483 -10.811 1.00 86.44 722 LEU A CA 1
ATOM 5671 C C . LEU A 1 722 ? 9.453 23.471 -11.816 1.00 86.44 722 LEU A C 1
ATOM 5673 O O . LEU A 1 722 ? 8.621 23.116 -12.647 1.00 86.44 722 LEU A O 1
ATOM 5677 N N . GLU A 1 723 ? 9.908 24.712 -11.745 1.00 89.12 723 GLU A N 1
ATOM 5678 C CA . GLU A 1 723 ? 9.585 25.785 -12.676 1.00 89.12 723 GLU A CA 1
ATOM 5679 C C . GLU A 1 723 ? 10.790 26.019 -13.584 1.00 89.12 723 GLU A C 1
ATOM 5681 O O . GLU A 1 723 ? 11.886 26.320 -13.106 1.00 89.12 723 GLU A O 1
ATOM 5686 N N . ALA A 1 724 ? 10.590 25.901 -14.893 1.00 88.00 724 ALA A N 1
ATOM 5687 C CA . ALA A 1 724 ? 11.607 26.214 -15.884 1.00 88.00 724 ALA A CA 1
ATOM 5688 C C . ALA A 1 724 ? 11.146 27.373 -16.771 1.00 88.00 724 ALA A C 1
ATOM 5690 O O . ALA A 1 724 ? 9.995 27.404 -17.207 1.00 88.00 724 ALA A O 1
ATOM 5691 N N . SER A 1 725 ? 12.046 28.316 -17.048 1.00 87.69 725 SER A N 1
ATOM 5692 C CA . SER A 1 725 ? 11.825 29.376 -18.030 1.00 87.69 725 SER A CA 1
ATOM 5693 C C . SER A 1 725 ? 12.800 29.245 -19.192 1.00 87.69 725 SER A C 1
ATOM 5695 O O . SER A 1 725 ? 13.992 28.979 -19.009 1.00 87.69 725 SER A O 1
ATOM 5697 N N . ILE A 1 726 ? 12.280 29.453 -20.397 1.00 86.62 726 ILE A N 1
ATOM 5698 C CA . ILE A 1 726 ? 13.043 29.440 -21.645 1.00 86.62 726 ILE A CA 1
ATOM 5699 C C . ILE A 1 726 ? 13.150 30.858 -22.210 1.00 86.62 726 ILE A C 1
ATOM 5701 O O . ILE A 1 726 ? 12.321 31.719 -21.909 1.00 86.62 726 ILE A O 1
ATOM 5705 N N . GLY A 1 727 ? 14.197 31.110 -22.997 1.00 78.44 727 GLY A N 1
ATOM 5706 C CA . GLY A 1 727 ? 14.348 32.362 -23.742 1.00 78.44 727 GLY A CA 1
ATOM 5707 C C . GLY A 1 727 ? 13.455 32.419 -24.987 1.00 78.44 727 GLY A C 1
ATOM 5708 O O . GLY A 1 727 ? 12.534 31.618 -25.152 1.00 78.44 727 GLY A O 1
ATOM 5709 N N . GLN A 1 728 ? 13.755 33.349 -25.900 1.00 79.38 728 GLN A N 1
ATOM 5710 C CA . GLN A 1 728 ? 13.243 33.254 -27.271 1.00 79.38 728 GLN A CA 1
ATOM 5711 C C . GLN A 1 728 ? 13.739 31.944 -27.892 1.00 79.38 728 GLN A C 1
ATOM 5713 O O . GLN A 1 728 ? 14.908 31.589 -27.749 1.00 79.38 728 GLN A O 1
ATOM 5718 N N . CYS A 1 729 ? 12.819 31.211 -28.509 1.00 78.56 729 CYS A N 1
ATOM 5719 C CA . CYS A 1 729 ? 13.029 29.837 -28.933 1.00 78.56 729 CYS A CA 1
ATOM 5720 C C . CYS A 1 729 ? 12.726 29.721 -30.426 1.00 78.56 729 CYS A C 1
ATOM 5722 O O . CYS A 1 729 ? 11.576 29.888 -30.834 1.00 78.56 729 CYS A O 1
ATOM 5724 N N . GLU A 1 730 ? 13.751 29.422 -31.222 1.00 74.75 730 GLU A N 1
ATOM 5725 C CA . GLU A 1 730 ? 13.615 29.040 -32.629 1.00 74.75 730 GLU A CA 1
ATOM 5726 C C . GLU A 1 730 ? 14.107 27.595 -32.789 1.00 74.75 730 GLU A C 1
ATOM 5728 O O . GLU A 1 730 ? 15.278 27.296 -32.554 1.00 74.75 730 GLU A O 1
ATOM 5733 N N . GLY A 1 731 ? 13.217 26.668 -33.152 1.00 71.44 731 GLY A N 1
ATOM 5734 C CA . GLY A 1 731 ? 13.551 25.248 -33.319 1.00 71.44 731 GLY A CA 1
ATOM 5735 C C . GLY A 1 731 ? 12.980 24.347 -32.221 1.00 71.44 731 GLY A C 1
ATOM 5736 O O . GLY A 1 731 ? 11.813 24.471 -31.858 1.00 71.44 731 GLY A O 1
ATOM 5737 N N . GLN A 1 732 ? 13.773 23.381 -31.750 1.00 74.94 732 GLN A N 1
ATOM 5738 C CA . GLN A 1 732 ? 13.314 22.360 -30.801 1.00 74.94 732 GLN A CA 1
ATOM 5739 C C . GLN A 1 732 ? 13.325 22.863 -29.359 1.00 74.94 732 GLN A C 1
ATOM 5741 O O . GLN A 1 732 ? 14.312 23.430 -28.891 1.00 74.94 732 GLN A O 1
ATOM 5746 N N . TYR A 1 733 ? 12.235 22.584 -28.650 1.00 84.19 733 TYR A N 1
ATOM 5747 C CA . TYR A 1 733 ? 12.122 22.862 -27.228 1.00 84.19 733 TYR A CA 1
ATOM 5748 C C . TYR A 1 733 ? 13.048 21.962 -26.396 1.00 84.19 733 TYR A C 1
ATOM 5750 O O . TYR A 1 733 ? 13.226 20.790 -26.737 1.00 84.19 733 TYR A O 1
ATOM 5758 N N . PRO A 1 734 ? 13.605 22.476 -25.286 1.00 87.56 734 PRO A N 1
ATOM 5759 C CA . PRO A 1 734 ? 14.447 21.689 -24.406 1.00 87.56 734 PRO A CA 1
ATOM 5760 C C . PRO A 1 734 ? 13.652 20.594 -23.687 1.00 87.56 734 PRO A C 1
ATOM 5762 O O . PRO A 1 734 ? 12.471 20.754 -23.360 1.00 87.56 734 PRO A O 1
ATOM 5765 N N . ILE A 1 735 ? 14.334 19.488 -23.404 1.00 87.69 735 ILE A N 1
ATOM 5766 C CA . ILE A 1 735 ? 13.809 18.342 -22.667 1.00 87.69 735 ILE A CA 1
ATOM 5767 C C . ILE A 1 735 ? 14.552 18.249 -21.344 1.00 87.69 735 ILE A C 1
ATOM 5769 O O . ILE A 1 735 ? 15.779 18.164 -21.305 1.00 87.69 735 ILE A O 1
ATOM 5773 N N . ILE A 1 736 ? 13.790 18.227 -20.257 1.00 88.31 736 ILE A N 1
ATOM 5774 C CA . ILE A 1 736 ? 14.318 17.950 -18.928 1.00 88.31 736 ILE A CA 1
ATOM 5775 C C . ILE A 1 736 ? 14.137 16.470 -18.629 1.00 88.31 736 ILE A C 1
ATOM 5777 O O . ILE A 1 736 ? 13.014 15.969 -18.611 1.00 88.31 736 ILE A O 1
ATOM 5781 N N . LYS A 1 737 ? 15.231 15.784 -18.324 1.00 87.38 737 LYS A N 1
ATOM 5782 C CA . LYS A 1 737 ? 15.230 14.439 -17.759 1.00 87.38 737 LYS A CA 1
ATOM 5783 C C . LYS A 1 737 ? 15.498 14.549 -16.261 1.00 87.38 737 LYS A C 1
ATOM 5785 O O . LYS A 1 737 ? 16.528 15.055 -15.823 1.00 87.38 737 LYS A O 1
ATOM 5790 N N . HIS A 1 738 ? 14.543 14.084 -15.470 1.00 85.12 738 HIS A N 1
ATOM 5791 C CA . HIS A 1 738 ? 14.695 13.931 -14.031 1.00 85.12 738 HIS A CA 1
ATOM 5792 C C . HIS A 1 738 ? 14.898 12.456 -13.713 1.00 85.12 738 HIS A C 1
ATOM 5794 O O . HIS A 1 738 ? 14.009 11.643 -13.985 1.00 85.12 738 HIS A O 1
ATOM 5800 N N . THR A 1 739 ? 16.023 12.136 -13.088 1.00 78.75 739 THR A N 1
ATOM 5801 C CA . THR A 1 739 ? 16.377 10.769 -12.711 1.00 78.75 739 THR A CA 1
ATOM 5802 C C . THR A 1 739 ? 16.339 10.640 -11.189 1.00 78.75 739 THR A C 1
ATOM 5804 O O . THR A 1 739 ? 16.916 11.453 -10.467 1.00 78.75 739 THR A O 1
ATOM 5807 N N . SER A 1 740 ? 15.649 9.618 -10.680 1.00 71.62 740 SER A N 1
ATOM 5808 C CA . SER A 1 740 ? 15.729 9.218 -9.272 1.00 71.62 740 SER A CA 1
ATOM 5809 C C . SER A 1 740 ? 17.182 8.939 -8.891 1.00 71.62 740 SER A C 1
ATOM 5811 O O . SER A 1 740 ? 17.876 8.243 -9.632 1.00 71.62 740 SER A O 1
ATOM 5813 N N . ILE A 1 741 ? 17.646 9.414 -7.737 1.00 61.47 741 ILE A N 1
ATOM 5814 C CA . ILE A 1 741 ? 19.035 9.172 -7.331 1.00 61.47 741 ILE A CA 1
ATOM 5815 C C . ILE A 1 741 ? 19.233 7.689 -7.011 1.00 61.47 741 ILE A C 1
ATOM 5817 O O . ILE A 1 741 ? 18.511 7.120 -6.188 1.00 61.47 741 ILE A O 1
ATOM 5821 N N . SER A 1 742 ? 20.247 7.081 -7.631 1.00 54.12 742 SER A N 1
ATOM 5822 C CA . SER A 1 742 ? 20.700 5.737 -7.285 1.00 54.12 742 SER A CA 1
ATOM 5823 C C . SER A 1 742 ? 21.340 5.723 -5.898 1.00 54.12 742 SER A C 1
ATOM 5825 O O . SER A 1 742 ? 22.183 6.554 -5.552 1.00 54.12 742 SER A O 1
ATOM 5827 N N . VAL A 1 743 ? 20.956 4.739 -5.088 1.00 53.31 743 VAL A N 1
ATOM 5828 C CA . VAL A 1 743 ? 21.737 4.373 -3.901 1.00 53.31 743 VAL A CA 1
ATOM 5829 C C . VAL A 1 743 ? 23.020 3.699 -4.398 1.00 53.31 743 VAL A C 1
ATOM 5831 O O . VAL A 1 743 ? 22.932 2.921 -5.350 1.00 53.31 743 VAL A O 1
ATOM 5834 N N . PRO A 1 744 ? 24.195 3.935 -3.784 1.00 49.19 744 PRO A N 1
ATOM 5835 C CA . PRO A 1 744 ? 25.442 3.276 -4.177 1.00 49.19 744 PRO A CA 1
ATOM 5836 C C . PRO A 1 744 ? 25.343 1.746 -4.301 1.00 49.19 744 PRO A C 1
ATOM 5838 O O . PRO A 1 744 ? 25.968 1.162 -5.173 1.00 49.19 744 PRO A O 1
ATOM 5841 N N . SER A 1 745 ? 24.499 1.103 -3.486 1.00 49.38 745 SER A N 1
ATOM 5842 C CA . SER A 1 745 ? 24.232 -0.345 -3.515 1.00 49.38 745 SER A CA 1
ATOM 5843 C C . SER A 1 745 ? 23.335 -0.834 -4.665 1.00 49.38 745 SER A C 1
ATOM 5845 O O . SER A 1 745 ? 23.097 -2.032 -4.778 1.00 49.38 745 SER A O 1
ATOM 5847 N N . LEU A 1 746 ? 22.792 0.074 -5.478 1.00 54.28 746 LEU A N 1
ATOM 5848 C CA . LEU A 1 746 ? 21.887 -0.197 -6.605 1.00 54.28 746 LEU A CA 1
ATOM 5849 C C . LEU A 1 746 ? 22.344 0.546 -7.875 1.00 54.28 746 LEU A C 1
ATOM 5851 O O . LEU A 1 746 ? 21.530 0.833 -8.760 1.00 54.28 746 LEU A O 1
ATOM 5855 N N . GLN A 1 747 ? 23.632 0.908 -7.943 1.00 49.03 747 GLN A N 1
ATOM 5856 C CA . GLN A 1 747 ? 24.217 1.587 -9.098 1.00 49.03 747 GLN A CA 1
ATOM 5857 C C . GLN A 1 747 ? 23.924 0.788 -10.386 1.00 49.03 747 GLN A C 1
ATOM 5859 O O . GLN A 1 747 ? 23.910 -0.441 -10.401 1.00 49.03 747 GLN A O 1
ATOM 5864 N N . ASP A 1 748 ? 23.569 1.515 -11.447 1.00 51.50 748 ASP A N 1
ATOM 5865 C CA . ASP A 1 748 ? 23.341 1.036 -12.821 1.00 51.50 748 ASP A CA 1
ATOM 5866 C C . ASP A 1 748 ? 22.118 0.146 -13.117 1.00 51.50 748 ASP A C 1
ATOM 5868 O O . ASP A 1 748 ? 21.920 -0.235 -14.272 1.00 51.50 748 ASP A O 1
ATOM 5872 N N . THR A 1 749 ? 21.261 -0.170 -12.138 1.00 53.78 749 THR A N 1
ATOM 5873 C CA . THR A 1 749 ? 20.173 -1.151 -12.354 1.00 53.78 749 THR A CA 1
ATOM 5874 C C . THR A 1 749 ? 18.789 -0.743 -11.857 1.00 53.78 749 THR A C 1
ATOM 5876 O O . THR A 1 749 ? 17.881 -1.547 -11.977 1.00 53.78 749 THR A O 1
ATOM 5879 N N . ALA A 1 750 ? 18.565 0.454 -11.304 1.00 60.88 750 ALA A N 1
ATOM 5880 C CA . ALA A 1 750 ? 17.244 0.834 -10.779 1.00 60.88 750 ALA A CA 1
ATOM 5881 C C . ALA A 1 750 ? 16.995 2.352 -10.820 1.00 60.88 750 ALA A C 1
ATOM 5883 O O . ALA A 1 750 ? 16.847 2.994 -9.781 1.00 60.88 750 ALA A O 1
ATOM 5884 N N . LEU A 1 751 ? 16.958 2.935 -12.020 1.00 70.56 751 LEU A N 1
ATOM 5885 C CA . LEU A 1 751 ? 16.675 4.361 -12.202 1.00 70.56 751 LEU A CA 1
ATOM 5886 C C . LEU A 1 751 ? 15.247 4.557 -12.724 1.00 70.56 751 LEU A C 1
ATOM 5888 O O . LEU A 1 751 ? 14.899 4.084 -13.802 1.00 70.56 751 LEU A O 1
ATOM 5892 N N . GLU A 1 752 ? 14.416 5.252 -11.953 1.00 77.50 752 GLU A N 1
ATOM 5893 C CA . GLU A 1 752 ? 13.168 5.844 -12.425 1.00 77.50 752 GLU A CA 1
ATOM 5894 C C . GLU A 1 752 ? 13.510 7.193 -13.073 1.00 77.50 752 GLU A C 1
ATOM 5896 O O . GLU A 1 752 ? 13.970 8.119 -12.406 1.00 77.50 752 GLU A O 1
ATOM 5901 N N . ALA A 1 753 ? 13.301 7.312 -14.383 1.00 79.62 753 ALA A N 1
ATOM 5902 C CA . ALA A 1 753 ? 13.522 8.546 -15.127 1.00 79.62 753 ALA A CA 1
ATOM 5903 C C . ALA A 1 753 ? 12.187 9.082 -15.636 1.00 79.62 753 ALA A C 1
ATOM 5905 O O . ALA A 1 753 ? 11.287 8.318 -15.970 1.00 79.62 753 ALA A O 1
ATOM 5906 N N . ARG A 1 754 ? 12.037 10.402 -15.673 1.00 81.00 754 ARG A N 1
ATOM 5907 C CA . ARG A 1 754 ? 10.889 11.070 -16.290 1.00 81.00 754 ARG A CA 1
ATOM 5908 C C . ARG A 1 754 ? 11.373 12.190 -17.182 1.00 81.00 754 ARG A C 1
ATOM 5910 O O . ARG A 1 754 ? 12.307 12.907 -16.829 1.00 81.00 754 ARG A O 1
ATOM 5917 N N . PHE A 1 755 ? 10.696 12.337 -18.309 1.00 82.31 755 PHE A N 1
ATOM 5918 C CA . PHE A 1 755 ? 11.042 13.296 -19.341 1.00 82.31 755 PHE A CA 1
ATOM 5919 C C . PHE A 1 755 ? 9.949 14.351 -19.427 1.00 82.31 755 PHE A C 1
ATOM 5921 O O . PHE A 1 755 ? 8.767 14.027 -19.528 1.00 82.31 755 PHE A O 1
ATOM 5928 N N . TYR A 1 756 ? 10.356 15.611 -19.380 1.00 81.50 756 TYR A N 1
ATOM 5929 C CA . TYR A 1 756 ? 9.465 16.755 -19.404 1.00 81.50 756 TYR A CA 1
ATOM 5930 C C . TYR A 1 756 ? 9.858 17.667 -20.569 1.00 81.50 756 TYR A C 1
ATOM 5932 O O . TYR A 1 756 ? 10.888 18.344 -20.482 1.00 81.50 756 TYR A O 1
ATOM 5940 N N . PRO A 1 757 ? 9.077 17.698 -21.663 1.00 78.75 757 PRO A N 1
ATOM 5941 C CA . PRO A 1 757 ? 9.235 18.742 -22.666 1.00 78.75 757 PRO A CA 1
ATOM 5942 C C . PRO A 1 757 ? 8.856 20.092 -22.058 1.00 78.75 757 PRO A C 1
ATOM 5944 O O . PRO A 1 757 ? 7.799 20.219 -21.438 1.00 78.75 757 PRO A O 1
ATOM 5947 N N . ILE A 1 758 ? 9.704 21.105 -22.224 1.00 77.38 758 ILE A N 1
ATOM 5948 C CA . ILE A 1 758 ? 9.392 22.460 -21.757 1.00 77.38 758 ILE A CA 1
ATOM 5949 C C . ILE A 1 758 ? 8.693 23.232 -22.874 1.00 77.38 758 ILE A C 1
ATOM 5951 O O . ILE A 1 758 ? 9.117 23.176 -24.022 1.00 77.38 758 ILE A O 1
ATOM 5955 N N . THR A 1 759 ? 7.655 24.002 -22.552 1.00 70.69 759 THR A N 1
ATOM 5956 C CA . THR A 1 759 ? 6.998 24.900 -23.519 1.00 70.69 759 THR A CA 1
ATOM 5957 C C . THR A 1 759 ? 7.274 26.368 -23.218 1.00 70.69 759 THR A C 1
ATOM 5959 O O . THR A 1 759 ? 7.881 26.715 -22.209 1.00 70.69 759 THR A O 1
ATOM 5962 N N . SER A 1 760 ? 6.797 27.257 -24.093 1.00 59.16 760 SER A N 1
ATOM 5963 C CA . SER A 1 760 ? 6.798 28.706 -23.859 1.00 59.16 760 SER A CA 1
ATOM 5964 C C . SER A 1 760 ? 5.886 29.150 -22.710 1.00 59.16 760 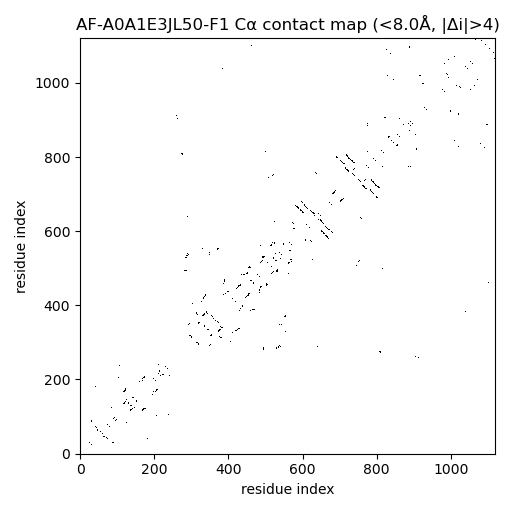SER A C 1
ATOM 5966 O O . SER A 1 760 ? 6.008 30.286 -22.252 1.00 59.16 760 SER A O 1
ATOM 5968 N N . ILE A 1 761 ? 4.987 28.284 -22.226 1.00 57.06 761 ILE A N 1
ATOM 5969 C CA . ILE A 1 761 ? 4.140 28.554 -21.063 1.00 57.06 761 ILE A CA 1
ATOM 5970 C C . ILE A 1 761 ? 4.861 28.005 -19.824 1.00 57.06 761 ILE A C 1
ATOM 5972 O O . ILE A 1 761 ? 5.211 26.824 -19.816 1.00 57.06 761 ILE A O 1
ATOM 5976 N N . PRO A 1 762 ? 5.069 28.806 -18.762 1.00 57.09 762 PRO A N 1
ATOM 5977 C CA . PRO A 1 762 ? 5.665 28.310 -17.527 1.00 57.09 762 PRO A CA 1
ATOM 5978 C C . PRO A 1 762 ? 4.780 27.208 -16.928 1.00 57.09 762 PRO A C 1
ATOM 5980 O O . PRO A 1 762 ? 3.709 27.473 -16.382 1.00 57.09 762 PRO A O 1
ATOM 5983 N N . SER A 1 763 ? 5.221 25.959 -17.058 1.00 59.31 763 SER A N 1
ATOM 5984 C CA . SER A 1 763 ? 4.574 24.787 -16.477 1.00 59.31 763 SER A CA 1
ATOM 5985 C C . SER A 1 763 ? 5.294 24.387 -15.196 1.00 59.31 763 SER A C 1
ATOM 5987 O O . SER A 1 763 ? 6.504 24.159 -15.214 1.00 59.31 763 SER A O 1
ATOM 5989 N N . VAL A 1 764 ? 4.552 24.263 -14.095 1.00 67.38 764 VAL A N 1
ATOM 5990 C CA . VAL A 1 764 ? 5.067 23.664 -12.859 1.00 67.38 764 VAL A CA 1
ATOM 5991 C C . VAL A 1 764 ? 5.092 22.147 -13.042 1.00 67.38 764 VAL A C 1
ATOM 5993 O O . VAL A 1 764 ? 4.044 21.510 -13.159 1.00 67.38 764 VAL A O 1
ATOM 5996 N N . LEU A 1 765 ? 6.288 21.569 -13.091 1.00 73.56 765 LEU A N 1
ATOM 5997 C CA . LEU A 1 765 ? 6.504 20.132 -13.231 1.00 73.56 765 LEU A CA 1
ATOM 5998 C C . LEU A 1 765 ? 6.650 19.511 -11.840 1.00 73.56 765 LEU A C 1
ATOM 6000 O O . LEU A 1 765 ? 7.470 19.959 -11.042 1.00 73.56 765 LEU A O 1
ATOM 6004 N N . ARG A 1 766 ? 5.876 18.465 -11.535 1.00 76.06 766 ARG A N 1
ATOM 6005 C CA . ARG A 1 766 ? 5.971 17.770 -10.242 1.00 76.06 766 ARG A CA 1
ATOM 6006 C C . ARG A 1 766 ? 7.003 16.652 -10.318 1.00 76.06 766 ARG A C 1
ATOM 6008 O O . ARG A 1 766 ? 6.769 15.618 -10.943 1.00 76.06 766 ARG A O 1
ATOM 6015 N N . LEU A 1 767 ? 8.132 16.860 -9.656 1.00 72.56 767 LEU A N 1
ATOM 6016 C CA . LEU A 1 767 ? 9.192 15.878 -9.493 1.00 72.56 767 LEU A CA 1
ATOM 6017 C C . LEU A 1 767 ? 8.972 15.075 -8.216 1.00 72.56 767 LEU A C 1
ATOM 6019 O O . LEU A 1 767 ? 8.622 15.620 -7.167 1.00 72.56 767 LEU A O 1
ATOM 6023 N N . HIS A 1 768 ? 9.248 13.782 -8.283 1.00 72.75 768 HIS A N 1
ATOM 6024 C CA . HIS A 1 768 ? 9.238 12.916 -7.112 1.00 72.75 768 HIS A CA 1
ATOM 6025 C C . HIS A 1 768 ? 10.669 12.528 -6.782 1.00 72.75 768 HIS A C 1
ATOM 6027 O O . HIS A 1 768 ? 11.358 11.978 -7.634 1.00 72.75 768 HIS A O 1
ATOM 6033 N N . SER A 1 769 ? 11.128 12.793 -5.560 1.00 57.28 769 SER A N 1
ATOM 6034 C CA . SER A 1 769 ? 12.526 12.561 -5.175 1.00 57.28 769 SER A CA 1
ATOM 6035 C C . SER A 1 769 ? 12.797 11.110 -4.772 1.00 57.28 769 SER A C 1
ATOM 6037 O O . SER A 1 769 ? 13.503 10.875 -3.793 1.00 57.28 769 SER A O 1
ATOM 6039 N N . HIS A 1 770 ? 12.169 10.130 -5.432 1.00 63.78 770 HIS A N 1
ATOM 6040 C CA . HIS A 1 770 ? 12.283 8.741 -4.999 1.00 63.78 770 HIS A CA 1
ATOM 6041 C C . HIS A 1 770 ? 13.741 8.306 -5.030 1.00 63.78 770 HIS A C 1
ATOM 6043 O O . HIS A 1 770 ? 14.399 8.331 -6.058 1.00 63.78 770 HIS A O 1
ATOM 6049 N N . VAL A 1 771 ? 14.222 7.902 -3.869 1.00 59.59 771 VAL A N 1
ATOM 6050 C CA . VAL A 1 771 ? 15.277 6.910 -3.727 1.00 59.59 771 VAL A CA 1
ATOM 6051 C C . VAL A 1 771 ? 14.532 5.569 -3.627 1.00 59.59 771 VAL A C 1
ATOM 6053 O O . VAL A 1 771 ? 13.388 5.580 -3.152 1.00 59.59 771 VAL A O 1
ATOM 6056 N N . PRO A 1 772 ? 15.096 4.415 -4.022 1.00 53.41 772 PRO A N 1
ATOM 6057 C CA . PRO A 1 772 ? 14.515 3.090 -3.753 1.00 53.41 772 PRO A CA 1
ATOM 6058 C C . PRO A 1 772 ? 14.479 2.739 -2.240 1.00 53.41 772 PRO A C 1
ATOM 6060 O O . PRO A 1 772 ? 14.874 1.657 -1.822 1.00 53.41 772 PRO A O 1
ATOM 6063 N N . LEU A 1 773 ? 14.022 3.670 -1.395 1.00 61.03 773 LEU A N 1
ATOM 6064 C CA . LEU A 1 773 ? 13.995 3.651 0.065 1.00 61.03 773 LEU A CA 1
ATOM 6065 C C . LEU A 1 773 ? 12.608 4.110 0.556 1.00 61.03 773 LEU A C 1
ATOM 6067 O O . LEU A 1 773 ? 12.257 5.293 0.533 1.00 61.03 773 LEU A O 1
ATOM 6071 N N . GLY A 1 774 ? 11.779 3.144 0.951 1.00 68.62 774 GLY A N 1
ATOM 6072 C CA . GLY A 1 774 ? 10.427 3.349 1.478 1.00 68.62 774 GLY A CA 1
ATOM 6073 C C . GLY A 1 774 ? 10.388 3.270 3.008 1.00 68.62 774 GLY A C 1
ATOM 6074 O O . GLY A 1 774 ? 11.351 2.800 3.616 1.00 68.62 774 GLY A O 1
ATOM 6075 N N . PRO A 1 775 ? 9.279 3.674 3.659 1.00 76.81 775 PRO A N 1
ATOM 6076 C CA . PRO A 1 775 ? 9.099 3.435 5.088 1.00 76.81 775 PRO A CA 1
ATOM 6077 C C . PRO A 1 775 ? 9.372 1.972 5.452 1.00 76.81 775 PRO A C 1
ATOM 6079 O O . PRO A 1 775 ? 8.968 1.066 4.724 1.00 76.81 775 PRO A O 1
ATOM 6082 N N . PHE A 1 776 ? 10.020 1.749 6.595 1.00 83.25 776 PHE A N 1
ATOM 6083 C CA . PHE A 1 776 ? 10.391 0.426 7.116 1.00 83.25 776 PHE A CA 1
ATOM 6084 C C . PHE A 1 776 ? 11.487 -0.326 6.339 1.00 83.25 776 PHE A C 1
ATOM 6086 O O . PHE A 1 776 ? 11.804 -1.456 6.718 1.00 83.25 776 PHE A O 1
ATOM 6093 N N . LEU A 1 777 ? 12.082 0.276 5.306 1.00 76.69 777 LEU A N 1
ATOM 6094 C CA . LEU A 1 777 ? 13.294 -0.219 4.650 1.00 76.69 777 LEU A CA 1
ATOM 6095 C C . LEU A 1 777 ? 14.518 0.527 5.208 1.00 76.69 777 LEU A C 1
ATOM 6097 O O . LEU A 1 777 ? 14.423 1.688 5.602 1.00 76.69 777 LEU A O 1
ATOM 6101 N N . SER A 1 778 ? 15.667 -0.145 5.295 1.00 66.94 778 SER A N 1
ATOM 6102 C CA . SER A 1 778 ? 16.911 0.469 5.777 1.00 66.94 778 SER A CA 1
ATOM 6103 C C . SER A 1 778 ? 17.369 1.568 4.819 1.00 66.94 778 SER A C 1
ATOM 6105 O O . SER A 1 778 ? 17.513 1.295 3.631 1.00 66.94 778 SER A O 1
ATOM 6107 N N . SER A 1 779 ? 17.635 2.774 5.327 1.00 59.78 779 SER A N 1
ATOM 6108 C CA . SER A 1 779 ? 18.030 3.934 4.518 1.00 59.78 779 SER A CA 1
ATOM 6109 C C . SER A 1 779 ? 19.450 4.383 4.844 1.00 59.78 779 SER A C 1
ATOM 6111 O O . SER A 1 779 ? 19.769 4.637 6.005 1.00 59.78 779 SER A O 1
ATOM 6113 N N . GLU A 1 780 ? 20.269 4.584 3.813 1.00 59.94 780 GLU A N 1
ATOM 6114 C CA . GLU A 1 780 ? 21.346 5.575 3.874 1.00 59.94 780 GLU A CA 1
ATOM 6115 C C . GLU A 1 780 ? 20.744 6.956 3.582 1.00 59.94 780 GLU A C 1
ATOM 6117 O O . GLU A 1 780 ? 19.799 7.073 2.800 1.00 59.94 780 GLU A O 1
ATOM 6122 N N . HIS A 1 781 ? 21.228 8.006 4.245 1.00 63.81 781 HIS A N 1
ATOM 6123 C CA . HIS A 1 781 ? 20.715 9.358 4.020 1.00 63.81 781 HIS A CA 1
ATOM 6124 C C . HIS A 1 781 ? 21.283 9.896 2.701 1.00 63.81 781 HIS A C 1
ATOM 6126 O O . HIS A 1 781 ? 22.431 10.339 2.650 1.00 63.81 781 HIS A O 1
ATOM 6132 N N . VAL A 1 782 ? 20.474 9.878 1.642 1.00 67.12 782 VAL A N 1
ATOM 6133 C CA . VAL A 1 782 ? 20.840 10.422 0.328 1.00 67.12 782 VAL A CA 1
ATOM 6134 C C . VAL A 1 782 ? 20.303 11.849 0.195 1.00 67.12 782 VAL A C 1
ATOM 6136 O O . VAL A 1 782 ? 19.164 12.146 0.558 1.00 67.12 782 VAL A O 1
ATOM 6139 N N . ARG A 1 783 ? 21.133 12.769 -0.309 1.00 74.75 783 ARG A N 1
ATOM 6140 C CA . ARG A 1 783 ? 20.748 14.165 -0.556 1.00 74.75 783 ARG A CA 1
ATOM 6141 C C . ARG A 1 783 ? 21.018 14.585 -1.989 1.00 74.75 783 ARG A C 1
ATOM 6143 O O . ARG A 1 783 ? 21.961 14.120 -2.629 1.00 74.75 783 ARG A O 1
ATOM 6150 N N . GLY A 1 784 ? 20.219 15.552 -2.409 1.00 79.12 784 GLY A N 1
ATOM 6151 C CA . GLY A 1 784 ? 20.262 16.187 -3.706 1.00 79.12 784 GLY A CA 1
ATOM 6152 C C . GLY A 1 784 ? 19.173 15.695 -4.648 1.00 79.12 784 GLY A C 1
ATOM 6153 O O . GLY A 1 784 ? 18.393 14.812 -4.303 1.00 79.12 784 GLY A O 1
ATOM 6154 N N . VAL A 1 785 ? 19.121 16.304 -5.828 1.00 81.75 785 VAL A N 1
ATOM 6155 C CA . VAL A 1 785 ? 18.333 15.884 -6.996 1.00 81.75 785 VAL A CA 1
ATOM 6156 C C . VAL A 1 785 ? 19.180 16.197 -8.225 1.00 81.75 785 VAL A C 1
ATOM 6158 O O . VAL A 1 785 ? 19.771 17.278 -8.303 1.00 81.75 785 VAL A O 1
ATOM 6161 N N . GLU A 1 786 ? 19.265 15.254 -9.158 1.00 85.50 786 GLU A N 1
ATOM 6162 C CA . GLU A 1 786 ? 19.971 15.438 -10.423 1.00 85.50 786 GLU A CA 1
ATOM 6163 C C . GLU A 1 786 ? 18.971 15.646 -11.557 1.00 85.50 786 GLU A C 1
ATOM 6165 O O . GLU A 1 786 ? 17.957 14.951 -11.657 1.00 85.50 786 GLU A O 1
ATOM 6170 N N . ILE A 1 787 ? 19.243 16.657 -12.374 1.00 88.25 787 ILE A N 1
ATOM 6171 C CA . ILE A 1 787 ? 18.428 17.025 -13.520 1.00 88.25 787 ILE A CA 1
ATOM 6172 C C . ILE A 1 787 ? 19.354 17.183 -14.719 1.00 88.25 787 ILE A C 1
ATOM 6174 O O . ILE A 1 787 ? 20.317 17.947 -14.671 1.00 88.25 787 ILE A O 1
ATOM 6178 N N . GLU A 1 788 ? 19.034 16.485 -15.798 1.00 90.88 788 GLU A N 1
ATOM 6179 C CA . GLU A 1 788 ? 19.689 16.632 -17.092 1.00 90.88 788 GLU A CA 1
ATOM 6180 C C . GLU A 1 788 ? 18.797 17.485 -18.003 1.00 90.88 788 GLU A C 1
ATOM 6182 O O . GLU A 1 788 ? 17.579 17.295 -18.056 1.00 90.88 788 GLU A O 1
ATOM 6187 N N . VAL A 1 789 ? 19.385 18.450 -18.706 1.00 91.81 789 VAL A N 1
ATOM 6188 C CA . VAL A 1 789 ? 18.674 19.315 -19.655 1.00 91.81 789 VAL A CA 1
ATOM 6189 C C . VAL A 1 789 ? 19.316 19.171 -21.021 1.00 91.81 789 VAL A C 1
ATOM 6191 O O . VAL A 1 789 ? 20.481 19.522 -21.192 1.00 91.81 789 VAL A O 1
ATOM 6194 N N . PHE A 1 790 ? 18.535 18.706 -21.987 1.00 90.88 790 PHE A N 1
ATOM 6195 C CA . PHE A 1 790 ? 18.926 18.588 -23.387 1.00 90.88 790 PHE A CA 1
ATOM 6196 C C . PHE A 1 790 ? 18.262 19.707 -24.178 1.00 90.88 790 PHE A C 1
ATOM 6198 O O . PHE A 1 790 ? 17.047 19.883 -24.091 1.00 90.88 790 PHE A O 1
AT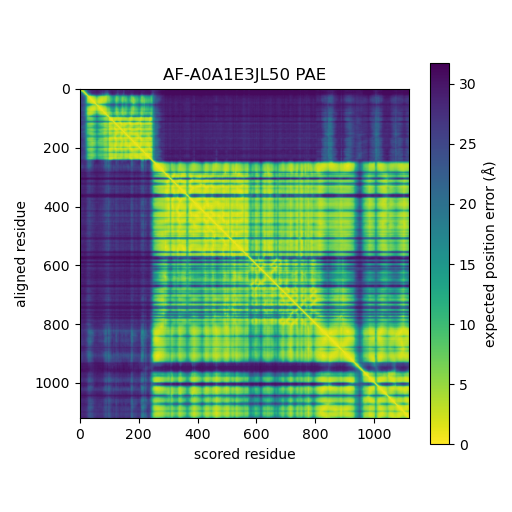OM 6205 N N . GLN A 1 791 ? 19.036 20.490 -24.925 1.00 89.75 791 GLN A N 1
ATOM 6206 C CA . GLN A 1 791 ? 18.532 21.687 -25.595 1.00 89.75 791 GLN A CA 1
ATOM 6207 C C . GLN A 1 791 ? 19.258 21.995 -26.906 1.00 89.75 791 GLN A C 1
ATOM 6209 O O . GLN A 1 791 ? 20.393 21.572 -27.128 1.00 89.75 791 GLN A O 1
ATOM 6214 N N . SER A 1 792 ? 18.618 22.811 -27.746 1.00 85.94 792 SER A N 1
ATOM 6215 C CA . SER A 1 792 ? 19.287 23.478 -28.865 1.00 85.94 792 SER A CA 1
ATOM 6216 C C . SER A 1 792 ? 19.896 24.814 -28.414 1.00 85.94 792 SER A C 1
ATOM 6218 O O . SER A 1 792 ? 19.239 25.539 -27.661 1.00 85.94 792 SER A O 1
ATOM 6220 N N . PRO A 1 793 ? 21.078 25.226 -28.917 1.00 80.69 793 PRO A N 1
ATOM 6221 C CA . PRO A 1 793 ? 21.616 26.572 -28.699 1.00 80.69 793 PRO A CA 1
ATOM 6222 C C . PRO A 1 793 ? 20.655 27.696 -29.121 1.00 80.69 793 PRO A C 1
ATOM 6224 O O . PRO A 1 793 ? 20.705 28.790 -28.566 1.00 80.69 793 PRO A O 1
ATOM 6227 N N . THR A 1 794 ? 19.759 27.417 -30.073 1.00 84.12 794 THR A N 1
ATOM 6228 C CA . THR A 1 794 ? 18.726 28.344 -30.573 1.00 84.12 794 THR A CA 1
ATOM 6229 C C . THR A 1 794 ? 17.469 28.408 -29.695 1.00 84.12 794 THR A C 1
ATOM 6231 O O . THR A 1 794 ? 16.591 29.236 -29.929 1.00 84.12 794 THR A O 1
ATOM 6234 N N . CYS A 1 795 ? 17.364 27.545 -28.680 1.00 86.69 795 CYS A N 1
ATOM 6235 C CA . CYS A 1 795 ? 16.279 27.544 -27.704 1.00 86.69 795 CYS A CA 1
ATOM 6236 C C . CYS A 1 795 ? 16.808 27.222 -26.292 1.00 86.69 795 CYS A C 1
ATOM 6238 O O . CYS A 1 795 ? 16.565 26.137 -25.754 1.00 86.69 795 CYS A O 1
ATOM 6240 N N . PRO A 1 796 ? 17.567 28.149 -25.682 1.00 88.00 796 PRO A N 1
ATOM 6241 C CA . PRO A 1 796 ? 18.220 27.895 -24.410 1.00 88.00 796 PRO A CA 1
ATOM 6242 C C . PRO A 1 796 ? 17.269 28.061 -23.221 1.00 88.00 796 PRO A C 1
ATOM 6244 O O . PRO A 1 796 ? 16.468 29.005 -23.145 1.00 88.00 796 PRO A O 1
ATOM 6247 N N . ILE A 1 797 ? 17.438 27.187 -22.233 1.00 89.75 797 ILE A N 1
ATOM 6248 C CA . ILE A 1 797 ? 16.876 27.362 -20.899 1.00 89.75 797 ILE A CA 1
ATOM 6249 C C . ILE A 1 797 ? 17.558 28.543 -20.190 1.00 89.75 797 ILE A C 1
ATOM 6251 O O . ILE A 1 797 ? 18.761 28.760 -20.330 1.00 89.75 797 ILE A O 1
ATOM 6255 N N . GLN A 1 798 ? 16.784 29.332 -19.445 1.00 90.19 798 GLN A N 1
ATOM 6256 C CA . GLN A 1 798 ? 17.266 30.550 -18.779 1.00 90.19 798 GLN A CA 1
ATOM 6257 C C . GLN A 1 798 ? 17.346 30.377 -17.266 1.00 90.19 798 GLN A C 1
ATOM 6259 O O . GLN A 1 798 ? 18.326 30.775 -16.640 1.00 90.19 798 GLN A O 1
ATOM 6264 N N . LYS A 1 799 ? 16.314 29.776 -16.669 1.00 91.00 799 LYS A N 1
ATOM 6265 C CA . LYS A 1 799 ? 16.233 29.578 -15.224 1.00 91.00 799 LYS A CA 1
ATOM 6266 C C . LYS A 1 799 ? 15.493 28.297 -14.895 1.00 91.00 799 LYS A C 1
ATOM 6268 O O . LYS A 1 799 ? 14.481 27.978 -15.515 1.00 91.00 799 LYS A O 1
ATOM 6273 N N . ILE A 1 800 ? 15.979 27.606 -13.871 1.00 90.75 800 ILE A N 1
ATOM 6274 C CA . ILE A 1 800 ? 15.308 26.471 -13.247 1.00 90.75 800 ILE A CA 1
ATOM 6275 C C . ILE A 1 800 ? 15.179 26.759 -11.762 1.00 90.75 800 ILE A C 1
ATOM 6277 O O . ILE A 1 800 ? 16.171 26.993 -11.072 1.00 90.75 800 ILE A O 1
ATOM 6281 N N . ARG A 1 801 ? 13.954 26.704 -11.253 1.00 91.00 801 ARG A N 1
ATOM 6282 C CA . ARG A 1 801 ? 13.651 26.840 -9.836 1.00 91.00 801 ARG A CA 1
ATOM 6283 C C . ARG A 1 801 ? 12.946 25.586 -9.348 1.00 91.00 801 ARG A C 1
ATOM 6285 O O . ARG A 1 801 ? 11.919 25.196 -9.878 1.00 91.00 801 ARG A O 1
ATOM 6292 N N . MET A 1 802 ? 13.481 24.986 -8.299 1.00 88.81 802 MET A N 1
ATOM 6293 C CA . MET A 1 802 ? 12.919 23.842 -7.607 1.00 88.81 802 MET A CA 1
ATOM 6294 C C . MET A 1 802 ? 12.517 24.239 -6.188 1.00 88.81 802 MET A C 1
ATOM 6296 O O . MET A 1 802 ? 13.311 24.800 -5.427 1.00 88.81 802 MET A O 1
ATOM 6300 N N . SER A 1 803 ? 11.280 23.929 -5.814 1.00 88.38 803 SER A N 1
ATOM 6301 C CA . SER A 1 803 ? 10.734 24.225 -4.491 1.00 88.38 803 SER A CA 1
ATOM 6302 C C . SER A 1 803 ? 10.006 23.012 -3.903 1.00 88.38 803 SER A C 1
ATOM 6304 O O . SER A 1 803 ? 9.429 22.224 -4.649 1.00 88.38 803 SER A O 1
ATOM 6306 N N . PRO A 1 804 ? 10.069 22.785 -2.579 1.00 86.19 804 PRO A N 1
ATOM 6307 C CA . PRO A 1 804 ? 9.394 21.650 -1.963 1.00 86.19 804 PRO A CA 1
ATOM 6308 C C . PRO A 1 804 ? 7.873 21.835 -2.000 1.00 86.19 804 PRO A C 1
ATOM 6310 O O . PRO A 1 804 ? 7.339 22.808 -1.465 1.00 86.19 804 PRO A O 1
ATOM 6313 N N . TRP A 1 805 ? 7.161 20.855 -2.551 1.00 85.50 805 TRP A N 1
ATOM 6314 C CA . TRP A 1 805 ? 5.703 20.816 -2.523 1.00 85.50 805 TRP A CA 1
ATOM 6315 C C . TRP A 1 805 ? 5.230 20.048 -1.287 1.00 85.50 805 TRP A C 1
ATOM 6317 O O . TRP A 1 805 ? 4.963 18.848 -1.323 1.00 85.50 805 TRP A O 1
ATOM 6327 N N . HIS A 1 806 ? 5.134 20.740 -0.149 1.00 80.81 806 HIS A N 1
ATOM 6328 C CA . HIS A 1 806 ? 4.798 20.111 1.137 1.00 80.81 806 HIS A CA 1
ATOM 6329 C C . HIS A 1 806 ? 3.440 19.396 1.150 1.00 80.81 806 HIS A C 1
ATOM 6331 O O . HIS A 1 806 ? 3.266 18.427 1.887 1.00 80.81 806 HIS A O 1
ATOM 6337 N N . MET A 1 807 ? 2.483 19.846 0.333 1.00 81.31 807 MET A N 1
ATOM 6338 C CA . MET A 1 807 ? 1.172 19.204 0.253 1.00 81.31 807 MET A CA 1
ATOM 6339 C C . MET A 1 807 ? 1.256 17.824 -0.402 1.00 81.31 807 MET A C 1
ATOM 6341 O O . MET A 1 807 ? 0.540 16.932 0.036 1.00 81.31 807 MET A O 1
ATOM 6345 N N . GLY A 1 808 ? 2.167 17.594 -1.354 1.00 78.19 808 GLY A N 1
ATOM 6346 C CA . GLY A 1 808 ? 2.310 16.293 -2.018 1.00 78.19 808 GLY A CA 1
ATOM 6347 C C . GLY A 1 808 ? 2.685 15.147 -1.081 1.00 78.19 808 GLY A C 1
ATOM 6348 O O . GLY A 1 808 ? 2.259 14.012 -1.302 1.00 78.19 808 GLY A O 1
ATOM 6349 N N . VAL A 1 809 ? 3.343 15.451 0.046 1.00 81.81 809 VAL A N 1
ATOM 6350 C CA . VAL A 1 809 ? 3.594 14.487 1.130 1.00 81.81 809 VAL A CA 1
ATOM 6351 C C . VAL A 1 809 ? 2.284 13.831 1.583 1.00 81.81 809 VAL A C 1
ATOM 6353 O O . VAL A 1 809 ? 2.229 12.612 1.738 1.00 81.81 809 VAL A O 1
ATOM 6356 N N . LEU A 1 810 ? 1.198 14.606 1.721 1.00 83.44 810 LEU A N 1
ATOM 6357 C CA . LEU A 1 810 ? -0.117 14.103 2.141 1.00 83.44 810 LEU A CA 1
ATOM 6358 C C . LEU A 1 810 ? -0.771 13.169 1.107 1.00 83.44 810 LEU A C 1
ATOM 6360 O O . LEU A 1 810 ? -1.600 12.343 1.481 1.00 83.44 810 LEU A O 1
ATOM 6364 N N . GLY A 1 811 ? -0.396 13.260 -0.172 1.00 82.69 811 GLY A N 1
ATOM 6365 C CA . GLY A 1 811 ? -0.819 12.294 -1.188 1.00 82.69 811 GLY A CA 1
ATOM 6366 C C . GLY A 1 811 ? -0.102 10.953 -1.019 1.00 82.69 811 GLY A C 1
ATOM 6367 O O . GLY A 1 811 ? -0.730 9.893 -1.029 1.00 82.69 811 GLY A O 1
ATOM 6368 N N . LYS A 1 812 ? 1.214 10.989 -0.768 1.00 84.06 812 LYS A N 1
ATOM 6369 C CA . LYS A 1 812 ? 2.053 9.783 -0.646 1.00 84.06 812 LYS A CA 1
ATOM 6370 C C . LYS A 1 812 ? 1.793 8.978 0.624 1.00 84.06 812 LYS A C 1
ATOM 6372 O O . LYS A 1 812 ? 1.990 7.761 0.625 1.00 84.06 812 LYS A O 1
ATOM 6377 N N . ILE A 1 813 ? 1.314 9.607 1.699 1.00 86.62 813 ILE A N 1
ATOM 6378 C CA . ILE A 1 813 ? 1.007 8.867 2.932 1.00 86.62 813 ILE A CA 1
ATOM 6379 C C . ILE A 1 813 ? -0.133 7.855 2.758 1.00 86.62 813 ILE A C 1
ATOM 6381 O O . ILE A 1 813 ? -0.154 6.857 3.475 1.00 86.62 813 ILE A O 1
ATOM 6385 N N . VAL A 1 814 ? -1.046 8.061 1.800 1.00 86.50 814 VAL A N 1
ATOM 6386 C CA . VAL A 1 814 ? -2.192 7.163 1.571 1.00 86.50 814 VAL A CA 1
ATOM 6387 C C . VAL A 1 814 ? -1.725 5.768 1.145 1.00 86.50 814 VAL A C 1
ATOM 6389 O O . VAL A 1 814 ? -2.192 4.767 1.688 1.00 86.50 814 VAL A O 1
ATOM 6392 N N . THR A 1 815 ? -0.759 5.683 0.228 1.00 82.00 815 THR A N 1
ATOM 6393 C CA . THR A 1 815 ? -0.232 4.402 -0.274 1.00 82.00 815 THR A CA 1
ATOM 6394 C C . THR A 1 815 ? 0.830 3.804 0.654 1.00 82.00 815 THR A C 1
ATOM 6396 O O . THR A 1 815 ? 0.896 2.583 0.816 1.00 82.00 815 THR A O 1
ATOM 6399 N N . ARG A 1 816 ? 1.626 4.652 1.321 1.00 86.25 816 ARG A N 1
ATOM 6400 C CA . ARG A 1 816 ? 2.792 4.239 2.126 1.00 86.25 816 ARG A CA 1
ATOM 6401 C C . ARG A 1 816 ? 2.487 3.919 3.593 1.00 86.25 816 ARG A C 1
ATOM 6403 O O . ARG A 1 816 ? 3.203 3.125 4.193 1.00 86.25 816 ARG A O 1
ATOM 6410 N N . TYR A 1 817 ? 1.416 4.481 4.164 1.00 89.31 817 TYR A N 1
ATOM 6411 C CA . TYR A 1 817 ? 1.055 4.325 5.584 1.00 89.31 817 TYR A CA 1
ATOM 6412 C C . TYR A 1 817 ? -0.317 3.678 5.828 1.00 89.31 817 TYR A C 1
ATOM 6414 O O . TYR A 1 817 ? -0.837 3.729 6.944 1.00 89.31 817 TYR A O 1
ATOM 6422 N N . ARG A 1 818 ? -0.892 2.997 4.827 1.00 87.88 818 ARG A N 1
ATOM 6423 C CA . ARG A 1 818 ? -2.176 2.268 4.942 1.00 87.88 818 ARG A CA 1
ATOM 6424 C C . ARG A 1 818 ? -2.258 1.338 6.159 1.00 87.88 818 ARG A C 1
ATOM 6426 O O . ARG A 1 818 ? -3.270 1.316 6.854 1.00 87.88 818 ARG A O 1
ATOM 6433 N N . MET A 1 819 ? -1.171 0.631 6.469 1.00 89.81 819 MET A N 1
ATOM 6434 C CA . MET A 1 819 ? -1.133 -0.299 7.601 1.00 89.81 819 MET A CA 1
ATOM 6435 C C . MET A 1 819 ? -1.147 0.422 8.954 1.00 89.81 819 MET A C 1
ATOM 6437 O O . MET A 1 819 ? -1.870 0.011 9.859 1.00 89.81 819 MET A O 1
ATOM 6441 N N . VAL A 1 820 ? -0.438 1.551 9.072 1.00 92.06 820 VAL A N 1
ATOM 6442 C CA . VAL A 1 820 ? -0.496 2.430 10.255 1.00 92.06 820 VAL A CA 1
ATOM 6443 C C . VAL A 1 820 ? -1.912 2.969 10.447 1.00 92.06 820 VAL A C 1
ATOM 6445 O O . VAL A 1 820 ? -2.444 2.937 11.559 1.00 92.06 820 VAL A O 1
ATOM 6448 N N . ALA A 1 821 ? -2.539 3.410 9.351 1.00 90.69 821 ALA A N 1
ATOM 6449 C CA . ALA A 1 821 ? -3.891 3.949 9.357 1.00 90.69 821 ALA A CA 1
ATOM 6450 C C . ALA A 1 821 ? -4.933 2.929 9.859 1.00 90.69 821 ALA A C 1
ATOM 6452 O O . ALA A 1 821 ? -5.867 3.303 10.568 1.00 90.69 821 ALA A O 1
ATOM 6453 N N . MET A 1 822 ? -4.744 1.642 9.546 1.00 90.81 822 MET A N 1
ATOM 6454 C CA . MET A 1 822 ? -5.567 0.540 10.060 1.00 90.81 822 MET A CA 1
ATOM 6455 C C . MET A 1 822 ? -5.237 0.168 11.516 1.00 90.81 822 MET A C 1
ATOM 6457 O O . MET A 1 822 ? -6.140 -0.123 12.297 1.00 90.81 822 MET A O 1
ATOM 6461 N N . ALA A 1 823 ? -3.956 0.158 11.892 1.00 94.50 823 ALA A N 1
ATOM 6462 C CA . ALA A 1 823 ? -3.491 -0.360 13.176 1.00 94.50 823 ALA A CA 1
ATOM 6463 C C . ALA A 1 823 ? -3.729 0.583 14.358 1.00 94.50 823 ALA A C 1
ATOM 6465 O O . ALA A 1 823 ? -4.266 0.164 15.383 1.00 94.50 823 ALA A O 1
ATOM 6466 N N . TRP A 1 824 ? -3.341 1.854 14.249 1.00 95.81 824 TRP A N 1
ATOM 6467 C CA . TRP A 1 824 ? -3.323 2.774 15.394 1.00 95.81 824 TRP A CA 1
ATOM 6468 C C . TRP A 1 824 ? -4.687 3.023 16.069 1.00 95.81 824 TRP A C 1
ATOM 6470 O O . TRP A 1 824 ? -4.709 3.126 17.301 1.00 95.81 824 TRP A O 1
ATOM 6480 N N . PRO A 1 825 ? -5.838 3.029 15.360 1.00 96.69 825 PRO A N 1
ATOM 6481 C CA . PRO A 1 825 ? -7.153 3.069 16.007 1.00 96.69 825 PRO A CA 1
ATOM 6482 C C . PRO A 1 825 ? -7.400 1.920 17.003 1.00 96.69 825 PRO A C 1
ATOM 6484 O O . PRO A 1 825 ? -8.083 2.114 18.009 1.00 96.69 825 PRO A O 1
ATOM 6487 N N . VAL A 1 826 ? -6.801 0.738 16.791 1.00 96.69 826 VAL A N 1
ATOM 6488 C CA . VAL A 1 826 ? -6.874 -0.390 17.742 1.00 96.69 826 VAL A CA 1
ATOM 6489 C C . VAL A 1 826 ? -6.190 -0.040 19.064 1.00 96.69 826 VAL A C 1
ATOM 6491 O O . VAL A 1 826 ? -6.703 -0.361 20.140 1.00 96.69 826 VAL A O 1
ATOM 6494 N N . GLY A 1 827 ? -5.060 0.667 19.000 1.00 96.06 827 GLY A N 1
ATOM 6495 C CA . GLY A 1 827 ? -4.341 1.140 20.180 1.00 96.06 827 GLY A CA 1
ATOM 6496 C C . GLY A 1 827 ? -5.184 2.116 20.999 1.00 96.06 827 GLY A C 1
ATOM 6497 O O . GLY A 1 827 ? -5.329 1.945 22.208 1.00 96.06 827 GLY A O 1
ATOM 6498 N N . TRP A 1 828 ? -5.839 3.072 20.338 1.00 97.31 828 TRP A N 1
ATOM 6499 C CA . TRP A 1 828 ? -6.730 4.022 21.006 1.00 97.31 828 TRP A CA 1
ATOM 6500 C C . TRP A 1 828 ? -7.976 3.376 21.603 1.00 97.31 828 TRP A C 1
ATOM 6502 O O . TRP A 1 828 ? -8.299 3.657 22.757 1.00 97.31 828 TRP A O 1
ATOM 6512 N N . ALA A 1 829 ? -8.642 2.472 20.880 1.00 96.75 829 ALA A N 1
ATOM 6513 C CA . ALA A 1 829 ? -9.758 1.701 21.429 1.00 96.75 829 ALA A CA 1
ATOM 6514 C C . ALA A 1 829 ? -9.337 0.947 22.706 1.00 96.75 829 ALA A C 1
ATOM 6516 O O . ALA A 1 829 ? -10.034 0.980 23.724 1.00 96.75 829 ALA A O 1
ATOM 6517 N N . SER A 1 830 ? -8.140 0.354 22.690 1.00 96.25 830 SER A N 1
ATOM 6518 C CA . SER A 1 830 ? -7.551 -0.338 23.842 1.00 96.25 830 SER A CA 1
ATOM 6519 C C . SER A 1 830 ? -7.246 0.617 25.001 1.00 96.25 830 SER A C 1
ATOM 6521 O O . SER A 1 830 ? -7.555 0.307 26.152 1.00 96.25 830 SER A O 1
ATOM 6523 N N . ALA A 1 831 ? -6.708 1.808 24.725 1.00 96.81 831 ALA A N 1
ATOM 6524 C CA . ALA A 1 831 ? -6.438 2.832 25.734 1.00 96.81 831 ALA A CA 1
ATOM 6525 C C . ALA A 1 831 ? -7.724 3.349 26.411 1.00 96.81 831 ALA A C 1
ATOM 6527 O O . ALA A 1 831 ? -7.743 3.582 27.623 1.00 96.81 831 ALA A O 1
ATOM 6528 N N . VAL A 1 832 ? -8.828 3.477 25.668 1.00 96.44 832 VAL A N 1
ATOM 6529 C CA . VAL A 1 832 ? -10.128 3.881 26.232 1.00 96.44 832 VAL A CA 1
ATOM 6530 C C . VAL A 1 832 ? -10.682 2.803 27.162 1.00 96.44 832 VAL A C 1
ATOM 6532 O O . VAL A 1 832 ? -11.101 3.110 28.281 1.00 96.44 832 VAL A O 1
ATOM 6535 N N . VAL A 1 833 ? -10.615 1.530 26.762 1.00 94.62 833 VAL A N 1
ATOM 6536 C CA . VAL A 1 833 ? -11.013 0.417 27.639 1.00 94.62 833 VAL A CA 1
ATOM 6537 C C . VAL A 1 833 ? -10.084 0.315 28.853 1.00 94.62 833 VAL A C 1
ATOM 6539 O O . VAL A 1 833 ? -10.554 0.108 29.974 1.00 94.62 833 VAL A O 1
ATOM 6542 N N . LEU A 1 834 ? -8.782 0.567 28.690 1.00 95.19 834 LEU A N 1
ATOM 6543 C CA . LEU A 1 834 ? -7.830 0.637 29.802 1.00 95.19 834 LEU A CA 1
ATOM 6544 C C . LEU A 1 834 ? -8.236 1.715 30.810 1.00 95.19 834 LEU A C 1
ATOM 6546 O O . LEU A 1 834 ? -8.201 1.468 32.018 1.00 95.19 834 LEU A O 1
ATOM 6550 N N . ARG A 1 835 ? -8.683 2.884 30.337 1.00 93.69 835 ARG A N 1
ATOM 6551 C CA . ARG A 1 835 ? -9.202 3.955 31.194 1.00 93.69 835 ARG A CA 1
ATOM 6552 C C . ARG A 1 835 ? -10.461 3.521 31.954 1.00 93.69 835 ARG A C 1
ATOM 6554 O O . ARG A 1 835 ? -10.559 3.801 33.153 1.00 93.69 835 ARG A O 1
ATOM 6561 N N . GLN A 1 836 ? -11.382 2.797 31.312 1.00 90.62 836 GLN A N 1
ATOM 6562 C CA . GLN A 1 836 ? -12.564 2.228 31.977 1.00 90.62 836 GLN A CA 1
ATOM 6563 C C . GLN A 1 836 ? -12.169 1.240 33.090 1.00 90.62 836 GLN A C 1
ATOM 6565 O O . GLN A 1 836 ? -12.624 1.378 34.229 1.00 90.62 836 GLN A O 1
ATOM 6570 N N . VAL A 1 837 ? -11.267 0.295 32.799 1.00 89.81 837 VAL A N 1
ATOM 6571 C CA . VAL A 1 837 ? -10.783 -0.714 33.763 1.00 89.81 837 VAL A CA 1
ATOM 6572 C C . VAL A 1 837 ? -9.985 -0.069 34.906 1.00 89.81 837 VAL A C 1
ATOM 6574 O O . VAL A 1 837 ? -10.123 -0.460 36.069 1.00 89.81 837 VAL A O 1
ATOM 6577 N N . ALA A 1 838 ? -9.168 0.947 34.618 1.00 88.88 838 ALA A N 1
ATOM 6578 C CA . ALA A 1 838 ? -8.430 1.705 35.627 1.00 88.88 838 ALA A CA 1
ATOM 6579 C C . ALA A 1 838 ? -9.366 2.456 36.583 1.00 88.88 838 ALA A C 1
ATOM 6581 O O . ALA A 1 838 ? -9.180 2.376 37.801 1.00 88.88 838 ALA A O 1
ATOM 6582 N N . SER A 1 839 ? -10.404 3.109 36.051 1.00 85.25 839 SER A N 1
ATOM 6583 C CA . SER A 1 839 ? -11.420 3.791 36.857 1.00 85.25 839 SER A CA 1
ATOM 6584 C C . SER A 1 839 ? -12.212 2.811 37.728 1.00 85.25 839 SER A C 1
ATOM 6586 O O . SER A 1 839 ? -12.405 3.064 38.919 1.00 85.25 839 SER A O 1
ATOM 6588 N N . PHE A 1 840 ? -12.585 1.647 37.185 1.00 84.44 840 PHE A N 1
ATOM 6589 C CA . PHE A 1 840 ? -13.265 0.592 37.940 1.00 84.44 840 PHE A CA 1
ATOM 6590 C C . PHE A 1 840 ? -12.417 0.054 39.094 1.00 84.44 840 PHE A C 1
ATOM 6592 O O . PHE A 1 840 ? -12.918 -0.168 40.197 1.00 84.44 840 PHE A O 1
ATOM 6599 N N . HIS A 1 841 ? -11.110 -0.108 38.876 1.00 81.88 841 HIS A N 1
ATOM 6600 C CA . HIS A 1 841 ? -10.196 -0.547 39.924 1.00 81.88 841 HIS A CA 1
ATOM 6601 C C . HIS A 1 841 ? -10.187 0.421 41.118 1.00 81.88 841 HIS A C 1
ATOM 6603 O O . HIS A 1 841 ? -10.343 -0.028 42.252 1.00 81.88 841 HIS A O 1
ATOM 6609 N N . GLY A 1 842 ? -10.098 1.735 40.877 1.00 75.81 842 GLY A N 1
ATOM 6610 C CA . GLY A 1 842 ? -10.077 2.750 41.941 1.00 75.81 842 GLY A CA 1
ATOM 6611 C C . GLY A 1 842 ? -11.448 3.040 42.565 1.00 75.81 842 GLY A C 1
ATOM 6612 O O . GLY A 1 842 ? -11.590 3.038 43.785 1.00 75.81 842 GLY A O 1
ATOM 6613 N N . THR A 1 843 ? -12.485 3.225 41.745 1.00 77.19 843 THR A N 1
ATOM 6614 C CA . THR A 1 843 ? -13.801 3.726 42.194 1.00 77.19 843 THR A CA 1
ATOM 6615 C C . THR A 1 843 ? -14.862 2.641 42.380 1.00 77.19 843 THR A C 1
ATOM 6617 O O . THR A 1 843 ? -15.837 2.857 43.091 1.00 77.19 843 THR A O 1
ATOM 6620 N N . GLY A 1 844 ? -14.694 1.469 41.761 1.00 73.81 844 GLY A N 1
ATOM 6621 C CA . GLY A 1 844 ? -15.709 0.409 41.727 1.00 73.81 844 GLY A CA 1
ATOM 6622 C C . GLY A 1 844 ? -16.829 0.667 40.718 1.00 73.81 844 GLY A C 1
ATOM 6623 O O . GLY A 1 844 ? -17.761 -0.126 40.634 1.00 73.81 844 GLY A O 1
ATOM 6624 N N . THR A 1 845 ? -16.735 1.748 39.938 1.00 74.94 845 THR A N 1
ATOM 6625 C CA . THR A 1 845 ? -17.710 2.118 38.905 1.00 74.94 845 THR A CA 1
ATOM 6626 C C . THR A 1 845 ? -17.046 2.163 37.535 1.00 74.94 845 THR A C 1
ATOM 6628 O O . THR A 1 845 ? -15.919 2.640 37.404 1.00 74.94 845 THR A O 1
ATOM 6631 N N . ILE A 1 846 ? -17.732 1.647 36.514 1.00 80.38 846 ILE A N 1
ATOM 6632 C CA . ILE A 1 846 ? -17.261 1.703 35.127 1.00 80.38 846 ILE A CA 1
ATOM 6633 C C . ILE A 1 846 ? -17.845 2.972 34.494 1.00 80.38 846 ILE A C 1
ATOM 6635 O O . ILE A 1 846 ? -19.070 3.089 34.422 1.00 80.38 846 ILE A O 1
ATOM 6639 N N . PRO A 1 847 ? -17.017 3.944 34.070 1.00 81.56 847 PRO A N 1
ATOM 6640 C CA . PRO A 1 847 ? -17.516 5.102 33.340 1.00 81.56 847 PRO A CA 1
ATOM 6641 C C . PRO A 1 847 ? -18.040 4.668 31.968 1.00 81.56 847 PRO A C 1
ATOM 6643 O O . PRO A 1 847 ? -17.540 3.706 31.379 1.00 81.56 847 PRO A O 1
ATOM 6646 N N . SER A 1 848 ? -19.017 5.401 31.435 1.00 85.31 848 SER A N 1
ATOM 6647 C CA . SER A 1 848 ? -19.485 5.172 30.070 1.00 85.31 848 SER A CA 1
ATOM 6648 C C . SER A 1 848 ? -18.357 5.407 29.059 1.00 85.31 848 SER A C 1
ATOM 6650 O O . SER A 1 848 ? -17.412 6.159 29.321 1.00 85.31 848 SER A O 1
ATOM 6652 N N . TYR A 1 849 ? -18.444 4.758 27.898 1.00 89.00 849 TYR A N 1
ATOM 6653 C CA . TYR A 1 849 ? -17.387 4.828 26.888 1.00 89.00 849 TYR A CA 1
ATOM 6654 C C . TYR A 1 849 ? -17.153 6.258 26.380 1.00 89.00 849 TYR A C 1
ATOM 6656 O O . TYR A 1 849 ? -16.009 6.667 26.220 1.00 89.00 849 TYR A O 1
ATOM 6664 N N . ASP A 1 850 ? -18.207 7.068 26.228 1.00 88.25 850 ASP A N 1
ATOM 6665 C CA . ASP A 1 850 ? -18.094 8.488 25.865 1.00 88.25 850 ASP A CA 1
ATOM 6666 C C . ASP A 1 850 ? -17.323 9.300 26.915 1.00 88.25 850 ASP A C 1
ATOM 6668 O O . ASP A 1 850 ? -16.501 10.155 26.574 1.00 88.25 850 ASP A O 1
ATOM 6672 N N . GLN A 1 851 ? -17.537 9.006 28.199 1.00 87.25 851 GLN A N 1
ATOM 6673 C CA . GLN A 1 851 ? -16.802 9.661 29.271 1.00 87.25 851 GLN A CA 1
ATOM 6674 C C . GLN A 1 851 ? -15.335 9.221 29.281 1.00 87.25 851 GLN A C 1
ATOM 6676 O O . GLN A 1 851 ? -14.453 10.071 29.362 1.00 87.25 851 GLN A O 1
ATOM 6681 N N . ALA A 1 852 ? -15.063 7.919 29.163 1.00 91.69 852 ALA A N 1
ATOM 6682 C CA . ALA A 1 852 ? -13.699 7.399 29.118 1.00 91.69 852 ALA A CA 1
ATOM 6683 C C . ALA A 1 852 ? -12.920 7.924 27.901 1.00 91.69 852 ALA A C 1
ATOM 6685 O O . ALA A 1 852 ? -11.765 8.315 28.042 1.00 91.69 852 ALA A O 1
ATOM 6686 N N . LEU A 1 853 ? -13.562 8.004 26.734 1.00 94.12 853 LEU A N 1
ATOM 6687 C CA . LEU A 1 853 ? -12.984 8.569 25.516 1.00 94.12 853 LEU A CA 1
ATOM 6688 C C . LEU A 1 853 ? -12.660 10.062 25.683 1.00 94.12 853 LEU A C 1
ATOM 6690 O O . LEU A 1 853 ? -11.589 10.506 25.280 1.00 94.12 853 LEU A O 1
ATOM 6694 N N . THR A 1 854 ? -13.539 10.826 26.340 1.00 93.62 854 THR A N 1
ATOM 6695 C CA . THR A 1 854 ? -13.284 12.244 26.663 1.00 93.62 854 THR A CA 1
ATOM 6696 C C . THR A 1 854 ? -12.125 12.402 27.648 1.00 93.62 854 THR A C 1
ATOM 6698 O O . THR A 1 854 ? -11.275 13.270 27.463 1.00 93.62 854 THR A O 1
ATOM 6701 N N . ASP A 1 855 ? -12.071 11.565 28.687 1.00 91.31 855 ASP A N 1
ATOM 6702 C CA . ASP A 1 855 ? -10.970 11.559 29.653 1.00 91.31 855 ASP A CA 1
ATOM 6703 C C . ASP A 1 855 ? -9.633 11.277 28.948 1.00 91.31 855 ASP A C 1
ATOM 6705 O O . ASP A 1 855 ? -8.651 11.972 29.196 1.00 91.31 855 ASP A O 1
ATOM 6709 N N . VAL A 1 856 ? -9.598 10.301 28.032 1.00 96.38 856 VAL A N 1
ATOM 6710 C CA . VAL A 1 856 ? -8.408 10.006 27.219 1.00 96.38 856 VAL A CA 1
ATOM 6711 C C . VAL A 1 856 ? -8.040 11.198 26.332 1.00 96.38 856 VAL A C 1
ATOM 6713 O O . VAL A 1 856 ? -6.868 11.565 26.298 1.00 96.38 856 VAL A O 1
ATOM 6716 N N . ALA A 1 857 ? -9.012 11.846 25.681 1.00 95.69 857 ALA A N 1
ATOM 6717 C CA . ALA A 1 857 ? -8.775 13.015 24.827 1.00 95.69 857 ALA A CA 1
ATOM 6718 C C . ALA A 1 857 ? -8.123 14.190 25.575 1.00 95.69 857 ALA A C 1
ATOM 6720 O O . ALA A 1 857 ? -7.277 14.886 25.021 1.00 95.69 857 ALA A O 1
ATOM 6721 N N . VAL A 1 858 ? -8.535 14.433 26.822 1.00 92.62 858 VAL A N 1
ATOM 6722 C CA . VAL A 1 858 ? -8.088 15.597 27.604 1.00 92.62 858 VAL A CA 1
ATOM 6723 C C . VAL A 1 858 ? -6.816 15.303 28.402 1.00 92.62 858 VAL A C 1
ATOM 6725 O O . VAL A 1 858 ? -5.977 16.187 28.548 1.00 92.62 858 VAL A O 1
ATOM 6728 N N . ASP A 1 859 ? -6.655 14.083 28.919 1.00 92.19 859 ASP A N 1
ATOM 6729 C CA . ASP A 1 859 ? -5.560 13.740 29.834 1.00 92.19 859 ASP A CA 1
ATOM 6730 C C . ASP A 1 859 ? -4.431 12.956 29.145 1.00 92.19 859 ASP A C 1
ATOM 6732 O O . ASP A 1 859 ? -3.253 13.291 29.276 1.00 92.19 859 ASP A O 1
ATOM 6736 N N . TRP A 1 860 ? -4.769 11.897 28.405 1.00 95.44 860 TRP A N 1
ATOM 6737 C CA . TRP A 1 860 ? -3.778 10.944 27.889 1.00 95.44 860 TRP A CA 1
ATOM 6738 C C . TRP A 1 860 ? -3.270 11.311 26.497 1.00 95.44 860 TRP A C 1
ATOM 6740 O O . TRP A 1 860 ? -2.086 11.117 26.218 1.00 95.44 860 TRP A O 1
ATOM 6750 N N . LEU A 1 861 ? -4.120 11.864 25.630 1.00 95.56 861 LEU A N 1
ATOM 6751 C CA . LEU A 1 861 ? -3.743 12.246 24.270 1.00 95.56 861 LEU A CA 1
ATOM 6752 C C . LEU A 1 861 ? -2.589 13.268 24.249 1.00 95.56 861 LEU A C 1
ATOM 6754 O O . LEU A 1 861 ? -1.594 12.977 23.590 1.00 95.56 861 LEU A O 1
ATOM 6758 N N . PRO A 1 862 ? -2.607 14.381 25.015 1.00 95.25 862 PRO A N 1
ATOM 6759 C CA . PRO A 1 862 ? -1.490 15.329 25.010 1.00 95.25 862 PRO A CA 1
ATOM 6760 C C . PRO A 1 862 ? -0.180 14.720 25.533 1.00 95.25 862 PRO A C 1
ATOM 6762 O O . PRO A 1 862 ? 0.884 14.951 24.967 1.00 95.25 862 PRO A O 1
ATOM 6765 N N . LYS A 1 863 ? -0.247 13.900 26.592 1.00 94.94 863 LYS A N 1
ATOM 6766 C CA . LYS A 1 863 ? 0.934 13.263 27.206 1.00 94.94 863 LYS A CA 1
ATOM 6767 C C . LYS A 1 863 ? 1.550 12.201 26.297 1.00 94.94 863 LYS A C 1
ATOM 6769 O O . LYS A 1 863 ? 2.763 12.166 26.112 1.00 94.94 863 LYS A O 1
ATOM 6774 N N . SER A 1 864 ? 0.713 11.342 25.720 1.00 94.56 864 SER A N 1
ATOM 6775 C CA . SER A 1 864 ? 1.159 10.301 24.788 1.00 94.56 864 SER A CA 1
ATOM 6776 C C . SER A 1 864 ? 1.687 10.885 23.481 1.00 94.56 864 SER A C 1
ATOM 6778 O O . SER A 1 864 ? 2.628 10.333 22.927 1.00 94.56 864 SER A O 1
ATOM 6780 N N . LEU A 1 865 ? 1.148 12.022 23.028 1.00 95.19 865 LEU A N 1
ATOM 6781 C CA . LEU A 1 865 ? 1.660 12.746 21.869 1.00 95.19 865 LEU A CA 1
ATOM 6782 C C . LEU A 1 865 ? 3.100 13.235 22.092 1.00 95.19 865 LEU A C 1
ATOM 6784 O O . LEU A 1 865 ? 3.948 13.062 21.222 1.00 95.19 865 LEU A O 1
ATOM 6788 N N . VAL A 1 866 ? 3.407 13.791 23.269 1.00 95.19 866 VAL A N 1
ATOM 6789 C CA . VAL A 1 866 ? 4.797 14.129 23.625 1.00 95.19 866 VAL A CA 1
ATOM 6790 C C . VAL A 1 866 ? 5.664 12.867 23.632 1.00 95.19 866 VAL A C 1
ATOM 6792 O O . VAL A 1 866 ? 6.747 12.863 23.054 1.00 95.19 866 VAL A O 1
ATOM 6795 N N . GLY A 1 867 ? 5.165 11.776 24.220 1.00 94.38 867 GLY A N 1
ATOM 6796 C CA . GLY A 1 867 ? 5.871 10.494 24.260 1.00 94.38 867 GLY A CA 1
ATOM 6797 C C . GLY A 1 867 ? 6.199 9.927 22.875 1.00 94.38 867 GLY A C 1
ATOM 6798 O O . GLY A 1 867 ? 7.344 9.558 22.633 1.00 94.38 867 GLY A O 1
ATOM 6799 N N . ILE A 1 868 ? 5.235 9.884 21.948 1.00 93.69 868 ILE A N 1
ATOM 6800 C CA . ILE A 1 868 ? 5.457 9.319 20.608 1.00 93.69 868 ILE A CA 1
ATOM 6801 C C . ILE A 1 868 ? 6.399 10.190 19.770 1.00 93.69 868 ILE A C 1
ATOM 6803 O O . ILE A 1 868 ? 7.217 9.658 19.027 1.00 93.69 868 ILE A O 1
ATOM 6807 N N . VAL A 1 869 ? 6.350 11.517 19.932 1.00 93.81 869 VAL A N 1
ATOM 6808 C CA . VAL A 1 869 ? 7.282 12.441 19.268 1.00 93.81 869 VAL A CA 1
ATOM 6809 C C . VAL A 1 869 ? 8.705 12.255 19.800 1.00 93.81 869 VAL A C 1
ATOM 6811 O O . VAL A 1 869 ? 9.635 12.148 19.004 1.00 93.81 869 VAL A O 1
ATOM 6814 N N . LEU A 1 870 ? 8.886 12.134 21.122 1.00 93.75 870 LEU A N 1
ATOM 6815 C CA . LEU A 1 870 ? 10.188 11.817 21.726 1.00 93.75 870 LEU A CA 1
ATOM 6816 C C . LEU A 1 870 ? 10.725 10.462 21.250 1.00 93.75 870 LEU A C 1
ATOM 6818 O O . LEU A 1 870 ? 11.908 10.346 20.941 1.00 93.75 870 LEU A O 1
ATOM 6822 N N . MET A 1 871 ? 9.856 9.455 21.134 1.00 91.88 871 MET A N 1
ATOM 6823 C CA . MET A 1 871 ? 10.219 8.157 20.563 1.00 91.88 871 MET A CA 1
ATOM 6824 C C . MET A 1 871 ? 10.606 8.260 19.084 1.00 91.88 871 MET A C 1
ATOM 6826 O O . MET A 1 871 ? 11.512 7.552 18.659 1.00 91.88 871 MET A O 1
ATOM 6830 N N . GLY A 1 872 ? 9.983 9.157 18.316 1.00 91.81 872 GLY A N 1
ATOM 6831 C CA . GLY A 1 872 ? 10.394 9.476 16.947 1.00 91.81 872 GLY A CA 1
ATOM 6832 C C . GLY A 1 872 ? 11.807 10.058 16.882 1.00 91.81 872 GLY A C 1
ATOM 6833 O O . GLY A 1 872 ? 12.637 9.568 16.123 1.00 91.81 872 GLY A O 1
ATOM 6834 N N . PHE A 1 873 ? 12.129 11.036 17.737 1.00 92.81 873 PHE A N 1
ATOM 6835 C CA . PHE A 1 873 ? 13.498 11.560 17.842 1.00 92.81 873 PHE A CA 1
ATOM 6836 C C . PHE A 1 873 ? 14.503 10.477 18.253 1.00 92.81 873 PHE A C 1
ATOM 6838 O O . PHE A 1 873 ? 15.596 10.404 17.692 1.00 92.81 873 PHE A O 1
ATOM 6845 N N . LEU A 1 874 ? 14.127 9.610 19.199 1.00 91.75 874 LEU A N 1
ATOM 6846 C CA . LEU A 1 874 ? 14.957 8.483 19.620 1.00 91.75 874 LEU A CA 1
ATOM 6847 C C . LEU A 1 874 ? 15.172 7.478 18.480 1.00 91.75 874 LEU A C 1
ATOM 6849 O O . LEU A 1 874 ? 16.285 6.996 18.294 1.00 91.75 874 LEU A O 1
ATOM 6853 N N . GLN A 1 875 ? 14.133 7.187 17.695 1.00 90.62 875 GLN A N 1
ATOM 6854 C CA . GLN A 1 875 ? 14.225 6.329 16.517 1.00 90.62 875 GLN A CA 1
ATOM 6855 C C . GLN A 1 875 ? 15.204 6.902 15.489 1.00 90.62 875 GLN A C 1
ATOM 6857 O O . GLN A 1 875 ? 16.053 6.166 14.992 1.00 90.62 875 GLN A O 1
ATOM 6862 N N . THR A 1 876 ? 15.120 8.200 15.196 1.00 87.69 876 THR A N 1
ATOM 6863 C CA . THR A 1 876 ? 16.062 8.887 14.304 1.00 87.69 876 THR A CA 1
ATOM 6864 C C . THR A 1 876 ? 17.498 8.805 14.825 1.00 87.69 876 THR A C 1
ATOM 6866 O O . THR A 1 876 ? 18.404 8.447 14.071 1.00 87.69 876 THR A O 1
ATOM 6869 N N . ALA A 1 877 ? 17.710 9.067 16.119 1.00 89.69 877 ALA A N 1
ATOM 6870 C CA . ALA A 1 877 ? 19.030 8.998 16.750 1.00 89.69 877 ALA A CA 1
ATOM 6871 C C . ALA A 1 877 ? 19.629 7.580 16.736 1.00 89.69 877 ALA A C 1
ATOM 6873 O O . ALA A 1 877 ? 20.842 7.420 16.632 1.00 89.69 877 ALA A O 1
ATOM 6874 N N . LEU A 1 878 ? 18.782 6.549 16.814 1.00 88.38 878 LEU A N 1
ATOM 6875 C CA . LEU A 1 878 ? 19.177 5.140 16.807 1.00 88.38 878 LEU A CA 1
ATOM 6876 C C . LEU A 1 878 ? 18.992 4.468 15.440 1.00 88.38 878 LEU A C 1
ATOM 6878 O O . LEU A 1 878 ? 18.991 3.239 15.371 1.00 88.38 878 LEU A O 1
ATOM 6882 N N . SER A 1 879 ? 18.823 5.235 14.362 1.00 83.44 879 SER A N 1
ATOM 6883 C CA . SER A 1 879 ? 18.477 4.728 13.023 1.00 83.44 879 SER A CA 1
ATOM 6884 C C . SER A 1 879 ? 19.451 3.672 12.488 1.00 83.44 879 SER A C 1
ATOM 6886 O O . SER A 1 879 ? 19.018 2.704 11.865 1.00 83.44 879 SER A O 1
ATOM 6888 N N . SER A 1 880 ? 20.739 3.797 12.812 1.00 80.38 880 SER A N 1
ATOM 6889 C CA . SER A 1 880 ? 21.792 2.854 12.411 1.00 80.38 880 SER A CA 1
ATOM 6890 C C . SER A 1 880 ? 21.858 1.570 13.254 1.00 80.38 880 SER A C 1
ATOM 6892 O O . SER A 1 880 ? 22.623 0.666 12.926 1.00 80.38 880 SER A O 1
ATOM 6894 N N . TYR A 1 881 ? 21.096 1.467 14.349 1.00 81.88 881 TYR A N 1
ATOM 6895 C CA . TYR A 1 881 ? 21.191 0.352 15.296 1.00 81.88 881 TYR A CA 1
ATOM 6896 C C . TYR A 1 881 ? 20.028 -0.637 15.160 1.00 81.88 881 TYR A C 1
ATOM 6898 O O . TYR A 1 881 ? 18.872 -0.345 15.479 1.00 81.88 881 TYR A O 1
ATOM 6906 N N . GLY A 1 882 ? 20.354 -1.870 14.765 1.00 81.88 882 GLY A N 1
ATOM 6907 C CA . GLY A 1 882 ? 19.410 -2.985 14.723 1.00 81.88 882 GLY A CA 1
ATOM 6908 C C . GLY A 1 882 ? 18.223 -2.731 13.786 1.00 81.88 882 GLY A C 1
ATOM 6909 O O . GLY A 1 882 ? 18.385 -2.313 12.645 1.00 81.88 882 GLY A O 1
ATOM 6910 N N . ARG A 1 883 ? 17.004 -3.014 14.265 1.00 83.94 883 ARG A N 1
ATOM 6911 C CA . ARG A 1 883 ? 15.748 -2.848 13.503 1.00 83.94 883 ARG A CA 1
ATOM 6912 C C . ARG A 1 883 ? 14.963 -1.593 13.900 1.00 83.94 883 ARG A C 1
ATOM 6914 O O . ARG A 1 883 ? 13.751 -1.542 13.689 1.00 83.94 883 ARG A O 1
ATOM 6921 N N . SER A 1 884 ? 15.618 -0.589 14.485 1.00 84.69 884 SER A N 1
ATOM 6922 C CA . SER A 1 884 ? 14.975 0.659 14.931 1.00 84.69 884 SER A CA 1
ATOM 6923 C C . SER A 1 884 ? 14.224 1.372 13.796 1.00 84.69 884 SER A C 1
ATOM 6925 O O . SER A 1 884 ? 13.107 1.843 14.003 1.00 84.69 884 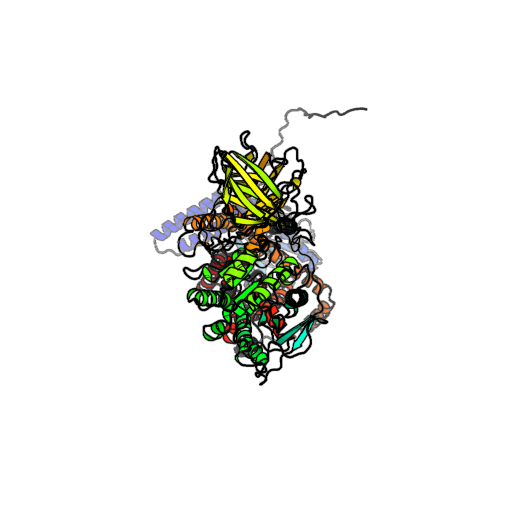SER A O 1
ATOM 6927 N N . HIS A 1 885 ? 14.761 1.354 12.572 1.00 83.50 885 HIS A N 1
ATOM 6928 C CA . HIS A 1 885 ? 14.133 1.893 11.358 1.00 83.50 885 HIS A CA 1
ATOM 6929 C C . HIS A 1 885 ? 12.816 1.195 10.960 1.00 83.50 885 HIS A C 1
ATOM 6931 O O . HIS A 1 885 ? 12.111 1.684 10.089 1.00 83.50 885 HIS A O 1
ATOM 6937 N N . THR A 1 886 ? 12.442 0.073 11.589 1.00 87.31 886 THR A N 1
ATOM 6938 C CA . THR A 1 886 ? 11.170 -0.634 11.324 1.00 87.31 886 THR A CA 1
ATOM 6939 C C . THR A 1 886 ? 10.046 -0.280 12.305 1.00 87.31 886 THR A C 1
ATOM 6941 O O . THR A 1 886 ? 8.918 -0.751 12.148 1.00 87.31 886 THR A O 1
ATOM 6944 N N . LEU A 1 887 ? 10.340 0.523 13.331 1.00 89.44 887 LEU A N 1
ATOM 6945 C CA . LEU A 1 887 ? 9.393 0.885 14.387 1.00 89.44 887 LEU A CA 1
ATOM 6946 C C . LEU A 1 887 ? 8.573 2.135 14.011 1.00 89.44 887 LEU A C 1
ATOM 6948 O O . LEU A 1 887 ? 8.950 2.894 13.125 1.00 89.44 887 LEU A O 1
ATOM 6952 N N . ILE A 1 888 ? 7.459 2.378 14.697 1.00 91.12 888 ILE A N 1
ATOM 6953 C CA . ILE A 1 888 ? 6.594 3.565 14.586 1.00 91.12 888 ILE A CA 1
ATOM 6954 C C . ILE A 1 888 ? 6.123 3.818 13.136 1.00 91.12 888 ILE A C 1
ATOM 6956 O O . ILE A 1 888 ? 5.270 3.082 12.639 1.00 91.12 888 ILE A O 1
ATOM 6960 N N . LEU A 1 889 ? 6.664 4.842 12.459 1.00 89.00 889 LEU A N 1
ATOM 6961 C CA . LEU A 1 889 ? 6.402 5.173 11.048 1.00 89.00 889 LEU A CA 1
ATOM 6962 C C . LEU A 1 889 ? 7.533 4.717 10.110 1.00 89.00 889 LEU A C 1
ATOM 6964 O O . LEU A 1 889 ? 7.507 5.006 8.919 1.00 89.00 889 LEU A O 1
ATOM 6968 N N . GLY A 1 890 ? 8.561 4.062 10.637 1.00 85.25 890 GLY A N 1
ATOM 6969 C CA . GLY A 1 890 ? 9.679 3.523 9.870 1.00 85.25 890 GLY A CA 1
ATOM 6970 C C . GLY A 1 890 ? 10.438 4.532 9.009 1.00 85.25 890 GLY A C 1
ATOM 6971 O O . GLY A 1 890 ? 11.070 4.134 8.037 1.00 85.25 890 GLY A O 1
ATOM 6972 N N . ASN A 1 891 ? 10.331 5.824 9.323 1.00 82.94 891 ASN A N 1
ATOM 6973 C CA . ASN A 1 891 ? 11.057 6.896 8.664 1.00 82.94 891 ASN A CA 1
ATOM 6974 C C . ASN A 1 891 ? 11.960 7.560 9.701 1.00 82.94 891 ASN A C 1
ATOM 6976 O O . ASN A 1 891 ? 11.495 7.966 10.766 1.00 82.94 891 ASN A O 1
ATOM 6980 N N . THR A 1 892 ? 13.251 7.612 9.397 1.00 82.94 892 THR A N 1
ATOM 6981 C CA . THR A 1 892 ? 14.288 8.097 10.307 1.00 82.94 892 THR A CA 1
ATOM 6982 C C . THR A 1 892 ? 14.661 9.554 10.058 1.00 82.94 892 THR A C 1
ATOM 6984 O O . THR A 1 892 ? 15.380 10.125 10.870 1.00 82.94 892 THR A O 1
ATOM 6987 N N . ASP A 1 893 ? 14.152 10.191 9.004 1.00 83.75 893 ASP A N 1
ATOM 6988 C CA . ASP A 1 893 ? 14.428 11.596 8.708 1.00 83.75 893 ASP A CA 1
ATOM 6989 C C . ASP A 1 893 ? 13.665 12.537 9.658 1.00 83.75 893 ASP A C 1
ATOM 6991 O O . ASP A 1 893 ? 12.436 12.476 9.782 1.00 83.75 893 ASP A O 1
ATOM 6995 N N . LEU A 1 894 ? 14.379 13.497 10.267 1.00 86.25 894 LEU A N 1
ATOM 6996 C CA . LEU A 1 894 ? 13.787 14.474 11.198 1.00 86.25 894 LEU A CA 1
ATOM 6997 C C . LEU A 1 894 ? 12.639 15.288 10.572 1.00 86.25 894 LEU A C 1
ATOM 6999 O O . LEU A 1 894 ? 11.737 15.733 11.284 1.00 86.25 894 LEU A O 1
ATOM 7003 N N . ALA A 1 895 ? 12.655 15.477 9.249 1.00 84.00 895 ALA A N 1
ATOM 7004 C CA . ALA A 1 895 ? 11.652 16.254 8.522 1.00 84.00 895 ALA A CA 1
ATOM 7005 C C . ALA A 1 895 ? 10.230 15.673 8.643 1.00 84.00 895 ALA A C 1
ATOM 7007 O O . ALA A 1 895 ? 9.257 16.411 8.494 1.00 84.00 895 ALA A O 1
ATOM 7008 N N . PHE A 1 896 ? 10.097 14.376 8.952 1.00 87.25 896 PHE A N 1
ATOM 7009 C CA . PHE A 1 896 ? 8.803 13.693 9.042 1.00 87.25 896 PHE A CA 1
ATOM 7010 C C . PHE A 1 896 ? 8.323 13.457 10.474 1.00 87.25 896 PHE A C 1
ATOM 7012 O O . PHE A 1 896 ? 7.253 12.887 10.665 1.00 87.25 896 PHE A O 1
ATOM 7019 N N . ILE A 1 897 ? 9.023 13.958 11.497 1.00 89.50 897 ILE A N 1
ATOM 7020 C CA . ILE A 1 897 ? 8.508 13.955 12.877 1.00 89.50 897 ILE A CA 1
ATOM 7021 C C . ILE A 1 897 ? 7.115 14.616 12.991 1.00 89.50 897 ILE A C 1
ATOM 7023 O O . ILE A 1 897 ? 6.265 14.060 13.692 1.00 89.50 897 ILE A O 1
ATOM 7027 N N . PRO A 1 898 ? 6.787 15.718 12.278 1.00 90.62 898 PRO A N 1
ATOM 7028 C CA . PRO A 1 898 ? 5.427 16.271 12.275 1.00 90.62 898 PRO A CA 1
ATOM 7029 C C . PRO A 1 898 ? 4.346 15.288 11.794 1.00 90.62 898 PRO A C 1
ATOM 7031 O O . PRO A 1 898 ? 3.183 15.411 12.180 1.00 90.62 898 PRO A O 1
ATOM 7034 N N . LEU A 1 899 ? 4.710 14.279 10.997 1.00 89.50 899 LEU A N 1
ATOM 7035 C CA . LEU A 1 899 ? 3.775 13.259 10.532 1.00 89.50 899 LEU A CA 1
ATOM 7036 C C . LEU A 1 899 ? 3.280 12.366 11.683 1.00 89.50 899 LEU A C 1
ATOM 7038 O O . LEU A 1 899 ? 2.134 11.912 11.657 1.00 89.50 899 LEU A O 1
ATOM 7042 N N . LEU A 1 900 ? 4.094 12.182 12.733 1.00 91.94 900 LEU A N 1
ATOM 7043 C CA . LEU A 1 900 ? 3.674 11.500 13.961 1.00 91.94 900 LEU A CA 1
ATOM 7044 C C . LEU A 1 900 ? 2.518 12.238 14.623 1.00 91.94 900 LEU A C 1
ATOM 7046 O O . LEU A 1 900 ? 1.525 11.611 14.976 1.00 91.94 900 LEU A O 1
ATOM 7050 N N . PHE A 1 901 ? 2.608 13.567 14.733 1.00 92.06 901 PHE A N 1
ATOM 7051 C CA . PHE A 1 901 ? 1.525 14.383 15.280 1.00 92.06 901 PHE A CA 1
ATOM 7052 C C . PHE A 1 901 ? 0.234 14.190 14.482 1.00 92.06 901 PHE A C 1
ATOM 7054 O O . PHE A 1 901 ? -0.820 13.917 15.062 1.00 92.06 901 PHE A O 1
ATOM 7061 N N . PHE A 1 902 ? 0.332 14.275 13.152 1.00 91.56 902 PHE A N 1
ATOM 7062 C CA . PHE A 1 902 ? -0.805 14.105 12.256 1.00 91.56 902 PHE A CA 1
ATOM 7063 C C . PHE A 1 902 ? -1.485 12.741 12.447 1.00 91.56 902 PHE A C 1
ATOM 7065 O O . PHE A 1 902 ? -2.673 12.698 12.766 1.00 91.56 902 PHE A O 1
ATOM 7072 N N . PHE A 1 903 ? -0.747 11.629 12.327 1.00 93.06 903 PHE A N 1
ATOM 7073 C CA . PHE A 1 903 ? -1.329 10.288 12.454 1.00 93.06 903 PHE A CA 1
ATOM 7074 C C . PHE A 1 903 ? -1.828 9.983 13.867 1.00 93.06 903 PHE A C 1
ATOM 7076 O O . PHE A 1 903 ? -2.837 9.290 14.024 1.00 93.06 903 PHE A O 1
ATOM 7083 N N . TRP A 1 904 ? -1.165 10.496 14.906 1.00 94.75 904 TRP A N 1
ATOM 7084 C CA . TRP A 1 904 ? -1.567 10.253 16.292 1.00 94.75 904 TRP A CA 1
ATOM 7085 C C . TRP A 1 904 ? -2.919 10.906 16.600 1.00 94.75 904 TRP A C 1
ATOM 7087 O O . TRP A 1 904 ? -3.819 10.251 17.127 1.00 94.75 904 TRP A O 1
ATOM 7097 N N . VAL A 1 905 ? -3.104 12.167 16.189 1.00 95.56 905 VAL A N 1
ATOM 7098 C CA . VAL A 1 905 ? -4.380 12.889 16.338 1.00 95.56 905 VAL A CA 1
ATOM 7099 C C . VAL A 1 905 ? -5.454 12.314 15.414 1.00 95.56 905 VAL A C 1
ATOM 7101 O O . VAL A 1 905 ? -6.590 12.102 15.843 1.00 95.56 905 VAL A O 1
ATOM 7104 N N . TRP A 1 906 ? -5.102 12.023 14.159 1.00 96.12 906 TRP A N 1
ATOM 7105 C CA . TRP A 1 906 ? -6.025 11.450 13.182 1.00 96.12 906 TRP A CA 1
ATOM 7106 C C . TRP A 1 906 ? -6.560 10.085 13.637 1.00 96.12 906 TRP A C 1
ATOM 7108 O O . TRP A 1 906 ? -7.772 9.882 13.651 1.00 96.12 906 TRP A O 1
ATOM 7118 N N . SER A 1 907 ? -5.695 9.175 14.098 1.00 96.31 907 SER A N 1
ATOM 7119 C CA . SER A 1 907 ? -6.096 7.832 14.559 1.00 96.31 907 SER A CA 1
ATOM 7120 C C . SER A 1 907 ? -6.992 7.870 15.804 1.00 96.31 907 SER A C 1
ATOM 7122 O O . SER A 1 907 ? -7.924 7.064 15.930 1.00 96.31 907 SER A O 1
ATOM 7124 N N . PHE A 1 908 ? -6.780 8.840 16.700 1.00 97.62 908 PHE A N 1
ATOM 7125 C CA . PHE A 1 908 ? -7.700 9.096 17.807 1.00 97.62 908 PHE A CA 1
ATOM 7126 C C . PHE A 1 908 ? -9.072 9.553 17.289 1.00 97.62 908 PHE A C 1
ATOM 7128 O O . PHE A 1 908 ? -10.106 9.022 17.696 1.00 97.62 908 PHE A O 1
ATOM 7135 N N . GLY A 1 909 ? -9.092 10.485 16.331 1.00 97.44 909 GLY A N 1
ATOM 7136 C CA . GLY A 1 909 ? -10.320 10.941 15.682 1.00 97.44 909 GLY A CA 1
ATOM 7137 C C . GLY A 1 909 ? -11.065 9.831 14.930 1.00 97.44 909 GLY A C 1
ATOM 7138 O O . GLY A 1 909 ? -12.289 9.759 15.025 1.00 97.44 909 GLY A O 1
ATOM 7139 N N . VAL A 1 910 ? -10.362 8.894 14.284 1.00 96.88 910 VAL A N 1
ATOM 7140 C CA . VAL A 1 910 ? -10.968 7.684 13.694 1.00 96.88 910 VAL A CA 1
ATOM 7141 C C . VAL A 1 910 ? -11.643 6.827 14.765 1.00 96.88 910 VAL A C 1
ATOM 7143 O O . VAL A 1 910 ? -12.761 6.363 14.566 1.00 96.88 910 VAL A O 1
ATOM 7146 N N . THR A 1 911 ? -11.029 6.676 15.939 1.00 96.69 911 THR A N 1
ATOM 7147 C CA . THR A 1 911 ? -11.646 5.951 17.065 1.00 96.69 911 THR A CA 1
ATOM 7148 C C . THR A 1 911 ? -12.931 6.641 17.542 1.00 96.69 911 THR A C 1
ATOM 7150 O O . THR A 1 911 ? -13.932 5.972 17.819 1.00 96.69 911 THR A O 1
ATOM 7153 N N . CYS A 1 912 ? -12.952 7.979 17.567 1.00 97.00 912 CYS A N 1
ATOM 7154 C CA . CYS A 1 912 ? -14.168 8.761 17.811 1.00 97.00 912 CYS A CA 1
ATOM 7155 C C . CYS A 1 912 ? -15.240 8.515 16.735 1.00 97.00 912 CYS A C 1
ATOM 7157 O O . CYS A 1 912 ? -16.410 8.343 17.075 1.00 97.00 912 CYS A O 1
ATOM 7159 N N . LEU A 1 913 ? -14.861 8.455 15.452 1.00 96.44 913 LEU A N 1
ATOM 7160 C CA . LEU A 1 913 ? -15.785 8.160 14.349 1.00 96.44 913 LEU A CA 1
ATOM 7161 C C . LEU A 1 913 ? -16.380 6.757 14.449 1.00 96.44 913 LEU A C 1
ATOM 7163 O O . LEU A 1 913 ? -17.592 6.610 14.296 1.00 96.44 913 LEU A O 1
ATOM 7167 N N . VAL A 1 914 ? -15.566 5.743 14.752 1.00 95.38 914 VAL A N 1
ATOM 7168 C CA . VAL A 1 914 ? -16.038 4.365 14.959 1.00 95.38 914 VAL A CA 1
ATOM 7169 C C . VAL A 1 914 ? -17.061 4.326 16.092 1.00 95.38 914 VAL A C 1
ATOM 7171 O O . VAL A 1 914 ? -18.131 3.739 15.932 1.00 95.38 914 VAL A O 1
ATOM 7174 N N . TRP A 1 915 ? -16.795 5.015 17.205 1.00 94.56 915 TRP A N 1
ATOM 7175 C CA . TRP A 1 915 ? -17.754 5.124 18.304 1.00 94.56 915 TRP A CA 1
ATOM 7176 C C . TRP A 1 915 ? -19.063 5.808 17.885 1.00 94.56 915 TRP A C 1
ATOM 7178 O O . TRP A 1 915 ? -20.147 5.294 18.171 1.00 94.56 915 TRP A O 1
ATOM 7188 N N . CYS A 1 916 ? -18.985 6.923 17.155 1.00 93.94 916 CYS A N 1
ATOM 7189 C CA . CYS A 1 916 ? -20.161 7.586 16.592 1.00 93.94 916 CYS A CA 1
ATOM 7190 C C . CYS A 1 916 ? -20.959 6.648 15.672 1.00 93.94 916 CYS A C 1
ATOM 7192 O O . CYS A 1 916 ? -22.183 6.599 15.778 1.00 93.94 916 CYS A O 1
ATOM 7194 N N . CYS A 1 917 ? -20.292 5.861 14.822 1.00 92.88 917 CYS A N 1
ATOM 7195 C CA . CYS A 1 917 ? -20.939 4.891 13.935 1.00 92.88 917 CYS A CA 1
ATOM 7196 C C . CYS A 1 917 ? -21.649 3.779 14.720 1.00 92.88 917 CYS A C 1
ATOM 7198 O O . CYS A 1 917 ? -22.809 3.473 14.439 1.00 92.88 917 CYS A O 1
ATOM 7200 N N . VAL A 1 918 ? -21.003 3.211 15.745 1.00 89.50 918 VAL A N 1
ATOM 7201 C CA . VAL A 1 918 ? -21.627 2.217 16.636 1.00 89.50 918 VAL A CA 1
ATOM 7202 C C . VAL A 1 918 ? -22.873 2.806 17.301 1.00 89.50 918 VAL A C 1
ATOM 7204 O O . VAL A 1 918 ? -23.936 2.193 17.275 1.00 89.50 918 VAL A O 1
ATOM 7207 N N . LEU A 1 919 ? -22.798 4.030 17.826 1.00 88.50 919 LEU A N 1
ATOM 7208 C CA . LEU A 1 919 ? -23.945 4.683 18.460 1.00 88.50 919 LEU A CA 1
ATOM 7209 C C . LEU A 1 919 ? -25.094 4.977 17.491 1.00 88.50 919 LEU A C 1
ATOM 7211 O O . LEU A 1 919 ? -26.258 4.761 17.836 1.00 88.50 919 LEU A O 1
ATOM 7215 N N . VAL A 1 920 ? -24.788 5.480 16.292 1.00 90.25 920 VAL A N 1
ATOM 7216 C CA . VAL A 1 920 ? -25.794 5.774 15.263 1.00 90.25 920 VAL A CA 1
ATOM 7217 C C . VAL A 1 920 ? -26.488 4.489 14.825 1.00 90.25 920 VAL A C 1
ATOM 7219 O O . VAL A 1 920 ? -27.716 4.443 14.822 1.00 90.25 920 VAL A O 1
ATOM 7222 N N . THR A 1 921 ? -25.731 3.430 14.530 1.00 88.38 921 THR A N 1
ATOM 7223 C CA . THR A 1 921 ? -26.293 2.139 14.100 1.00 88.38 921 THR A CA 1
ATOM 7224 C C . THR A 1 921 ? -27.155 1.502 15.191 1.00 88.38 921 THR A C 1
ATOM 7226 O O . THR A 1 921 ? -28.293 1.124 14.914 1.00 88.38 921 THR A O 1
ATOM 7229 N N . VAL A 1 922 ? -26.687 1.477 16.445 1.00 85.56 922 VAL A N 1
ATOM 7230 C CA . VAL A 1 922 ? -27.474 1.001 17.598 1.00 85.56 922 VAL A CA 1
ATOM 7231 C C . VAL A 1 922 ? -28.768 1.812 17.768 1.00 85.56 922 VAL A C 1
ATOM 7233 O O . VAL A 1 922 ? -29.840 1.249 17.993 1.00 85.56 922 VAL A O 1
ATOM 7236 N N . SER A 1 923 ? -28.696 3.140 17.634 1.00 84.00 923 SER A N 1
ATOM 7237 C CA . SER A 1 923 ? -29.853 4.037 17.754 1.00 84.00 923 SER A CA 1
ATOM 7238 C C . SER A 1 923 ? -30.881 3.823 16.638 1.00 84.00 923 SER A C 1
ATOM 7240 O O . SER A 1 923 ? -32.081 3.750 16.912 1.00 84.00 923 SER A O 1
ATOM 7242 N N . LEU A 1 924 ? -30.426 3.683 15.389 1.00 86.25 924 LEU A N 1
ATOM 7243 C CA . LEU A 1 924 ? -31.287 3.397 14.238 1.00 86.25 924 LEU A CA 1
ATOM 7244 C C . LEU A 1 924 ? -31.985 2.046 14.398 1.00 86.25 924 LEU A C 1
ATOM 7246 O O . LEU A 1 924 ? -33.197 1.968 14.211 1.00 86.25 924 LEU A O 1
ATOM 7250 N N . TYR A 1 925 ? -31.261 1.014 14.830 1.00 83.12 925 TYR A N 1
ATOM 7251 C CA . TYR A 1 925 ? -31.837 -0.305 15.080 1.00 83.12 925 TYR A CA 1
ATOM 7252 C C . TYR A 1 925 ? -32.869 -0.290 16.210 1.00 83.12 925 TYR A C 1
ATOM 7254 O O . TYR A 1 925 ? -33.952 -0.854 16.073 1.00 83.12 925 TYR A O 1
ATOM 7262 N N . ARG A 1 926 ? -32.598 0.435 17.301 1.00 80.69 926 ARG A N 1
ATOM 7263 C CA . ARG A 1 926 ? -33.567 0.613 18.391 1.00 80.69 926 ARG A CA 1
ATOM 7264 C C . ARG A 1 926 ? -34.846 1.309 17.915 1.00 80.69 926 ARG A C 1
ATOM 7266 O O . ARG A 1 926 ? -35.935 0.920 18.333 1.00 80.69 926 ARG A O 1
ATOM 7273 N N . LYS A 1 927 ? -34.731 2.321 17.045 1.00 83.00 927 LYS A N 1
ATOM 7274 C CA . LYS A 1 927 ? -35.892 2.975 16.417 1.00 83.00 927 LYS A CA 1
ATOM 7275 C C . LYS A 1 927 ? -36.648 2.011 15.502 1.00 83.00 927 LYS A C 1
ATOM 7277 O O . LYS A 1 927 ? -37.865 1.941 15.609 1.00 83.00 927 LYS A O 1
ATOM 7282 N N . LEU A 1 928 ? -35.938 1.235 14.681 1.00 81.94 928 LEU A N 1
ATOM 7283 C CA . LEU A 1 928 ? -36.525 0.223 13.799 1.00 81.94 928 LEU A CA 1
ATOM 7284 C C . LEU A 1 928 ? -37.318 -0.831 14.591 1.00 81.94 928 LEU A C 1
ATOM 7286 O O . LEU A 1 928 ? -38.472 -1.114 14.274 1.00 81.94 928 LEU A O 1
ATOM 7290 N N . LEU A 1 929 ? -36.747 -1.355 15.679 1.00 74.25 929 LEU A N 1
ATOM 7291 C CA . LEU A 1 929 ? -37.440 -2.279 16.582 1.00 74.25 929 LEU A CA 1
ATOM 7292 C C . LEU A 1 929 ? -38.656 -1.643 17.264 1.00 74.25 929 LEU A C 1
ATOM 7294 O O . LEU A 1 929 ? -39.647 -2.326 17.505 1.00 74.25 929 LEU A O 1
ATOM 7298 N N . ALA A 1 930 ? -38.601 -0.345 17.575 1.00 71.81 930 ALA A N 1
ATOM 7299 C CA . ALA A 1 930 ? -39.740 0.378 18.132 1.00 71.81 930 ALA A CA 1
ATOM 7300 C C . ALA A 1 930 ? -40.867 0.601 17.107 1.00 71.81 930 ALA A C 1
ATOM 7302 O O . ALA A 1 930 ? -42.019 0.710 17.516 1.00 71.81 930 ALA A O 1
ATOM 7303 N N . THR A 1 931 ? -40.553 0.655 15.807 1.00 74.38 931 THR A N 1
ATOM 7304 C CA . THR A 1 931 ? -41.546 0.776 14.725 1.00 74.38 931 THR A CA 1
ATOM 7305 C C . THR A 1 931 ? -42.166 -0.555 14.299 1.00 74.38 931 THR A C 1
ATOM 7307 O O . THR A 1 931 ? -43.231 -0.555 13.689 1.00 74.38 931 THR A O 1
ATOM 7310 N N . LEU A 1 932 ? -41.538 -1.693 14.617 1.00 71.44 932 LEU A N 1
ATOM 7311 C CA . LEU A 1 932 ? -42.104 -3.007 14.317 1.00 71.44 932 LEU A CA 1
ATOM 7312 C C . LEU A 1 932 ? -43.227 -3.347 15.324 1.00 71.44 932 LEU A C 1
ATOM 7314 O O . LEU A 1 932 ? -42.994 -3.300 16.536 1.00 71.44 932 LEU A O 1
ATOM 7318 N N . PRO A 1 933 ? -44.423 -3.774 14.868 1.00 57.72 933 PRO A N 1
ATOM 7319 C CA . PRO A 1 933 ? -45.557 -4.113 15.743 1.00 57.72 933 PRO A CA 1
ATOM 7320 C C . PRO A 1 933 ? -45.303 -5.325 16.668 1.00 57.72 933 PRO A C 1
ATOM 7322 O O . PRO A 1 933 ? -46.098 -5.619 17.557 1.00 57.72 933 PRO A O 1
ATOM 7325 N N . LEU A 1 934 ? -44.154 -5.997 16.535 1.00 51.34 934 LEU A N 1
ATOM 7326 C CA . LEU A 1 934 ? -43.712 -7.129 17.360 1.00 51.34 934 LEU A CA 1
ATOM 7327 C C . LEU A 1 934 ? -43.482 -6.773 18.840 1.00 51.34 934 LEU A C 1
ATOM 7329 O O . LEU A 1 934 ? -43.560 -7.647 19.706 1.00 51.34 934 LEU A O 1
ATOM 7333 N N . ARG A 1 935 ? -43.261 -5.492 19.171 1.00 46.00 935 ARG A N 1
ATOM 7334 C CA . ARG A 1 935 ? -43.158 -5.048 20.575 1.00 46.00 935 ARG A CA 1
ATOM 7335 C C . ARG A 1 935 ? -44.488 -5.182 21.331 1.00 46.00 935 ARG A C 1
ATOM 7337 O O . ARG A 1 935 ? -44.473 -5.284 22.556 1.00 46.00 935 ARG A O 1
ATOM 7344 N N . TRP A 1 936 ? -45.610 -5.248 20.608 1.00 41.50 936 TRP A N 1
ATOM 7345 C CA . TRP A 1 936 ? -46.939 -5.496 21.168 1.00 41.50 936 TRP A CA 1
ATOM 7346 C C . TRP A 1 936 ? -47.129 -6.972 21.555 1.00 41.50 936 TRP A C 1
ATOM 7348 O O . TRP A 1 936 ? -47.641 -7.253 22.630 1.00 41.50 936 TRP A O 1
ATOM 7358 N N . ILE A 1 937 ? -46.598 -7.913 20.764 1.00 44.16 937 ILE A N 1
ATOM 7359 C CA . ILE A 1 937 ? -46.747 -9.362 21.004 1.00 44.16 937 ILE A CA 1
ATOM 7360 C C . ILE A 1 937 ? -45.992 -9.808 22.273 1.00 44.16 937 ILE A C 1
ATOM 7362 O O . ILE A 1 937 ? -46.535 -10.551 23.092 1.00 44.16 937 ILE A O 1
ATOM 7366 N N . SER A 1 938 ? -44.782 -9.281 22.509 1.00 43.38 938 SER A N 1
ATOM 7367 C CA . SER A 1 938 ? -44.003 -9.616 23.720 1.00 43.38 938 SER A CA 1
ATOM 7368 C C . SER A 1 938 ? -44.504 -8.948 25.011 1.00 43.38 938 SER A C 1
ATOM 7370 O O . SER A 1 938 ? -44.169 -9.411 26.105 1.00 43.38 938 SER A O 1
ATOM 7372 N N . SER A 1 939 ? -45.308 -7.879 24.921 1.00 42.34 939 SER A N 1
ATOM 7373 C CA . SER A 1 939 ? -45.932 -7.256 26.098 1.00 42.34 939 SER A CA 1
ATOM 7374 C C . SER A 1 939 ? -47.202 -8.004 26.525 1.00 42.34 939 SER A C 1
ATOM 7376 O O . SER A 1 939 ? -47.445 -8.160 27.722 1.00 42.34 939 SER A O 1
ATOM 7378 N N . THR A 1 940 ? -47.952 -8.565 25.568 1.00 38.47 940 THR A N 1
ATOM 7379 C CA . THR A 1 940 ? -49.129 -9.407 25.837 1.00 38.47 940 THR A CA 1
ATOM 7380 C C . THR A 1 940 ? -48.794 -10.744 26.504 1.00 38.47 940 THR A C 1
ATOM 7382 O O . THR A 1 940 ? -49.549 -11.180 27.371 1.00 38.47 940 THR A O 1
ATOM 7385 N N . GLU A 1 941 ? -47.657 -11.378 26.192 1.00 39.69 941 GLU A N 1
ATOM 7386 C CA . GLU A 1 941 ? -47.232 -12.606 26.891 1.00 39.69 941 GLU A CA 1
ATOM 7387 C C . GLU A 1 941 ? -46.681 -12.335 28.296 1.00 39.69 941 GLU A C 1
ATOM 7389 O O . GLU A 1 941 ? -46.967 -13.085 29.229 1.00 39.69 941 GLU A O 1
ATOM 7394 N N . ARG A 1 942 ? -45.957 -11.224 28.493 1.00 36.66 942 ARG A N 1
ATOM 7395 C CA . ARG A 1 942 ? -45.392 -10.867 29.806 1.00 36.66 942 ARG A CA 1
ATOM 7396 C C . ARG A 1 942 ? -46.472 -10.538 30.845 1.00 36.66 942 ARG A C 1
ATOM 7398 O O . ARG A 1 942 ? -46.261 -10.773 32.028 1.00 36.66 942 ARG A O 1
ATOM 7405 N N . ASN A 1 943 ? -47.639 -10.065 30.402 1.00 35.03 943 ASN A N 1
ATOM 7406 C CA . ASN A 1 943 ? -48.798 -9.809 31.263 1.00 35.03 943 ASN A CA 1
ATOM 7407 C C . ASN A 1 943 ? -49.685 -11.045 31.513 1.00 35.03 943 ASN A C 1
ATOM 7409 O O . ASN A 1 943 ? -50.545 -10.989 32.391 1.00 35.03 943 ASN A O 1
ATOM 7413 N N . ARG A 1 944 ? -49.491 -12.159 30.786 1.00 33.91 944 ARG A N 1
ATOM 7414 C CA . ARG A 1 944 ? -50.233 -13.419 31.004 1.00 33.91 944 ARG A CA 1
ATOM 7415 C C . ARG A 1 944 ? -49.633 -14.307 32.095 1.00 33.91 944 ARG A C 1
ATOM 7417 O O . ARG A 1 944 ? -50.327 -15.183 32.597 1.00 33.91 944 ARG A O 1
ATOM 7424 N N . ILE A 1 945 ? -48.385 -14.066 32.497 1.00 36.91 945 ILE A N 1
ATOM 7425 C CA . ILE A 1 945 ? -47.704 -14.818 33.559 1.00 36.91 945 ILE A CA 1
ATOM 7426 C C . ILE A 1 945 ? -47.673 -13.956 34.830 1.00 36.91 945 ILE A C 1
ATOM 7428 O O . ILE A 1 945 ? -46.641 -13.410 35.212 1.00 36.91 945 ILE A O 1
ATOM 7432 N N . LYS A 1 946 ? -48.829 -13.802 35.483 1.00 28.70 946 LYS A N 1
ATOM 7433 C CA . LYS A 1 946 ? -48.877 -13.489 36.919 1.00 28.70 946 LYS A CA 1
ATOM 7434 C C . LYS A 1 946 ? -48.852 -14.826 37.670 1.00 28.70 946 LYS A C 1
ATOM 7436 O O . LYS A 1 946 ? -49.742 -15.636 37.418 1.00 28.70 946 LYS A O 1
ATOM 7441 N N . PRO A 1 947 ? -47.881 -15.098 38.556 1.00 35.34 947 PRO A N 1
ATOM 7442 C CA . PRO A 1 947 ? -47.979 -16.243 39.451 1.00 35.34 947 PRO A CA 1
ATOM 7443 C C . PRO A 1 947 ? -49.111 -15.984 40.450 1.00 35.34 947 PRO A C 1
ATOM 7445 O O . PRO A 1 947 ? -49.177 -14.904 41.035 1.00 35.34 947 PRO A O 1
ATOM 7448 N N . SER A 1 948 ? -50.007 -16.954 40.624 1.00 30.44 948 SER A N 1
ATOM 7449 C CA . SER A 1 948 ? -50.972 -16.971 41.722 1.00 30.44 948 SER A CA 1
ATOM 7450 C C . SER A 1 948 ? -50.229 -17.064 43.055 1.00 30.44 948 SER A C 1
ATOM 7452 O O . SER A 1 948 ? -49.375 -17.938 43.216 1.00 30.44 948 SER A O 1
ATOM 7454 N N . GLU A 1 949 ? -50.562 -16.184 43.995 1.00 35.69 949 GLU A N 1
ATOM 7455 C CA . GLU A 1 949 ? -50.080 -16.222 45.376 1.00 35.69 949 GLU A CA 1
ATOM 7456 C C . GLU A 1 949 ? -50.528 -17.527 46.054 1.00 35.69 949 GLU A C 1
ATOM 7458 O O . GLU A 1 949 ? -51.715 -17.771 46.255 1.00 35.69 949 GLU A O 1
ATOM 7463 N N . GLY A 1 950 ? -49.560 -18.382 46.379 1.00 32.16 950 GLY A N 1
ATOM 7464 C CA . GLY A 1 950 ? -49.687 -19.500 47.311 1.00 32.16 950 GLY A CA 1
ATOM 7465 C C . GLY A 1 950 ? -48.609 -19.356 48.394 1.00 32.16 950 GLY A C 1
ATOM 7466 O O . GLY A 1 950 ? -47.600 -18.693 48.142 1.00 32.16 950 GLY A O 1
ATOM 7467 N N . PRO A 1 951 ? -48.813 -19.913 49.599 1.00 35.78 951 PRO A N 1
ATOM 7468 C CA . PRO A 1 951 ? -48.017 -19.578 50.779 1.00 35.78 951 PRO A CA 1
ATOM 7469 C C . PRO A 1 951 ? -46.557 -20.047 50.647 1.00 35.78 951 PRO A C 1
ATOM 7471 O O . PRO A 1 951 ? -46.287 -21.166 50.213 1.00 35.78 951 PRO A O 1
ATOM 7474 N N . GLU A 1 952 ? -45.621 -19.164 51.007 1.00 33.62 952 GLU A N 1
ATOM 7475 C CA . GLU A 1 952 ? -44.170 -19.355 50.884 1.00 33.62 952 GLU A CA 1
ATOM 7476 C C . GLU A 1 952 ? -43.623 -20.416 51.860 1.00 33.62 952 GLU A C 1
ATOM 7478 O O . GLU A 1 952 ? -43.691 -20.257 53.078 1.00 33.62 952 GLU A O 1
ATOM 7483 N N . GLU A 1 953 ? -42.993 -21.463 51.318 1.00 28.45 953 GLU A N 1
ATOM 7484 C CA . GLU A 1 953 ? -42.037 -22.323 52.032 1.00 28.45 953 GLU A CA 1
ATOM 7485 C C . GLU A 1 953 ? -40.590 -21.785 51.900 1.00 28.45 953 GLU A C 1
ATOM 7487 O O . GLU A 1 953 ? -40.250 -21.143 50.898 1.00 28.45 953 GLU A O 1
ATOM 7492 N N . PRO A 1 954 ? -39.686 -22.068 52.862 1.00 37.50 954 PRO A N 1
ATOM 7493 C CA . PRO A 1 954 ? -38.363 -21.458 52.910 1.00 37.50 954 PRO A CA 1
ATOM 7494 C C . PRO A 1 954 ? -37.398 -22.001 51.840 1.00 37.50 954 PRO A C 1
ATOM 7496 O O . PRO A 1 954 ? -37.215 -23.202 51.654 1.00 37.50 954 PRO A O 1
ATOM 7499 N N . HIS A 1 955 ? -36.724 -21.059 51.177 1.00 35.03 955 HIS A N 1
ATOM 7500 C CA . HIS A 1 955 ? -35.644 -21.178 50.191 1.00 35.03 955 HIS A CA 1
ATOM 7501 C C . HIS A 1 955 ? -34.878 -22.519 50.087 1.00 35.03 955 HIS A C 1
ATOM 7503 O O . HIS A 1 955 ? -33.894 -22.766 50.791 1.00 35.03 955 HIS A O 1
ATOM 7509 N N . ARG A 1 956 ? -35.173 -23.295 49.031 1.00 28.30 956 ARG A N 1
ATOM 7510 C CA . ARG A 1 956 ? -34.187 -24.194 48.400 1.00 28.30 956 ARG A CA 1
ATOM 7511 C C . ARG A 1 956 ? -33.148 -23.373 47.628 1.00 28.30 956 ARG A C 1
ATOM 7513 O O . ARG A 1 956 ? -33.493 -22.595 46.740 1.00 28.30 956 ARG A O 1
ATOM 7520 N N . ARG A 1 957 ? -31.858 -23.596 47.916 1.00 30.86 957 ARG A N 1
ATOM 7521 C CA . ARG A 1 957 ? -30.734 -23.153 47.065 1.00 30.86 957 ARG A CA 1
ATOM 7522 C C . ARG A 1 957 ? -30.967 -23.628 45.619 1.00 30.86 957 ARG A C 1
ATOM 7524 O O . ARG A 1 957 ? -31.365 -24.781 45.441 1.00 30.86 957 ARG A O 1
ATOM 7531 N N . PRO A 1 958 ? -30.687 -22.811 44.586 1.00 31.06 958 PRO A N 1
ATOM 7532 C CA . PRO A 1 958 ? -30.790 -23.272 43.209 1.00 31.06 958 PRO A CA 1
ATOM 7533 C C . PRO A 1 958 ? -29.810 -24.429 42.990 1.00 31.06 958 PRO A C 1
ATOM 7535 O O . PRO A 1 958 ? -28.615 -24.318 43.264 1.00 31.06 958 PRO A O 1
ATOM 7538 N N . SER A 1 959 ? -30.339 -25.556 42.519 1.00 29.81 959 SER A N 1
ATOM 7539 C CA . SER A 1 959 ? -29.586 -26.763 42.193 1.00 29.81 959 SER A CA 1
ATOM 7540 C C . SER A 1 959 ? -28.434 -26.458 41.228 1.00 29.81 959 SER A C 1
ATOM 7542 O O . SER A 1 959 ? -28.642 -25.881 40.157 1.00 29.81 959 SER A O 1
ATOM 7544 N N . THR A 1 960 ? -27.241 -26.937 41.566 1.00 39.94 960 THR A N 1
ATOM 7545 C CA . THR A 1 960 ? -25.991 -26.892 40.786 1.00 39.94 960 THR A CA 1
ATOM 7546 C C . THR A 1 960 ? -26.071 -27.557 39.397 1.00 39.94 960 THR A C 1
ATOM 7548 O O . THR A 1 960 ? -25.160 -27.398 38.589 1.00 39.94 960 THR A O 1
ATOM 7551 N N . GLY A 1 961 ? -27.167 -28.249 39.063 1.00 36.75 961 GLY A N 1
ATOM 7552 C CA . GLY A 1 961 ? -27.345 -28.955 37.786 1.00 36.75 961 GLY A CA 1
ATOM 7553 C C . GLY A 1 961 ? -27.577 -28.068 36.551 1.00 36.75 961 GLY A C 1
ATOM 7554 O O . GLY A 1 961 ? -27.188 -28.449 35.450 1.00 36.75 961 GLY A O 1
ATOM 7555 N N . ARG A 1 962 ? -28.155 -26.863 36.696 1.00 41.53 962 ARG A N 1
ATOM 7556 C CA . ARG A 1 962 ? -28.514 -25.999 35.543 1.00 41.53 962 ARG A CA 1
ATOM 7557 C C . ARG A 1 962 ? -27.338 -25.155 35.020 1.00 41.53 962 ARG A C 1
ATOM 7559 O O . ARG A 1 962 ? -27.294 -24.833 33.833 1.00 41.53 962 ARG A O 1
ATOM 7566 N N . SER A 1 963 ? -26.346 -24.834 35.861 1.00 52.75 963 SER A N 1
ATOM 7567 C CA . SER A 1 963 ? -25.146 -24.100 35.419 1.00 52.75 963 SER A CA 1
ATOM 7568 C C . SER A 1 963 ? -24.158 -25.002 34.673 1.00 52.75 963 SER A C 1
ATOM 7570 O O . SER A 1 963 ? -23.593 -24.569 33.668 1.00 52.75 963 SER A O 1
ATOM 7572 N N . ASN A 1 964 ? -24.017 -26.266 35.090 1.00 53.34 964 ASN A N 1
ATOM 7573 C CA . ASN A 1 964 ? -23.102 -27.226 34.469 1.00 53.34 964 ASN A CA 1
ATOM 7574 C C . ASN A 1 964 ? -23.520 -27.590 33.037 1.00 53.34 964 ASN A C 1
ATOM 7576 O O . ASN A 1 964 ? -22.676 -27.549 32.147 1.00 53.34 964 ASN A O 1
ATOM 7580 N N . ALA A 1 965 ? -24.811 -27.839 32.781 1.00 55.31 965 ALA A N 1
ATOM 7581 C CA . ALA A 1 965 ? -25.322 -28.116 31.431 1.00 55.31 965 ALA A CA 1
ATOM 7582 C C . ALA A 1 965 ? -25.084 -26.945 30.459 1.00 55.31 965 ALA A C 1
ATOM 7584 O O . ALA A 1 965 ? -24.726 -27.137 29.300 1.00 55.31 965 ALA A O 1
ATOM 7585 N N . THR A 1 966 ? -25.206 -25.709 30.949 1.00 60.81 966 THR A N 1
ATOM 7586 C CA . THR A 1 966 ? -24.987 -24.507 30.135 1.00 60.81 966 THR A CA 1
ATOM 7587 C C . THR A 1 966 ? -23.495 -24.272 29.875 1.00 60.81 966 THR A C 1
ATOM 7589 O O . THR A 1 966 ? -23.117 -23.836 28.790 1.00 60.81 966 THR A O 1
ATOM 7592 N N . VAL A 1 967 ? -22.617 -24.529 30.857 1.00 66.25 967 VAL A N 1
ATOM 7593 C CA . VAL A 1 967 ? -21.150 -24.497 30.673 1.00 66.25 967 VAL A CA 1
ATOM 7594 C C . VAL A 1 967 ? -20.718 -25.560 29.666 1.00 66.25 967 VAL A C 1
ATOM 7596 O O . VAL A 1 967 ? -19.976 -25.224 28.747 1.00 66.25 967 VAL A O 1
ATOM 7599 N N . LEU A 1 968 ? -21.260 -26.779 29.762 1.00 70.94 968 LEU A N 1
ATOM 7600 C CA . LEU A 1 968 ? -21.071 -27.822 28.754 1.00 70.94 968 LEU A CA 1
ATOM 7601 C C . LEU A 1 968 ? -21.535 -27.362 27.367 1.00 70.94 968 LEU A C 1
ATOM 7603 O O . LEU A 1 968 ? -20.818 -27.574 26.401 1.00 70.94 968 LEU A O 1
ATOM 7607 N N . GLY A 1 969 ? -22.680 -26.679 27.268 1.00 74.50 969 GLY A N 1
ATOM 7608 C CA . GLY A 1 969 ? -23.189 -26.137 26.004 1.00 74.50 969 GLY A CA 1
ATOM 7609 C C . GLY A 1 969 ? -22.281 -25.076 25.369 1.00 74.50 969 GLY A C 1
ATOM 7610 O O . GLY A 1 969 ? -22.098 -25.080 24.158 1.00 74.50 969 GLY A O 1
ATOM 7611 N N . VAL A 1 970 ? -21.655 -24.198 26.165 1.00 76.12 970 VAL A N 1
ATOM 7612 C CA . VAL A 1 970 ? -20.675 -23.214 25.656 1.00 76.12 970 VAL A CA 1
ATOM 7613 C C . VAL A 1 970 ? -19.382 -23.901 25.229 1.00 76.12 970 VAL A C 1
ATOM 7615 O O . VAL A 1 970 ? -18.844 -23.567 24.181 1.00 76.12 970 VAL A O 1
ATOM 7618 N N . ILE A 1 971 ? -18.902 -24.881 26.000 1.00 79.06 971 ILE A N 1
ATOM 7619 C CA . ILE A 1 971 ? -17.729 -25.687 25.632 1.00 79.06 971 ILE A CA 1
ATOM 7620 C C . ILE A 1 971 ? -18.006 -26.461 24.337 1.00 79.06 971 ILE A C 1
ATOM 7622 O O . ILE A 1 971 ? -17.166 -26.465 23.444 1.00 79.06 971 ILE A O 1
ATOM 7626 N N . ALA A 1 972 ? -19.199 -27.045 24.197 1.00 79.31 972 ALA A N 1
ATOM 7627 C CA . ALA A 1 972 ? -19.634 -27.728 22.985 1.00 79.31 972 ALA A CA 1
ATOM 7628 C C . ALA A 1 972 ? -19.740 -26.764 21.797 1.00 79.31 972 ALA A C 1
ATOM 7630 O O . ALA A 1 972 ? -19.257 -27.088 20.720 1.00 79.31 972 ALA A O 1
ATOM 7631 N N . LEU A 1 973 ? -20.295 -25.562 21.985 1.00 81.69 973 LEU A N 1
ATOM 7632 C CA . LEU A 1 973 ? -20.358 -24.543 20.935 1.00 81.69 973 LEU A CA 1
ATOM 7633 C C . LEU A 1 973 ? -18.959 -24.089 20.505 1.00 81.69 973 LEU A C 1
ATOM 7635 O O . LEU A 1 973 ? -18.709 -23.973 19.311 1.00 81.69 973 LEU A O 1
ATOM 7639 N N . ILE A 1 974 ? -18.044 -23.870 21.456 1.00 81.06 974 ILE A N 1
ATOM 7640 C CA . ILE A 1 974 ? -16.641 -23.554 21.161 1.00 81.06 974 ILE A CA 1
ATOM 7641 C C . ILE A 1 974 ? -16.005 -24.706 20.389 1.00 81.06 974 ILE A C 1
ATOM 7643 O O . ILE A 1 974 ? -15.365 -24.444 19.379 1.00 81.06 974 ILE A O 1
ATOM 7647 N N . ALA A 1 975 ? -16.202 -25.959 20.806 1.00 80.06 975 ALA A N 1
ATOM 7648 C CA . ALA A 1 975 ? -15.662 -27.116 20.104 1.00 80.06 975 ALA A CA 1
ATOM 7649 C C . ALA A 1 975 ? -16.211 -27.193 18.669 1.00 80.06 975 ALA A C 1
ATOM 7651 O O . ALA A 1 975 ? -15.428 -27.205 17.725 1.00 80.06 975 ALA A O 1
ATOM 7652 N N . ILE A 1 976 ? -17.535 -27.138 18.492 1.00 82.00 976 ILE A N 1
ATOM 7653 C CA . ILE A 1 976 ? -18.203 -27.185 17.180 1.00 82.00 976 ILE A CA 1
ATOM 7654 C C . ILE A 1 976 ? -17.724 -26.037 16.287 1.00 82.00 976 ILE A C 1
ATOM 7656 O O . ILE A 1 976 ? -17.286 -26.273 15.163 1.00 82.00 976 ILE A O 1
ATOM 7660 N N . ALA A 1 977 ? -17.753 -24.798 16.782 1.00 79.94 977 ALA A N 1
ATOM 7661 C CA . ALA A 1 977 ? -17.259 -23.651 16.028 1.00 79.94 977 ALA A CA 1
ATOM 7662 C C . ALA A 1 977 ? -15.775 -23.820 15.676 1.00 79.94 977 ALA A C 1
ATOM 7664 O O . ALA A 1 977 ? -15.398 -23.576 14.537 1.00 79.94 977 ALA A O 1
ATOM 7665 N N . SER A 1 978 ? -14.952 -24.326 16.600 1.00 79.56 978 SER A N 1
ATOM 7666 C CA . SER A 1 978 ? -13.520 -24.534 16.358 1.00 79.56 978 SER A CA 1
ATOM 7667 C C . SER A 1 978 ? -13.239 -25.576 15.271 1.00 79.56 978 SER A C 1
ATOM 7669 O O . SER A 1 978 ? -12.227 -25.446 14.589 1.00 79.56 978 SER A O 1
ATOM 7671 N N . PHE A 1 979 ? -14.125 -26.557 15.063 1.00 80.31 979 PHE A N 1
ATOM 7672 C CA . PHE A 1 979 ? -13.989 -27.569 14.008 1.00 80.31 979 PHE A CA 1
ATOM 7673 C C . PHE A 1 979 ? -14.585 -27.159 12.657 1.00 80.31 979 PHE A C 1
ATOM 7675 O O . PHE A 1 979 ? -14.064 -27.571 11.625 1.00 80.31 979 PHE A O 1
ATOM 7682 N N . PHE A 1 980 ? -15.672 -26.382 12.647 1.00 79.88 980 PHE A N 1
ATOM 7683 C CA . PHE A 1 980 ? -16.489 -26.205 11.437 1.00 79.88 980 PHE A CA 1
ATOM 7684 C C . PHE A 1 980 ? -16.650 -24.755 10.974 1.00 79.88 980 PHE A C 1
ATOM 7686 O O . PHE A 1 980 ? -17.014 -24.527 9.823 1.00 79.88 980 PHE A O 1
ATOM 7693 N N . VAL A 1 981 ? -16.398 -23.764 11.835 1.00 81.44 981 VAL A N 1
ATOM 7694 C CA . VAL A 1 981 ? -16.667 -22.351 11.534 1.00 81.44 981 VAL A CA 1
ATOM 7695 C C . VAL A 1 981 ? -15.373 -21.544 11.631 1.00 81.44 981 VAL A C 1
ATOM 7697 O O . VAL A 1 981 ? -14.796 -21.467 12.714 1.00 81.44 981 VAL A O 1
ATOM 7700 N N . PRO A 1 982 ? -14.912 -20.890 10.553 1.00 84.31 982 PRO A N 1
ATOM 7701 C CA . PRO A 1 982 ? -13.727 -20.043 10.621 1.00 84.31 982 PRO A CA 1
ATOM 7702 C C . PRO A 1 982 ? -13.883 -18.931 11.659 1.00 84.31 982 PRO A C 1
ATOM 7704 O O . PRO A 1 982 ? -14.938 -18.295 11.769 1.00 84.31 982 PRO A O 1
ATOM 7707 N N . HIS A 1 983 ? -12.823 -18.669 12.413 1.00 87.19 983 HIS A N 1
ATOM 7708 C CA . HIS A 1 983 ? -12.823 -17.700 13.499 1.00 87.19 983 HIS A CA 1
ATOM 7709 C C . HIS A 1 983 ? -13.153 -16.277 13.028 1.00 87.19 983 HIS A C 1
ATOM 7711 O O . HIS A 1 983 ? -13.637 -15.468 13.815 1.00 87.19 983 HIS A O 1
ATOM 7717 N N . GLU A 1 984 ? -12.926 -15.953 11.756 1.00 88.00 984 GLU A N 1
ATOM 7718 C CA . GLU A 1 984 ? -13.319 -14.689 11.138 1.00 88.00 984 GLU A CA 1
ATOM 7719 C C . GLU A 1 984 ? -14.846 -14.531 11.126 1.00 88.00 984 GLU A C 1
ATOM 7721 O O . GLU A 1 984 ? -15.362 -13.471 11.486 1.00 88.00 984 GLU A O 1
ATOM 7726 N N . VAL A 1 985 ? -15.577 -15.603 10.795 1.00 87.88 985 VAL A N 1
ATOM 7727 C CA . VAL A 1 985 ? -17.048 -15.643 10.843 1.00 87.88 985 VAL A CA 1
ATOM 7728 C C . VAL A 1 985 ? -17.526 -15.551 12.288 1.00 87.88 985 VAL A C 1
ATOM 7730 O O . VAL A 1 985 ? -18.456 -14.800 12.583 1.00 87.88 985 VAL A O 1
ATOM 7733 N N . VAL A 1 986 ? -16.859 -16.255 13.209 1.00 89.69 986 VAL A N 1
ATOM 7734 C CA . VAL A 1 986 ? -17.162 -16.183 14.646 1.00 89.69 986 VAL A CA 1
ATOM 7735 C C . VAL A 1 986 ? -16.972 -14.765 15.184 1.00 89.69 986 VAL A C 1
ATOM 7737 O O . VAL A 1 986 ? -17.809 -14.296 15.951 1.00 89.69 986 VAL A O 1
ATOM 7740 N N . HIS A 1 987 ? -15.921 -14.054 14.770 1.00 91.62 987 HIS A N 1
ATOM 7741 C CA . HIS A 1 987 ? -15.679 -12.662 15.164 1.00 91.62 987 HIS A CA 1
ATOM 7742 C C . HIS A 1 987 ? -16.809 -11.740 14.698 1.00 91.62 987 HIS A C 1
ATOM 7744 O O . HIS A 1 987 ? -17.333 -10.963 15.497 1.00 91.62 987 HIS A O 1
ATOM 7750 N N . VAL A 1 988 ? -17.227 -11.856 13.431 1.00 91.00 988 VAL A N 1
ATOM 7751 C CA . VAL A 1 988 ? -18.355 -11.084 12.883 1.00 91.00 988 VAL A CA 1
ATOM 7752 C C . VAL A 1 988 ? -19.654 -11.428 13.615 1.00 91.00 988 VAL A C 1
ATOM 7754 O O . VAL A 1 988 ? -20.377 -10.525 14.032 1.00 91.00 988 VAL A O 1
ATOM 7757 N N . ALA A 1 989 ? -19.934 -12.712 13.845 1.00 89.75 989 ALA A N 1
ATOM 7758 C CA . ALA A 1 989 ? -21.113 -13.152 14.585 1.00 89.75 989 ALA A CA 1
ATOM 7759 C C . ALA A 1 989 ? -21.108 -12.627 16.030 1.00 89.75 989 ALA A C 1
ATOM 7761 O O . ALA A 1 989 ? -22.115 -12.096 16.495 1.00 89.75 989 ALA A O 1
ATOM 7762 N N . ALA A 1 990 ? -19.972 -12.706 16.727 1.00 90.50 990 ALA A N 1
ATOM 7763 C CA . ALA A 1 990 ? -19.819 -12.188 18.082 1.00 90.50 990 ALA A CA 1
ATOM 7764 C C . ALA A 1 990 ? -20.032 -10.670 18.134 1.00 90.50 990 ALA A C 1
ATOM 7766 O O . ALA A 1 990 ? -20.762 -10.190 19.002 1.00 90.50 990 ALA A O 1
ATOM 7767 N N . PHE A 1 991 ? -19.464 -9.921 17.182 1.00 91.81 991 PHE A N 1
ATOM 7768 C CA . PHE A 1 991 ? -19.709 -8.487 17.040 1.00 91.81 991 PHE A CA 1
ATOM 7769 C C . PHE A 1 991 ? -21.201 -8.187 16.847 1.00 91.81 991 PHE A C 1
ATOM 7771 O O . PHE A 1 991 ? -21.754 -7.376 17.589 1.00 91.81 991 PHE A O 1
ATOM 7778 N N . MET A 1 992 ? -21.874 -8.877 15.920 1.00 88.44 992 MET A N 1
ATOM 7779 C CA . MET A 1 992 ? -23.302 -8.677 15.648 1.00 88.44 992 MET A CA 1
ATOM 7780 C C . MET A 1 992 ? -24.174 -9.014 16.862 1.00 88.44 992 MET A C 1
ATOM 7782 O O . MET A 1 992 ? -25.053 -8.232 17.221 1.00 88.44 992 MET A O 1
ATOM 7786 N N . ILE A 1 993 ? -23.910 -10.129 17.550 1.00 88.06 993 ILE A N 1
ATOM 7787 C CA . ILE A 1 993 ? -24.663 -10.524 18.748 1.00 88.06 993 ILE A CA 1
ATOM 7788 C C . ILE A 1 993 ? -24.464 -9.493 19.863 1.00 88.06 993 ILE A C 1
ATOM 7790 O O . ILE A 1 993 ? -25.444 -8.979 20.398 1.00 88.06 993 ILE A O 1
ATOM 7794 N N . LEU A 1 994 ? -23.223 -9.121 20.186 1.00 87.25 994 LEU A N 1
ATOM 7795 C CA . LEU A 1 994 ? -22.950 -8.107 21.211 1.00 87.25 994 LEU A CA 1
ATOM 7796 C C . LEU A 1 994 ? -23.561 -6.746 20.844 1.00 87.25 994 LEU A C 1
ATOM 7798 O O . LEU A 1 994 ? -24.046 -6.034 21.725 1.00 87.25 994 LEU A O 1
ATOM 7802 N N . TRP A 1 995 ? -23.593 -6.397 19.555 1.00 89.06 995 TRP A N 1
ATOM 7803 C CA . TRP A 1 995 ? -24.213 -5.169 19.062 1.00 89.06 995 TRP A CA 1
ATOM 7804 C C . TRP A 1 995 ? -25.733 -5.206 19.263 1.00 89.06 995 TRP A C 1
ATOM 7806 O O . TRP A 1 995 ? -26.307 -4.240 19.769 1.00 89.06 995 TRP A O 1
ATOM 7816 N N . THR A 1 996 ? -26.385 -6.345 18.986 1.00 83.81 996 THR A N 1
ATOM 7817 C CA . THR A 1 996 ? -27.823 -6.518 19.263 1.00 83.81 996 THR A CA 1
ATOM 7818 C C . THR A 1 996 ? -28.139 -6.480 20.757 1.00 83.81 996 THR A C 1
ATOM 7820 O O . THR A 1 996 ? -29.121 -5.847 21.147 1.00 83.81 996 THR A O 1
ATOM 7823 N N . ILE A 1 997 ? -27.298 -7.085 21.608 1.00 80.88 997 ILE A N 1
ATOM 7824 C CA . ILE A 1 997 ? -27.430 -7.007 23.072 1.00 80.88 997 ILE A CA 1
ATOM 7825 C C . ILE A 1 997 ? -27.347 -5.541 23.510 1.00 80.88 997 ILE A C 1
ATOM 7827 O O . ILE A 1 997 ? -28.231 -5.063 24.217 1.00 80.88 997 ILE A O 1
ATOM 7831 N N . SER A 1 998 ? -26.355 -4.796 23.015 1.00 81.81 998 SER A N 1
ATOM 7832 C CA . SER A 1 998 ? -26.188 -3.374 23.338 1.00 81.81 998 SER A CA 1
ATOM 7833 C C . SER A 1 998 ? -27.383 -2.523 22.901 1.00 81.81 998 SER A C 1
ATOM 7835 O O . SER A 1 998 ? -27.760 -1.577 23.597 1.00 81.81 998 SER A O 1
ATOM 7837 N N . ALA A 1 999 ? -28.019 -2.859 21.778 1.00 77.62 999 ALA A N 1
ATOM 7838 C CA . ALA A 1 999 ? -29.200 -2.144 21.317 1.00 77.62 999 ALA A CA 1
ATOM 7839 C C . ALA A 1 999 ? -30.459 -2.436 22.146 1.00 77.62 999 ALA A C 1
ATOM 7841 O O . ALA A 1 999 ? -31.253 -1.512 22.370 1.00 77.62 999 ALA A O 1
ATOM 7842 N N . ASN A 1 1000 ? -30.600 -3.678 22.619 1.00 71.56 1000 ASN A N 1
ATOM 7843 C CA . ASN A 1 1000 ? -31.746 -4.177 23.380 1.00 71.56 1000 ASN A CA 1
ATOM 7844 C C . ASN A 1 1000 ? -31.674 -3.905 24.887 1.00 71.56 1000 ASN A C 1
ATOM 7846 O O . ASN A 1 1000 ? -32.709 -3.944 25.550 1.00 71.56 1000 ASN A O 1
ATOM 7850 N N . GLU A 1 1001 ? -30.496 -3.620 25.446 1.00 66.88 1001 GLU A N 1
ATOM 7851 C CA . GLU A 1 1001 ? -30.400 -3.163 26.830 1.00 66.88 1001 GLU A CA 1
ATOM 7852 C C . GLU A 1 1001 ? -31.093 -1.798 26.985 1.00 66.88 1001 GLU A C 1
ATOM 7854 O O . GLU A 1 1001 ? -30.608 -0.752 26.533 1.00 66.88 1001 GLU A O 1
ATOM 7859 N N . ASP A 1 1002 ? -32.250 -1.800 27.655 1.00 49.19 1002 ASP A N 1
ATOM 7860 C CA . ASP A 1 1002 ? -32.860 -0.581 28.164 1.00 49.19 1002 ASP A CA 1
ATOM 7861 C C . ASP A 1 1002 ? -31.880 0.036 29.169 1.00 49.19 1002 ASP A C 1
ATOM 7863 O O . ASP A 1 1002 ? -31.659 -0.503 30.256 1.00 49.19 1002 ASP A O 1
ATOM 7867 N N . CYS A 1 1003 ? -31.331 1.213 28.851 1.00 40.31 1003 CYS A N 1
ATOM 7868 C CA . CYS A 1 1003 ? -30.465 1.998 29.746 1.00 40.31 1003 CYS A CA 1
ATOM 7869 C C . CYS A 1 1003 ? -31.139 2.397 31.088 1.00 40.31 1003 CYS A C 1
ATOM 7871 O O . CYS A 1 1003 ? -30.596 3.222 31.822 1.00 40.31 1003 CYS A O 1
ATOM 7873 N N . ALA A 1 1004 ? -32.331 1.869 31.385 1.00 32.16 1004 ALA A N 1
ATOM 7874 C CA . ALA A 1 1004 ? -33.180 2.158 32.531 1.00 32.16 1004 ALA A CA 1
ATOM 7875 C C . ALA A 1 1004 ? -33.257 1.016 33.569 1.00 32.16 1004 ALA A C 1
ATOM 7877 O O . ALA A 1 1004 ? -33.819 1.242 34.638 1.00 32.16 1004 ALA A O 1
ATOM 7878 N N . SER A 1 1005 ? -32.698 -0.176 33.309 1.00 33.38 1005 SER A N 1
ATOM 7879 C CA . SER A 1 1005 ? -32.677 -1.278 34.289 1.00 33.38 1005 SER A CA 1
ATOM 7880 C C . SER A 1 1005 ? -31.661 -1.002 35.422 1.00 33.38 1005 SER A C 1
ATOM 7882 O O . SER A 1 1005 ? -30.457 -0.951 35.160 1.00 33.38 1005 SER A O 1
ATOM 7884 N N . PRO A 1 1006 ? -32.089 -0.822 36.690 1.00 34.56 1006 PRO A N 1
ATOM 7885 C CA . PRO A 1 1006 ? -31.205 -0.453 37.799 1.00 34.56 1006 PRO A CA 1
ATOM 7886 C C . PRO A 1 1006 ? -30.425 -1.627 38.417 1.00 34.56 1006 PRO A C 1
ATOM 7888 O O . PRO A 1 1006 ? -29.654 -1.413 39.352 1.00 34.56 1006 PRO A O 1
ATOM 7891 N N . THR A 1 1007 ? -30.614 -2.861 37.942 1.00 33.81 1007 THR A N 1
ATOM 7892 C CA . THR A 1 1007 ? -30.189 -4.072 38.667 1.00 33.81 1007 THR A CA 1
ATOM 7893 C C . THR A 1 1007 ? -28.809 -4.621 38.284 1.00 33.81 1007 THR A C 1
ATOM 7895 O O . THR A 1 1007 ? -28.295 -5.469 39.008 1.00 33.81 1007 THR A O 1
ATOM 7898 N N . ALA A 1 1008 ? -28.143 -4.118 37.233 1.00 41.22 1008 ALA A N 1
ATOM 7899 C CA . ALA A 1 1008 ? -26.784 -4.564 36.871 1.00 41.22 1008 ALA A CA 1
ATOM 7900 C C . ALA A 1 1008 ? -25.893 -3.457 36.247 1.00 41.22 1008 ALA A C 1
ATOM 7902 O O . ALA A 1 1008 ? -25.481 -3.560 35.093 1.00 41.22 1008 ALA A O 1
ATOM 7903 N N . PRO A 1 1009 ? -25.531 -2.394 36.991 1.00 48.97 1009 PRO A N 1
ATOM 7904 C CA . PRO A 1 1009 ? -24.810 -1.226 36.461 1.00 48.97 1009 PRO A CA 1
ATOM 7905 C C . PRO A 1 1009 ? -23.369 -1.470 35.954 1.00 48.97 1009 PRO A C 1
ATOM 7907 O O . PRO A 1 1009 ? -22.748 -0.528 35.471 1.00 48.97 1009 PRO A O 1
ATOM 7910 N N . SER A 1 1010 ? -22.802 -2.682 36.059 1.00 52.03 1010 SER A N 1
ATOM 7911 C CA . SER A 1 1010 ? -21.415 -2.947 35.621 1.00 52.03 1010 SER A CA 1
ATOM 7912 C C . SER A 1 1010 ? -21.284 -3.646 34.263 1.00 52.03 1010 SER A C 1
ATOM 7914 O O . SER A 1 1010 ? -20.265 -3.470 33.605 1.00 52.03 1010 SER A O 1
ATOM 7916 N N . LEU A 1 1011 ? -22.282 -4.415 33.813 1.00 54.03 1011 LEU A N 1
ATOM 7917 C CA . LEU A 1 1011 ? -22.164 -5.169 32.558 1.00 54.03 1011 LEU A CA 1
ATOM 7918 C C . LEU A 1 1011 ? -22.470 -4.286 31.340 1.00 54.03 1011 LEU A C 1
ATOM 7920 O O . LEU A 1 1011 ? -21.662 -4.192 30.415 1.00 54.03 1011 LEU A O 1
ATOM 7924 N N . SER A 1 1012 ? -23.582 -3.553 31.402 1.00 63.22 1012 SER A N 1
ATOM 7925 C CA . SER A 1 1012 ? -24.033 -2.631 30.352 1.00 63.22 1012 SER A CA 1
ATOM 7926 C C . SER A 1 1012 ? -23.057 -1.480 30.086 1.00 63.22 1012 SER A C 1
ATOM 7928 O O . SER A 1 1012 ? -22.943 -0.983 28.967 1.00 63.22 1012 SER A O 1
ATOM 7930 N N . ALA A 1 1013 ? -22.289 -1.069 31.100 1.00 69.38 1013 ALA A N 1
ATOM 7931 C CA . ALA A 1 1013 ? -21.307 0.009 30.984 1.00 69.38 1013 ALA A CA 1
ATOM 7932 C C . ALA A 1 1013 ? -20.021 -0.399 30.233 1.00 69.38 1013 ALA A C 1
ATOM 7934 O O . ALA A 1 1013 ? -19.335 0.463 29.678 1.00 69.38 1013 ALA A O 1
ATOM 7935 N N . ALA A 1 1014 ? -19.687 -1.692 30.208 1.00 75.31 1014 ALA A N 1
ATOM 7936 C CA . ALA A 1 1014 ? -18.455 -2.207 29.608 1.00 75.31 1014 ALA A CA 1
ATOM 7937 C C . ALA A 1 1014 ? -18.626 -2.719 28.171 1.00 75.31 1014 ALA A C 1
ATOM 7939 O O . ALA A 1 1014 ? -17.686 -2.648 27.375 1.00 75.31 1014 ALA A O 1
ATOM 7940 N N . LEU A 1 1015 ? -19.828 -3.192 27.826 1.00 84.56 1015 LEU A N 1
ATOM 7941 C CA . LEU A 1 1015 ? -20.175 -3.702 26.497 1.00 84.56 1015 LEU A CA 1
ATOM 7942 C C . LEU A 1 1015 ? -19.768 -2.770 25.335 1.00 84.56 1015 LEU A C 1
ATOM 7944 O O . LEU A 1 1015 ? -19.190 -3.265 24.364 1.00 84.56 1015 LEU A O 1
ATOM 7948 N N . PRO A 1 1016 ? -19.967 -1.436 25.412 1.00 87.56 1016 PRO A N 1
ATOM 7949 C CA . PRO A 1 1016 ? -19.616 -0.549 24.306 1.00 87.56 1016 PRO A CA 1
ATOM 7950 C C . PRO A 1 1016 ? -18.116 -0.519 23.985 1.00 87.56 1016 PRO A C 1
ATOM 7952 O O . PRO A 1 1016 ? -17.745 -0.420 22.820 1.00 87.56 1016 PRO A O 1
ATOM 7955 N N . GLY A 1 1017 ? -17.245 -0.652 24.992 1.00 89.31 1017 GLY A N 1
ATOM 7956 C CA . GLY A 1 1017 ? -15.796 -0.672 24.775 1.00 89.31 1017 GLY A CA 1
ATOM 7957 C C . GLY A 1 1017 ? -15.323 -1.930 24.050 1.00 89.31 1017 GLY A C 1
ATOM 7958 O O . GLY A 1 1017 ? -14.497 -1.855 23.143 1.00 89.31 1017 GLY A O 1
ATOM 7959 N N . ILE A 1 1018 ? -15.915 -3.077 24.388 1.00 89.44 1018 ILE A N 1
ATOM 7960 C CA . ILE A 1 1018 ? -15.656 -4.353 23.708 1.00 89.44 1018 ILE A CA 1
ATOM 7961 C C . ILE A 1 1018 ? -16.121 -4.273 22.253 1.00 89.44 1018 ILE A C 1
ATOM 7963 O O . ILE A 1 1018 ? -15.390 -4.682 21.354 1.00 89.44 1018 ILE A O 1
ATOM 7967 N N . LEU A 1 1019 ? -17.304 -3.700 22.011 1.00 91.00 1019 LEU A N 1
ATOM 7968 C CA . LEU A 1 1019 ? -17.832 -3.508 20.661 1.00 91.00 1019 LEU A CA 1
ATOM 7969 C C . LEU A 1 1019 ? -16.920 -2.654 19.788 1.00 91.00 1019 LEU A C 1
ATOM 7971 O O . LEU A 1 1019 ? -16.695 -3.008 18.634 1.00 91.00 1019 LEU A O 1
ATOM 7975 N N . VAL A 1 1020 ? -16.369 -1.564 20.330 1.00 93.88 1020 VAL A N 1
ATOM 7976 C CA . VAL A 1 1020 ? -15.432 -0.727 19.574 1.00 93.88 1020 VAL A CA 1
ATOM 7977 C C . VAL A 1 1020 ? -14.148 -1.491 19.255 1.00 93.88 1020 VAL A C 1
ATOM 7979 O O . VAL A 1 1020 ? -13.718 -1.435 18.108 1.00 93.88 1020 VAL A O 1
ATOM 7982 N N . ILE A 1 1021 ? -13.578 -2.256 20.200 1.00 93.88 1021 ILE A N 1
ATOM 7983 C CA . ILE A 1 1021 ? -12.399 -3.106 19.937 1.00 93.88 1021 ILE A CA 1
ATOM 7984 C C . ILE A 1 1021 ? -12.694 -4.131 18.832 1.00 93.88 1021 ILE A C 1
ATOM 7986 O O . ILE A 1 1021 ? -11.917 -4.261 17.890 1.00 93.88 1021 ILE A O 1
ATOM 7990 N N . LEU A 1 1022 ? -13.828 -4.834 18.899 1.00 93.00 1022 LEU A N 1
ATOM 7991 C CA . LEU A 1 1022 ? -14.207 -5.798 17.862 1.00 93.00 1022 LEU A CA 1
ATOM 7992 C C . LEU A 1 1022 ? -14.425 -5.123 16.499 1.00 93.00 1022 LEU A C 1
ATOM 7994 O O . LEU A 1 1022 ? -14.042 -5.704 15.484 1.00 93.00 1022 LEU A O 1
ATOM 7998 N N . ALA A 1 1023 ? -14.975 -3.903 16.472 1.00 93.94 1023 ALA A N 1
ATOM 7999 C CA . ALA A 1 1023 ? -15.188 -3.128 15.251 1.00 93.94 1023 ALA A CA 1
ATOM 8000 C C . ALA A 1 1023 ? -13.870 -2.702 14.585 1.00 93.94 1023 ALA A C 1
ATOM 8002 O O . ALA A 1 1023 ? -13.703 -2.903 13.384 1.00 93.94 1023 ALA A O 1
ATOM 8003 N N . VAL A 1 1024 ? -12.908 -2.166 15.347 1.00 95.00 1024 VAL A N 1
ATOM 8004 C CA . VAL A 1 1024 ? -11.596 -1.750 14.802 1.00 95.00 1024 VAL A CA 1
ATOM 8005 C C . VAL A 1 1024 ? -10.712 -2.932 14.388 1.00 95.00 1024 VAL A C 1
ATOM 8007 O O . VAL A 1 1024 ? -9.746 -2.738 13.658 1.00 95.00 1024 VAL A O 1
ATOM 8010 N N . LEU A 1 1025 ? -11.048 -4.159 14.803 1.00 93.88 1025 LEU A N 1
ATOM 8011 C CA . LEU A 1 1025 ? -10.380 -5.388 14.359 1.00 93.88 1025 LEU A CA 1
ATOM 8012 C C . LEU A 1 1025 ? -10.952 -5.966 13.054 1.00 93.88 1025 LEU A C 1
ATOM 8014 O O . LEU A 1 1025 ? -10.286 -6.786 12.420 1.00 93.88 1025 LEU A O 1
ATOM 8018 N N . LEU A 1 1026 ? -12.147 -5.544 12.620 1.00 91.50 1026 LEU A N 1
ATOM 8019 C CA . LEU A 1 1026 ? -12.764 -6.028 11.375 1.00 91.50 1026 LEU A CA 1
ATOM 8020 C C . LEU A 1 1026 ? -11.869 -5.856 10.134 1.00 91.50 1026 LEU A C 1
ATOM 8022 O O . LEU A 1 1026 ? -11.794 -6.810 9.358 1.00 91.50 1026 LEU A O 1
ATOM 8026 N N . PRO A 1 1027 ? -11.134 -4.739 9.940 1.00 91.12 1027 PRO A N 1
ATOM 8027 C CA . PRO A 1 1027 ? -10.238 -4.582 8.792 1.00 91.12 1027 PRO A CA 1
ATOM 8028 C C . PRO A 1 1027 ? -9.126 -5.641 8.709 1.00 91.12 1027 PRO A C 1
ATOM 8030 O O . PRO A 1 1027 ? -8.661 -5.938 7.615 1.00 91.12 1027 PRO A O 1
ATOM 8033 N N . PHE A 1 1028 ? -8.724 -6.244 9.834 1.00 90.12 1028 PHE A N 1
ATOM 8034 C CA . PHE A 1 1028 ? -7.742 -7.338 9.864 1.00 90.12 1028 PHE A CA 1
ATOM 8035 C C . PHE A 1 1028 ? -8.370 -8.701 9.567 1.00 90.12 1028 PHE A C 1
ATOM 8037 O O . PHE A 1 1028 ? -7.683 -9.606 9.113 1.00 90.12 1028 PHE A O 1
ATOM 8044 N N . LYS A 1 1029 ? -9.673 -8.866 9.825 1.00 87.88 1029 LYS A N 1
ATOM 8045 C CA . LYS A 1 1029 ? -10.409 -10.114 9.569 1.00 87.88 1029 LYS A CA 1
ATOM 8046 C C . LYS A 1 1029 ? -11.024 -10.162 8.168 1.00 87.88 1029 LYS A C 1
ATOM 8048 O O . LYS A 1 1029 ? -11.172 -11.245 7.610 1.00 87.88 1029 LYS A O 1
ATOM 8053 N N . ALA A 1 1030 ? -11.346 -9.008 7.583 1.00 88.31 1030 ALA A N 1
ATOM 8054 C CA . ALA A 1 1030 ? -11.999 -8.916 6.279 1.00 88.31 1030 ALA A CA 1
ATOM 8055 C C . ALA A 1 1030 ? -11.210 -9.586 5.131 1.00 88.31 1030 ALA A C 1
ATOM 8057 O O . ALA A 1 1030 ? -11.833 -10.343 4.389 1.00 88.31 1030 ALA A O 1
ATOM 8058 N N . PRO A 1 1031 ? -9.878 -9.416 4.987 1.00 86.75 1031 PRO A N 1
ATOM 8059 C CA . PRO A 1 1031 ? -9.126 -10.075 3.914 1.00 86.75 1031 PRO A CA 1
ATOM 8060 C C . PRO A 1 1031 ? -9.172 -11.605 4.003 1.00 86.75 1031 PRO A C 1
ATOM 8062 O O . PRO A 1 1031 ? -9.433 -12.277 3.007 1.00 86.75 1031 PRO A O 1
ATOM 8065 N N . HIS A 1 1032 ? -9.013 -12.164 5.206 1.00 84.00 1032 HIS A N 1
ATOM 8066 C CA . HIS A 1 1032 ? -9.120 -13.608 5.429 1.00 84.00 1032 HIS A CA 1
ATOM 8067 C C . HIS A 1 1032 ? -10.541 -14.132 5.167 1.00 84.00 1032 HIS A C 1
ATOM 8069 O O . HIS A 1 1032 ? -10.705 -15.215 4.601 1.00 84.00 1032 HIS A O 1
ATOM 8075 N N . LEU A 1 1033 ? -11.573 -13.350 5.507 1.00 85.56 1033 LEU A N 1
ATOM 8076 C CA . LEU A 1 1033 ? -12.964 -13.685 5.195 1.00 85.56 1033 LEU A CA 1
ATOM 8077 C C . LEU A 1 1033 ? -13.230 -13.684 3.681 1.00 85.56 1033 LEU A C 1
ATOM 8079 O O . LEU A 1 1033 ? -13.929 -14.569 3.194 1.00 85.56 1033 LEU A O 1
ATOM 8083 N N . LEU A 1 1034 ? -12.652 -12.737 2.933 1.00 85.44 1034 LEU A N 1
ATOM 8084 C CA . LEU A 1 1034 ? -12.736 -12.697 1.468 1.00 85.44 1034 LEU A CA 1
ATOM 8085 C C . LEU A 1 1034 ? -12.065 -13.922 0.832 1.00 85.44 1034 LEU A C 1
ATOM 8087 O O . LEU A 1 1034 ? -12.657 -14.553 -0.044 1.00 85.44 1034 LEU A O 1
ATOM 8091 N N . VAL A 1 1035 ? -10.872 -14.301 1.311 1.00 83.81 1035 VAL A N 1
ATOM 8092 C CA . VAL A 1 1035 ? -10.173 -15.530 0.891 1.00 83.81 1035 VAL A CA 1
ATOM 8093 C C . VAL A 1 1035 ? -11.050 -16.756 1.150 1.00 83.81 1035 VAL A C 1
ATOM 8095 O O . VAL A 1 1035 ? -11.260 -17.574 0.254 1.00 83.81 1035 VAL A O 1
ATOM 8098 N N . TRP A 1 1036 ? -11.595 -16.882 2.362 1.00 82.06 1036 TRP A N 1
ATOM 8099 C CA . TRP A 1 1036 ? -12.453 -18.009 2.722 1.00 82.06 1036 TRP A CA 1
ATOM 8100 C C . TRP A 1 1036 ? -13.732 -18.060 1.877 1.00 82.06 1036 TRP A C 1
ATOM 8102 O O . TRP A 1 1036 ? -14.050 -19.114 1.328 1.00 82.06 1036 TRP A O 1
ATOM 8112 N N . GLY A 1 1037 ? -14.423 -16.930 1.705 1.00 82.19 1037 GLY A N 1
ATOM 8113 C CA . GLY A 1 1037 ? -15.636 -16.841 0.891 1.00 82.19 1037 GLY A CA 1
ATOM 8114 C C . GLY A 1 1037 ? -15.395 -17.206 -0.577 1.00 82.19 1037 GLY A C 1
ATOM 8115 O O . GLY A 1 1037 ? -16.202 -17.921 -1.170 1.00 82.19 1037 GLY A O 1
ATOM 8116 N N . ARG A 1 1038 ? -14.254 -16.800 -1.153 1.00 81.88 1038 ARG A N 1
ATOM 8117 C CA . ARG A 1 1038 ? -13.861 -17.175 -2.522 1.00 81.88 1038 ARG A CA 1
ATOM 8118 C C . ARG A 1 1038 ? -13.573 -18.672 -2.660 1.00 81.88 1038 ARG A C 1
ATOM 8120 O O . ARG A 1 1038 ? -13.990 -19.287 -3.642 1.00 81.88 1038 ARG A O 1
ATOM 8127 N N . ASN A 1 1039 ? -12.909 -19.276 -1.676 1.00 76.75 1039 ASN A N 1
ATOM 8128 C CA . ASN A 1 1039 ? -12.673 -20.724 -1.661 1.00 76.75 1039 ASN A CA 1
ATOM 8129 C C . ASN A 1 1039 ? -13.996 -21.508 -1.591 1.00 76.75 1039 ASN A C 1
ATOM 8131 O O . ASN A 1 1039 ? -14.172 -22.502 -2.290 1.00 76.75 1039 ASN A O 1
ATOM 8135 N N . LEU A 1 1040 ? -14.963 -21.004 -0.820 1.00 77.75 1040 LEU A N 1
ATOM 8136 C CA . LEU A 1 1040 ? -16.293 -21.602 -0.704 1.00 77.75 1040 LEU A CA 1
ATOM 8137 C C . LEU A 1 1040 ? -17.083 -21.496 -2.018 1.00 77.75 1040 LEU A C 1
ATOM 8139 O O . LEU A 1 1040 ? -17.660 -22.484 -2.470 1.00 77.75 1040 LEU A O 1
ATOM 8143 N N . TYR A 1 1041 ? -17.046 -20.326 -2.667 1.00 79.69 1041 TYR A N 1
ATOM 8144 C CA . TYR A 1 1041 ? -17.659 -20.109 -3.984 1.00 79.69 1041 TYR A CA 1
ATOM 8145 C C . TYR A 1 1041 ? -17.079 -21.033 -5.062 1.00 79.69 1041 TYR A C 1
ATOM 8147 O O . TYR A 1 1041 ? -17.810 -21.528 -5.911 1.00 79.69 1041 TYR A O 1
ATOM 8155 N N . SER A 1 1042 ? -15.778 -21.326 -5.007 1.00 69.88 1042 SER A N 1
ATOM 8156 C CA . SER A 1 1042 ? -15.118 -22.258 -5.934 1.00 69.88 1042 SER A CA 1
ATOM 8157 C C . SER A 1 1042 ? -15.336 -23.744 -5.589 1.00 69.88 1042 SER A C 1
ATOM 8159 O O . SER A 1 1042 ? -14.615 -24.600 -6.101 1.00 69.88 1042 SER A O 1
ATOM 8161 N N . HIS A 1 1043 ? -16.341 -24.060 -4.757 1.00 63.41 1043 HIS A N 1
ATOM 8162 C CA . HIS A 1 1043 ? -16.716 -25.409 -4.310 1.00 63.41 1043 HIS A CA 1
ATOM 8163 C C . HIS A 1 1043 ? -15.569 -26.189 -3.656 1.00 63.41 1043 HIS A C 1
ATOM 8165 O O . HIS A 1 1043 ? -15.418 -27.396 -3.867 1.00 63.41 1043 HIS A O 1
ATOM 8171 N N . ARG A 1 1044 ? -14.729 -25.508 -2.870 1.00 63.06 1044 ARG A N 1
ATOM 8172 C CA . ARG A 1 1044 ? -13.572 -26.132 -2.221 1.00 63.06 1044 ARG A CA 1
ATOM 8173 C C . ARG A 1 1044 ? -13.570 -25.881 -0.725 1.00 63.06 1044 ARG A C 1
ATOM 8175 O O . ARG A 1 1044 ? -13.661 -24.752 -0.249 1.00 63.06 1044 ARG A O 1
ATOM 8182 N N . GLU A 1 1045 ? -13.432 -26.967 0.024 1.00 56.25 1045 GLU A N 1
ATOM 8183 C CA . GLU A 1 1045 ? -13.333 -26.920 1.477 1.00 56.25 1045 GLU A CA 1
ATOM 8184 C C . GLU A 1 1045 ? -11.959 -26.384 1.891 1.00 56.25 1045 GLU A C 1
ATOM 8186 O O . GLU A 1 1045 ? -10.920 -26.948 1.542 1.00 56.25 1045 GLU A O 1
ATOM 8191 N N . ARG A 1 1046 ? -11.945 -25.296 2.668 1.00 59.03 1046 ARG A N 1
ATOM 8192 C CA . ARG A 1 1046 ? -10.768 -24.925 3.459 1.00 59.03 1046 ARG A CA 1
ATOM 8193 C C . ARG A 1 1046 ? -10.817 -25.760 4.743 1.00 59.03 1046 ARG A C 1
ATOM 8195 O O . ARG A 1 1046 ? -11.787 -25.605 5.487 1.00 59.03 1046 ARG A O 1
ATOM 8202 N N . PRO A 1 1047 ? -9.814 -26.604 5.044 1.00 59.81 1047 PRO A N 1
ATOM 8203 C CA . PRO A 1 1047 ? -9.752 -27.246 6.347 1.00 59.81 1047 PRO A CA 1
ATOM 8204 C C . PRO A 1 1047 ? -9.633 -26.163 7.422 1.00 59.81 1047 PRO A C 1
ATOM 8206 O O . PRO A 1 1047 ? -8.782 -25.275 7.349 1.00 59.81 1047 PRO A O 1
ATOM 8209 N N . VAL A 1 1048 ? -10.527 -26.212 8.403 1.00 65.00 1048 VAL A N 1
ATOM 8210 C CA . VAL A 1 1048 ? -10.467 -25.349 9.578 1.00 65.00 1048 VAL A CA 1
ATOM 8211 C C . VAL A 1 1048 ? -9.413 -25.939 10.514 1.00 65.00 1048 VAL A C 1
ATOM 8213 O O . VAL A 1 1048 ? -9.597 -27.024 11.065 1.00 65.00 1048 VAL A O 1
ATOM 8216 N N . TYR A 1 1049 ? -8.279 -25.254 10.678 1.00 68.12 1049 TYR A N 1
ATOM 8217 C CA . TYR A 1 1049 ? -7.226 -25.707 11.587 1.00 68.12 1049 TYR A CA 1
ATOM 8218 C C . TYR A 1 1049 ? -7.679 -25.538 13.035 1.00 68.12 1049 TYR A C 1
ATOM 8220 O O . TYR A 1 1049 ? -7.631 -24.440 13.584 1.00 68.12 1049 TYR A O 1
ATOM 8228 N N . PHE A 1 1050 ? -8.109 -26.637 13.656 1.00 74.06 1050 PHE A N 1
ATOM 8229 C CA . PHE A 1 1050 ? -8.744 -26.631 14.975 1.00 74.06 1050 PHE A CA 1
ATOM 8230 C C . PHE A 1 1050 ? -7.983 -25.816 16.033 1.00 74.06 1050 PHE A C 1
ATOM 8232 O O . PHE A 1 1050 ? -8.605 -25.035 16.742 1.00 74.06 1050 PHE A O 1
ATOM 8239 N N . MET A 1 1051 ? -6.655 -25.954 16.137 1.00 75.00 1051 MET A N 1
ATOM 8240 C CA . MET A 1 1051 ? -5.876 -25.289 17.197 1.00 75.00 1051 MET A CA 1
ATOM 8241 C C . MET A 1 1051 ? -5.811 -23.769 17.030 1.00 75.00 1051 MET A C 1
ATOM 8243 O O . MET A 1 1051 ? -6.030 -23.028 17.988 1.00 75.00 1051 MET A O 1
ATOM 8247 N N . GLU A 1 1052 ? -5.552 -23.299 15.810 1.00 78.12 1052 GLU A N 1
ATOM 8248 C CA . GLU A 1 1052 ? -5.566 -21.871 15.489 1.00 78.12 1052 GLU A CA 1
ATOM 8249 C C . GLU A 1 1052 ? -6.979 -21.306 15.661 1.00 78.12 1052 GLU A C 1
ATOM 8251 O O . GLU A 1 1052 ? -7.193 -20.280 16.312 1.00 78.12 1052 GLU A O 1
ATOM 8256 N N . ASN A 1 1053 ? -7.969 -22.034 15.148 1.00 83.38 1053 ASN A N 1
ATOM 8257 C CA . ASN A 1 1053 ? -9.357 -21.627 15.200 1.00 83.38 1053 ASN A CA 1
ATOM 8258 C C . ASN A 1 1053 ? -9.888 -21.574 16.640 1.00 83.38 1053 ASN A C 1
ATOM 8260 O O . ASN A 1 1053 ? -10.588 -20.631 16.989 1.00 83.38 1053 ASN A O 1
ATOM 8264 N N . LEU A 1 1054 ? -9.493 -22.508 17.509 1.00 86.31 1054 LEU A N 1
ATOM 8265 C CA . LEU A 1 1054 ? -9.830 -22.510 18.934 1.00 86.31 1054 LEU A CA 1
ATOM 8266 C C . LEU A 1 1054 ? -9.299 -21.262 19.645 1.00 86.31 1054 LEU A C 1
ATOM 8268 O O . LEU A 1 1054 ? -10.039 -20.620 20.397 1.00 86.31 1054 LEU A O 1
ATOM 8272 N N . TRP A 1 1055 ? -8.040 -20.895 19.388 1.00 88.75 1055 TRP A N 1
ATOM 8273 C CA . TRP A 1 1055 ? -7.430 -19.701 19.974 1.00 88.75 1055 TRP A CA 1
ATOM 8274 C C . TRP A 1 1055 ? -8.139 -18.417 19.535 1.00 88.75 1055 TRP A C 1
ATOM 8276 O O . TRP A 1 1055 ? -8.348 -17.513 20.351 1.00 88.75 1055 TRP A O 1
ATOM 8286 N N . TYR A 1 1056 ? -8.541 -18.332 18.262 1.00 88.19 1056 TYR A N 1
ATOM 8287 C CA . TYR A 1 1056 ? -9.162 -17.126 17.726 1.00 88.19 1056 TYR A CA 1
ATOM 8288 C C . TYR A 1 1056 ? -10.681 -17.027 17.945 1.00 88.19 1056 TYR A C 1
ATOM 8290 O O . TYR A 1 1056 ? -11.174 -15.933 18.226 1.00 88.19 1056 TYR A O 1
ATOM 8298 N N . ALA A 1 1057 ? -11.414 -18.139 17.872 1.00 88.25 1057 ALA A N 1
ATOM 8299 C CA . ALA A 1 1057 ? -12.873 -18.205 17.999 1.00 88.25 1057 ALA A CA 1
ATOM 8300 C C . ALA A 1 1057 ? -13.358 -18.365 19.449 1.00 88.25 1057 ALA A C 1
ATOM 8302 O O . ALA A 1 1057 ? -14.396 -17.812 19.822 1.00 88.25 1057 ALA A O 1
ATOM 8303 N N . GLY A 1 1058 ? -12.620 -19.104 20.284 1.00 88.06 1058 GLY A N 1
ATOM 8304 C CA . GLY A 1 1058 ? -13.021 -19.422 21.656 1.00 88.06 1058 GLY A CA 1
ATOM 8305 C C . GLY A 1 1058 ? -13.285 -18.188 22.532 1.00 88.06 1058 GLY A C 1
ATOM 8306 O O . GLY A 1 1058 ? -14.363 -18.102 23.130 1.00 88.06 1058 GLY A O 1
ATOM 8307 N N . PRO A 1 1059 ? -12.364 -17.204 22.604 1.00 90.62 1059 PRO A N 1
ATOM 8308 C CA . PRO A 1 1059 ? -12.531 -16.047 23.482 1.00 90.62 1059 PRO A CA 1
ATOM 8309 C C . PRO A 1 1059 ? -13.738 -15.160 23.120 1.00 90.62 1059 PRO A C 1
ATOM 8311 O O . PRO A 1 1059 ? -14.519 -14.860 24.027 1.00 90.62 1059 PRO A O 1
ATOM 8314 N N . PRO A 1 1060 ? -13.985 -14.786 21.844 1.00 89.94 1060 PRO A N 1
ATOM 8315 C CA . PRO A 1 1060 ? -15.211 -14.082 21.457 1.00 89.94 1060 PRO A CA 1
ATOM 8316 C C . PRO A 1 1060 ? -16.506 -14.828 21.821 1.00 89.94 1060 PRO A C 1
ATOM 8318 O O . PRO A 1 1060 ? -17.431 -14.209 22.352 1.00 89.94 1060 PRO A O 1
ATOM 8321 N N . ILE A 1 1061 ? -16.569 -16.152 21.611 1.00 89.19 1061 ILE A N 1
ATOM 8322 C CA . ILE A 1 1061 ? -17.735 -16.974 21.991 1.00 89.19 1061 ILE A CA 1
ATOM 8323 C C . ILE A 1 1061 ? -17.949 -16.937 23.507 1.00 89.19 1061 ILE A C 1
ATOM 8325 O O . ILE A 1 1061 ? -19.077 -16.763 23.976 1.00 89.19 1061 ILE A O 1
ATOM 8329 N N . ALA A 1 1062 ? -16.872 -17.063 24.286 1.00 88.19 1062 ALA A N 1
ATOM 8330 C CA . ALA A 1 1062 ? -16.938 -17.005 25.740 1.00 88.19 1062 ALA A CA 1
ATOM 8331 C C . ALA A 1 1062 ? -17.438 -15.639 26.238 1.00 88.19 1062 ALA A C 1
ATOM 8333 O O . ALA A 1 1062 ? -18.274 -15.593 27.141 1.00 88.19 1062 ALA A O 1
ATOM 8334 N N . VAL A 1 1063 ? -16.995 -14.534 25.624 1.00 87.94 1063 VAL A N 1
ATOM 8335 C CA . VAL A 1 1063 ? -17.519 -13.193 25.930 1.00 87.94 1063 VAL A CA 1
ATOM 8336 C C . VAL A 1 1063 ? -19.021 -13.131 25.661 1.00 87.94 1063 VAL A C 1
ATOM 8338 O O . VAL A 1 1063 ? -19.775 -12.785 26.569 1.00 87.94 1063 VAL A O 1
ATOM 8341 N N . VAL A 1 1064 ? -19.477 -13.521 24.467 1.00 87.06 1064 VAL A N 1
ATOM 8342 C CA . VAL A 1 1064 ? -20.910 -13.539 24.118 1.00 87.06 1064 VAL A CA 1
ATOM 8343 C C . VAL A 1 1064 ? -21.718 -14.346 25.137 1.00 87.06 1064 VAL A C 1
ATOM 8345 O O . VAL A 1 1064 ? -22.723 -13.861 25.658 1.00 87.06 1064 VAL A O 1
ATOM 8348 N N . ALA A 1 1065 ? -21.253 -15.547 25.483 1.00 84.38 1065 ALA A N 1
ATOM 8349 C CA . ALA A 1 1065 ? -21.924 -16.412 26.444 1.00 84.38 1065 ALA A CA 1
ATOM 8350 C C . ALA A 1 1065 ? -22.014 -15.795 27.850 1.00 84.38 1065 ALA A C 1
ATOM 8352 O O . ALA A 1 1065 ? -23.031 -15.949 28.526 1.00 84.38 1065 ALA A O 1
ATOM 8353 N N . LEU A 1 1066 ? -20.972 -15.092 28.302 1.00 82.50 1066 LEU A N 1
ATOM 8354 C CA . LEU A 1 1066 ? -20.969 -14.410 29.598 1.00 82.50 1066 LEU A CA 1
ATOM 8355 C C . LEU A 1 1066 ? -21.936 -13.220 29.619 1.00 82.50 1066 LEU A C 1
ATOM 8357 O O . LEU A 1 1066 ? -22.657 -13.049 30.603 1.00 82.50 1066 LEU A O 1
ATOM 8361 N N . PHE A 1 1067 ? -22.014 -12.447 28.532 1.00 79.00 1067 PHE A N 1
ATOM 8362 C CA . PHE A 1 1067 ? -22.979 -11.349 28.417 1.00 79.00 1067 PHE A CA 1
ATOM 8363 C C . PHE A 1 1067 ? -24.426 -11.852 28.384 1.00 79.00 1067 PHE A C 1
ATOM 8365 O O . PHE A 1 1067 ? -25.262 -11.334 29.120 1.00 79.00 1067 PHE A O 1
ATOM 8372 N N . LEU A 1 1068 ? -24.712 -12.921 27.633 1.00 79.06 1068 LEU A N 1
ATOM 8373 C CA . LEU A 1 1068 ? -26.039 -13.555 27.614 1.00 79.06 1068 LEU A CA 1
ATOM 8374 C C . LEU A 1 1068 ? -26.463 -14.115 28.985 1.00 79.06 1068 LEU A C 1
ATOM 8376 O O . LEU A 1 1068 ? -27.654 -14.237 29.259 1.00 79.06 1068 LEU A O 1
ATOM 8380 N N . ARG A 1 1069 ? -25.504 -14.436 29.864 1.00 75.00 1069 ARG A N 1
ATOM 8381 C CA . ARG A 1 1069 ? -25.750 -14.900 31.241 1.00 75.00 1069 ARG A CA 1
ATOM 8382 C C . ARG A 1 1069 ? -25.862 -13.777 32.272 1.00 75.00 1069 ARG A C 1
ATOM 8384 O O . ARG A 1 1069 ? -26.058 -14.072 33.448 1.00 75.00 1069 ARG A O 1
ATOM 8391 N N . GLY A 1 1070 ? -25.694 -12.519 31.870 1.00 69.62 1070 GLY A N 1
ATOM 8392 C CA . GLY A 1 1070 ? -25.679 -11.397 32.804 1.00 69.62 1070 GLY A CA 1
ATOM 8393 C C . GLY A 1 1070 ? -24.461 -11.401 33.736 1.00 69.62 1070 GLY A C 1
ATOM 8394 O O . GLY A 1 1070 ? -24.599 -11.071 34.914 1.00 69.62 1070 GLY A O 1
ATOM 8395 N N . ALA A 1 1071 ? -23.279 -11.809 33.248 1.00 68.44 1071 ALA A N 1
ATOM 8396 C CA . ALA A 1 1071 ? -22.029 -11.732 34.012 1.00 68.44 1071 ALA A CA 1
ATOM 8397 C C . ALA A 1 1071 ? -21.770 -10.304 34.539 1.00 68.44 1071 ALA A C 1
ATOM 8399 O O . ALA A 1 1071 ? -22.303 -9.332 34.029 1.00 68.44 1071 ALA A O 1
ATOM 8400 N N . VAL A 1 1072 ? -20.964 -10.137 35.585 1.00 67.38 1072 VAL A N 1
ATOM 8401 C CA . VAL A 1 1072 ? -20.750 -8.831 36.244 1.00 67.38 1072 VAL A CA 1
ATOM 8402 C C . VAL A 1 1072 ? -19.258 -8.670 36.497 1.00 67.38 1072 VAL A C 1
ATOM 8404 O O . VAL A 1 1072 ? -18.595 -9.637 36.874 1.00 67.38 1072 VAL A O 1
ATOM 8407 N N . TYR A 1 1073 ? -18.716 -7.460 36.331 1.00 69.81 1073 TYR A N 1
ATOM 8408 C CA . TYR A 1 1073 ? -17.309 -7.202 36.642 1.00 69.81 1073 TYR A CA 1
ATOM 8409 C C . TYR A 1 1073 ? -17.011 -7.518 38.110 1.00 69.81 1073 TYR A C 1
ATOM 8411 O O . TYR A 1 1073 ? -17.570 -6.909 39.025 1.00 69.81 1073 TYR A O 1
ATOM 8419 N N . ARG A 1 1074 ? -16.075 -8.442 38.346 1.00 69.88 1074 ARG A N 1
ATOM 8420 C CA . ARG A 1 1074 ? -15.623 -8.792 39.696 1.00 69.88 1074 ARG A CA 1
ATOM 8421 C C . ARG A 1 1074 ? -14.361 -8.022 40.049 1.00 69.88 1074 ARG A C 1
ATOM 8423 O O . ARG A 1 1074 ? -13.385 -8.003 39.303 1.00 69.88 1074 ARG A O 1
ATOM 8430 N N . ARG A 1 1075 ? -14.339 -7.417 41.237 1.00 70.69 1075 ARG A N 1
ATOM 8431 C CA . ARG A 1 1075 ? -13.214 -6.602 41.726 1.00 70.69 1075 ARG A CA 1
ATOM 8432 C C . ARG A 1 1075 ? -12.068 -7.465 42.284 1.00 70.69 1075 ARG A C 1
ATOM 8434 O O . ARG A 1 1075 ? -11.632 -7.277 43.411 1.00 70.69 1075 ARG A O 1
ATOM 8441 N N . ARG A 1 1076 ? -11.595 -8.447 41.506 1.00 76.38 1076 ARG A N 1
ATOM 8442 C CA . ARG A 1 1076 ? -10.423 -9.274 41.850 1.00 76.38 1076 ARG A CA 1
ATOM 8443 C C . ARG A 1 1076 ? -9.148 -8.593 41.358 1.00 76.38 1076 ARG A C 1
ATOM 8445 O O . ARG A 1 1076 ? -8.936 -8.473 40.153 1.00 76.38 1076 ARG A O 1
ATOM 8452 N N . THR A 1 1077 ? -8.298 -8.171 42.290 1.00 76.94 1077 THR A N 1
ATOM 8453 C CA . THR A 1 1077 ? -7.098 -7.357 42.032 1.00 76.94 1077 THR A CA 1
ATOM 8454 C C . THR A 1 1077 ? -6.163 -7.981 40.992 1.00 76.94 1077 THR A C 1
ATOM 8456 O O . THR A 1 1077 ? -5.755 -7.290 40.062 1.00 76.94 1077 THR A O 1
ATOM 8459 N N . SER A 1 1078 ? -5.890 -9.288 41.083 1.00 84.25 1078 SER A N 1
ATOM 8460 C CA . SER A 1 1078 ? -4.988 -10.003 40.165 1.00 84.25 1078 SER A CA 1
ATOM 8461 C C . SER A 1 1078 ? -5.505 -10.051 38.724 1.00 84.25 1078 SER A C 1
ATOM 8463 O O . SER A 1 1078 ? -4.771 -9.752 37.786 1.00 84.25 1078 SER A O 1
ATOM 8465 N N . ARG A 1 1079 ? -6.793 -10.357 38.532 1.00 85.56 1079 ARG A N 1
ATOM 8466 C CA . ARG A 1 1079 ? -7.417 -10.426 37.199 1.00 85.56 1079 ARG A CA 1
ATOM 8467 C C . ARG A 1 1079 ? -7.572 -9.050 36.555 1.00 85.56 1079 ARG A C 1
ATOM 8469 O O . ARG A 1 1079 ? -7.371 -8.905 35.354 1.00 85.56 1079 ARG A O 1
ATOM 8476 N N . LEU A 1 1080 ? -7.869 -8.028 37.361 1.00 86.00 1080 LEU A N 1
ATOM 8477 C CA . LEU A 1 1080 ? -7.876 -6.637 36.904 1.00 86.00 1080 LEU A CA 1
ATOM 8478 C C . LEU A 1 1080 ? -6.485 -6.177 36.462 1.00 86.00 1080 LEU A C 1
ATOM 8480 O O . LEU A 1 1080 ? -6.376 -5.486 35.454 1.00 86.00 1080 LEU A O 1
ATOM 8484 N N . LEU A 1 1081 ? -5.434 -6.551 37.198 1.00 89.00 1081 LEU A N 1
ATOM 8485 C CA . LEU A 1 1081 ? -4.058 -6.231 36.825 1.00 89.00 1081 LEU A CA 1
ATOM 8486 C C . LEU A 1 1081 ? -3.681 -6.889 35.493 1.00 89.00 1081 LEU A C 1
ATOM 8488 O O . LEU A 1 1081 ? -3.192 -6.198 34.606 1.00 89.00 1081 LEU A O 1
ATOM 8492 N N . LEU A 1 1082 ? -3.982 -8.179 35.323 1.00 90.62 1082 LEU A N 1
ATOM 8493 C CA . LEU A 1 1082 ? -3.709 -8.901 34.079 1.00 90.62 1082 LEU A CA 1
ATOM 8494 C C . LEU A 1 1082 ? -4.418 -8.259 32.874 1.00 90.62 1082 LEU A C 1
ATOM 8496 O O . LEU A 1 1082 ? -3.799 -8.030 31.838 1.00 90.62 1082 LEU A O 1
ATOM 8500 N N . CYS A 1 1083 ? -5.691 -7.885 33.039 1.00 91.38 1083 CYS A N 1
ATOM 8501 C CA . CYS A 1 1083 ? -6.454 -7.186 32.006 1.00 91.38 1083 CYS A CA 1
ATOM 8502 C C . CYS A 1 1083 ? -5.821 -5.826 31.650 1.00 91.38 1083 CYS A C 1
ATOM 8504 O O . CYS A 1 1083 ? -5.620 -5.532 30.472 1.00 91.38 1083 CYS A O 1
ATOM 8506 N N . LYS A 1 1084 ? -5.406 -5.028 32.647 1.00 92.81 1084 LYS A N 1
ATOM 8507 C CA . LYS A 1 1084 ? -4.684 -3.763 32.410 1.00 92.81 1084 LYS A CA 1
ATOM 8508 C C . LYS A 1 1084 ? -3.373 -3.973 31.655 1.00 92.81 1084 LYS A C 1
ATOM 8510 O O . LYS A 1 1084 ? -3.120 -3.255 30.696 1.00 92.81 1084 LYS A O 1
ATOM 8515 N N . VAL A 1 1085 ? -2.559 -4.944 32.072 1.00 94.75 1085 VAL A N 1
ATOM 8516 C CA . VAL A 1 1085 ? -1.274 -5.248 31.424 1.00 94.75 1085 VAL A CA 1
ATOM 8517 C C . VAL A 1 1085 ? -1.493 -5.662 29.971 1.00 94.75 1085 VAL A C 1
ATOM 8519 O O . VAL A 1 1085 ? -0.807 -5.143 29.098 1.00 94.75 1085 VAL A O 1
ATOM 8522 N N . SER A 1 1086 ? -2.494 -6.504 29.688 1.00 95.12 1086 SER A N 1
ATOM 8523 C CA . SER A 1 1086 ? -2.813 -6.907 28.311 1.00 95.12 1086 SER A CA 1
ATOM 8524 C C . SER A 1 1086 ? -3.219 -5.724 27.419 1.00 95.12 1086 SER A C 1
ATOM 8526 O O . SER A 1 1086 ? -2.770 -5.639 26.280 1.00 95.12 1086 SER A O 1
ATOM 8528 N N . LEU A 1 1087 ? -3.993 -4.766 27.946 1.00 95.56 1087 LEU A N 1
ATOM 8529 C CA . LEU A 1 1087 ? -4.402 -3.557 27.221 1.00 95.56 1087 LEU A CA 1
ATOM 8530 C C . LEU A 1 1087 ? -3.239 -2.583 26.998 1.00 95.56 1087 LEU A C 1
ATOM 8532 O O . LEU A 1 1087 ? -3.147 -1.985 25.929 1.00 95.56 1087 LEU A O 1
ATOM 8536 N N . ILE A 1 1088 ? -2.350 -2.431 27.986 1.00 95.44 1088 ILE A N 1
ATOM 8537 C CA . ILE A 1 1088 ? -1.117 -1.642 27.843 1.00 95.44 1088 ILE A CA 1
ATOM 8538 C C . ILE A 1 1088 ? -0.233 -2.268 26.768 1.00 95.44 1088 ILE A C 1
ATOM 8540 O O . ILE A 1 1088 ? 0.240 -1.558 25.886 1.00 95.44 1088 ILE A O 1
ATOM 8544 N N . TRP A 1 1089 ? -0.046 -3.588 26.817 1.00 95.31 1089 TRP A N 1
ATOM 8545 C CA . TRP A 1 1089 ? 0.785 -4.305 25.859 1.00 95.31 1089 TRP A CA 1
ATOM 8546 C C . TRP A 1 1089 ? 0.224 -4.191 24.440 1.00 95.31 1089 TRP A C 1
ATOM 8548 O O . TRP A 1 1089 ? 0.948 -3.784 23.539 1.00 95.31 1089 TRP A O 1
ATOM 8558 N N . LEU A 1 1090 ? -1.084 -4.406 24.256 1.00 95.69 1090 LEU A N 1
ATOM 8559 C CA . LEU A 1 1090 ? -1.761 -4.197 22.975 1.00 95.69 1090 LEU A CA 1
ATOM 8560 C C . LEU A 1 1090 ? -1.599 -2.756 22.468 1.00 95.69 1090 LEU A C 1
ATOM 8562 O O . LEU A 1 1090 ? -1.164 -2.552 21.337 1.00 95.69 1090 LEU A O 1
ATOM 8566 N N . SER A 1 1091 ? -1.895 -1.751 23.300 1.00 95.38 1091 SER A N 1
ATOM 8567 C CA . SER A 1 1091 ? -1.795 -0.340 22.903 1.00 95.38 1091 SER A CA 1
ATOM 8568 C C . SER A 1 1091 ? -0.365 0.071 22.543 1.00 95.38 1091 SER A C 1
ATOM 8570 O O . SER A 1 1091 ? -0.171 0.806 21.576 1.00 95.38 1091 SER A O 1
ATOM 8572 N N . PHE A 1 1092 ? 0.629 -0.385 23.306 1.00 94.25 1092 PHE A N 1
ATOM 8573 C CA . PHE A 1 1092 ? 2.033 -0.047 23.086 1.00 94.25 1092 PHE A CA 1
ATOM 8574 C C . PHE A 1 1092 ? 2.608 -0.765 21.859 1.00 94.25 1092 PHE A C 1
ATOM 8576 O O . PHE A 1 1092 ? 3.242 -0.131 21.019 1.00 94.25 1092 PHE A O 1
ATOM 8583 N N . SER A 1 1093 ? 2.335 -2.063 21.699 1.00 94.44 1093 SER A N 1
ATOM 8584 C CA . SER A 1 1093 ? 2.784 -2.841 20.539 1.00 94.44 1093 SER A CA 1
ATOM 8585 C C . SER A 1 1093 ? 2.176 -2.336 19.230 1.00 94.44 1093 SER A C 1
ATOM 8587 O O . SER A 1 1093 ? 2.882 -2.261 18.225 1.00 94.44 1093 SER A O 1
ATOM 8589 N N . VAL A 1 1094 ? 0.902 -1.926 19.235 1.00 94.38 1094 VAL A N 1
ATOM 8590 C CA . VAL A 1 1094 ? 0.253 -1.295 18.073 1.00 94.38 1094 VAL A CA 1
ATOM 8591 C C . VAL A 1 1094 ? 0.953 0.012 17.688 1.00 94.38 1094 VAL A C 1
ATOM 8593 O O . VAL A 1 1094 ? 1.226 0.231 16.510 1.00 94.38 1094 VAL A O 1
ATOM 8596 N N . ALA A 1 1095 ? 1.278 0.861 18.664 1.00 92.38 1095 ALA A N 1
ATOM 8597 C CA . ALA A 1 1095 ? 1.965 2.126 18.414 1.00 92.38 1095 ALA A CA 1
ATOM 8598 C C . ALA A 1 1095 ? 3.391 1.927 17.876 1.00 92.38 1095 ALA A C 1
ATOM 8600 O O . ALA A 1 1095 ? 3.820 2.640 16.971 1.00 92.38 1095 ALA A O 1
ATOM 8601 N N . LEU A 1 1096 ? 4.118 0.951 18.429 1.00 91.75 1096 LEU A N 1
ATOM 8602 C CA . LEU A 1 1096 ? 5.538 0.749 18.151 1.00 91.75 1096 LEU A CA 1
ATOM 8603 C C . LEU A 1 1096 ? 5.806 -0.107 16.909 1.00 91.75 1096 LEU A C 1
ATOM 8605 O O . LEU A 1 1096 ? 6.740 0.180 16.175 1.00 91.75 1096 LEU A O 1
ATOM 8609 N N . ALA A 1 1097 ? 5.035 -1.168 16.679 1.00 88.69 1097 ALA A N 1
ATOM 8610 C CA . ALA A 1 1097 ? 5.304 -2.145 15.619 1.00 88.69 1097 ALA A CA 1
ATOM 8611 C C . ALA A 1 1097 ? 4.115 -2.360 14.670 1.00 88.69 1097 ALA A C 1
ATOM 8613 O O . ALA A 1 1097 ? 4.287 -2.949 13.603 1.00 88.69 1097 ALA A O 1
ATOM 8614 N N . GLY A 1 1098 ? 2.931 -1.837 15.007 1.00 80.06 1098 GLY A N 1
ATOM 8615 C CA . GLY A 1 1098 ? 1.701 -2.006 14.229 1.00 80.06 1098 GLY A CA 1
ATOM 8616 C C . GLY A 1 1098 ? 1.700 -1.342 12.849 1.00 80.06 1098 GLY A C 1
ATOM 8617 O O . GLY A 1 1098 ? 0.737 -1.518 12.120 1.00 80.06 1098 GLY A O 1
ATOM 8618 N N . GLY A 1 1099 ? 2.749 -0.608 12.464 1.00 85.50 1099 GLY A N 1
ATOM 8619 C CA . GLY A 1 1099 ? 2.939 -0.131 11.089 1.00 85.50 1099 GLY A CA 1
ATOM 8620 C C . GLY A 1 1099 ? 3.521 -1.195 10.150 1.00 85.50 1099 GLY A C 1
ATOM 8621 O O . GLY A 1 1099 ? 2.976 -1.429 9.074 1.00 85.50 1099 GLY A O 1
ATOM 8622 N N . ARG A 1 1100 ? 4.600 -1.875 10.569 1.00 88.12 1100 ARG A N 1
ATOM 8623 C CA . ARG A 1 1100 ? 5.307 -2.899 9.772 1.00 88.12 1100 ARG A CA 1
ATOM 8624 C C . ARG A 1 1100 ? 4.817 -4.323 10.033 1.00 88.12 1100 ARG A C 1
ATOM 8626 O O . ARG A 1 1100 ? 4.779 -5.129 9.106 1.00 88.12 1100 ARG A O 1
ATOM 8633 N N . TRP A 1 1101 ? 4.465 -4.642 11.275 1.00 88.88 1101 TRP A N 1
ATOM 8634 C CA . TRP A 1 1101 ? 4.213 -6.005 11.751 1.00 88.88 1101 TRP A CA 1
ATOM 8635 C C . TRP A 1 1101 ? 2.755 -6.158 12.191 1.00 88.88 1101 TRP A C 1
ATOM 8637 O O . TRP A 1 1101 ? 2.469 -6.480 13.340 1.00 88.88 1101 TRP A O 1
ATOM 8647 N N . THR A 1 1102 ? 1.800 -5.864 11.307 1.00 90.62 1102 THR A N 1
ATOM 8648 C CA . THR A 1 1102 ? 0.390 -5.741 11.728 1.00 90.62 1102 THR A CA 1
ATOM 8649 C C . THR A 1 1102 ? -0.250 -7.065 12.147 1.00 90.62 1102 THR A C 1
ATOM 8651 O O . THR A 1 1102 ? -1.195 -7.075 12.936 1.00 90.62 1102 THR A O 1
ATOM 8654 N N . TRP A 1 1103 ? 0.329 -8.186 11.714 1.00 89.62 1103 TRP A N 1
ATOM 8655 C CA . TRP A 1 1103 ? -0.038 -9.535 12.136 1.00 89.62 1103 TRP A CA 1
ATOM 8656 C C . TRP A 1 1103 ? 0.072 -9.770 13.656 1.00 89.62 1103 TRP A C 1
ATOM 8658 O O . TRP A 1 1103 ? -0.570 -10.685 14.170 1.00 89.62 1103 TRP A O 1
ATOM 8668 N N . ILE A 1 1104 ? 0.806 -8.936 14.414 1.00 91.94 1104 ILE A N 1
ATOM 8669 C CA . ILE A 1 1104 ? 0.849 -9.026 15.889 1.00 91.94 1104 ILE A CA 1
ATOM 8670 C C . ILE A 1 1104 ? -0.461 -8.572 16.548 1.00 91.94 1104 ILE A C 1
ATOM 8672 O O . ILE A 1 1104 ? -0.725 -8.908 17.699 1.00 91.94 1104 ILE A O 1
ATOM 8676 N N . ILE A 1 1105 ? -1.292 -7.788 15.858 1.00 93.56 1105 ILE A N 1
ATOM 8677 C CA . ILE A 1 1105 ? -2.445 -7.114 16.470 1.00 93.56 1105 ILE A CA 1
ATOM 8678 C C . ILE A 1 1105 ? -3.560 -8.109 16.833 1.00 93.56 1105 ILE A C 1
ATOM 8680 O O . ILE A 1 1105 ? -3.985 -8.100 17.993 1.00 93.56 1105 ILE A O 1
ATOM 8684 N N . PRO A 1 1106 ? -4.023 -9.000 15.928 1.00 91.75 1106 PRO A N 1
ATOM 8685 C CA . PRO A 1 1106 ? -5.048 -9.983 16.272 1.00 91.75 1106 PRO A CA 1
ATOM 8686 C C . PRO A 1 1106 ? -4.711 -10.887 17.475 1.00 91.75 1106 PRO A C 1
ATOM 8688 O O . PRO A 1 1106 ? -5.577 -11.020 18.342 1.00 91.75 1106 PRO A O 1
ATOM 8691 N N . PRO A 1 1107 ? -3.511 -11.500 17.606 1.00 92.19 1107 PRO A N 1
ATOM 8692 C CA . PRO A 1 1107 ? -3.204 -12.337 18.768 1.00 92.19 1107 PRO A CA 1
ATOM 8693 C C . PRO A 1 1107 ? -3.148 -11.540 20.079 1.00 92.19 1107 PRO A C 1
ATOM 8695 O O . PRO A 1 1107 ? -3.640 -12.024 21.098 1.00 92.19 1107 PRO A O 1
ATOM 8698 N N . LEU A 1 1108 ? -2.626 -10.308 20.065 1.00 94.38 1108 LEU A N 1
ATOM 8699 C CA . LEU A 1 1108 ? -2.610 -9.428 21.241 1.00 94.38 1108 LEU A CA 1
ATOM 8700 C C . LEU A 1 1108 ? -4.021 -9.014 21.676 1.00 94.38 1108 LEU A C 1
ATOM 8702 O O . LEU A 1 1108 ? -4.341 -9.022 22.867 1.00 94.38 1108 LEU A O 1
ATOM 8706 N N . ALA A 1 1109 ? -4.886 -8.692 20.713 1.00 93.81 1109 ALA A N 1
ATOM 8707 C CA . ALA A 1 1109 ? -6.284 -8.389 20.983 1.00 93.81 1109 ALA A CA 1
ATOM 8708 C C . ALA A 1 1109 ? -7.025 -9.598 21.562 1.00 93.81 1109 ALA A C 1
ATOM 8710 O O . ALA A 1 1109 ? -7.765 -9.455 22.537 1.00 93.81 1109 ALA A O 1
ATOM 8711 N N . ASN A 1 1110 ? -6.775 -10.798 21.035 1.00 92.25 1110 ASN A N 1
ATOM 8712 C CA . ASN A 1 1110 ? -7.358 -12.018 21.585 1.00 92.25 1110 ASN A CA 1
ATOM 8713 C C . ASN A 1 1110 ? -6.849 -12.339 22.988 1.00 92.25 1110 ASN A C 1
ATOM 8715 O O . ASN A 1 1110 ? -7.648 -12.734 23.835 1.00 92.25 1110 ASN A O 1
ATOM 8719 N N . LEU A 1 1111 ? -5.568 -12.097 23.280 1.00 93.62 1111 LEU A N 1
ATOM 8720 C CA . LEU A 1 1111 ? -5.048 -12.210 24.641 1.00 93.62 1111 LEU A CA 1
ATOM 8721 C C . LEU A 1 1111 ? -5.802 -11.281 25.602 1.00 93.62 1111 LEU A C 1
ATOM 8723 O O . LEU A 1 1111 ? -6.204 -11.717 26.682 1.00 93.62 1111 LEU A O 1
ATOM 8727 N N . PHE A 1 1112 ? -6.063 -10.032 25.207 1.00 93.44 1112 PHE A N 1
ATOM 8728 C CA . PHE A 1 1112 ? -6.920 -9.140 25.989 1.00 93.44 1112 PHE A CA 1
ATOM 8729 C C . PHE A 1 1112 ? -8.317 -9.749 26.206 1.00 93.44 1112 PHE A C 1
ATOM 8731 O O . PHE A 1 1112 ? -8.758 -9.844 27.355 1.00 93.44 1112 PHE A O 1
ATOM 8738 N N . ILE A 1 1113 ? -8.983 -10.227 25.148 1.00 91.19 1113 ILE A N 1
ATOM 8739 C CA . ILE A 1 1113 ? -10.315 -10.848 25.242 1.00 91.19 1113 ILE A CA 1
ATOM 8740 C C . ILE A 1 1113 ? -10.294 -12.050 26.207 1.00 91.19 1113 ILE A C 1
ATOM 8742 O O . ILE A 1 1113 ? -11.184 -12.169 27.047 1.00 91.19 1113 ILE A O 1
ATOM 8746 N N . CYS A 1 1114 ? -9.252 -12.888 26.189 1.00 91.50 1114 CYS A N 1
ATOM 8747 C CA . CYS A 1 1114 ? -9.066 -13.978 27.155 1.00 91.50 1114 CYS A CA 1
ATOM 8748 C C . CYS A 1 1114 ? -8.999 -13.475 28.606 1.00 91.50 1114 CYS A C 1
ATOM 8750 O O . CYS A 1 1114 ? -9.678 -14.000 29.493 1.00 91.50 1114 CYS A O 1
ATOM 8752 N N . THR A 1 1115 ? -8.197 -12.440 28.874 1.00 91.19 1115 THR A N 1
ATOM 8753 C CA . THR A 1 1115 ? -8.084 -11.877 30.233 1.00 91.19 1115 THR A CA 1
ATOM 8754 C C . THR A 1 1115 ? -9.387 -11.225 30.700 1.00 91.19 1115 THR A C 1
ATOM 8756 O O . THR A 1 1115 ? -9.726 -11.299 31.883 1.00 91.19 1115 THR A O 1
ATOM 8759 N N . LEU A 1 1116 ? -10.154 -10.649 29.769 1.00 88.25 1116 LEU A N 1
ATOM 8760 C CA . LEU A 1 1116 ? -11.483 -10.104 30.010 1.00 88.25 1116 LEU A CA 1
ATOM 8761 C C . LEU A 1 1116 ? -12.497 -11.204 30.358 1.00 88.25 1116 LEU A C 1
ATOM 8763 O O . LEU A 1 1116 ? -13.249 -11.043 31.317 1.00 88.25 1116 LEU A O 1
ATOM 8767 N N . VAL A 1 1117 ? -12.488 -12.337 29.647 1.00 86.00 1117 VAL A N 1
ATOM 8768 C CA . VAL A 1 1117 ? -13.299 -13.520 29.993 1.00 86.00 1117 VAL A CA 1
ATOM 8769 C C . VAL A 1 1117 ? -13.001 -13.959 31.427 1.00 86.00 1117 VAL A C 1
ATOM 8771 O O . VAL A 1 1117 ? -13.921 -14.138 32.222 1.00 86.00 1117 VAL A O 1
ATOM 8774 N N . GLY A 1 1118 ? -11.719 -14.042 31.797 1.00 82.69 1118 GLY A N 1
ATOM 8775 C CA . GLY A 1 1118 ? -11.314 -14.351 33.168 1.00 82.69 1118 GLY A CA 1
ATOM 8776 C C . GLY A 1 1118 ? -11.802 -13.323 34.196 1.00 82.69 1118 GLY A C 1
ATOM 8777 O O . GLY A 1 1118 ? -12.107 -13.686 35.330 1.00 82.69 1118 GLY A O 1
ATOM 8778 N N . LEU A 1 1119 ? -11.890 -12.044 33.830 1.00 82.94 1119 LEU A N 1
ATOM 8779 C CA . LEU A 1 1119 ? -12.395 -10.981 34.702 1.00 82.94 1119 LEU A CA 1
ATOM 8780 C C . LEU A 1 1119 ? -13.921 -11.041 34.907 1.00 82.94 1119 LEU A C 1
ATOM 8782 O O . LEU A 1 1119 ? -14.399 -10.697 35.992 1.00 82.94 1119 LEU A O 1
ATOM 8786 N N . LEU A 1 1120 ? -14.663 -11.464 33.881 1.00 76.69 1120 LEU A N 1
ATOM 8787 C CA . LEU A 1 1120 ? -16.125 -11.580 33.884 1.00 76.69 1120 LEU A CA 1
ATOM 8788 C C . LEU A 1 1120 ? -16.630 -12.884 34.534 1.00 76.69 1120 LEU A C 1
ATOM 8790 O O . LEU A 1 1120 ? -17.730 -12.895 35.088 1.00 76.69 1120 LEU A O 1
ATOM 8794 N N . TRP A 1 1121 ? -15.837 -13.960 34.486 1.00 70.12 1121 TRP A N 1
ATOM 8795 C CA . TRP A 1 1121 ? -16.112 -15.248 35.145 1.00 70.12 1121 TRP A CA 1
ATOM 8796 C C . TRP A 1 1121 ? -15.858 -15.181 36.656 1.00 70.12 1121 TRP A C 1
ATOM 8798 O O . TRP A 1 1121 ? -16.730 -15.569 37.468 1.00 70.12 1121 TRP A O 1
#